Protein AF-0000000072930976 (afdb_homodimer)

Organism: Fusarium oxysporum f. sp. lycopersici (strain 4287 / CBS 123668 / FGSC 9935 / NRRL 34936) (NCBI:txid426428)

Nearest PDB structures (foldseek):
  8qah-assembly2_B  TM=2.593E-01  e=4.784E-01  synthetic construct

pLDDT: mean 82.73, std 20.32, range [23.09, 98.69]

Structure (mmCIF, N/CA/C/O backbone):
data_AF-0000000072930976-model_v1
#
loop_
_entity.id
_entity.type
_entity.pdbx_description
1 polymer 'Transcription factor domain-containing protein'
#
loop_
_atom_site.group_PDB
_atom_site.id
_atom_site.type_symbol
_atom_site.label_atom_id
_atom_site.label_alt_id
_atom_site.label_comp_id
_atom_site.label_asym_id
_atom_site.label_entity_id
_atom_site.label_seq_id
_atom_site.pdbx_PDB_ins_code
_atom_site.Cartn_x
_atom_site.Cartn_y
_atom_site.Cartn_z
_atom_site.occupancy
_atom_site.B_iso_or_equiv
_atom_site.auth_seq_id
_atom_site.auth_comp_id
_atom_site.auth_asym_id
_atom_site.auth_atom_id
_atom_site.pdbx_PDB_model_num
ATOM 1 N N . MET A 1 1 ? 15.578 -13.766 -19.141 1 75.62 1 MET A N 1
ATOM 2 C CA . MET A 1 1 ? 15.984 -14.5 -20.328 1 75.62 1 MET A CA 1
ATOM 3 C C . MET A 1 1 ? 15.453 -13.836 -21.594 1 75.62 1 MET A C 1
ATOM 5 O O . MET A 1 1 ? 16.125 -13.82 -22.625 1 75.62 1 MET A O 1
ATOM 9 N N . SER A 1 2 ? 14.234 -13.203 -21.469 1 72 2 SER A N 1
ATOM 10 C CA . SER A 1 2 ? 13.633 -12.578 -22.641 1 72 2 SER A CA 1
ATOM 11 C C . SER A 1 2 ? 14.469 -11.406 -23.141 1 72 2 SER A C 1
ATOM 13 O O . SER A 1 2 ? 14.359 -11 -24.297 1 72 2 SER A O 1
ATOM 15 N N . GLU A 1 3 ? 15.359 -11.008 -22.266 1 72 3 GLU A N 1
ATOM 16 C CA . GLU A 1 3 ? 16.172 -9.852 -22.625 1 72 3 GLU A CA 1
ATOM 17 C C . GLU A 1 3 ? 17.516 -10.281 -23.203 1 72 3 GLU A C 1
ATOM 19 O O . GLU A 1 3 ? 18.297 -9.453 -23.672 1 72 3 GLU A O 1
ATOM 24 N N . TRP A 1 4 ? 17.75 -11.586 -23.234 1 80 4 TRP A N 1
ATOM 25 C CA . TRP A 1 4 ? 19 -12.078 -23.797 1 80 4 TRP A CA 1
ATOM 26 C C . TRP A 1 4 ? 19.078 -11.805 -25.297 1 80 4 TRP A C 1
ATOM 28 O O . TRP A 1 4 ? 18.078 -11.945 -26.016 1 80 4 TRP A O 1
ATOM 38 N N . PRO A 1 5 ? 20.234 -11.352 -25.734 1 79.25 5 PRO A N 1
ATOM 39 C CA . PRO A 1 5 ? 20.375 -11.016 -27.141 1 79.25 5 PRO A CA 1
ATOM 40 C C . PRO A 1 5 ? 19.906 -12.133 -28.078 1 79.25 5 PRO A C 1
ATOM 42 O O . PRO A 1 5 ? 19.188 -11.867 -29.047 1 79.25 5 PRO A O 1
ATOM 45 N N . VAL A 1 6 ? 20.25 -13.367 -27.828 1 84.25 6 VAL A N 1
ATOM 46 C CA . VAL A 1 6 ? 19.875 -14.492 -28.672 1 84.25 6 VAL A CA 1
ATOM 47 C C . VAL A 1 6 ? 18.359 -14.641 -28.688 1 84.25 6 VAL A C 1
ATOM 49 O O . VAL A 1 6 ? 17.781 -14.969 -29.734 1 84.25 6 VAL A O 1
ATOM 52 N N . VAL A 1 7 ? 17.75 -14.438 -27.641 1 83.12 7 VAL A N 1
ATOM 53 C CA . VAL A 1 7 ? 16.312 -14.578 -27.531 1 83.12 7 VAL A CA 1
ATOM 54 C C . VAL A 1 7 ? 15.617 -13.422 -28.25 1 83.12 7 VAL A C 1
ATOM 56 O O . VAL A 1 7 ? 14.617 -13.617 -28.938 1 83.12 7 VAL A O 1
ATOM 59 N N . ARG A 1 8 ? 16.203 -12.25 -28.078 1 80.75 8 ARG A N 1
ATOM 60 C CA . ARG A 1 8 ? 15.656 -11.086 -28.781 1 80.75 8 ARG A CA 1
ATOM 61 C C . ARG A 1 8 ? 15.766 -11.258 -30.281 1 80.75 8 ARG A C 1
ATOM 63 O O . ARG A 1 8 ? 14.852 -10.875 -31.016 1 80.75 8 ARG A O 1
ATOM 70 N N . GLN A 1 9 ? 16.922 -11.742 -30.656 1 81.56 9 GLN A N 1
ATOM 71 C CA . GLN A 1 9 ? 17.109 -12.008 -32.094 1 81.56 9 GLN A CA 1
ATOM 72 C C . GLN A 1 9 ? 16.109 -13.047 -32.594 1 81.56 9 GLN A C 1
ATOM 74 O O . GLN A 1 9 ? 15.609 -12.93 -33.719 1 81.56 9 GLN A O 1
ATOM 79 N N . MET A 1 10 ? 15.875 -13.984 -31.781 1 83.44 10 MET A N 1
ATOM 80 C CA . MET A 1 10 ? 14.898 -15.008 -32.156 1 83.44 10 MET A CA 1
ATOM 81 C C . MET A 1 10 ? 13.508 -14.398 -32.281 1 83.44 10 MET A C 1
ATOM 83 O O . MET A 1 10 ? 12.781 -14.719 -33.25 1 83.44 10 MET A O 1
ATOM 87 N N . PHE A 1 11 ? 13.156 -13.523 -31.375 1 80.56 11 PHE A N 1
ATOM 88 C CA . PHE A 1 11 ? 11.852 -12.859 -31.422 1 80.56 11 PHE A CA 1
ATOM 89 C C . PHE A 1 11 ? 11.727 -11.984 -32.656 1 80.56 11 PHE A C 1
ATOM 91 O O . PHE A 1 11 ? 10.664 -11.938 -33.281 1 80.56 11 PHE A O 1
ATOM 98 N N . GLU A 1 12 ? 12.789 -11.266 -32.906 1 78.06 12 GLU A N 1
ATOM 99 C CA . GLU A 1 12 ? 12.797 -10.414 -34.094 1 78.06 12 GLU A CA 1
ATOM 100 C C . GLU A 1 12 ? 12.641 -11.234 -35.375 1 78.06 12 GLU A C 1
ATOM 102 O O . GLU A 1 12 ? 11.961 -10.805 -36.312 1 78.06 12 GLU A O 1
ATOM 107 N N . SER A 1 13 ? 13.297 -12.297 -35.406 1 78.44 13 SER A N 1
ATOM 108 C CA . SER A 1 13 ? 13.211 -13.164 -36.562 1 78.44 13 SER A CA 1
ATOM 109 C C . SER A 1 13 ? 11.812 -13.758 -36.719 1 78.44 13 SER A C 1
ATOM 111 O O . SER A 1 13 ? 11.336 -13.977 -37.812 1 78.44 13 SER A O 1
ATOM 113 N N . LEU A 1 14 ? 11.195 -14.008 -35.625 1 75.75 14 LEU A N 1
ATOM 114 C CA . LEU A 1 14 ? 9.844 -14.562 -35.625 1 75.75 14 LEU A CA 1
ATOM 115 C C . LEU A 1 14 ? 8.812 -13.492 -35.969 1 75.75 14 LEU A C 1
ATOM 117 O O . LEU A 1 14 ? 7.793 -13.789 -36.594 1 75.75 14 LEU A O 1
ATOM 121 N N . GLY A 1 15 ? 8.898 -12.164 -35.469 1 61.16 15 GLY A N 1
ATOM 122 C CA . GLY A 1 15 ? 8.008 -11.047 -35.75 1 61.16 15 GLY A CA 1
ATOM 123 C C . GLY A 1 15 ? 8.016 -10.625 -37.188 1 61.16 15 GLY A C 1
ATOM 124 O O . GLY A 1 15 ? 7.023 -10.094 -37.688 1 61.16 15 GLY A O 1
ATOM 125 N N . GLN A 1 16 ? 9.188 -10.484 -38 1 48.31 16 GLN A N 1
ATOM 126 C CA . GLN A 1 16 ? 9.266 -10.148 -39.438 1 48.31 16 GLN A CA 1
ATOM 127 C C . GLN A 1 16 ? 8.477 -11.141 -40.281 1 48.31 16 GLN A C 1
ATOM 129 O O . GLN A 1 16 ? 8.102 -10.836 -41.406 1 48.31 16 GLN A O 1
ATOM 134 N N . LYS A 1 17 ? 8.242 -12.336 -40.125 1 48.75 17 LYS A N 1
ATOM 135 C CA . LYS A 1 17 ? 7.465 -13.219 -40.969 1 48.75 17 LYS A CA 1
ATOM 136 C C . LYS A 1 17 ? 5.977 -12.883 -40.906 1 48.75 17 LYS A C 1
ATOM 138 O O . LYS A 1 17 ? 5.41 -12.367 -41.875 1 48.75 17 LYS A O 1
ATOM 143 N N . ALA A 1 18 ? 4.883 -13.594 -40.531 1 41.66 18 ALA A N 1
ATOM 144 C CA . ALA A 1 18 ? 3.441 -13.516 -40.75 1 41.66 18 ALA A CA 1
ATOM 145 C C . ALA A 1 18 ? 2.846 -12.281 -40.094 1 41.66 18 ALA A C 1
ATOM 147 O O . ALA A 1 18 ? 3.191 -11.953 -38.938 1 41.66 18 ALA A O 1
ATOM 148 N N . PRO A 1 19 ? 2.123 -11.242 -40.969 1 37.88 19 PRO A N 1
ATOM 149 C CA . PRO A 1 19 ? 1.31 -10.109 -40.5 1 37.88 19 PRO A CA 1
ATOM 150 C C . PRO A 1 19 ? 0.397 -10.477 -39.344 1 37.88 19 PRO A C 1
ATOM 152 O O . PRO A 1 19 ? -0.65 -9.852 -39.156 1 37.88 19 PRO A O 1
ATOM 155 N N . SER A 1 20 ? 0.382 -11.594 -38.875 1 33.28 20 SER A N 1
ATOM 156 C CA . SER A 1 20 ? -0.803 -11.898 -38.094 1 33.28 20 SER A CA 1
ATOM 157 C C . SER A 1 20 ? -1.195 -10.711 -37.219 1 33.28 20 SER A C 1
ATOM 159 O O . SER A 1 20 ? -0.372 -9.836 -36.938 1 33.28 20 SER A O 1
ATOM 161 N N . ALA A 1 21 ? -2.502 -10.602 -37.062 1 34.62 21 ALA A N 1
ATOM 162 C CA . ALA A 1 21 ? -3.234 -9.617 -36.281 1 34.62 21 ALA A CA 1
ATOM 163 C C . ALA A 1 21 ? -2.449 -9.227 -35.031 1 34.62 21 ALA A C 1
ATOM 165 O O . ALA A 1 21 ? -2.975 -8.547 -34.156 1 34.62 21 ALA A O 1
ATOM 166 N N . LEU A 1 22 ? -1.602 -10.125 -34.719 1 34.47 22 LEU A N 1
ATOM 167 C CA . LEU A 1 22 ? -0.965 -9.945 -33.406 1 34.47 22 LEU A CA 1
ATOM 168 C C . LEU A 1 22 ? -0.098 -8.695 -33.406 1 34.47 22 LEU A C 1
ATOM 170 O O . LEU A 1 22 ? 0.758 -8.516 -34.281 1 34.47 22 LEU A O 1
ATOM 174 N N . GLY A 1 23 ? -0.544 -7.668 -33.281 1 33.72 23 GLY A N 1
ATOM 175 C CA . GLY A 1 23 ? 0.083 -6.406 -32.938 1 33.72 23 GLY A CA 1
ATOM 176 C C . GLY A 1 23 ? 1.527 -6.559 -32.5 1 33.72 23 GLY A C 1
ATOM 177 O O . GLY A 1 23 ? 2.031 -7.68 -32.375 1 33.72 23 GLY A O 1
ATOM 178 N N . GLU A 1 24 ? 2.354 -5.395 -32.531 1 36.47 24 GLU A N 1
ATOM 179 C CA . GLU A 1 24 ? 3.699 -5.23 -31.984 1 36.47 24 GLU A CA 1
ATOM 180 C C . GLU A 1 24 ? 3.959 -6.211 -30.844 1 36.47 24 GLU A C 1
ATOM 182 O O . GLU A 1 24 ? 3.117 -6.383 -29.969 1 36.47 24 GLU A O 1
ATOM 187 N N . ILE A 1 25 ? 4.457 -7.43 -31.234 1 39.81 25 ILE A N 1
ATOM 188 C CA . ILE A 1 25 ? 4.996 -8.133 -30.078 1 39.81 25 ILE A CA 1
ATOM 189 C C . ILE A 1 25 ? 5.254 -7.145 -28.953 1 39.81 25 ILE A C 1
ATOM 191 O O . ILE A 1 25 ? 6.066 -6.227 -29.094 1 39.81 25 ILE A O 1
ATOM 195 N N . PRO A 1 26 ? 4.176 -6.812 -28.422 1 40 26 PRO A N 1
ATOM 196 C CA . PRO A 1 26 ? 4.457 -5.844 -27.359 1 40 26 PRO A CA 1
ATOM 197 C C . PRO A 1 26 ? 5.82 -6.059 -26.703 1 40 26 PRO A C 1
ATOM 199 O O . PRO A 1 26 ? 6.336 -7.18 -26.703 1 40 26 PRO A O 1
ATOM 202 N N . ALA A 1 27 ? 6.645 -5.051 -26.641 1 39.69 27 ALA A N 1
ATOM 203 C CA . ALA A 1 27 ? 7.898 -4.867 -25.906 1 39.69 27 ALA A CA 1
ATOM 204 C C . ALA A 1 27 ? 8.016 -5.871 -24.766 1 39.69 27 ALA A C 1
ATOM 206 O O . ALA A 1 27 ? 7.02 -6.473 -24.359 1 39.69 27 ALA A O 1
ATOM 207 N N . LEU A 1 28 ? 9.219 -5.984 -24.172 1 43.44 28 LEU A N 1
ATOM 208 C CA . LEU A 1 28 ? 9.789 -6.652 -23.016 1 43.44 28 LEU A CA 1
ATOM 209 C C . LEU A 1 28 ? 8.711 -6.98 -21.984 1 43.44 28 LEU A C 1
ATOM 211 O O . LEU A 1 28 ? 7.777 -6.199 -21.797 1 43.44 28 LEU A O 1
ATOM 215 N N . PRO A 1 29 ? 8.453 -8.422 -21.875 1 46.44 29 PRO A N 1
ATOM 216 C CA . PRO A 1 29 ? 7.602 -8.828 -20.75 1 46.44 29 PRO A CA 1
ATOM 217 C C . PRO A 1 29 ? 7.652 -7.844 -19.594 1 46.44 29 PRO A C 1
ATOM 219 O O . PRO A 1 29 ? 8.273 -8.125 -18.562 1 46.44 29 PRO A O 1
ATOM 222 N N . ARG A 1 30 ? 7.891 -6.605 -19.844 1 52.97 30 ARG A N 1
ATOM 223 C CA . ARG A 1 30 ? 8.023 -5.762 -18.656 1 52.97 30 ARG A CA 1
ATOM 224 C C . ARG A 1 30 ? 6.75 -5.793 -17.812 1 52.97 30 ARG A C 1
ATOM 226 O O . ARG A 1 30 ? 5.676 -5.426 -18.297 1 52.97 30 ARG A O 1
ATOM 233 N N . GLY A 1 31 ? 6.719 -6.652 -16.703 1 63.06 31 GLY A N 1
ATOM 234 C CA . GLY A 1 31 ? 5.828 -6.445 -15.57 1 63.06 31 GLY A CA 1
ATOM 235 C C . GLY A 1 31 ? 4.551 -7.258 -15.664 1 63.06 31 GLY A C 1
ATOM 236 O O . GLY A 1 31 ? 4.453 -8.18 -16.469 1 63.06 31 GLY A O 1
ATOM 237 N N . LEU A 1 32 ? 3.754 -7.258 -14.797 1 77.62 32 LEU A N 1
ATOM 238 C CA . LEU A 1 32 ? 2.453 -7.914 -14.719 1 77.62 32 LEU A CA 1
ATOM 239 C C . LEU A 1 32 ? 1.499 -7.355 -15.766 1 77.62 32 LEU A C 1
ATOM 241 O O . LEU A 1 32 ? 1.536 -6.16 -16.078 1 77.62 32 LEU A O 1
ATOM 245 N N . ARG A 1 33 ? 0.886 -8.211 -16.469 1 79.06 33 ARG A N 1
ATOM 246 C CA . ARG A 1 33 ? -0.062 -7.781 -17.484 1 79.06 33 ARG A CA 1
ATOM 247 C C . ARG A 1 33 ? -1.462 -7.617 -16.906 1 79.06 33 ARG A C 1
ATOM 249 O O . ARG A 1 33 ? -1.882 -8.406 -16.062 1 79.06 33 ARG A O 1
ATOM 256 N N . ALA A 1 34 ? -2.066 -6.531 -17.375 1 79 34 ALA A N 1
ATOM 257 C CA . ALA A 1 34 ? -3.443 -6.301 -16.953 1 79 34 ALA A CA 1
ATOM 258 C C . ALA A 1 34 ? -4.391 -7.328 -17.562 1 79 34 ALA A C 1
ATOM 260 O O . ALA A 1 34 ? -4.18 -7.781 -18.688 1 79 34 ALA A O 1
ATOM 261 N N . SER A 1 35 ? -5.355 -7.605 -16.75 1 80.06 35 SER A N 1
ATOM 262 C CA . SER A 1 35 ? -6.355 -8.555 -17.234 1 80.06 35 SER A CA 1
ATOM 263 C C . SER A 1 35 ? -7.191 -7.953 -18.359 1 80.06 35 SER A C 1
ATOM 265 O O . SER A 1 35 ? -7.57 -6.781 -18.297 1 80.06 35 SER A O 1
ATOM 267 N N . ASN A 1 36 ? -7.352 -8.695 -19.359 1 72.94 36 ASN A N 1
ATOM 268 C CA . ASN A 1 36 ? -8.18 -8.258 -20.484 1 72.94 36 ASN A CA 1
ATOM 269 C C . ASN A 1 36 ? -9.656 -8.195 -20.094 1 72.94 36 ASN A C 1
ATOM 271 O O . ASN A 1 36 ? -10.406 -7.398 -20.656 1 72.94 36 ASN A O 1
ATOM 275 N N . VAL A 1 37 ? -9.961 -9.141 -19.188 1 77.25 37 VAL A N 1
ATOM 276 C CA . VAL A 1 37 ? -11.359 -9.203 -18.766 1 77.25 37 VAL A CA 1
ATOM 277 C C . VAL A 1 37 ? -11.453 -8.891 -17.281 1 77.25 37 VAL A C 1
ATOM 279 O O . VAL A 1 37 ? -10.812 -9.555 -16.453 1 77.25 37 VAL A O 1
ATOM 282 N N . THR A 1 38 ? -12.195 -7.82 -16.969 1 82.5 38 THR A N 1
ATOM 283 C CA . THR A 1 38 ? -12.414 -7.488 -15.57 1 82.5 38 THR A CA 1
ATOM 284 C C . THR A 1 38 ? -13.539 -8.336 -14.984 1 82.5 38 THR A C 1
ATOM 286 O O . THR A 1 38 ? -14.492 -8.68 -15.688 1 82.5 38 THR A O 1
ATOM 289 N N . LEU A 1 39 ? -13.375 -8.734 -13.758 1 90 39 LEU A N 1
ATOM 290 C CA . LEU A 1 39 ? -14.422 -9.508 -13.094 1 90 39 LEU A CA 1
ATOM 291 C C . LEU A 1 39 ? -15.711 -8.711 -12.992 1 90 39 LEU A C 1
ATOM 293 O O . LEU A 1 39 ? -15.695 -7.539 -12.594 1 90 39 LEU A O 1
ATOM 297 N N . PRO A 1 40 ? -16.766 -9.312 -13.383 1 87.81 40 PRO A N 1
ATOM 298 C CA . PRO A 1 40 ? -18.047 -8.625 -13.266 1 87.81 40 PRO A CA 1
ATOM 299 C C . PRO A 1 40 ? -18.375 -8.227 -11.828 1 87.81 40 PRO A C 1
ATOM 301 O O . PRO A 1 40 ? -17.922 -8.891 -10.883 1 87.81 40 PRO A O 1
ATOM 304 N N . SER A 1 41 ? -19.141 -7.164 -11.633 1 82.69 41 SER A N 1
ATOM 305 C CA . SER A 1 41 ? -19.438 -6.633 -10.312 1 82.69 41 SER A CA 1
ATOM 306 C C . SER A 1 41 ? -20.859 -7.004 -9.875 1 82.69 41 SER A C 1
ATOM 308 O O . SER A 1 41 ? -21.297 -6.602 -8.797 1 82.69 41 SER A O 1
ATOM 310 N N . ASP A 1 42 ? -21.562 -7.734 -10.688 1 72.62 42 ASP A N 1
ATOM 311 C CA . ASP A 1 42 ? -22.953 -8.039 -10.367 1 72.62 42 ASP A CA 1
ATOM 312 C C . ASP A 1 42 ? -23.047 -8.969 -9.156 1 72.62 42 ASP A C 1
ATOM 314 O O . ASP A 1 42 ? -22.172 -9.805 -8.945 1 72.62 42 ASP A O 1
ATOM 318 N N . GLY A 1 43 ? -23.812 -8.609 -8.203 1 59.59 43 GLY A N 1
ATOM 319 C CA . GLY A 1 43 ? -23.969 -9.273 -6.918 1 59.59 43 GLY A CA 1
ATOM 320 C C . GLY A 1 43 ? -24.75 -10.562 -7 1 59.59 43 GLY A C 1
ATOM 321 O O . GLY A 1 43 ? -24.891 -11.148 -8.078 1 59.59 43 GLY A O 1
ATOM 322 N N . LEU A 1 44 ? -25.141 -11.227 -5.926 1 47 44 LEU A N 1
ATOM 323 C CA . LEU A 1 44 ? -25.984 -12.414 -5.762 1 47 44 LEU A CA 1
ATOM 324 C C . LEU A 1 44 ? -27.391 -12.172 -6.305 1 47 44 LEU A C 1
ATOM 326 O O . LEU A 1 44 ? -28.031 -11.18 -5.953 1 47 44 LEU A O 1
ATOM 330 N N . GLN A 1 45 ? -27.641 -12.508 -7.664 1 40.34 45 GLN A N 1
ATOM 331 C CA . GLN A 1 45 ? -29.031 -12.398 -8.086 1 40.34 45 GLN A CA 1
ATOM 332 C C . GLN A 1 45 ? -29.969 -13.094 -7.098 1 40.34 45 GLN A C 1
ATOM 334 O O . GLN A 1 45 ? -29.625 -14.141 -6.539 1 40.34 45 GLN A O 1
ATOM 339 N N . PRO A 1 46 ? -31.062 -12.539 -6.766 1 33.97 46 PRO A N 1
ATOM 340 C CA . PRO A 1 46 ? -32.031 -13.359 -6.051 1 33.97 46 PRO A CA 1
ATOM 341 C C . PRO A 1 46 ? -32.469 -14.594 -6.84 1 33.97 46 PRO A C 1
ATOM 343 O O . PRO A 1 46 ? -32.594 -14.539 -8.07 1 33.97 46 PRO A O 1
ATOM 346 N N . VAL A 1 47 ? -32.312 -15.859 -6.621 1 31.92 47 VAL A N 1
ATOM 347 C CA . VAL A 1 47 ? -32.906 -17.078 -7.188 1 31.92 47 VAL A CA 1
ATOM 348 C C . VAL A 1 47 ? -34.344 -16.812 -7.574 1 31.92 47 VAL A C 1
ATOM 350 O O . VAL A 1 47 ? -35.188 -16.578 -6.707 1 31.92 47 VAL A O 1
ATOM 353 N N . GLY A 1 48 ? -34.719 -16.344 -8.602 1 27.86 48 GLY A N 1
ATOM 354 C CA . GLY A 1 48 ? -36.031 -16.719 -9.125 1 27.86 48 GLY A CA 1
ATOM 355 C C . GLY A 1 48 ? -36.125 -18.188 -9.469 1 27.86 48 GLY A C 1
ATOM 356 O O . GLY A 1 48 ? -35.375 -18.688 -10.297 1 27.86 48 GLY A O 1
ATOM 357 N N . ILE A 1 49 ? -36.844 -19.188 -8.773 1 27.75 49 ILE A N 1
ATOM 358 C CA . ILE A 1 49 ? -37.438 -20.5 -9.016 1 27.75 49 ILE A CA 1
ATOM 359 C C . ILE A 1 49 ? -38.156 -20.5 -10.352 1 27.75 49 ILE A C 1
ATOM 361 O O . ILE A 1 49 ? -39.094 -19.703 -10.555 1 27.75 49 ILE A O 1
ATOM 365 N N . PRO A 1 50 ? -37.75 -20.953 -11.477 1 26.77 50 PRO A N 1
ATOM 366 C CA . PRO A 1 50 ? -38.812 -21.656 -12.18 1 26.77 50 PRO A CA 1
ATOM 367 C C . PRO A 1 50 ? -39.562 -22.625 -11.273 1 26.77 50 PRO A C 1
ATOM 369 O O . PRO A 1 50 ? -39.062 -23.047 -10.234 1 26.77 50 PRO A O 1
ATOM 372 N N . SER A 1 51 ? -41 -22.969 -11.32 1 26.69 51 SER A N 1
ATOM 373 C CA . SER A 1 51 ? -41.844 -23.984 -10.688 1 26.69 51 SER A CA 1
ATOM 374 C C . SER A 1 51 ? -41.188 -25.359 -10.75 1 26.69 51 SER A C 1
ATOM 376 O O . SER A 1 51 ? -41.594 -26.297 -10.055 1 26.69 51 SER A O 1
ATOM 378 N N . ASN A 1 52 ? -40.594 -25.891 -11.898 1 24.48 52 ASN A N 1
ATOM 379 C CA . ASN A 1 52 ? -40.469 -27.328 -11.609 1 24.48 52 ASN A CA 1
ATOM 380 C C . ASN A 1 52 ? -39.531 -27.578 -10.422 1 24.48 52 ASN A C 1
ATOM 382 O O . ASN A 1 52 ? -40 -28.047 -9.375 1 24.48 52 ASN A O 1
ATOM 386 N N . SER A 1 53 ? -38.406 -28.531 -10.711 1 23.94 53 SER A N 1
ATOM 387 C CA . SER A 1 53 ? -37.781 -29.328 -9.656 1 23.94 53 SER A CA 1
ATOM 388 C C . SER A 1 53 ? -36.875 -28.469 -8.789 1 23.94 53 SER A C 1
ATOM 390 O O . SER A 1 53 ? -35.75 -28.172 -9.172 1 23.94 53 SER A O 1
ATOM 392 N N . ALA A 1 54 ? -37.219 -27.312 -8.258 1 24.8 54 ALA A N 1
ATOM 393 C CA . ALA A 1 54 ? -36.625 -26.75 -7.043 1 24.8 54 ALA A CA 1
ATOM 394 C C . ALA A 1 54 ? -36.219 -27.844 -6.062 1 24.8 54 ALA A C 1
ATOM 396 O O . ALA A 1 54 ? -37.062 -28.578 -5.543 1 24.8 54 ALA A O 1
ATOM 397 N N . LEU A 1 55 ? -35.094 -28.562 -6.336 1 24.58 55 LEU A N 1
ATOM 398 C CA . LEU A 1 55 ? -34.719 -29.266 -5.109 1 24.58 55 LEU A CA 1
ATOM 399 C C . LEU A 1 55 ? -34.906 -28.359 -3.896 1 24.58 55 LEU A C 1
ATOM 401 O O . LEU A 1 55 ? -34.188 -27.359 -3.744 1 24.58 55 LEU A O 1
ATOM 405 N N . GLN A 1 56 ? -36.094 -28 -3.568 1 26.48 56 GLN A N 1
ATOM 406 C CA . GLN A 1 56 ? -36.781 -27.703 -2.314 1 26.48 56 GLN A CA 1
ATOM 407 C C . GLN A 1 56 ? -36.25 -28.562 -1.177 1 26.48 56 GLN A C 1
ATOM 409 O O . GLN A 1 56 ? -36.719 -29.688 -0.964 1 26.48 56 GLN A O 1
ATOM 414 N N . ILE A 1 57 ? -34.906 -28.875 -1.078 1 25.3 57 ILE A N 1
ATOM 415 C CA . ILE A 1 57 ? -34.969 -29.688 0.133 1 25.3 57 ILE A CA 1
ATOM 416 C C . ILE A 1 57 ? -35.719 -28.906 1.229 1 25.3 57 ILE A C 1
ATOM 418 O O . ILE A 1 57 ? -35.25 -27.828 1.645 1 25.3 57 ILE A O 1
ATOM 422 N N . PRO A 1 58 ? -37 -29.016 1.293 1 26.09 58 PRO A N 1
ATOM 423 C CA . PRO A 1 58 ? -37.812 -28.688 2.447 1 26.09 58 PRO A CA 1
ATOM 424 C C . PRO A 1 58 ? -37.219 -29.125 3.771 1 26.09 58 PRO A C 1
ATOM 426 O O . PRO A 1 58 ? -37.062 -30.328 4.016 1 26.09 58 PRO A O 1
ATOM 429 N N . LEU A 1 59 ? -35.938 -28.641 4.215 1 25.05 59 LEU A N 1
ATOM 430 C CA . LEU A 1 59 ? -35.875 -29.219 5.551 1 25.05 59 LEU A CA 1
ATOM 431 C C . LEU A 1 59 ? -37.156 -28.938 6.328 1 25.05 59 LEU A C 1
ATOM 433 O O . LEU A 1 59 ? -37.531 -27.781 6.52 1 25.05 59 LEU A O 1
ATOM 437 N N . HIS A 1 60 ? -38.156 -29.656 6.094 1 25.92 60 HIS A N 1
ATOM 438 C CA . HIS A 1 60 ? -39.25 -29.938 7.004 1 25.92 60 HIS A CA 1
ATOM 439 C C . HIS A 1 60 ? -38.75 -30.078 8.438 1 25.92 60 HIS A C 1
ATOM 441 O O . HIS A 1 60 ? -38.75 -31.172 8.992 1 25.92 60 HIS A O 1
ATOM 447 N N . LEU A 1 61 ? -37.469 -29.562 8.969 1 24.62 61 LEU A N 1
ATOM 448 C CA . LEU A 1 61 ? -37.688 -29.875 10.375 1 24.62 61 LEU A CA 1
ATOM 449 C C . LEU A 1 61 ? -38.938 -29.234 10.906 1 24.62 61 LEU A C 1
ATOM 451 O O . LEU A 1 61 ? -39.312 -28.125 10.477 1 24.62 61 LEU A O 1
ATOM 455 N N . SER A 1 62 ? -39.906 -29.719 11.281 1 29.08 62 SER A N 1
ATOM 456 C CA . SER A 1 62 ? -41.031 -29.391 12.164 1 29.08 62 SER A CA 1
ATOM 457 C C . SER A 1 62 ? -40.688 -28.219 13.07 1 29.08 62 SER A C 1
ATOM 459 O O . SER A 1 62 ? -41.594 -27.562 13.594 1 29.08 62 SER A O 1
ATOM 461 N N . GLY A 1 63 ? -39.531 -28.172 13.805 1 29.11 63 GLY A N 1
ATOM 462 C CA . GLY A 1 63 ? -39.469 -27.062 14.758 1 29.11 63 GLY A CA 1
ATOM 463 C C . GLY A 1 63 ? -39.125 -25.75 14.102 1 29.11 63 GLY A C 1
ATOM 464 O O . GLY A 1 63 ? -38.656 -25.703 12.961 1 29.11 63 GLY A O 1
ATOM 465 N N . SER A 1 64 ? -39.344 -24.375 14.531 1 29.89 64 SER A N 1
ATOM 466 C CA . SER A 1 64 ? -39.344 -22.984 14.117 1 29.89 64 SER A CA 1
ATOM 467 C C . SER A 1 64 ? -37.969 -22.594 13.539 1 29.89 64 SER A C 1
ATOM 469 O O . SER A 1 64 ? -36.969 -22.531 14.273 1 29.89 64 SER A O 1
ATOM 471 N N . THR A 1 65 ? -37.406 -23.016 12.508 1 33.47 65 THR A N 1
ATOM 472 C CA . THR A 1 65 ? -36.062 -22.734 11.961 1 33.47 65 THR A CA 1
ATOM 473 C C . THR A 1 65 ? -35.906 -21.234 11.719 1 33.47 65 THR A C 1
ATOM 475 O O . THR A 1 65 ? -36.594 -20.656 10.859 1 33.47 65 THR A O 1
ATOM 478 N N . SER A 1 66 ? -35.594 -20.328 12.633 1 31.09 66 SER A N 1
ATOM 479 C CA . SER A 1 66 ? -35.375 -18.891 12.695 1 31.09 66 SER A CA 1
ATOM 480 C C . SER A 1 66 ? -34.438 -18.438 11.578 1 31.09 66 SER A C 1
ATOM 482 O O . SER A 1 66 ? -33.312 -18.938 11.461 1 31.09 66 SER A O 1
ATOM 484 N N . THR A 1 67 ? -34.812 -18.219 10.328 1 36.66 67 THR A N 1
ATOM 485 C CA . THR A 1 67 ? -34.125 -17.406 9.328 1 36.66 67 THR A CA 1
ATOM 486 C C . THR A 1 67 ? -33.25 -16.344 9.984 1 36.66 67 THR A C 1
ATOM 488 O O . THR A 1 67 ? -33.75 -15.531 10.773 1 36.66 67 THR A O 1
ATOM 491 N N . LEU A 1 68 ? -32.094 -16.594 10.383 1 35.84 68 LEU A N 1
ATOM 492 C CA . LEU A 1 68 ? -31.266 -15.5 10.891 1 35.84 68 LEU A CA 1
ATOM 493 C C . LEU A 1 68 ? -31.469 -14.234 10.078 1 35.84 68 LEU A C 1
ATOM 495 O O . LEU A 1 68 ? -31.453 -14.266 8.844 1 35.84 68 LEU A O 1
ATOM 499 N N . ASN A 1 69 ? -32.375 -13.438 10.203 1 35.81 69 ASN A N 1
ATOM 500 C CA . ASN A 1 69 ? -32.656 -12.094 9.719 1 35.81 69 ASN A CA 1
ATOM 501 C C . ASN A 1 69 ? -31.375 -11.336 9.391 1 35.81 69 ASN A C 1
ATOM 503 O O . ASN A 1 69 ? -31.109 -10.281 9.969 1 35.81 69 ASN A O 1
ATOM 507 N N . LEU A 1 70 ? -30.188 -12.016 8.984 1 43.56 70 LEU A N 1
ATOM 508 C CA . LEU A 1 70 ? -28.938 -11.305 8.812 1 43.56 70 LEU A CA 1
ATOM 509 C C . LEU A 1 70 ? -29 -10.391 7.59 1 43.56 70 LEU A C 1
ATOM 511 O O . LEU A 1 70 ? -29.688 -10.695 6.609 1 43.56 70 LEU A O 1
ATOM 515 N N . SER A 1 71 ? -28.781 -9.172 7.617 1 47.78 71 SER A N 1
ATOM 516 C CA . SER A 1 71 ? -28.578 -8.242 6.508 1 47.78 71 SER A CA 1
ATOM 517 C C . SER A 1 71 ? -27.938 -8.945 5.312 1 47.78 71 SER A C 1
ATOM 519 O O . SER A 1 71 ? -27.156 -9.883 5.48 1 47.78 71 SER A O 1
ATOM 521 N N . PRO A 1 72 ? -28.438 -8.75 4.008 1 58.12 72 PRO A N 1
ATOM 522 C CA . PRO A 1 72 ? -27.812 -9.391 2.846 1 58.12 72 PRO A CA 1
ATOM 523 C C . PRO A 1 72 ? -26.281 -9.375 2.918 1 58.12 72 PRO A C 1
ATOM 525 O O . PRO A 1 72 ? -25.703 -8.453 3.5 1 58.12 72 PRO A O 1
ATOM 528 N N . PRO A 1 73 ? -25.719 -10.656 2.574 1 65.38 73 PRO A N 1
ATOM 529 C CA . PRO A 1 73 ? -26.219 -11.789 1.799 1 65.38 73 PRO A CA 1
ATOM 530 C C . PRO A 1 73 ? -26.797 -12.898 2.68 1 65.38 73 PRO A C 1
ATOM 532 O O . PRO A 1 73 ? -26.359 -13.07 3.82 1 65.38 73 PRO A O 1
ATOM 535 N N . SER A 1 74 ? -27.828 -13.414 2.264 1 69.5 74 SER A N 1
ATOM 536 C CA . SER A 1 74 ? -28.438 -14.539 2.963 1 69.5 74 SER A CA 1
ATOM 537 C C . SER A 1 74 ? -27.734 -15.852 2.619 1 69.5 74 SER A C 1
ATOM 539 O O . SER A 1 74 ? -27.828 -16.328 1.487 1 69.5 74 SER A O 1
ATOM 541 N N . VAL A 1 75 ? -26.812 -16.312 3.467 1 78.38 75 VAL A N 1
ATOM 542 C CA . VAL A 1 75 ? -26.141 -17.609 3.334 1 78.38 75 VAL A CA 1
ATOM 543 C C . VAL A 1 75 ? -26.625 -18.547 4.43 1 78.38 75 VAL A C 1
ATOM 545 O O . VAL A 1 75 ? -26.562 -18.219 5.617 1 78.38 75 VAL A O 1
ATOM 548 N N . ASP A 1 76 ? -27.188 -19.688 4.008 1 85.06 76 ASP A N 1
ATOM 549 C CA . ASP A 1 76 ? -27.703 -20.641 4.996 1 85.06 76 ASP A CA 1
ATOM 550 C C . ASP A 1 76 ? -26.562 -21.297 5.766 1 85.06 76 ASP A C 1
ATOM 552 O O . ASP A 1 76 ? -25.422 -21.328 5.293 1 85.06 76 ASP A O 1
ATOM 556 N N . TRP A 1 77 ? -26.891 -21.859 6.91 1 86.56 77 TRP A N 1
ATOM 557 C CA . TRP A 1 77 ? -25.906 -22.406 7.832 1 86.56 77 TRP A CA 1
ATOM 558 C C . TRP A 1 77 ? -25.156 -23.578 7.195 1 86.56 77 TRP A C 1
ATOM 560 O O . TRP A 1 77 ? -23.938 -23.703 7.34 1 86.56 77 TRP A O 1
ATOM 570 N N . GLU A 1 78 ? -25.875 -24.422 6.512 1 89.94 78 GLU A N 1
ATOM 571 C CA . GLU A 1 78 ? -25.266 -25.594 5.879 1 89.94 78 GLU A CA 1
ATOM 572 C C . GLU A 1 78 ? -24.234 -25.172 4.828 1 89.94 78 GLU A C 1
ATOM 574 O O . GLU A 1 78 ? -23.156 -25.766 4.738 1 89.94 78 GLU A O 1
ATOM 579 N N . THR A 1 79 ? -24.656 -24.203 4.098 1 91.56 79 THR A N 1
ATOM 580 C CA . THR A 1 79 ? -23.75 -23.688 3.076 1 91.56 79 THR A CA 1
ATOM 581 C C . THR A 1 79 ? -22.516 -23.047 3.719 1 91.56 79 THR A C 1
ATOM 583 O O . THR A 1 79 ? -21.391 -23.219 3.23 1 91.56 79 THR A O 1
ATOM 586 N N . MET A 1 80 ? -22.688 -22.328 4.816 1 92.94 80 MET A N 1
ATOM 587 C CA . MET A 1 80 ? -21.578 -21.703 5.523 1 92.94 80 MET A CA 1
ATOM 588 C C . MET A 1 80 ? -20.594 -22.766 6.016 1 92.94 80 MET A C 1
ATOM 590 O O . MET A 1 80 ? -19.375 -22.594 5.875 1 92.94 80 MET A O 1
ATOM 594 N N . GLN A 1 81 ? -21.125 -23.812 6.52 1 93.06 81 GLN A N 1
ATOM 595 C CA . GLN A 1 81 ? -20.266 -24.875 7.043 1 93.06 81 GLN A CA 1
ATOM 596 C C . GLN A 1 81 ? -19.531 -25.594 5.914 1 93.06 81 GLN A C 1
ATOM 598 O O . GLN A 1 81 ? -18.344 -25.891 6.027 1 93.06 81 GLN A O 1
ATOM 603 N N . ARG A 1 82 ? -20.281 -25.844 4.871 1 95.56 82 ARG A N 1
ATOM 604 C CA . ARG A 1 82 ? -19.719 -26.547 3.727 1 95.56 82 ARG A CA 1
ATOM 605 C C . ARG A 1 82 ? -18.578 -25.75 3.1 1 95.56 82 ARG A C 1
ATOM 607 O O . ARG A 1 82 ? -17.5 -26.281 2.834 1 95.56 82 ARG A O 1
ATOM 614 N N . LEU A 1 83 ? -18.781 -24.484 2.861 1 96.56 83 LEU A N 1
ATOM 615 C CA . LEU A 1 83 ? -17.797 -23.625 2.221 1 96.56 83 LEU A CA 1
ATOM 616 C C . LEU A 1 83 ? -16.609 -23.375 3.143 1 96.56 83 LEU A C 1
ATOM 618 O O . LEU A 1 83 ? -15.461 -23.344 2.689 1 96.56 83 LEU A O 1
ATOM 622 N N . SER A 1 84 ? -16.891 -23.172 4.453 1 97.12 84 SER A N 1
ATOM 623 C CA . SER A 1 84 ? -15.789 -23.016 5.406 1 97.12 84 SER A CA 1
ATOM 624 C C . SER A 1 84 ? -14.906 -24.25 5.449 1 97.12 84 SER A C 1
ATOM 626 O O . SER A 1 84 ? -13.68 -24.156 5.465 1 97.12 84 SER A O 1
ATOM 628 N N . LYS A 1 85 ? -15.555 -25.375 5.477 1 96.38 85 LYS A N 1
ATOM 629 C CA . LYS A 1 85 ? -14.805 -26.625 5.508 1 96.38 85 LYS A CA 1
ATOM 630 C C . LYS A 1 85 ? -13.953 -26.797 4.25 1 96.38 85 LYS A C 1
ATOM 632 O O . LYS A 1 85 ? -12.781 -27.188 4.332 1 96.38 85 LYS A O 1
ATOM 637 N N . ALA A 1 86 ? -14.547 -26.516 3.121 1 96.81 86 ALA A N 1
ATOM 638 C CA . ALA A 1 86 ? -13.812 -26.625 1.863 1 96.81 86 ALA A CA 1
ATOM 639 C C . ALA A 1 86 ? -12.602 -25.703 1.858 1 96.81 86 ALA A C 1
ATOM 641 O O . ALA A 1 86 ? -11.516 -26.094 1.412 1 96.81 86 ALA A O 1
ATOM 642 N N . TYR A 1 87 ? -12.805 -24.484 2.324 1 98 87 TYR A N 1
ATOM 643 C CA . TYR A 1 87 ? -11.703 -23.516 2.398 1 98 87 TYR A CA 1
ATOM 644 C C . TYR A 1 87 ? -10.57 -24.062 3.266 1 98 87 TYR A C 1
ATOM 646 O O . TYR A 1 87 ? -9.414 -24.047 2.857 1 98 87 TYR A O 1
ATOM 654 N N . PHE A 1 88 ? -10.828 -24.5 4.445 1 97.38 88 PHE A N 1
ATOM 655 C CA . PHE A 1 88 ? -9.812 -24.891 5.41 1 97.38 88 PHE A CA 1
ATOM 656 C C . PHE A 1 88 ? -9.148 -26.203 4.992 1 97.38 88 PHE A C 1
ATOM 658 O O . PHE A 1 88 ? -7.977 -26.438 5.277 1 97.38 88 PHE A O 1
ATOM 665 N N . ASP A 1 89 ? -9.859 -27.047 4.223 1 95.69 89 ASP A N 1
ATOM 666 C CA . ASP A 1 89 ? -9.336 -28.344 3.826 1 95.69 89 ASP A CA 1
ATOM 667 C C . ASP A 1 89 ? -8.406 -28.219 2.619 1 95.69 89 ASP A C 1
ATOM 669 O O . ASP A 1 89 ? -7.613 -29.125 2.346 1 95.69 89 ASP A O 1
ATOM 673 N N . VAL A 1 90 ? -8.531 -27.141 1.931 1 95.56 90 VAL A N 1
ATOM 674 C CA . VAL A 1 90 ? -7.766 -27.078 0.689 1 95.56 90 VAL A CA 1
ATOM 675 C C . VAL A 1 90 ? -6.934 -25.797 0.658 1 95.56 90 VAL A C 1
ATOM 677 O O . VAL A 1 90 ? -5.707 -25.844 0.744 1 95.56 90 VAL A O 1
ATOM 680 N N . ILE A 1 91 ? -7.633 -24.609 0.688 1 97.31 91 ILE A N 1
ATOM 681 C CA . ILE A 1 91 ? -6.957 -23.344 0.486 1 97.31 91 ILE A CA 1
ATOM 682 C C . ILE A 1 91 ? -6.051 -23.047 1.678 1 97.31 91 ILE A C 1
ATOM 684 O O . ILE A 1 91 ? -4.895 -22.656 1.503 1 97.31 91 ILE A O 1
ATOM 688 N N . ASN A 1 92 ? -6.574 -23.188 2.869 1 96.75 92 ASN A N 1
ATOM 689 C CA . ASN A 1 92 ? -5.812 -22.859 4.066 1 96.75 92 ASN A CA 1
ATOM 690 C C . ASN A 1 92 ? -4.641 -23.828 4.266 1 96.75 92 ASN A C 1
ATOM 692 O O . ASN A 1 92 ? -3.672 -23.484 4.949 1 96.75 92 ASN A O 1
ATOM 696 N N . MET A 1 93 ? -4.715 -24.984 3.701 1 93.69 93 MET A N 1
ATOM 697 C CA . MET A 1 93 ? -3.592 -25.922 3.754 1 93.69 93 MET A CA 1
ATOM 698 C C . MET A 1 93 ? -2.443 -25.438 2.875 1 93.69 93 MET A C 1
ATOM 700 O O . MET A 1 93 ? -1.274 -25.594 3.234 1 93.69 93 MET A O 1
ATOM 704 N N . LEU A 1 94 ? -2.834 -24.891 1.8 1 94.75 94 LEU A N 1
ATOM 705 C CA . LEU A 1 94 ? -1.832 -24.344 0.89 1 94.75 94 LEU A CA 1
ATOM 706 C C . LEU A 1 94 ? -1.277 -23.016 1.417 1 94.75 94 LEU A C 1
ATOM 708 O O . LEU A 1 94 ? -0.088 -22.734 1.26 1 94.75 94 LEU A O 1
ATOM 712 N N . HIS A 1 95 ? -2.176 -22.219 1.998 1 96.19 95 HIS A N 1
ATOM 713 C CA . HIS A 1 95 ? -1.87 -20.906 2.561 1 96.19 95 HIS A CA 1
ATOM 714 C C . HIS A 1 95 ? -2.428 -20.766 3.973 1 96.19 95 HIS A C 1
ATOM 716 O O . HIS A 1 95 ? -3.479 -20.156 4.172 1 96.19 95 HIS A O 1
ATOM 722 N N . PRO A 1 96 ? -1.695 -21.234 4.938 1 96.06 96 PRO A N 1
ATOM 723 C CA . PRO A 1 96 ? -2.244 -21.281 6.297 1 96.06 96 PRO A CA 1
ATOM 724 C C . PRO A 1 96 ? -2.264 -19.906 6.965 1 96.06 96 PRO A C 1
ATOM 726 O O . PRO A 1 96 ? -1.62 -19.703 8 1 96.06 96 PRO A O 1
ATOM 729 N N . VAL A 1 97 ? -3.117 -19.062 6.547 1 96.94 97 VAL A N 1
ATOM 730 C CA . VAL A 1 97 ? -3.203 -17.688 7.035 1 96.94 97 VAL A CA 1
ATOM 731 C C . VAL A 1 97 ? -4.238 -17.609 8.156 1 96.94 97 VAL A C 1
ATOM 733 O O . VAL A 1 97 ? -4.191 -16.688 8.984 1 96.94 97 VAL A O 1
ATOM 736 N N . LEU A 1 98 ? -5.219 -18.547 8.18 1 96.94 98 LEU A N 1
ATOM 737 C CA . LEU A 1 98 ? -6.254 -18.562 9.211 1 96.94 98 LEU A CA 1
ATOM 738 C C . LEU A 1 98 ? -6.125 -19.781 10.094 1 96.94 98 LEU A C 1
ATOM 740 O O . LEU A 1 98 ? -5.395 -20.719 9.766 1 96.94 98 LEU A O 1
ATOM 744 N N . ASP A 1 99 ? -6.68 -19.688 11.234 1 95.12 99 ASP A N 1
ATOM 745 C CA . ASP A 1 99 ? -6.844 -20.812 12.148 1 95.12 99 ASP A CA 1
ATOM 746 C C . ASP A 1 99 ? -8.305 -21.234 12.234 1 95.12 99 ASP A C 1
ATOM 748 O O . ASP A 1 99 ? -9.18 -20.422 12.539 1 95.12 99 ASP A O 1
ATOM 752 N N . ARG A 1 100 ? -8.555 -22.516 11.984 1 95 100 ARG A N 1
ATOM 753 C CA . ARG A 1 100 ? -9.914 -23.031 11.891 1 95 100 ARG A CA 1
ATOM 754 C C . ARG A 1 100 ? -10.672 -22.812 13.195 1 95 100 ARG A C 1
ATOM 756 O O . ARG A 1 100 ? -11.828 -22.375 13.188 1 95 100 ARG A O 1
ATOM 763 N N . GLN A 1 101 ? -10.078 -23.109 14.305 1 92.75 101 GLN A N 1
ATOM 764 C CA . GLN A 1 101 ? -10.742 -22.984 15.602 1 92.75 101 GLN A CA 1
ATOM 765 C C . GLN A 1 101 ? -11.07 -21.531 15.898 1 92.75 101 GLN A C 1
ATOM 767 O O . GLN A 1 101 ? -12.188 -21.203 16.312 1 92.75 101 GLN A O 1
ATOM 772 N N . TRP A 1 102 ? -10.078 -20.719 15.734 1 91.69 102 TRP A N 1
ATOM 773 C CA . TRP A 1 102 ? -10.297 -19.297 15.984 1 91.69 102 TRP A CA 1
ATOM 774 C C . TRP A 1 102 ? -11.383 -18.734 15.07 1 91.69 102 TRP A C 1
ATOM 776 O O . TRP A 1 102 ? -12.227 -17.953 15.508 1 91.69 102 TRP A O 1
ATOM 786 N N . PHE A 1 103 ? -11.328 -19.125 13.812 1 95.56 103 PHE A N 1
ATOM 787 C CA . PHE A 1 103 ? -12.312 -18.656 12.836 1 95.56 103 PHE A CA 1
ATOM 788 C C . PHE A 1 103 ? -13.719 -19.062 13.25 1 95.56 103 PHE A C 1
ATOM 790 O O . PHE A 1 103 ? -14.633 -18.234 13.242 1 95.56 103 PHE A O 1
ATOM 797 N N . ASN A 1 104 ? -13.906 -20.281 13.609 1 93.5 104 ASN A N 1
ATOM 798 C CA . ASN A 1 104 ? -15.219 -20.781 13.984 1 93.5 104 ASN A CA 1
ATOM 799 C C . ASN A 1 104 ? -15.727 -20.156 15.273 1 93.5 104 ASN A C 1
ATOM 801 O O . ASN A 1 104 ? -16.891 -19.75 15.367 1 93.5 104 ASN A O 1
ATOM 805 N N . SER A 1 105 ? -14.844 -19.969 16.234 1 91.31 105 SER A N 1
ATOM 806 C CA . SER A 1 105 ? -15.258 -19.547 17.562 1 91.31 105 SER A CA 1
ATOM 807 C C . SER A 1 105 ? -15.414 -18.031 17.641 1 91.31 105 SER A C 1
ATOM 809 O O . SER A 1 105 ? -16.266 -17.531 18.375 1 91.31 105 SER A O 1
ATOM 811 N N . ASN A 1 106 ? -14.617 -17.312 16.844 1 90.44 106 ASN A N 1
ATOM 812 C CA . ASN A 1 106 ? -14.586 -15.867 17.047 1 90.44 106 ASN A CA 1
ATOM 813 C C . ASN A 1 106 ? -15.102 -15.109 15.828 1 90.44 106 ASN A C 1
ATOM 815 O O . ASN A 1 106 ? -15.789 -14.102 15.953 1 90.44 106 ASN A O 1
ATOM 819 N N . VAL A 1 107 ? -14.758 -15.578 14.688 1 92.81 107 VAL A N 1
ATOM 820 C CA . VAL A 1 107 ? -15.078 -14.828 13.477 1 92.81 107 VAL A CA 1
ATOM 821 C C . VAL A 1 107 ? -16.469 -15.227 12.977 1 92.81 107 VAL A C 1
ATOM 823 O O . VAL A 1 107 ? -17.375 -14.391 12.938 1 92.81 107 VAL A O 1
ATOM 826 N N . LEU A 1 108 ? -16.625 -16.5 12.695 1 92.31 108 LEU A N 1
ATOM 827 C CA . LEU A 1 108 ? -17.891 -16.984 12.148 1 92.31 108 LEU A CA 1
ATOM 828 C C . LEU A 1 108 ? -19.016 -16.844 13.172 1 92.31 108 LEU A C 1
ATOM 830 O O . LEU A 1 108 ? -20.141 -16.5 12.812 1 92.31 108 LEU A O 1
ATOM 834 N N . SER A 1 109 ? -18.734 -17.047 14.414 1 90.25 109 SER A N 1
ATOM 835 C CA . SER A 1 109 ? -19.719 -16.906 15.484 1 90.25 109 SER A CA 1
ATOM 836 C C . SER A 1 109 ? -20.234 -15.477 15.578 1 90.25 109 SER A C 1
ATOM 838 O O . SER A 1 109 ? -21.422 -15.25 15.836 1 90.25 109 SER A O 1
ATOM 840 N N . SER A 1 110 ? -19.328 -14.547 15.422 1 89.81 110 SER A N 1
ATOM 841 C CA . SER A 1 110 ? -19.719 -13.141 15.461 1 89.81 110 SER A CA 1
ATOM 842 C C . SER A 1 110 ? -20.688 -12.812 14.336 1 89.81 110 SER A C 1
ATOM 844 O O . SER A 1 110 ? -21.641 -12.055 14.547 1 89.81 110 SER A O 1
ATOM 846 N N . ILE A 1 111 ? -20.516 -13.375 13.195 1 88.62 111 ILE A N 1
ATOM 847 C CA . ILE A 1 111 ? -21.375 -13.133 12.047 1 88.62 111 ILE A CA 1
ATOM 848 C C . ILE A 1 111 ? -22.734 -13.789 12.273 1 88.62 111 ILE A C 1
ATOM 850 O O . ILE A 1 111 ? -23.766 -13.227 11.906 1 88.62 111 ILE A O 1
ATOM 854 N N . ILE A 1 112 ? -22.734 -14.938 12.859 1 86.5 112 ILE A N 1
ATOM 855 C CA . ILE A 1 112 ? -23.969 -15.664 13.133 1 86.5 112 ILE A CA 1
ATOM 856 C C . ILE A 1 112 ? -24.812 -14.891 14.141 1 86.5 112 ILE A C 1
ATOM 858 O O . ILE A 1 112 ? -26.031 -14.812 14.008 1 86.5 112 ILE A O 1
ATOM 862 N N . ASN A 1 113 ? -24.156 -14.25 15.078 1 85.19 113 ASN A N 1
ATOM 863 C CA . ASN A 1 113 ? -24.859 -13.547 16.156 1 85.19 113 ASN A CA 1
ATOM 864 C C . ASN A 1 113 ? -25.266 -12.141 15.719 1 85.19 113 ASN A C 1
ATOM 866 O O . ASN A 1 113 ? -26.328 -11.648 16.125 1 85.19 113 ASN A O 1
ATOM 870 N N . ASN A 1 114 ? -24.391 -11.492 14.906 1 84.06 114 ASN A N 1
ATOM 871 C CA . ASN A 1 114 ? -24.594 -10.07 14.656 1 84.06 114 ASN A CA 1
ATOM 872 C C . ASN A 1 114 ? -24.906 -9.805 13.188 1 84.06 114 ASN A C 1
ATOM 874 O O . ASN A 1 114 ? -25.312 -8.695 12.828 1 84.06 114 ASN A O 1
ATOM 878 N N . GLY A 1 115 ? -24.812 -10.812 12.383 1 84.94 115 GLY A N 1
ATOM 879 C CA . GLY A 1 115 ? -24.984 -10.602 10.953 1 84.94 115 GLY A CA 1
ATOM 880 C C . GLY A 1 115 ? -23.766 -9.992 10.281 1 84.94 115 GLY A C 1
ATOM 881 O O . GLY A 1 115 ? -22.797 -9.641 10.953 1 84.94 115 GLY A O 1
ATOM 882 N N . PHE A 1 116 ? -23.859 -9.875 8.93 1 85.88 116 PHE A N 1
ATOM 883 C CA . PHE A 1 116 ? -22.766 -9.273 8.172 1 85.88 116 PHE A CA 1
ATOM 884 C C . PHE A 1 116 ? -22.797 -7.754 8.312 1 85.88 116 PHE A C 1
ATOM 886 O O . PHE A 1 116 ? -23.797 -7.105 7.992 1 85.88 116 PHE A O 1
ATOM 893 N N . GLN A 1 117 ? -21.844 -7.246 8.891 1 84.81 117 GLN A N 1
ATOM 894 C CA . GLN A 1 117 ? -21.688 -5.805 9.062 1 84.81 117 GLN A CA 1
ATOM 895 C C . GLN A 1 117 ? -20.641 -5.242 8.125 1 84.81 117 GLN A C 1
ATOM 897 O O . GLN A 1 117 ? -20.125 -5.953 7.254 1 84.81 117 GLN A O 1
ATOM 902 N N . GLU A 1 118 ? -20.516 -3.938 8.281 1 81.88 118 GLU A N 1
ATOM 903 C CA . GLU A 1 118 ? -19.453 -3.305 7.504 1 81.88 118 GLU A CA 1
ATOM 904 C C . GLU A 1 118 ? -18.109 -3.451 8.195 1 81.88 118 GLU A C 1
ATOM 906 O O . GLU A 1 118 ? -18.031 -3.516 9.422 1 81.88 118 GLU A O 1
ATOM 911 N N . GLY A 1 119 ? -17.094 -3.836 7.367 1 82.56 119 GLY A N 1
ATOM 912 C CA . GLY A 1 119 ? -15.773 -3.936 7.961 1 82.56 119 GLY A CA 1
ATOM 913 C C . GLY A 1 119 ? -14.992 -5.145 7.48 1 82.56 119 GLY A C 1
ATOM 914 O O . GLY A 1 119 ? -15.438 -5.859 6.582 1 82.56 119 GLY A O 1
ATOM 915 N N . ALA A 1 120 ? -13.922 -5.418 8.188 1 90.62 120 ALA A N 1
ATOM 916 C CA . ALA A 1 120 ? -12.969 -6.426 7.738 1 90.62 120 ALA A CA 1
ATOM 917 C C . ALA A 1 120 ? -13.453 -7.832 8.078 1 90.62 120 ALA A C 1
ATOM 919 O O . ALA A 1 120 ? -13.266 -8.766 7.297 1 90.62 120 ALA A O 1
ATOM 920 N N . LEU A 1 121 ? -14.164 -7.996 9.188 1 92.81 121 LEU A N 1
ATOM 921 C CA . LEU A 1 121 ? -14.578 -9.312 9.664 1 92.81 121 LEU A CA 1
ATOM 922 C C . LEU A 1 121 ? -15.578 -9.953 8.703 1 92.81 121 LEU A C 1
ATOM 924 O O . LEU A 1 121 ? -15.414 -11.117 8.32 1 92.81 121 LEU A O 1
ATOM 928 N N . SER A 1 122 ? -16.578 -9.219 8.344 1 93 122 SER A N 1
ATOM 929 C CA . SER A 1 122 ? -17.578 -9.719 7.414 1 93 122 SER A CA 1
ATOM 930 C C . SER A 1 122 ? -16.969 -10.031 6.051 1 93 122 SER A C 1
ATOM 932 O O . SER A 1 122 ? -17.297 -11.047 5.43 1 93 122 SER A O 1
ATOM 934 N N . SER A 1 123 ? -16.141 -9.094 5.574 1 95.38 123 SER A N 1
ATOM 935 C CA . SER A 1 123 ? -15.461 -9.312 4.297 1 95.38 123 SER A CA 1
ATOM 936 C C . SER A 1 123 ? -14.594 -10.562 4.336 1 95.38 123 SER A C 1
ATOM 938 O O . SER A 1 123 ? -14.539 -11.32 3.361 1 95.38 123 SER A O 1
ATOM 940 N N . LEU A 1 124 ? -13.93 -10.766 5.438 1 97.44 124 LEU A N 1
ATOM 941 C CA . LEU A 1 124 ? -13.07 -11.93 5.613 1 97.44 124 LEU A CA 1
ATOM 942 C C . LEU A 1 124 ? -13.883 -13.219 5.492 1 97.44 124 LEU A C 1
ATOM 944 O O . LEU A 1 124 ? -13.477 -14.156 4.805 1 97.44 124 LEU A O 1
ATOM 948 N N . VAL A 1 125 ? -15.055 -13.266 6.172 1 97 125 VAL A N 1
ATOM 949 C CA . VAL A 1 125 ? -15.898 -14.461 6.145 1 97 125 VAL A CA 1
ATOM 950 C C . VAL A 1 125 ? -16.391 -14.711 4.723 1 97 125 VAL A C 1
ATOM 952 O O . VAL A 1 125 ? -16.391 -15.852 4.254 1 97 125 VAL A O 1
ATOM 955 N N . LEU A 1 126 ? -16.75 -13.695 4.055 1 96.69 126 LEU A N 1
ATOM 956 C CA . LEU A 1 126 ? -17.234 -13.812 2.682 1 96.69 126 LEU A CA 1
ATOM 957 C C . LEU A 1 126 ? -16.125 -14.297 1.758 1 96.69 126 LEU A C 1
ATOM 959 O O . LEU A 1 126 ? -16.375 -15.062 0.825 1 96.69 126 LEU A O 1
ATOM 963 N N . LEU A 1 127 ? -14.922 -13.844 1.984 1 98.12 127 LEU A N 1
ATOM 964 C CA . LEU A 1 127 ? -13.781 -14.281 1.185 1 98.12 127 LEU A CA 1
ATOM 965 C C . LEU A 1 127 ? -13.469 -15.75 1.448 1 98.12 127 LEU A C 1
ATOM 967 O O . LEU A 1 127 ? -13.102 -16.484 0.531 1 98.12 127 LEU A O 1
ATOM 971 N N . VAL A 1 128 ? -13.586 -16.156 2.73 1 98.5 128 VAL A N 1
ATOM 972 C CA . VAL A 1 128 ? -13.422 -17.562 3.062 1 98.5 128 VAL A CA 1
ATOM 973 C C . VAL A 1 128 ? -14.438 -18.406 2.283 1 98.5 128 VAL A C 1
ATOM 975 O O . VAL A 1 128 ? -14.086 -19.438 1.722 1 98.5 128 VAL A O 1
ATOM 978 N N . PHE A 1 129 ? -15.68 -17.906 2.186 1 97.75 129 PHE A N 1
ATOM 979 C CA . PHE A 1 129 ? -16.719 -18.625 1.448 1 97.75 129 PHE A CA 1
ATOM 980 C C . PHE A 1 129 ? -16.422 -18.625 -0.045 1 97.75 129 PHE A C 1
ATOM 982 O O . PHE A 1 129 ? -16.594 -19.641 -0.716 1 97.75 129 PHE A O 1
ATOM 989 N N . ALA A 1 130 ? -15.977 -17.484 -0.572 1 97.75 130 ALA A N 1
ATOM 990 C CA . ALA A 1 130 ? -15.648 -17.406 -1.993 1 97.75 130 ALA A CA 1
ATOM 991 C C . ALA A 1 130 ? -14.547 -18.391 -2.359 1 97.75 130 ALA A C 1
ATOM 993 O O . ALA A 1 130 ? -14.648 -19.109 -3.354 1 97.75 130 ALA A O 1
ATOM 994 N N . LEU A 1 131 ? -13.516 -18.422 -1.566 1 98.5 131 LEU A N 1
ATOM 995 C CA . LEU A 1 131 ? -12.406 -19.344 -1.82 1 98.5 131 LEU A CA 1
ATOM 996 C C . LEU A 1 131 ? -12.812 -20.781 -1.545 1 98.5 131 LEU A C 1
ATOM 998 O O . LEU A 1 131 ? -12.25 -21.719 -2.119 1 98.5 131 LEU A O 1
ATOM 1002 N N . GLY A 1 132 ? -13.789 -20.953 -0.601 1 98.06 132 GLY A N 1
ATOM 1003 C CA . GLY A 1 132 ? -14.367 -22.281 -0.419 1 98.06 132 GLY A CA 1
ATOM 1004 C C . GLY A 1 132 ? -15.016 -22.828 -1.676 1 98.06 132 GLY A C 1
ATOM 1005 O O . GLY A 1 132 ? -14.875 -24.016 -1.991 1 98.06 132 GLY A O 1
ATOM 1006 N N . GLU A 1 133 ? -15.711 -21.984 -2.393 1 96.81 133 GLU A N 1
ATOM 1007 C CA . GLU A 1 133 ? -16.312 -22.391 -3.664 1 96.81 133 GLU A CA 1
ATOM 1008 C C . GLU A 1 133 ? -15.234 -22.766 -4.68 1 96.81 133 GLU A C 1
ATOM 1010 O O . GLU A 1 133 ? -15.438 -23.656 -5.504 1 96.81 133 GLU A O 1
ATOM 1015 N N . VAL A 1 134 ? -14.141 -22.062 -4.656 1 97.06 134 VAL A N 1
ATOM 1016 C CA . VAL A 1 134 ? -13.023 -22.375 -5.539 1 97.06 134 VAL A CA 1
ATOM 1017 C C . VAL A 1 134 ? -12.453 -23.75 -5.184 1 97.06 134 VAL A C 1
ATOM 1019 O O . VAL A 1 134 ? -12.125 -24.547 -6.066 1 97.06 134 VAL A O 1
ATOM 1022 N N . ALA A 1 135 ? -12.336 -24.016 -3.916 1 96.75 135 ALA A N 1
ATOM 1023 C CA . ALA A 1 135 ? -11.797 -25.281 -3.447 1 96.75 135 ALA A CA 1
ATOM 1024 C C . ALA A 1 135 ? -12.68 -26.453 -3.898 1 96.75 135 ALA A C 1
ATOM 1026 O O . ALA A 1 135 ? -12.18 -27.547 -4.172 1 96.75 135 ALA A O 1
ATOM 1027 N N . LEU A 1 136 ? -13.93 -26.234 -4.023 1 94.88 136 LEU A N 1
ATOM 1028 C CA . LEU A 1 136 ? -14.883 -27.281 -4.359 1 94.88 136 LEU A CA 1
ATOM 1029 C C . LEU A 1 136 ? -14.867 -27.562 -5.855 1 94.88 136 LEU A C 1
ATOM 1031 O O . LEU A 1 136 ? -15.469 -28.547 -6.312 1 94.88 136 LEU A O 1
ATOM 1035 N N . THR A 1 137 ? -14.148 -26.797 -6.625 1 91.75 137 THR A N 1
ATOM 1036 C CA . THR A 1 137 ? -14.133 -26.969 -8.07 1 91.75 137 THR A CA 1
ATOM 1037 C C . THR A 1 137 ? -13.422 -28.266 -8.461 1 91.75 137 THR A C 1
ATOM 1039 O O . THR A 1 137 ? -13.539 -28.719 -9.594 1 91.75 137 THR A O 1
ATOM 1042 N N . THR A 1 138 ? -12.648 -28.875 -7.602 1 84.94 138 THR A N 1
ATOM 1043 C CA . THR A 1 138 ? -11.945 -30.109 -7.883 1 84.94 138 THR A CA 1
ATOM 1044 C C . THR A 1 138 ? -12.914 -31.188 -8.375 1 84.94 138 THR A C 1
ATOM 1046 O O . THR A 1 138 ? -12.523 -32.094 -9.102 1 84.94 138 THR A O 1
ATOM 1049 N N . SER A 1 139 ? -14.141 -31.047 -7.984 1 83.5 139 SER A N 1
ATOM 1050 C CA . SER A 1 139 ? -15.141 -32.031 -8.344 1 83.5 139 SER A CA 1
ATOM 1051 C C . SER A 1 139 ? -16.078 -31.516 -9.422 1 83.5 139 SER A C 1
ATOM 1053 O O . SER A 1 139 ? -17.062 -32.188 -9.781 1 83.5 139 SER A O 1
ATOM 1055 N N . GLU A 1 140 ? -15.742 -30.406 -9.961 1 86.81 140 GLU A N 1
ATOM 1056 C CA . GLU A 1 140 ? -16.625 -29.797 -10.945 1 86.81 140 GLU A CA 1
ATOM 1057 C C . GLU A 1 140 ? -16.156 -30.078 -12.367 1 86.81 140 GLU A C 1
ATOM 1059 O O . GLU A 1 140 ? -15.094 -30.672 -12.562 1 86.81 140 GLU A O 1
ATOM 1064 N N . VAL A 1 141 ? -16.938 -29.656 -13.281 1 88.25 141 VAL A N 1
ATOM 1065 C CA . VAL A 1 141 ? -16.672 -29.906 -14.695 1 88.25 141 VAL A CA 1
ATOM 1066 C C . VAL A 1 141 ? -15.695 -28.875 -15.234 1 88.25 141 VAL A C 1
ATOM 1068 O O . VAL A 1 141 ? -15.727 -27.703 -14.82 1 88.25 141 VAL A O 1
ATOM 1071 N N . PRO A 1 142 ? -14.789 -29.344 -16.078 1 92.5 142 PRO A N 1
ATOM 1072 C CA . PRO A 1 142 ? -13.891 -28.391 -16.734 1 92.5 142 PRO A CA 1
ATOM 1073 C C . PRO A 1 142 ? -14.641 -27.344 -17.562 1 92.5 142 PRO A C 1
ATOM 1075 O O . PRO A 1 142 ? -15.727 -27.625 -18.078 1 92.5 142 PRO A O 1
ATOM 1078 N N . ILE A 1 143 ? -14.141 -26.234 -17.719 1 91.25 143 ILE A N 1
ATOM 1079 C CA . ILE A 1 143 ? -14.828 -25.141 -18.391 1 91.25 143 ILE A CA 1
ATOM 1080 C C . ILE A 1 143 ? -14.75 -25.328 -19.906 1 91.25 143 ILE A C 1
ATOM 1082 O O . ILE A 1 143 ? -15.516 -24.734 -20.656 1 91.25 143 ILE A O 1
ATOM 1086 N N . SER A 1 144 ? -13.719 -26.141 -20.359 1 90.88 144 SER A N 1
ATOM 1087 C CA . SER A 1 144 ? -13.531 -26.391 -21.781 1 90.88 144 SER A CA 1
ATOM 1088 C C . SER A 1 144 ? -12.734 -27.672 -22.016 1 90.88 144 SER A C 1
ATOM 1090 O O . SER A 1 144 ? -12.414 -28.391 -21.078 1 90.88 144 SER A O 1
ATOM 1092 N N . ALA A 1 145 ? -12.547 -27.984 -23.297 1 91.25 145 ALA A N 1
ATOM 1093 C CA . ALA A 1 145 ? -11.727 -29.109 -23.703 1 91.25 145 ALA A CA 1
ATOM 1094 C C . ALA A 1 145 ? -10.984 -28.812 -25 1 91.25 145 ALA A C 1
ATOM 1096 O O . ALA A 1 145 ? -11.445 -28.016 -25.812 1 91.25 145 ALA A O 1
ATOM 1097 N N . TYR A 1 146 ? -9.859 -29.297 -25.078 1 89.88 146 TYR A N 1
ATOM 1098 C CA . TYR A 1 146 ? -9.078 -29.234 -26.312 1 89.88 146 TYR A CA 1
ATOM 1099 C C . TYR A 1 146 ? -8.734 -30.625 -26.812 1 89.88 146 TYR A C 1
ATOM 1101 O O . TYR A 1 146 ? -8.055 -31.391 -26.125 1 89.88 146 TYR A O 1
ATOM 1109 N N . LYS A 1 147 ? -9.109 -30.984 -28.016 1 89.25 147 LYS A N 1
ATOM 1110 C CA . LYS A 1 147 ? -8.891 -32.312 -28.609 1 89.25 147 LYS A CA 1
ATOM 1111 C C . LYS A 1 147 ? -9.281 -33.406 -27.625 1 89.25 147 LYS A C 1
ATOM 1113 O O . LYS A 1 147 ? -8.492 -34.312 -27.375 1 89.25 147 LYS A O 1
ATOM 1118 N N . GLN A 1 148 ? -10.375 -33.25 -26.938 1 87.94 148 GLN A N 1
ATOM 1119 C CA . GLN A 1 148 ? -11.023 -34.188 -26.047 1 87.94 148 GLN A CA 1
ATOM 1120 C C . GLN A 1 148 ? -10.359 -34.219 -24.688 1 87.94 148 GLN A C 1
ATOM 1122 O O . GLN A 1 148 ? -10.812 -34.906 -23.766 1 87.94 148 GLN A O 1
ATOM 1127 N N . ARG A 1 149 ? -9.328 -33.5 -24.547 1 90.12 149 ARG A N 1
ATOM 1128 C CA . ARG A 1 149 ? -8.703 -33.406 -23.234 1 90.12 149 ARG A CA 1
ATOM 1129 C C . ARG A 1 149 ? -9.359 -32.312 -22.391 1 90.12 149 ARG A C 1
ATOM 1131 O O . ARG A 1 149 ? -9.398 -31.141 -22.812 1 90.12 149 ARG A O 1
ATOM 1138 N N . PRO A 1 150 ? -9.805 -32.688 -21.312 1 92.62 150 PRO A N 1
ATOM 1139 C CA . PRO A 1 150 ? -10.477 -31.688 -20.484 1 92.62 150 PRO A CA 1
ATOM 1140 C C . PRO A 1 150 ? -9.531 -30.609 -19.969 1 92.62 150 PRO A C 1
ATOM 1142 O O . PRO A 1 150 ? -8.375 -30.891 -19.641 1 92.62 150 PRO A O 1
ATOM 1145 N N . SER A 1 151 ? -10.031 -29.406 -19.891 1 93.75 151 SER A N 1
ATOM 1146 C CA . SER A 1 151 ? -9.281 -28.297 -19.328 1 93.75 151 SER A CA 1
ATOM 1147 C C . SER A 1 151 ? -8.977 -28.531 -17.844 1 93.75 151 SER A C 1
ATOM 1149 O O . SER A 1 151 ? -9.742 -29.203 -17.141 1 93.75 151 SER A O 1
ATOM 1151 N N . GLY A 1 152 ? -7.883 -28.031 -17.375 1 95.12 152 GLY A N 1
ATOM 1152 C CA . GLY A 1 152 ? -7.566 -28.062 -15.953 1 95.12 152 GLY A CA 1
ATOM 1153 C C . GLY A 1 152 ? -8.242 -26.953 -15.172 1 95.12 152 GLY A C 1
ATOM 1154 O O . GLY A 1 152 ? -8.109 -26.875 -13.953 1 95.12 152 GLY A O 1
ATOM 1155 N N . ILE A 1 153 ? -8.898 -26.047 -15.836 1 95.75 153 ILE A N 1
ATOM 1156 C CA . ILE A 1 153 ? -9.68 -24.984 -15.211 1 95.75 153 ILE A CA 1
ATOM 1157 C C . ILE A 1 153 ? -11.117 -25.453 -15.016 1 95.75 153 ILE A C 1
ATOM 1159 O O . ILE A 1 153 ? -11.859 -25.641 -15.992 1 95.75 153 ILE A O 1
ATOM 1163 N N . LYS A 1 154 ? -11.469 -25.625 -13.766 1 94.5 154 LYS A N 1
ATOM 1164 C CA . LYS A 1 154 ? -12.773 -26.203 -13.453 1 94.5 154 LYS A CA 1
ATOM 1165 C C . LYS A 1 154 ? -13.656 -25.203 -12.711 1 94.5 154 LYS A C 1
ATOM 1167 O O . LYS A 1 154 ? -13.148 -24.312 -12.039 1 94.5 154 LYS A O 1
ATOM 1172 N N . GLY A 1 155 ? -14.969 -25.391 -12.883 1 92.56 155 GLY A N 1
ATOM 1173 C CA . GLY A 1 155 ? -15.953 -24.594 -12.156 1 92.56 155 GLY A CA 1
ATOM 1174 C C . GLY A 1 155 ? -16.25 -23.266 -12.812 1 92.56 155 GLY A C 1
ATOM 1175 O O . GLY A 1 155 ? -15.344 -22.578 -13.289 1 92.56 155 GLY A O 1
ATOM 1176 N N . GLY A 1 156 ? -17.516 -22.938 -12.844 1 90.5 156 GLY A N 1
ATOM 1177 C CA . GLY A 1 156 ? -17.938 -21.656 -13.391 1 90.5 156 GLY A CA 1
ATOM 1178 C C . GLY A 1 156 ? -17.688 -21.531 -14.883 1 90.5 156 GLY A C 1
ATOM 1179 O O . GLY A 1 156 ? -17.781 -22.531 -15.609 1 90.5 156 GLY A O 1
ATOM 1180 N N . THR A 1 157 ? -17.609 -20.266 -15.312 1 88.94 157 THR A N 1
ATOM 1181 C CA . THR A 1 157 ? -17.297 -19.938 -16.703 1 88.94 157 THR A CA 1
ATOM 1182 C C . THR A 1 157 ? -16.078 -19.016 -16.781 1 88.94 157 THR A C 1
ATOM 1184 O O . THR A 1 157 ? -15.539 -18.609 -15.758 1 88.94 157 THR A O 1
ATOM 1187 N N . ILE A 1 158 ? -15.664 -18.797 -17.891 1 85.81 158 ILE A N 1
ATOM 1188 C CA . ILE A 1 158 ? -14.508 -17.922 -18.094 1 85.81 158 ILE A CA 1
ATOM 1189 C C . ILE A 1 158 ? -14.797 -16.547 -17.516 1 85.81 158 ILE A C 1
ATOM 1191 O O . ILE A 1 158 ? -13.922 -15.93 -16.906 1 85.81 158 ILE A O 1
ATOM 1195 N N . ASP A 1 159 ? -16 -16.109 -17.688 1 86.06 159 ASP A N 1
ATOM 1196 C CA . ASP A 1 159 ? -16.344 -14.758 -17.281 1 86.06 159 ASP A CA 1
ATOM 1197 C C . ASP A 1 159 ? -16.891 -14.734 -15.859 1 86.06 159 ASP A C 1
ATOM 1199 O O . ASP A 1 159 ? -16.938 -13.672 -15.227 1 86.06 159 ASP A O 1
ATOM 1203 N N . ARG A 1 160 ? -17.281 -15.859 -15.406 1 91.81 160 ARG A N 1
ATOM 1204 C CA . ARG A 1 160 ? -17.844 -15.938 -14.07 1 91.81 160 ARG A CA 1
ATOM 1205 C C . ARG A 1 160 ? -17.219 -17.078 -13.266 1 91.81 160 ARG A C 1
ATOM 1207 O O . ARG A 1 160 ? -17.828 -18.125 -13.086 1 91.81 160 ARG A O 1
ATOM 1214 N N . PRO A 1 161 ? -16.094 -16.797 -12.75 1 93.88 161 PRO A N 1
ATOM 1215 C CA . PRO A 1 161 ? -15.414 -17.828 -11.961 1 93.88 161 PRO A CA 1
ATOM 1216 C C . PRO A 1 161 ? -16.188 -18.188 -10.688 1 93.88 161 PRO A C 1
ATOM 1218 O O . PRO A 1 161 ? -17.062 -17.453 -10.258 1 93.88 161 PRO A O 1
ATOM 1221 N N . PRO A 1 162 ? -15.891 -19.344 -10.148 1 95.69 162 PRO A N 1
ATOM 1222 C CA . PRO A 1 162 ? -16.578 -19.766 -8.93 1 95.69 162 PRO A CA 1
ATOM 1223 C C . PRO A 1 162 ? -16.359 -18.812 -7.758 1 95.69 162 PRO A C 1
ATOM 1225 O O . PRO A 1 162 ? -15.25 -18.297 -7.586 1 95.69 162 PRO A O 1
ATOM 1228 N N . GLY A 1 163 ? -17.391 -18.562 -6.969 1 95.88 163 GLY A N 1
ATOM 1229 C CA . GLY A 1 163 ? -17.312 -17.734 -5.77 1 95.88 163 GLY A CA 1
ATOM 1230 C C . GLY A 1 163 ? -17.438 -16.25 -6.051 1 95.88 163 GLY A C 1
ATOM 1231 O O . GLY A 1 163 ? -17.328 -15.438 -5.137 1 95.88 163 GLY A O 1
ATOM 1232 N N . LEU A 1 164 ? -17.688 -15.836 -7.289 1 95.56 164 LEU A N 1
ATOM 1233 C CA . LEU A 1 164 ? -17.688 -14.438 -7.699 1 95.56 164 LEU A CA 1
ATOM 1234 C C . LEU A 1 164 ? -18.75 -13.648 -6.945 1 95.56 164 LEU A C 1
ATOM 1236 O O . LEU A 1 164 ? -18.516 -12.516 -6.523 1 95.56 164 LEU A O 1
ATOM 1240 N N . ALA A 1 165 ? -19.922 -14.219 -6.781 1 93.25 165 ALA A N 1
ATOM 1241 C CA . ALA A 1 165 ? -21.016 -13.523 -6.098 1 93.25 165 ALA A CA 1
ATOM 1242 C C . ALA A 1 165 ? -20.625 -13.188 -4.656 1 93.25 165 ALA A C 1
ATOM 1244 O O . ALA A 1 165 ? -20.891 -12.086 -4.172 1 93.25 165 ALA A O 1
ATOM 1245 N N . LEU A 1 166 ? -20.047 -14.156 -4.004 1 94.81 166 LEU A N 1
ATOM 1246 C CA . LEU A 1 166 ? -19.609 -13.961 -2.627 1 94.81 166 LEU A CA 1
ATOM 1247 C C . LEU A 1 166 ? -18.453 -12.961 -2.561 1 94.81 166 LEU A C 1
ATOM 1249 O O . LEU A 1 166 ? -18.391 -12.148 -1.635 1 94.81 166 LEU A O 1
ATOM 1253 N N . PHE A 1 167 ? -17.562 -13.039 -3.559 1 96.62 167 PHE A N 1
ATOM 1254 C CA . PHE A 1 167 ? -16.453 -12.094 -3.639 1 96.62 167 PHE A CA 1
ATOM 1255 C C . PHE A 1 167 ? -16.969 -10.672 -3.84 1 96.62 167 PHE A C 1
ATOM 1257 O O . PHE A 1 167 ? -16.438 -9.727 -3.258 1 96.62 167 PHE A O 1
ATOM 1264 N N . ASN A 1 168 ? -17.938 -10.523 -4.676 1 93.69 168 ASN A N 1
ATOM 1265 C CA . ASN A 1 168 ? -18.516 -9.203 -4.902 1 93.69 168 ASN A CA 1
ATOM 1266 C C . ASN A 1 168 ? -19.156 -8.641 -3.633 1 93.69 168 ASN A C 1
ATOM 1268 O O . ASN A 1 168 ? -19.078 -7.441 -3.369 1 93.69 168 ASN A O 1
ATOM 1272 N N . GLU A 1 169 ? -19.828 -9.477 -2.838 1 93.5 169 GLU A N 1
ATOM 1273 C CA . GLU A 1 169 ? -20.375 -9.031 -1.559 1 93.5 169 GLU A CA 1
ATOM 1274 C C . GLU A 1 169 ? -19.266 -8.547 -0.628 1 93.5 169 GLU A C 1
ATOM 1276 O O . GLU A 1 169 ? -19.438 -7.59 0.127 1 93.5 169 GLU A O 1
ATOM 1281 N N . ALA A 1 170 ? -18.156 -9.297 -0.659 1 94.69 170 ALA A N 1
ATOM 1282 C CA . ALA A 1 170 ? -17.016 -8.859 0.131 1 94.69 170 ALA A CA 1
ATOM 1283 C C . ALA A 1 170 ? -16.5 -7.508 -0.35 1 94.69 170 ALA A C 1
ATOM 1285 O O . ALA A 1 170 ? -16.203 -6.625 0.459 1 94.69 170 ALA A O 1
ATOM 1286 N N . ARG A 1 171 ? -16.375 -7.34 -1.688 1 93.5 171 ARG A N 1
ATOM 1287 C CA . ARG A 1 171 ? -15.844 -6.113 -2.266 1 93.5 171 ARG A CA 1
ATOM 1288 C C . ARG A 1 171 ? -16.703 -4.91 -1.894 1 93.5 171 ARG A C 1
ATOM 1290 O O . ARG A 1 171 ? -16.188 -3.803 -1.725 1 93.5 171 ARG A O 1
ATOM 1297 N N . LYS A 1 172 ? -18 -5.121 -1.692 1 89.81 172 LYS A N 1
ATOM 1298 C CA . LYS A 1 172 ? -18.922 -4.055 -1.283 1 89.81 172 LYS A CA 1
ATOM 1299 C C . LYS A 1 172 ? -18.578 -3.543 0.112 1 89.81 172 LYS A C 1
ATOM 1301 O O . LYS A 1 172 ? -18.875 -2.395 0.448 1 89.81 172 LYS A O 1
ATOM 1306 N N . ARG A 1 173 ? -17.969 -4.391 0.844 1 91.56 173 ARG A N 1
ATOM 1307 C CA . ARG A 1 173 ? -17.734 -4.07 2.248 1 91.56 173 ARG A CA 1
ATOM 1308 C C . ARG A 1 173 ? -16.266 -3.723 2.492 1 91.56 173 ARG A C 1
ATOM 1310 O O . ARG A 1 173 ? -15.938 -3.092 3.496 1 91.56 173 ARG A O 1
ATOM 1317 N N . MET A 1 174 ? -15.398 -4.121 1.595 1 92.94 174 MET A N 1
ATOM 1318 C CA . MET A 1 174 ? -13.961 -3.965 1.775 1 92.94 174 MET A CA 1
ATOM 1319 C C . MET A 1 174 ? -13.586 -2.492 1.891 1 92.94 174 MET A C 1
ATOM 1321 O O . MET A 1 174 ? -12.602 -2.148 2.545 1 92.94 174 MET A O 1
ATOM 1325 N N . GLY A 1 175 ? -14.359 -1.589 1.286 1 91.62 175 GLY A N 1
ATOM 1326 C CA . GLY A 1 175 ? -14.07 -0.166 1.358 1 91.62 175 GLY A CA 1
ATOM 1327 C C . GLY A 1 175 ? -14.125 0.384 2.77 1 91.62 175 GLY A C 1
ATOM 1328 O O . GLY A 1 175 ? -13.406 1.33 3.104 1 91.62 175 GLY A O 1
ATOM 1329 N N . PHE A 1 176 ? -14.945 -0.198 3.619 1 91.25 176 PHE A N 1
ATOM 1330 C CA . PHE A 1 176 ? -15.07 0.227 5.008 1 91.25 176 PHE A CA 1
ATOM 1331 C C . PHE A 1 176 ? -13.891 -0.268 5.836 1 91.25 176 PHE A C 1
ATOM 1333 O O . PHE A 1 176 ? -13.602 0.279 6.902 1 91.25 176 PHE A O 1
ATOM 1340 N N . ALA A 1 177 ? -13.227 -1.296 5.266 1 90.94 177 ALA A N 1
ATOM 1341 C CA . ALA A 1 177 ? -12.18 -1.957 6.035 1 90.94 177 ALA A CA 1
ATOM 1342 C C . ALA A 1 177 ? -10.797 -1.477 5.602 1 90.94 177 ALA A C 1
ATOM 1344 O O . ALA A 1 177 ? -9.789 -1.829 6.219 1 90.94 177 ALA A O 1
ATOM 1345 N N . MET A 1 178 ? -10.703 -0.693 4.645 1 90.31 178 MET A N 1
ATOM 1346 C CA . MET A 1 178 ? -9.43 -0.342 4.016 1 90.31 178 MET A CA 1
ATOM 1347 C C . MET A 1 178 ? -8.484 0.294 5.031 1 90.31 178 MET A C 1
ATOM 1349 O O . MET A 1 178 ? -7.281 0.043 5 1 90.31 178 MET A O 1
ATOM 1353 N N . SER A 1 179 ? -9.023 1.089 5.902 1 87.75 179 SER A N 1
ATOM 1354 C CA . SER A 1 179 ? -8.164 1.849 6.805 1 87.75 179 SER A CA 1
ATOM 1355 C C . SER A 1 179 ? -8.016 1.144 8.148 1 87.75 179 SER A C 1
ATOM 1357 O O . SER A 1 179 ? -7.297 1.62 9.031 1 87.75 179 SER A O 1
ATOM 1359 N N . GLU A 1 180 ? -8.664 -0.003 8.344 1 88.94 180 GLU A N 1
ATOM 1360 C CA . GLU A 1 180 ? -8.609 -0.721 9.609 1 88.94 180 GLU A CA 1
ATOM 1361 C C . GLU A 1 180 ? -7.223 -1.325 9.844 1 88.94 180 GLU A C 1
ATOM 1363 O O . GLU A 1 180 ? -6.594 -1.824 8.906 1 88.94 180 GLU A O 1
ATOM 1368 N N . VAL A 1 181 ? -6.777 -1.218 11.07 1 90.31 181 VAL A N 1
ATOM 1369 C CA . VAL A 1 181 ? -5.527 -1.859 11.453 1 90.31 181 VAL A CA 1
ATOM 1370 C C . VAL A 1 181 ? -5.816 -3.066 12.344 1 90.31 181 VAL A C 1
ATOM 1372 O O . VAL A 1 181 ? -5.902 -2.939 13.57 1 90.31 181 VAL A O 1
ATOM 1375 N N . SER A 1 182 ? -5.934 -4.168 11.766 1 92.75 182 SER A N 1
ATOM 1376 C CA . SER A 1 182 ? -6.25 -5.402 12.469 1 92.75 182 SER A CA 1
ATOM 1377 C C . SER A 1 182 ? -5.73 -6.621 11.711 1 92.75 182 SER A C 1
ATOM 1379 O O . SER A 1 182 ? -5.426 -6.531 10.516 1 92.75 182 SER A O 1
ATOM 1381 N N . LEU A 1 183 ? -5.621 -7.691 12.406 1 96 183 LEU A N 1
ATOM 1382 C CA . LEU A 1 183 ? -5.215 -8.945 11.781 1 96 183 LEU A CA 1
ATOM 1383 C C . LEU A 1 183 ? -6.207 -9.367 10.703 1 96 183 LEU A C 1
ATOM 1385 O O . LEU A 1 183 ? -5.809 -9.828 9.633 1 96 183 LEU A O 1
ATOM 1389 N N . GLU A 1 184 ? -7.504 -9.156 10.977 1 96.38 184 GLU A N 1
ATOM 1390 C CA . GLU A 1 184 ? -8.555 -9.523 10.031 1 96.38 184 GLU A CA 1
ATOM 1391 C C . GLU A 1 184 ? -8.438 -8.727 8.734 1 96.38 184 GLU A C 1
ATOM 1393 O O . GLU A 1 184 ? -8.742 -9.242 7.656 1 96.38 184 GLU A O 1
ATOM 1398 N N . ASN A 1 185 ? -8.016 -7.52 8.898 1 96.19 185 ASN A N 1
ATOM 1399 C CA . ASN A 1 185 ? -7.816 -6.699 7.711 1 96.19 185 ASN A CA 1
ATOM 1400 C C . ASN A 1 185 ? -6.711 -7.266 6.82 1 96.19 185 ASN A C 1
ATOM 1402 O O . ASN A 1 185 ? -6.863 -7.324 5.598 1 96.19 185 ASN A O 1
ATOM 1406 N N . VAL A 1 186 ? -5.57 -7.656 7.395 1 97.62 186 VAL A N 1
ATOM 1407 C CA . VAL A 1 186 ? -4.461 -8.234 6.645 1 97.62 186 VAL A CA 1
ATOM 1408 C C . VAL A 1 186 ? -4.91 -9.531 5.973 1 97.62 186 VAL A C 1
ATOM 1410 O O . VAL A 1 186 ? -4.629 -9.758 4.793 1 97.62 186 VAL A O 1
ATOM 1413 N N . GLN A 1 187 ? -5.574 -10.32 6.766 1 98.38 187 GLN A N 1
ATOM 1414 C CA . GLN A 1 187 ? -6.059 -11.602 6.258 1 98.38 187 GLN A CA 1
ATOM 1415 C C . GLN A 1 187 ? -7.043 -11.398 5.109 1 98.38 187 GLN A C 1
ATOM 1417 O O . GLN A 1 187 ? -7.023 -12.141 4.125 1 98.38 187 GLN A O 1
ATOM 1422 N N . MET A 1 188 ? -7.926 -10.445 5.273 1 97.88 188 MET A N 1
ATOM 1423 C CA . MET A 1 188 ? -8.891 -10.109 4.23 1 97.88 188 MET A CA 1
ATOM 1424 C C . MET A 1 188 ? -8.188 -9.789 2.918 1 97.88 188 MET A C 1
ATOM 1426 O O . MET A 1 188 ? -8.547 -10.32 1.867 1 97.88 188 MET A O 1
ATOM 1430 N N . LEU A 1 189 ? -7.18 -8.953 2.953 1 97.88 189 LEU A N 1
ATOM 1431 C CA . LEU A 1 189 ? -6.445 -8.539 1.762 1 97.88 189 LEU A CA 1
ATOM 1432 C C . LEU A 1 189 ? -5.676 -9.703 1.16 1 97.88 189 LEU A C 1
ATOM 1434 O O . LEU A 1 189 ? -5.621 -9.859 -0.063 1 97.88 189 LEU A O 1
ATOM 1438 N N . ALA A 1 190 ? -5.098 -10.547 1.998 1 98.44 190 ALA A N 1
ATOM 1439 C CA . ALA A 1 190 ? -4.375 -11.727 1.53 1 98.44 190 ALA A CA 1
ATOM 1440 C C . ALA A 1 190 ? -5.312 -12.688 0.799 1 98.44 190 ALA A C 1
ATOM 1442 O O . ALA A 1 190 ? -4.961 -13.219 -0.256 1 98.44 190 ALA A O 1
ATOM 1443 N N . LEU A 1 191 ? -6.473 -12.906 1.416 1 98.69 191 LEU A N 1
ATOM 1444 C CA . LEU A 1 191 ? -7.426 -13.828 0.799 1 98.69 191 LEU A CA 1
ATOM 1445 C C . LEU A 1 191 ? -7.977 -13.242 -0.498 1 98.69 191 LEU A C 1
ATOM 1447 O O . LEU A 1 191 ? -8.25 -13.984 -1.448 1 98.69 191 LEU A O 1
ATOM 1451 N N . ALA A 1 192 ? -8.188 -11.93 -0.521 1 98.12 192 ALA A N 1
ATOM 1452 C CA . ALA A 1 192 ? -8.609 -11.297 -1.77 1 98.12 192 ALA A CA 1
ATOM 1453 C C . ALA A 1 192 ? -7.566 -11.508 -2.865 1 98.12 192 ALA A C 1
ATOM 1455 O O . ALA A 1 192 ? -7.914 -11.742 -4.027 1 98.12 192 ALA A O 1
ATOM 1456 N N . SER A 1 193 ? -6.328 -11.398 -2.523 1 97.69 193 SER A N 1
ATOM 1457 C CA . SER A 1 193 ? -5.242 -11.656 -3.465 1 97.69 193 SER A CA 1
ATOM 1458 C C . SER A 1 193 ? -5.32 -13.078 -4.016 1 97.69 193 SER A C 1
ATOM 1460 O O . SER A 1 193 ? -5.172 -13.297 -5.219 1 97.69 193 SER A O 1
ATOM 1462 N N . LEU A 1 194 ? -5.543 -13.992 -3.1 1 98.25 194 LEU A N 1
ATOM 1463 C CA . LEU A 1 194 ? -5.629 -15.391 -3.5 1 98.25 194 LEU A CA 1
ATOM 1464 C C . LEU A 1 194 ? -6.812 -15.625 -4.434 1 98.25 194 LEU A C 1
ATOM 1466 O O . LEU A 1 194 ? -6.727 -16.422 -5.367 1 98.25 194 LEU A O 1
ATOM 1470 N N . TYR A 1 195 ? -7.906 -14.977 -4.156 1 98.12 195 TYR A N 1
ATOM 1471 C CA . TYR A 1 195 ? -9.055 -15.125 -5.039 1 98.12 195 TYR A CA 1
ATOM 1472 C C . TYR A 1 195 ? -8.75 -14.602 -6.434 1 98.12 195 TYR A C 1
ATOM 1474 O O . TYR A 1 195 ? -9.07 -15.25 -7.434 1 98.12 195 TYR A O 1
ATOM 1482 N N . TYR A 1 196 ? -8.156 -13.445 -6.527 1 96.31 196 TYR A N 1
ATOM 1483 C CA . TYR A 1 196 ? -7.762 -12.898 -7.824 1 96.31 196 TYR A CA 1
ATOM 1484 C C . TYR A 1 196 ? -6.812 -13.852 -8.547 1 96.31 196 TYR A C 1
ATOM 1486 O O . TYR A 1 196 ? -6.891 -14.008 -9.766 1 96.31 196 TYR A O 1
ATOM 1494 N N . SER A 1 197 ? -5.926 -14.438 -7.77 1 96.31 197 SER A N 1
ATOM 1495 C CA . SER A 1 197 ? -5 -15.406 -8.352 1 96.31 197 SER A CA 1
ATOM 1496 C C . SER A 1 197 ? -5.746 -16.578 -8.984 1 96.31 197 SER A C 1
ATOM 1498 O O . SER A 1 197 ? -5.398 -17.016 -10.078 1 96.31 197 SER A O 1
ATOM 1500 N N . SER A 1 198 ? -6.75 -17.062 -8.281 1 96.69 198 SER A N 1
ATOM 1501 C CA . SER A 1 198 ? -7.512 -18.219 -8.758 1 96.69 198 SER A CA 1
ATOM 1502 C C . SER A 1 198 ? -8.289 -17.875 -10.023 1 96.69 198 SER A C 1
ATOM 1504 O O . SER A 1 198 ? -8.664 -18.766 -10.789 1 96.69 198 SER A O 1
ATOM 1506 N N . CYS A 1 199 ? -8.531 -16.578 -10.305 1 95.19 199 CYS A N 1
ATOM 1507 C CA . CYS A 1 199 ? -9.273 -16.125 -11.469 1 95.19 199 CYS A CA 1
ATOM 1508 C C . CYS A 1 199 ? -8.32 -15.727 -12.594 1 95.19 199 CYS A C 1
ATOM 1510 O O . CYS A 1 199 ? -8.766 -15.281 -13.656 1 95.19 199 CYS A O 1
ATOM 1512 N N . GLY A 1 200 ? -7.094 -15.859 -12.414 1 93.31 200 GLY A N 1
ATOM 1513 C CA . GLY A 1 200 ? -6.121 -15.508 -13.438 1 93.31 200 GLY A CA 1
ATOM 1514 C C . GLY A 1 200 ? -5.918 -14.016 -13.578 1 93.31 200 GLY A C 1
ATOM 1515 O O . GLY A 1 200 ? -5.52 -13.531 -14.641 1 93.31 200 GLY A O 1
ATOM 1516 N N . GLN A 1 201 ? -6.273 -13.266 -12.547 1 93.5 201 GLN A N 1
ATOM 1517 C CA . GLN A 1 201 ? -6.07 -11.82 -12.547 1 93.5 201 GLN A CA 1
ATOM 1518 C C . GLN A 1 201 ? -4.746 -11.445 -11.891 1 93.5 201 GLN A C 1
ATOM 1520 O O . GLN A 1 201 ? -4.695 -11.18 -10.688 1 93.5 201 GLN A O 1
ATOM 1525 N N . ALA A 1 202 ? -3.76 -11.305 -12.672 1 92.31 202 ALA A N 1
ATOM 1526 C CA . ALA A 1 202 ? -2.395 -11.203 -12.164 1 92.31 202 ALA A CA 1
ATOM 1527 C C . ALA A 1 202 ? -2.15 -9.836 -11.523 1 92.31 202 ALA A C 1
ATOM 1529 O O . ALA A 1 202 ? -1.64 -9.758 -10.406 1 92.31 202 ALA A O 1
ATOM 1530 N N . LEU A 1 203 ? -2.518 -8.781 -12.219 1 90.44 203 LEU A N 1
ATOM 1531 C CA . LEU A 1 203 ? -2.262 -7.434 -11.719 1 90.44 203 LEU A CA 1
ATOM 1532 C C . LEU A 1 203 ? -3.031 -7.18 -10.43 1 90.44 203 LEU A C 1
ATOM 1534 O O . LEU A 1 203 ? -2.486 -6.617 -9.477 1 90.44 203 LEU A O 1
ATOM 1538 N N . GLU A 1 204 ? -4.297 -7.547 -10.406 1 92.44 204 GLU A N 1
ATOM 1539 C CA . GLU A 1 204 ? -5.133 -7.379 -9.219 1 92.44 204 GLU A CA 1
ATOM 1540 C C . GLU A 1 204 ? -4.586 -8.18 -8.039 1 92.44 204 GLU A C 1
ATOM 1542 O O . GLU A 1 204 ? -4.602 -7.711 -6.902 1 92.44 204 GLU A O 1
ATOM 1547 N N . CYS A 1 205 ? -4.172 -9.375 -8.367 1 94.44 205 CYS A N 1
ATOM 1548 C CA . CYS A 1 205 ? -3.574 -10.219 -7.332 1 94.44 205 CYS A CA 1
ATOM 1549 C C . CYS A 1 205 ? -2.365 -9.531 -6.707 1 94.44 205 CYS A C 1
ATOM 1551 O O . CYS A 1 205 ? -2.242 -9.484 -5.48 1 94.44 205 CYS A O 1
ATOM 1553 N N . TRP A 1 206 ? -1.508 -9.023 -7.492 1 93.12 206 TRP A N 1
ATOM 1554 C CA . TRP A 1 206 ? -0.31 -8.336 -7.012 1 93.12 206 TRP A CA 1
ATOM 1555 C C . TRP A 1 206 ? -0.677 -7.133 -6.148 1 93.12 206 TRP A C 1
ATOM 1557 O O . TRP A 1 206 ? -0.11 -6.941 -5.074 1 93.12 206 TRP A O 1
ATOM 1567 N N . ARG A 1 207 ? -1.565 -6.312 -6.625 1 91.88 207 ARG A N 1
ATOM 1568 C CA . ARG A 1 207 ? -1.962 -5.113 -5.895 1 91.88 207 ARG A CA 1
ATOM 1569 C C . ARG A 1 207 ? -2.496 -5.465 -4.512 1 91.88 207 ARG A C 1
ATOM 1571 O O . ARG A 1 207 ? -2.146 -4.82 -3.521 1 91.88 207 ARG A O 1
ATOM 1578 N N . MET A 1 208 ? -3.363 -6.445 -4.469 1 95.12 208 MET A N 1
ATOM 1579 C CA . MET A 1 208 ? -3.932 -6.855 -3.186 1 95.12 208 MET A CA 1
ATOM 1580 C C . MET A 1 208 ? -2.848 -7.391 -2.256 1 95.12 208 MET A C 1
ATOM 1582 O O . MET A 1 208 ? -2.92 -7.203 -1.04 1 95.12 208 MET A O 1
ATOM 1586 N N . ASN A 1 209 ? -1.915 -8.086 -2.857 1 95.25 209 ASN A N 1
ATOM 1587 C CA . ASN A 1 209 ? -0.815 -8.586 -2.037 1 95.25 209 ASN A CA 1
ATOM 1588 C C . ASN A 1 209 ? 0.008 -7.441 -1.451 1 95.25 209 ASN A C 1
ATOM 1590 O O . ASN A 1 209 ? 0.467 -7.523 -0.311 1 95.25 209 ASN A O 1
ATOM 1594 N N . VAL A 1 210 ? 0.268 -6.43 -2.238 1 93.38 210 VAL A N 1
ATOM 1595 C CA . VAL A 1 210 ? 0.996 -5.254 -1.766 1 93.38 210 VAL A CA 1
ATOM 1596 C C . VAL A 1 210 ? 0.244 -4.613 -0.602 1 93.38 210 VAL A C 1
ATOM 1598 O O . VAL A 1 210 ? 0.844 -4.266 0.418 1 93.38 210 VAL A O 1
ATOM 1601 N N . TYR A 1 211 ? -1.063 -4.5 -0.761 1 94.44 211 TYR A N 1
ATOM 1602 C CA . TYR A 1 211 ? -1.875 -3.938 0.312 1 94.44 211 TYR A CA 1
ATOM 1603 C C . TYR A 1 211 ? -1.809 -4.809 1.562 1 94.44 211 TYR A C 1
ATOM 1605 O O . TYR A 1 211 ? -1.765 -4.293 2.682 1 94.44 211 TYR A O 1
ATOM 1613 N N . ALA A 1 212 ? -1.859 -6.094 1.373 1 96.69 212 ALA A N 1
ATOM 1614 C CA . ALA A 1 212 ? -1.757 -7 2.512 1 96.69 212 ALA A CA 1
ATOM 1615 C C . ALA A 1 212 ? -0.426 -6.824 3.238 1 96.69 212 ALA A C 1
ATOM 1617 O O . ALA A 1 212 ? -0.385 -6.777 4.469 1 96.69 212 ALA A O 1
ATOM 1618 N N . SER A 1 213 ? 0.654 -6.762 2.479 1 95.69 213 SER A N 1
ATOM 1619 C CA . SER A 1 213 ? 1.982 -6.578 3.055 1 95.69 213 SER A CA 1
ATOM 1620 C C . SER A 1 213 ? 2.068 -5.27 3.838 1 95.69 213 SER A C 1
ATOM 1622 O O . SER A 1 213 ? 2.621 -5.234 4.938 1 95.69 213 SER A O 1
ATOM 1624 N N . LEU A 1 214 ? 1.516 -4.219 3.279 1 92.62 214 LEU A N 1
ATOM 1625 C CA . LEU A 1 214 ? 1.54 -2.918 3.941 1 92.62 214 LEU A CA 1
ATOM 1626 C C . LEU A 1 214 ? 0.667 -2.93 5.191 1 92.62 214 LEU A C 1
ATOM 1628 O O . LEU A 1 214 ? 1.027 -2.336 6.211 1 92.62 214 LEU A O 1
ATOM 1632 N N . ALA A 1 215 ? -0.479 -3.529 5.02 1 94.12 215 ALA A N 1
ATOM 1633 C CA . ALA A 1 215 ? -1.353 -3.656 6.184 1 94.12 215 ALA A CA 1
ATOM 1634 C C . ALA A 1 215 ? -0.671 -4.445 7.297 1 94.12 215 ALA A C 1
ATOM 1636 O O . ALA A 1 215 ? -0.848 -4.141 8.477 1 94.12 215 ALA A O 1
ATOM 1637 N N . CYS A 1 216 ? 0.051 -5.461 6.918 1 95.19 216 CYS A N 1
ATOM 1638 C CA . CYS A 1 216 ? 0.788 -6.254 7.895 1 95.19 216 CYS A CA 1
ATOM 1639 C C . CYS A 1 216 ? 1.837 -5.406 8.609 1 95.19 216 CYS A C 1
ATOM 1641 O O . CYS A 1 216 ? 1.979 -5.484 9.828 1 95.19 216 CYS A O 1
ATOM 1643 N N . GLN A 1 217 ? 2.553 -4.605 7.898 1 90.94 217 GLN A N 1
ATOM 1644 C CA . GLN A 1 217 ? 3.521 -3.684 8.484 1 90.94 217 GLN A CA 1
ATOM 1645 C C . GLN A 1 217 ? 2.846 -2.717 9.453 1 90.94 217 GLN A C 1
ATOM 1647 O O . GLN A 1 217 ? 3.359 -2.461 10.547 1 90.94 217 GLN A O 1
ATOM 1652 N N . GLY A 1 218 ? 1.707 -2.191 8.922 1 87.12 218 GLY A N 1
ATOM 1653 C CA . GLY A 1 218 ? 0.954 -1.283 9.773 1 87.12 218 GLY A CA 1
ATOM 1654 C C . GLY A 1 218 ? 0.511 -1.917 11.078 1 87.12 218 GLY A C 1
ATOM 1655 O O . GLY A 1 218 ? 0.558 -1.279 12.133 1 87.12 218 GLY A O 1
ATOM 1656 N N . LEU A 1 219 ? 0.113 -3.137 11.008 1 91 219 LEU A N 1
ATOM 1657 C CA . LEU A 1 219 ? -0.329 -3.861 12.195 1 91 219 LEU A CA 1
ATOM 1658 C C . LEU A 1 219 ? 0.819 -4.035 13.188 1 91 219 LEU A C 1
ATOM 1660 O O . LEU A 1 219 ? 0.658 -3.781 14.383 1 91 219 LEU A O 1
ATOM 1664 N N . ILE A 1 220 ? 1.94 -4.402 12.719 1 89.12 220 ILE A N 1
ATOM 1665 C CA . ILE A 1 220 ? 3.096 -4.707 13.555 1 89.12 220 ILE A CA 1
ATOM 1666 C C . ILE A 1 220 ? 3.635 -3.422 14.18 1 89.12 220 ILE A C 1
ATOM 1668 O O . ILE A 1 220 ? 4.043 -3.414 15.344 1 89.12 220 ILE A O 1
ATOM 1672 N N . THR A 1 221 ? 3.568 -2.35 13.438 1 80.19 221 THR A N 1
ATOM 1673 C CA . THR A 1 221 ? 4.133 -1.088 13.906 1 80.19 221 THR A CA 1
ATOM 1674 C C . THR A 1 221 ? 3.16 -0.373 14.844 1 80.19 221 THR A C 1
ATOM 1676 O O . THR A 1 221 ? 3.57 0.211 15.844 1 80.19 221 THR A O 1
ATOM 1679 N N . SER A 1 222 ? 1.879 -0.415 14.477 1 80.12 222 SER A N 1
ATOM 1680 C CA . SER A 1 222 ? 0.892 0.356 15.227 1 80.12 222 SER A CA 1
ATOM 1681 C C . SER A 1 222 ? 0.389 -0.419 16.438 1 80.12 222 SER A C 1
ATOM 1683 O O . SER A 1 222 ? -0.045 0.177 17.422 1 80.12 222 SER A O 1
ATOM 1685 N N . LYS A 1 223 ? 0.381 -1.754 16.344 1 84.75 223 LYS A N 1
ATOM 1686 C CA . LYS A 1 223 ? -0.085 -2.592 17.453 1 84.75 223 LYS A CA 1
ATOM 1687 C C . LYS A 1 223 ? 0.933 -3.68 17.781 1 84.75 223 LYS A C 1
ATOM 1689 O O . LYS A 1 223 ? 0.653 -4.871 17.625 1 84.75 223 LYS A O 1
ATOM 1694 N N . PRO A 1 224 ? 2.01 -3.316 18.375 1 81.44 224 PRO A N 1
ATOM 1695 C CA . PRO A 1 224 ? 3.068 -4.289 18.656 1 81.44 224 PRO A CA 1
ATOM 1696 C C . PRO A 1 224 ? 2.633 -5.367 19.641 1 81.44 224 PRO A C 1
ATOM 1698 O O . PRO A 1 224 ? 3.186 -6.469 19.656 1 81.44 224 PRO A O 1
ATOM 1701 N N . ASP A 1 225 ? 1.604 -5.098 20.391 1 85.44 225 ASP A N 1
ATOM 1702 C CA . ASP A 1 225 ? 1.117 -6.055 21.391 1 85.44 225 ASP A CA 1
ATOM 1703 C C . ASP A 1 225 ? 0.559 -7.309 20.719 1 85.44 225 ASP A C 1
ATOM 1705 O O . ASP A 1 225 ? 0.478 -8.367 21.328 1 85.44 225 ASP A O 1
ATOM 1709 N N . GLU A 1 226 ? 0.204 -7.168 19.5 1 87.62 226 GLU A N 1
ATOM 1710 C CA . GLU A 1 226 ? -0.313 -8.305 18.75 1 87.62 226 GLU A CA 1
ATOM 1711 C C . GLU A 1 226 ? 0.753 -9.383 18.578 1 87.62 226 GLU A C 1
ATOM 1713 O O . GLU A 1 226 ? 0.432 -10.547 18.328 1 87.62 226 GLU A O 1
ATOM 1718 N N . LEU A 1 227 ? 2.025 -9.062 18.734 1 87.19 227 LEU A N 1
ATOM 1719 C CA . LEU A 1 227 ? 3.123 -10.008 18.562 1 87.19 227 LEU A CA 1
ATOM 1720 C C . LEU A 1 227 ? 3.4 -10.75 19.875 1 87.19 227 LEU A C 1
ATOM 1722 O O . LEU A 1 227 ? 4.234 -11.656 19.906 1 87.19 227 LEU A O 1
ATOM 1726 N N . HIS A 1 228 ? 2.68 -10.422 20.891 1 85.81 228 HIS A N 1
ATOM 1727 C CA . HIS A 1 228 ? 2.881 -11.078 22.188 1 85.81 228 HIS A CA 1
ATOM 1728 C C . HIS A 1 228 ? 1.579 -11.672 22.703 1 85.81 228 HIS A C 1
ATOM 1730 O O . HIS A 1 228 ? 1.524 -12.156 23.844 1 85.81 228 HIS A O 1
ATOM 1736 N N . GLY A 1 229 ? 0.631 -11.742 21.953 1 83.06 229 GLY A N 1
ATOM 1737 C CA . GLY A 1 229 ? -0.667 -12.227 22.406 1 83.06 229 GLY A CA 1
ATOM 1738 C C . GLY A 1 229 ? -1.025 -13.578 21.812 1 83.06 229 GLY A C 1
ATOM 1739 O O . GLY A 1 229 ? -0.181 -14.25 21.219 1 83.06 229 GLY A O 1
ATOM 1740 N N . PRO A 1 230 ? -2.232 -14.047 22.125 1 83.75 230 PRO A N 1
ATOM 1741 C CA . PRO A 1 230 ? -2.697 -15.359 21.656 1 83.75 230 PRO A CA 1
ATOM 1742 C C . PRO A 1 230 ? -2.76 -15.461 20.141 1 83.75 230 PRO A C 1
ATOM 1744 O O . PRO A 1 230 ? -2.756 -16.562 19.578 1 83.75 230 PRO A O 1
ATOM 1747 N N . ARG A 1 231 ? -2.77 -14.391 19.5 1 91.69 231 ARG A N 1
ATOM 1748 C CA . ARG A 1 231 ? -2.916 -14.391 18.047 1 91.69 231 ARG A CA 1
ATOM 1749 C C . ARG A 1 231 ? -1.57 -14.18 17.359 1 91.69 231 ARG A C 1
ATOM 1751 O O . ARG A 1 231 ? -1.512 -13.977 16.156 1 91.69 231 ARG A O 1
ATOM 1758 N N . THR A 1 232 ? -0.533 -14.211 18.109 1 93.75 232 THR A N 1
ATOM 1759 C CA . THR A 1 232 ? 0.811 -13.969 17.594 1 93.75 232 THR A CA 1
ATOM 1760 C C . THR A 1 232 ? 1.132 -14.914 16.438 1 93.75 232 THR A C 1
ATOM 1762 O O . THR A 1 232 ? 1.705 -14.5 15.438 1 93.75 232 THR A O 1
ATOM 1765 N N . ASP A 1 233 ? 0.784 -16.156 16.609 1 95.19 233 ASP A N 1
ATOM 1766 C CA . ASP A 1 233 ? 1.075 -17.141 15.578 1 95.19 233 ASP A CA 1
ATOM 1767 C C . ASP A 1 233 ? 0.39 -16.781 14.266 1 95.19 233 ASP A C 1
ATOM 1769 O O . ASP A 1 233 ? 0.958 -16.984 13.188 1 95.19 233 ASP A O 1
ATOM 1773 N N . LEU A 1 234 ? -0.831 -16.312 14.375 1 95.5 234 LEU A N 1
ATOM 1774 C CA . LEU A 1 234 ? -1.574 -15.938 13.18 1 95.5 234 LEU A CA 1
ATOM 1775 C C . LEU A 1 234 ? -0.919 -14.75 12.484 1 95.5 234 LEU A C 1
ATOM 1777 O O . LEU A 1 234 ? -0.905 -14.68 11.25 1 95.5 234 LEU A O 1
ATOM 1781 N N . VAL A 1 235 ? -0.393 -13.812 13.281 1 96.5 235 VAL A N 1
ATOM 1782 C CA . VAL A 1 235 ? 0.312 -12.664 12.719 1 96.5 235 VAL A CA 1
ATOM 1783 C C . VAL A 1 235 ? 1.563 -13.141 11.984 1 96.5 235 VAL A C 1
ATOM 1785 O O . VAL A 1 235 ? 1.86 -12.664 10.883 1 96.5 235 VAL A O 1
ATOM 1788 N N . LYS A 1 236 ? 2.256 -14.109 12.586 1 96.56 236 LYS A N 1
ATOM 1789 C CA . LYS A 1 236 ? 3.449 -14.656 11.953 1 96.56 236 LYS A CA 1
ATOM 1790 C C . LYS A 1 236 ? 3.1 -15.367 10.648 1 96.56 236 LYS A C 1
ATOM 1792 O O . LYS A 1 236 ? 3.812 -15.234 9.648 1 96.56 236 LYS A O 1
ATOM 1797 N N . ARG A 1 237 ? 2.031 -16.125 10.625 1 97 237 ARG A N 1
ATOM 1798 C CA . ARG A 1 237 ? 1.604 -16.875 9.445 1 97 237 ARG A CA 1
ATOM 1799 C C . ARG A 1 237 ? 1.313 -15.945 8.281 1 97 237 ARG A C 1
ATOM 1801 O O . ARG A 1 237 ? 1.8 -16.156 7.168 1 97 237 ARG A O 1
ATOM 1808 N N . VAL A 1 238 ? 0.533 -14.922 8.609 1 97.69 238 VAL A N 1
ATOM 1809 C CA . VAL A 1 238 ? 0.15 -14.016 7.527 1 97.69 238 VAL A CA 1
ATOM 1810 C C . VAL A 1 238 ? 1.365 -13.211 7.074 1 97.69 238 VAL A C 1
ATOM 1812 O O . VAL A 1 238 ? 1.505 -12.898 5.887 1 97.69 238 VAL A O 1
ATOM 1815 N N . PHE A 1 239 ? 2.275 -12.844 7.988 1 97.5 239 PHE A N 1
ATOM 1816 C CA . PHE A 1 239 ? 3.508 -12.148 7.637 1 97.5 239 PHE A CA 1
ATOM 1817 C C . PHE A 1 239 ? 4.312 -12.953 6.621 1 97.5 239 PHE A C 1
ATOM 1819 O O . PHE A 1 239 ? 4.723 -12.422 5.586 1 97.5 239 PHE A O 1
ATOM 1826 N N . TRP A 1 240 ? 4.512 -14.172 6.922 1 97.75 240 TRP A N 1
ATOM 1827 C CA . TRP A 1 240 ? 5.355 -15.008 6.066 1 97.75 240 TRP A CA 1
ATOM 1828 C C . TRP A 1 240 ? 4.648 -15.328 4.754 1 97.75 240 TRP A C 1
ATOM 1830 O O . TRP A 1 240 ? 5.293 -15.445 3.709 1 97.75 240 TRP A O 1
ATOM 1840 N N . HIS A 1 241 ? 3.316 -15.531 4.801 1 97.94 241 HIS A N 1
ATOM 1841 C CA . HIS A 1 241 ? 2.58 -15.672 3.549 1 97.94 241 HIS A CA 1
ATOM 1842 C C . HIS A 1 241 ? 2.814 -14.477 2.629 1 97.94 241 HIS A C 1
ATOM 1844 O O . HIS A 1 241 ? 3.121 -14.656 1.446 1 97.94 241 HIS A O 1
ATOM 1850 N N . CYS A 1 242 ? 2.623 -13.266 3.164 1 97.69 242 CYS A N 1
ATOM 1851 C CA . CYS A 1 242 ? 2.844 -12.055 2.383 1 97.69 242 CYS A CA 1
ATOM 1852 C C . CYS A 1 242 ? 4.277 -11.984 1.874 1 97.69 242 CYS A C 1
ATOM 1854 O O . CYS A 1 242 ? 4.52 -11.602 0.727 1 97.69 242 CYS A O 1
ATOM 1856 N N . SER A 1 243 ? 5.215 -12.375 2.729 1 96.69 243 SER A N 1
ATOM 1857 C CA . SER A 1 243 ? 6.629 -12.344 2.365 1 96.69 243 SER A CA 1
ATOM 1858 C C . SER A 1 243 ? 6.918 -13.281 1.197 1 96.69 243 SER A C 1
ATOM 1860 O O . SER A 1 243 ? 7.656 -12.93 0.276 1 96.69 243 SER A O 1
ATOM 1862 N N . ILE A 1 244 ? 6.375 -14.461 1.249 1 96.56 244 ILE A N 1
ATOM 1863 C CA . ILE A 1 244 ? 6.582 -15.445 0.196 1 96.56 244 ILE A CA 1
ATOM 1864 C C . ILE A 1 244 ? 6.008 -14.93 -1.12 1 96.56 244 ILE A C 1
ATOM 1866 O O . ILE A 1 244 ? 6.676 -14.961 -2.154 1 96.56 244 ILE A O 1
ATOM 1870 N N . MET A 1 245 ? 4.785 -14.43 -1.068 1 96 245 MET A N 1
ATOM 1871 C CA . MET A 1 245 ? 4.133 -13.922 -2.273 1 96 245 MET A CA 1
ATOM 1872 C C . MET A 1 245 ? 4.91 -12.75 -2.861 1 96 245 MET A C 1
ATOM 1874 O O . MET A 1 245 ? 5.141 -12.695 -4.07 1 96 245 MET A O 1
ATOM 1878 N N . GLU A 1 246 ? 5.273 -11.859 -2.01 1 93.5 246 GLU A N 1
ATOM 1879 C CA . GLU A 1 246 ? 5.996 -10.664 -2.445 1 93.5 246 GLU A CA 1
ATOM 1880 C C . GLU A 1 246 ? 7.328 -11.031 -3.094 1 93.5 246 GLU A C 1
ATOM 1882 O O . GLU A 1 246 ? 7.727 -10.43 -4.09 1 93.5 246 GLU A O 1
ATOM 1887 N N . THR A 1 247 ? 8.016 -11.945 -2.547 1 93 247 THR A N 1
ATOM 1888 C CA . THR A 1 247 ? 9.289 -12.383 -3.094 1 93 247 THR A CA 1
ATOM 1889 C C . THR A 1 247 ? 9.102 -12.977 -4.488 1 93 247 THR A C 1
ATOM 1891 O O . THR A 1 247 ? 9.914 -12.727 -5.387 1 93 247 THR A O 1
ATOM 1894 N N . CYS A 1 248 ? 8.062 -13.727 -4.637 1 91.81 248 CYS A N 1
ATOM 1895 C CA . CYS A 1 248 ? 7.77 -14.305 -5.941 1 91.81 248 CYS A CA 1
ATOM 1896 C C . CYS A 1 248 ? 7.531 -13.219 -6.984 1 91.81 248 CYS A C 1
ATOM 1898 O O . CYS A 1 248 ? 8.094 -13.273 -8.078 1 91.81 248 CYS A O 1
ATOM 1900 N N . PHE A 1 249 ? 6.801 -12.211 -6.648 1 90.5 249 PHE A N 1
ATOM 1901 C CA . PHE A 1 249 ? 6.504 -11.125 -7.578 1 90.5 249 PHE A CA 1
ATOM 1902 C C . PHE A 1 249 ? 7.758 -10.312 -7.879 1 90.5 249 PHE A C 1
ATOM 1904 O O . PHE A 1 249 ? 7.953 -9.867 -9.016 1 90.5 249 PHE A O 1
ATOM 1911 N N . HIS A 1 250 ? 8.562 -10.148 -6.91 1 88.81 250 HIS A N 1
ATOM 1912 C CA . HIS A 1 250 ? 9.789 -9.375 -7.07 1 88.81 250 HIS A CA 1
ATOM 1913 C C . HIS A 1 250 ? 10.781 -10.094 -7.969 1 88.81 250 HIS A C 1
ATOM 1915 O O . HIS A 1 250 ? 11.344 -9.5 -8.891 1 88.81 250 HIS A O 1
ATOM 1921 N N . MET A 1 251 ? 11 -11.344 -7.766 1 85.69 251 MET A N 1
ATOM 1922 C CA . MET A 1 251 ? 12.039 -12.102 -8.461 1 85.69 251 MET A CA 1
ATOM 1923 C C . MET A 1 251 ? 11.641 -12.359 -9.914 1 85.69 251 MET A C 1
ATOM 1925 O O . MET A 1 251 ? 12.484 -12.328 -10.812 1 85.69 251 MET A O 1
ATOM 1929 N N . GLU A 1 252 ? 10.375 -12.539 -10.141 1 80.06 252 GLU A N 1
ATOM 1930 C CA . GLU A 1 252 ? 9.961 -12.93 -11.477 1 80.06 252 GLU A CA 1
ATOM 1931 C C . GLU A 1 252 ? 9.562 -11.719 -12.312 1 80.06 252 GLU A C 1
ATOM 1933 O O . GLU A 1 252 ? 9.797 -11.68 -13.523 1 80.06 252 GLU A O 1
ATOM 1938 N N . PHE A 1 253 ? 8.945 -10.773 -11.648 1 80.5 253 PHE A N 1
ATOM 1939 C CA . PHE A 1 253 ? 8.367 -9.688 -12.43 1 80.5 253 PHE A CA 1
ATOM 1940 C C . PHE A 1 253 ? 9.086 -8.375 -12.141 1 80.5 253 PHE A C 1
ATOM 1942 O O . PHE A 1 253 ? 8.758 -7.34 -12.727 1 80.5 253 PHE A O 1
ATOM 1949 N N . GLY A 1 254 ? 10.047 -8.422 -11.258 1 79.25 254 GLY A N 1
ATOM 1950 C CA . GLY A 1 254 ? 10.828 -7.227 -10.953 1 79.25 254 GLY A CA 1
ATOM 1951 C C . GLY A 1 254 ? 10.023 -6.16 -10.234 1 79.25 254 GLY A C 1
ATOM 1952 O O . GLY A 1 254 ? 10.336 -4.969 -10.328 1 79.25 254 GLY A O 1
ATOM 1953 N N . LEU A 1 255 ? 9.016 -6.57 -9.609 1 84 255 LEU A N 1
ATOM 1954 C CA . LEU A 1 255 ? 8.172 -5.613 -8.906 1 84 255 LEU A CA 1
ATOM 1955 C C . LEU A 1 255 ? 8.812 -5.191 -7.586 1 84 255 LEU A C 1
ATOM 1957 O O . LEU A 1 255 ? 9.508 -5.984 -6.949 1 84 255 LEU A O 1
ATOM 1961 N N . PRO A 1 256 ? 8.586 -3.977 -7.176 1 82.75 256 PRO A N 1
ATOM 1962 C CA . PRO A 1 256 ? 9.25 -3.465 -5.977 1 82.75 256 PRO A CA 1
ATOM 1963 C C . PRO A 1 256 ? 8.766 -4.145 -4.699 1 82.75 256 PRO A C 1
ATOM 1965 O O . PRO A 1 256 ? 7.594 -4.535 -4.605 1 82.75 256 PRO A O 1
ATOM 1968 N N . LEU A 1 257 ? 9.68 -4.215 -3.748 1 87.75 257 LEU A N 1
ATOM 1969 C CA . LEU A 1 257 ? 9.352 -4.723 -2.42 1 87.75 257 LEU A CA 1
ATOM 1970 C C . LEU A 1 257 ? 8.727 -3.631 -1.558 1 87.75 257 LEU A C 1
ATOM 1972 O O . LEU A 1 257 ? 9.039 -2.449 -1.724 1 87.75 257 LEU A O 1
ATOM 1976 N N . THR A 1 258 ? 7.883 -3.926 -0.647 1 87.94 258 THR A N 1
ATOM 1977 C CA . THR A 1 258 ? 7.195 -2.963 0.206 1 87.94 258 THR A CA 1
ATOM 1978 C C . THR A 1 258 ? 8.039 -2.627 1.433 1 87.94 258 THR A C 1
ATOM 1980 O O . THR A 1 258 ? 7.766 -1.646 2.129 1 87.94 258 THR A O 1
ATOM 1983 N N . GLY A 1 259 ? 9.07 -3.355 1.771 1 86.62 259 GLY A N 1
ATOM 1984 C CA . GLY A 1 259 ? 9.859 -3.182 2.98 1 86.62 259 GLY A CA 1
ATOM 1985 C C . GLY A 1 259 ? 9.523 -4.188 4.062 1 86.62 259 GLY A C 1
ATOM 1986 O O . GLY A 1 259 ? 10.141 -4.191 5.129 1 86.62 259 GLY A O 1
ATOM 1987 N N . LEU A 1 260 ? 8.586 -5.062 3.787 1 90.81 260 LEU A N 1
ATOM 1988 C CA . LEU A 1 260 ? 8.195 -6.102 4.734 1 90.81 260 LEU A CA 1
ATOM 1989 C C . LEU A 1 260 ? 9.398 -6.945 5.141 1 90.81 260 LEU A C 1
ATOM 1991 O O . LEU A 1 260 ? 9.469 -7.426 6.273 1 90.81 260 LEU A O 1
ATOM 1995 N N . GLU A 1 261 ? 10.359 -7.129 4.219 1 89.69 261 GLU A N 1
ATOM 1996 C CA . GLU A 1 261 ? 11.523 -7.98 4.43 1 89.69 261 GLU A CA 1
ATOM 1997 C C . GLU A 1 261 ? 12.391 -7.453 5.566 1 89.69 261 GLU A C 1
ATOM 1999 O O . GLU A 1 261 ? 13.141 -8.211 6.188 1 89.69 261 GLU A O 1
ATOM 2004 N N . LYS A 1 262 ? 12.273 -6.188 5.883 1 87.62 262 LYS A N 1
ATOM 2005 C CA . LYS A 1 262 ? 13.07 -5.578 6.945 1 87.62 262 LYS A CA 1
ATOM 2006 C C . LYS A 1 262 ? 12.625 -6.074 8.32 1 87.62 262 LYS A C 1
ATOM 2008 O O . LYS A 1 262 ? 13.375 -5.973 9.289 1 87.62 262 LYS A O 1
ATOM 2013 N N . LEU A 1 263 ? 11.43 -6.613 8.422 1 90.56 263 LEU A N 1
ATOM 2014 C CA . LEU A 1 263 ? 10.875 -7.047 9.703 1 90.56 263 LEU A CA 1
ATOM 2015 C C . LEU A 1 263 ? 11.125 -8.539 9.922 1 90.56 263 LEU A C 1
ATOM 2017 O O . LEU A 1 263 ? 10.805 -9.07 10.992 1 90.56 263 LEU A O 1
ATOM 2021 N N . GLU A 1 264 ? 11.734 -9.258 9.008 1 90.81 264 GLU A N 1
ATOM 2022 C CA . GLU A 1 264 ? 11.875 -10.711 9.039 1 90.81 264 GLU A CA 1
ATOM 2023 C C . GLU A 1 264 ? 12.609 -11.172 10.289 1 90.81 264 GLU A C 1
ATOM 2025 O O . GLU A 1 264 ? 12.25 -12.18 10.891 1 90.81 264 GLU A O 1
ATOM 2030 N N . GLU A 1 265 ? 13.578 -10.461 10.664 1 87.12 265 GLU A N 1
ATOM 2031 C CA . GLU A 1 265 ? 14.414 -10.875 11.789 1 87.12 265 GLU A CA 1
ATOM 2032 C C . GLU A 1 265 ? 13.656 -10.734 13.109 1 87.12 265 GLU A C 1
ATOM 2034 O O . GLU A 1 265 ? 13.922 -11.477 14.055 1 87.12 265 GLU A O 1
ATOM 2039 N N . THR A 1 266 ? 12.688 -9.875 13.148 1 87.5 266 THR A N 1
ATOM 2040 C CA . THR A 1 266 ? 11.977 -9.586 14.391 1 87.5 266 THR A CA 1
ATOM 2041 C C . THR A 1 266 ? 10.766 -10.5 14.547 1 87.5 266 THR A C 1
ATOM 2043 O O . THR A 1 266 ? 10.336 -10.781 15.664 1 87.5 266 THR A O 1
ATOM 2046 N N . ILE A 1 267 ? 10.125 -11.008 13.578 1 90.56 267 ILE A N 1
ATOM 2047 C CA . ILE A 1 267 ? 8.844 -11.695 13.625 1 90.56 267 ILE A CA 1
ATOM 2048 C C . ILE A 1 267 ? 9.055 -13.164 13.969 1 90.56 267 ILE A C 1
ATOM 2050 O O . ILE A 1 267 ? 8.281 -13.75 14.742 1 90.56 267 ILE A O 1
ATOM 2054 N N . GLY A 1 268 ? 10.078 -13.828 13.617 1 88.62 268 GLY A N 1
ATOM 2055 C CA . GLY A 1 268 ? 10.305 -15.242 13.852 1 88.62 268 GLY A CA 1
ATOM 2056 C C . GLY A 1 268 ? 9.406 -16.141 13.023 1 88.62 268 GLY A C 1
ATOM 2057 O O . GLY A 1 268 ? 8.562 -15.656 12.273 1 88.62 268 GLY A O 1
ATOM 2058 N N . LEU A 1 269 ? 9.383 -17.5 13.203 1 91.81 269 LEU A N 1
ATOM 2059 C CA . LEU A 1 269 ? 8.633 -18.469 12.422 1 91.81 269 LEU A CA 1
ATOM 2060 C C . LEU A 1 269 ? 7.336 -18.859 13.133 1 91.81 269 LEU A C 1
ATOM 2062 O O . LEU A 1 269 ? 7.266 -18.828 14.367 1 91.81 269 LEU A O 1
ATOM 2066 N N . PRO A 1 270 ? 6.312 -19.078 12.305 1 93.44 270 PRO A N 1
ATOM 2067 C CA . PRO A 1 270 ? 5.094 -19.594 12.93 1 93.44 270 PRO A CA 1
ATOM 2068 C C . PRO A 1 270 ? 5.309 -20.953 13.594 1 93.44 270 PRO A C 1
ATOM 2070 O O . PRO A 1 270 ? 6.051 -21.797 13.062 1 93.44 270 PRO A O 1
ATOM 2073 N N . ASP A 1 271 ? 4.723 -21.203 14.758 1 88.5 271 ASP A N 1
ATOM 2074 C CA . ASP A 1 271 ? 4.918 -22.453 15.484 1 88.5 271 ASP A CA 1
ATOM 2075 C C . ASP A 1 271 ? 3.633 -23.281 15.516 1 88.5 271 ASP A C 1
ATOM 2077 O O . ASP A 1 271 ? 3.637 -24.438 15.961 1 88.5 271 ASP A O 1
ATOM 2081 N N . PHE A 1 272 ? 2.584 -22.766 15.047 1 89.56 272 PHE A N 1
ATOM 2082 C CA . PHE A 1 272 ? 1.305 -23.469 15.023 1 89.56 272 PHE A CA 1
ATOM 2083 C C . PHE A 1 272 ? 0.994 -24.078 16.375 1 89.56 272 PHE A C 1
ATOM 2085 O O . PHE A 1 272 ? 0.516 -25.219 16.453 1 89.56 272 PHE A O 1
ATOM 2092 N N . SER A 1 273 ? 1.374 -23.375 17.453 1 79.81 273 SER A N 1
ATOM 2093 C CA . SER A 1 273 ? 1.27 -23.891 18.812 1 79.81 273 SER A CA 1
ATOM 2094 C C . SER A 1 273 ? -0.163 -23.797 19.328 1 79.81 273 SER A C 1
ATOM 2096 O O . SER A 1 273 ? -0.492 -24.375 20.359 1 79.81 273 SER A O 1
ATOM 2098 N N . GLY A 1 274 ? -1.025 -23.25 18.625 1 77.19 274 GLY A N 1
ATOM 2099 C CA . GLY A 1 274 ? -2.391 -23.125 19.109 1 77.19 274 GLY A CA 1
ATOM 2100 C C . GLY A 1 274 ? -3.174 -24.422 19.062 1 77.19 274 GLY A C 1
ATOM 2101 O O . GLY A 1 274 ? -2.682 -25.422 18.547 1 77.19 274 GLY A O 1
ATOM 2102 N N . PRO A 1 275 ? -4.328 -24.422 19.703 1 82.69 275 PRO A N 1
ATOM 2103 C CA . PRO A 1 275 ? -5.168 -25.625 19.672 1 82.69 275 PRO A CA 1
ATOM 2104 C C . PRO A 1 275 ? -5.586 -26.016 18.25 1 82.69 275 PRO A C 1
ATOM 2106 O O . PRO A 1 275 ? -5.898 -25.141 17.438 1 82.69 275 PRO A O 1
ATOM 2109 N N . MET A 1 276 ? -5.449 -27.281 18 1 85.75 276 MET A N 1
ATOM 2110 C CA . MET A 1 276 ? -5.82 -27.812 16.688 1 85.75 276 MET A CA 1
ATOM 2111 C C . MET A 1 276 ? -7.145 -28.562 16.75 1 85.75 276 MET A C 1
ATOM 2113 O O . MET A 1 276 ? -7.375 -29.344 17.672 1 85.75 276 MET A O 1
ATOM 2117 N N . THR A 1 277 ? -7.977 -28.297 15.859 1 90.5 277 THR A N 1
ATOM 2118 C CA . THR A 1 277 ? -9.227 -29.031 15.758 1 90.5 277 THR A CA 1
ATOM 2119 C C . THR A 1 277 ? -8.969 -30.469 15.281 1 90.5 277 THR A C 1
ATOM 2121 O O . THR A 1 277 ? -7.91 -30.75 14.719 1 90.5 277 THR A O 1
ATOM 2124 N N . ASP A 1 278 ? -9.906 -31.281 15.492 1 91.19 278 ASP A N 1
ATOM 2125 C CA . ASP A 1 278 ? -9.805 -32.656 15.016 1 91.19 278 ASP A CA 1
ATOM 2126 C C . ASP A 1 278 ? -9.664 -32.688 13.5 1 91.19 278 ASP A C 1
ATOM 2128 O O . ASP A 1 278 ? -8.883 -33.5 12.969 1 91.19 278 ASP A O 1
ATOM 2132 N N . GLU A 1 279 ? -10.383 -31.906 12.891 1 91.81 279 GLU A N 1
ATOM 2133 C CA . GLU A 1 279 ? -10.328 -31.859 11.43 1 91.81 279 GLU A CA 1
ATOM 2134 C C . GLU A 1 279 ? -8.93 -31.469 10.945 1 91.81 279 GLU A C 1
ATOM 2136 O O . GLU A 1 279 ? -8.391 -32.094 10.031 1 91.81 279 GLU A O 1
ATOM 2141 N N . ASP A 1 280 ? -8.359 -30.5 11.547 1 90.81 280 ASP A N 1
ATOM 2142 C CA . ASP A 1 280 ? -7.035 -30.031 11.148 1 90.81 280 ASP A CA 1
ATOM 2143 C C . ASP A 1 280 ? -5.965 -31.062 11.477 1 90.81 280 ASP A C 1
ATOM 2145 O O . ASP A 1 280 ? -4.961 -31.172 10.766 1 90.81 280 ASP A O 1
ATOM 2149 N N . TYR A 1 281 ? -6.242 -31.734 12.57 1 90.81 281 TYR A N 1
ATOM 2150 C CA . TYR A 1 281 ? -5.312 -32.812 12.914 1 90.81 281 TYR A CA 1
ATOM 2151 C C . TYR A 1 281 ? -5.277 -33.844 11.82 1 90.81 281 TYR A C 1
ATOM 2153 O O . TYR A 1 281 ? -4.203 -34.281 11.391 1 90.81 281 TYR A O 1
ATOM 2161 N N . ILE A 1 282 ? -6.395 -34.281 11.359 1 90.88 282 ILE A N 1
ATOM 2162 C CA . ILE A 1 282 ? -6.508 -35.281 10.305 1 90.88 282 ILE A CA 1
ATOM 2163 C C . ILE A 1 282 ? -5.852 -34.781 9.031 1 90.88 282 ILE A C 1
ATOM 2165 O O . ILE A 1 282 ? -5.094 -35.5 8.367 1 90.88 282 ILE A O 1
ATOM 2169 N N . VAL A 1 283 ? -6.125 -33.562 8.688 1 90.06 283 VAL A N 1
ATOM 2170 C CA . VAL A 1 283 ? -5.586 -32.938 7.48 1 90.06 283 VAL A CA 1
ATOM 2171 C C . VAL A 1 283 ? -4.062 -32.875 7.57 1 90.06 283 VAL A C 1
ATOM 2173 O O . VAL A 1 283 ? -3.363 -33.188 6.609 1 90.06 283 VAL A O 1
ATOM 2176 N N . ASN A 1 284 ? -3.557 -32.469 8.75 1 90.44 284 ASN A N 1
ATOM 2177 C CA . ASN A 1 284 ? -2.117 -32.281 8.906 1 90.44 284 ASN A CA 1
ATOM 2178 C C . ASN A 1 284 ? -1.396 -33.625 8.891 1 90.44 284 ASN A C 1
ATOM 2180 O O . ASN A 1 284 ? -0.231 -33.719 8.492 1 90.44 284 ASN A O 1
ATOM 2184 N N . GLN A 1 285 ? -2.047 -34.688 9.281 1 86.81 285 GLN A N 1
ATOM 2185 C CA . GLN A 1 285 ? -1.454 -36.031 9.219 1 86.81 285 GLN A CA 1
ATOM 2186 C C . GLN A 1 285 ? -1.303 -36.5 7.773 1 86.81 285 GLN A C 1
ATOM 2188 O O . GLN A 1 285 ? -0.352 -37.219 7.441 1 86.81 285 GLN A O 1
ATOM 2193 N N . GLN A 1 286 ? -2.168 -36 7 1 85.88 286 GLN A N 1
ATOM 2194 C CA . GLN A 1 286 ? -2.168 -36.438 5.609 1 85.88 286 GLN A CA 1
ATOM 2195 C C . GLN A 1 286 ? -1.3 -35.531 4.738 1 85.88 286 GLN A C 1
ATOM 2197 O O . GLN A 1 286 ? -0.635 -36 3.814 1 85.88 286 GLN A O 1
ATOM 2202 N N . THR A 1 287 ? -1.296 -34.312 5.016 1 89.44 287 THR A N 1
ATOM 2203 C CA . THR A 1 287 ? -0.654 -33.375 4.105 1 89.44 287 THR A CA 1
ATOM 2204 C C . THR A 1 287 ? 0.621 -32.812 4.723 1 89.44 287 THR A C 1
ATOM 2206 O O . THR A 1 287 ? 1.505 -32.344 4.004 1 89.44 287 THR A O 1
ATOM 2209 N N . HIS A 1 288 ? 0.737 -32.75 6.062 1 91.19 288 HIS A N 1
ATOM 2210 C CA . HIS A 1 288 ? 1.847 -32.125 6.777 1 91.19 288 HIS A CA 1
ATOM 2211 C C . HIS A 1 288 ? 2.021 -30.672 6.359 1 91.19 288 HIS A C 1
ATOM 2213 O O . HIS A 1 288 ? 3.131 -30.25 6.035 1 91.19 288 HIS A O 1
ATOM 2219 N N . PHE A 1 289 ? 0.911 -29.984 6.352 1 92.31 289 PHE A N 1
ATOM 2220 C CA . PHE A 1 289 ? 0.928 -28.641 5.785 1 92.31 289 PHE A CA 1
ATOM 2221 C C . PHE A 1 289 ? 1.695 -27.688 6.691 1 92.31 289 PHE A C 1
ATOM 2223 O O . PHE A 1 289 ? 2.234 -26.688 6.223 1 92.31 289 PHE A O 1
ATOM 2230 N N . HIS A 1 290 ? 1.896 -27.938 8.008 1 92.94 290 HIS A N 1
ATOM 2231 C CA . HIS A 1 290 ? 2.74 -27.125 8.867 1 92.94 290 HIS A CA 1
ATOM 2232 C C . HIS A 1 290 ? 4.191 -27.156 8.406 1 92.94 290 HIS A C 1
ATOM 2234 O O . HIS A 1 290 ? 4.824 -26.094 8.266 1 92.94 290 HIS A O 1
ATOM 2240 N N . GLU A 1 291 ? 4.621 -28.391 8.188 1 93.06 291 GLU A N 1
ATOM 2241 C CA . GLU A 1 291 ? 6.008 -28.562 7.773 1 93.06 291 GLU A CA 1
ATOM 2242 C C . GLU A 1 291 ? 6.234 -28.047 6.359 1 93.06 291 GLU A C 1
ATOM 2244 O O . GLU A 1 291 ? 7.305 -27.516 6.051 1 93.06 291 GLU A O 1
ATOM 2249 N N . HIS A 1 292 ? 5.207 -28.266 5.562 1 94.38 292 HIS A N 1
ATOM 2250 C CA . HIS A 1 292 ? 5.289 -27.703 4.219 1 94.38 292 HIS A CA 1
ATOM 2251 C C . HIS A 1 292 ? 5.477 -26.188 4.27 1 94.38 292 HIS A C 1
ATOM 2253 O O . HIS A 1 292 ? 6.312 -25.641 3.547 1 94.38 292 HIS A O 1
ATOM 2259 N N . PHE A 1 293 ? 4.672 -25.516 5.129 1 95.69 293 PHE A N 1
ATOM 2260 C CA . PHE A 1 293 ? 4.738 -24.062 5.223 1 95.69 293 PHE A CA 1
ATOM 2261 C C . PHE A 1 293 ? 6.094 -23.609 5.754 1 95.69 293 PHE A C 1
ATOM 2263 O O . PHE A 1 293 ? 6.688 -22.656 5.234 1 95.69 293 PHE A O 1
ATOM 2270 N N . ALA A 1 294 ? 6.559 -24.266 6.723 1 95 294 ALA A N 1
ATOM 2271 C CA . ALA A 1 294 ? 7.871 -23.953 7.277 1 95 294 ALA A CA 1
ATOM 2272 C C . ALA A 1 294 ? 8.969 -24.125 6.23 1 95 294 ALA A C 1
ATOM 2274 O O . ALA A 1 294 ? 9.883 -23.312 6.137 1 95 294 ALA A O 1
ATOM 2275 N N . SER A 1 295 ? 8.891 -25.203 5.48 1 95.44 295 SER A N 1
ATOM 2276 C CA . SER A 1 295 ? 9.875 -25.469 4.445 1 95.44 295 SER A CA 1
ATOM 2277 C C . SER A 1 295 ? 9.844 -24.406 3.357 1 95.44 295 SER A C 1
ATOM 2279 O O . SER A 1 295 ? 10.883 -24.031 2.82 1 95.44 295 SER A O 1
ATOM 2281 N N . GLN A 1 296 ? 8.656 -23.969 3.098 1 95.44 296 GLN A N 1
ATOM 2282 C CA . GLN A 1 296 ? 8.516 -22.922 2.086 1 95.44 296 GLN A CA 1
ATOM 2283 C C . GLN A 1 296 ? 9.141 -21.609 2.557 1 95.44 296 GLN A C 1
ATOM 2285 O O . GLN A 1 296 ? 9.695 -20.859 1.753 1 95.44 296 GLN A O 1
ATOM 2290 N N . ILE A 1 297 ? 9.008 -21.266 3.816 1 95.88 297 ILE A N 1
ATOM 2291 C CA . ILE A 1 297 ? 9.586 -20.047 4.375 1 95.88 297 ILE A CA 1
ATOM 2292 C C . ILE A 1 297 ? 11.102 -20.094 4.23 1 95.88 297 ILE A C 1
ATOM 2294 O O . ILE A 1 297 ? 11.711 -19.109 3.781 1 95.88 297 ILE A O 1
ATOM 2298 N N . VAL A 1 298 ? 11.695 -21.234 4.539 1 95.88 298 VAL A N 1
ATOM 2299 C CA . VAL A 1 298 ? 13.141 -21.359 4.457 1 95.88 298 VAL A CA 1
ATOM 2300 C C . VAL A 1 298 ? 13.586 -21.312 2.998 1 95.88 298 VAL A C 1
ATOM 2302 O O . VAL A 1 298 ? 14.578 -20.656 2.67 1 95.88 298 VAL A O 1
ATOM 2305 N N . LEU A 1 299 ? 12.844 -22.031 2.195 1 96.56 299 LEU A N 1
ATOM 2306 C CA . LEU A 1 299 ? 13.18 -22.016 0.774 1 96.56 299 LEU A CA 1
ATOM 2307 C C . LEU A 1 299 ? 13.094 -20.594 0.208 1 96.56 299 LEU A C 1
ATOM 2309 O O . LEU A 1 299 ? 13.914 -20.219 -0.634 1 96.56 299 LEU A O 1
ATOM 2313 N N . ARG A 1 300 ? 12.102 -19.859 0.596 1 95.25 300 ARG A N 1
ATOM 2314 C CA . ARG A 1 300 ? 11.961 -18.469 0.16 1 95.25 300 ARG A CA 1
ATOM 2315 C C . ARG A 1 300 ? 13.18 -17.656 0.554 1 95.25 300 ARG A C 1
ATOM 2317 O O . ARG A 1 300 ? 13.664 -16.828 -0.231 1 95.25 300 ARG A O 1
ATOM 2324 N N . ARG A 1 301 ? 13.641 -17.766 1.723 1 94.44 301 ARG A N 1
ATOM 2325 C CA . ARG A 1 301 ? 14.828 -17.047 2.182 1 94.44 301 ARG A CA 1
ATOM 2326 C C . ARG A 1 301 ? 16.031 -17.391 1.321 1 94.44 301 ARG A C 1
ATOM 2328 O O . ARG A 1 301 ? 16.812 -16.516 0.948 1 94.44 301 ARG A O 1
ATOM 2335 N N . LEU A 1 302 ? 16.156 -18.688 1.026 1 95.75 302 LEU A N 1
ATOM 2336 C CA . LEU A 1 302 ? 17.25 -19.141 0.163 1 95.75 302 LEU A CA 1
ATOM 2337 C C . LEU A 1 302 ? 17.109 -18.531 -1.233 1 95.75 302 LEU A C 1
ATOM 2339 O O . LEU A 1 302 ? 18.094 -18.062 -1.806 1 95.75 302 LEU A O 1
ATOM 2343 N N . SER A 1 303 ? 15.93 -18.625 -1.716 1 95.31 303 SER A N 1
ATOM 2344 C CA . SER A 1 303 ? 15.672 -18.094 -3.051 1 95.31 303 SER A CA 1
ATOM 2345 C C . SER A 1 303 ? 16.031 -16.609 -3.133 1 95.31 303 SER A C 1
ATOM 2347 O O . SER A 1 303 ? 16.609 -16.156 -4.121 1 95.31 303 SER A O 1
ATOM 2349 N N . ALA A 1 304 ? 15.594 -15.844 -2.168 1 92.81 304 ALA A N 1
ATOM 2350 C CA . ALA A 1 304 ? 15.914 -14.422 -2.117 1 92.81 304 ALA A CA 1
ATOM 2351 C C . ALA A 1 304 ? 17.422 -14.203 -2.082 1 92.81 304 ALA A C 1
ATOM 2353 O O . ALA A 1 304 ? 17.938 -13.289 -2.738 1 92.81 304 ALA A O 1
ATOM 2354 N N . ASN A 1 305 ? 18.078 -14.977 -1.322 1 93.31 305 ASN A N 1
ATOM 2355 C CA . ASN A 1 305 ? 19.531 -14.898 -1.244 1 93.31 305 ASN A CA 1
ATOM 2356 C C . ASN A 1 305 ? 20.188 -15.234 -2.58 1 93.31 305 ASN A C 1
ATOM 2358 O O . ASN A 1 305 ? 21.141 -14.57 -3.002 1 93.31 305 ASN A O 1
ATOM 2362 N N . PHE A 1 306 ? 19.766 -16.359 -3.215 1 94.12 306 PHE A N 1
ATOM 2363 C CA . PHE A 1 306 ? 20.297 -16.75 -4.52 1 94.12 306 PHE A CA 1
ATOM 2364 C C . PHE A 1 306 ? 20.156 -15.602 -5.516 1 94.12 306 PHE A C 1
ATOM 2366 O O . PHE A 1 306 ? 21.109 -15.289 -6.23 1 94.12 306 PHE A O 1
ATOM 2373 N N . HIS A 1 307 ? 19 -15.016 -5.52 1 90.69 307 HIS A N 1
ATOM 2374 C CA . HIS A 1 307 ? 18.734 -13.914 -6.441 1 90.69 307 HIS A CA 1
ATOM 2375 C C . HIS A 1 307 ? 19.672 -12.742 -6.188 1 90.69 307 HIS A C 1
ATOM 2377 O O . HIS A 1 307 ? 20.188 -12.133 -7.129 1 90.69 307 HIS A O 1
ATOM 2383 N N . SER A 1 308 ? 19.828 -12.391 -4.941 1 88.88 308 SER A N 1
ATOM 2384 C CA . SER A 1 308 ? 20.703 -11.289 -4.574 1 88.88 308 SER A CA 1
ATOM 2385 C C . SER A 1 308 ? 22.141 -11.57 -4.98 1 88.88 308 SER A C 1
ATOM 2387 O O . SER A 1 308 ? 22.812 -10.711 -5.562 1 88.88 308 SER A O 1
ATOM 2389 N N . VAL A 1 309 ? 22.641 -12.781 -4.73 1 90.69 309 VAL A N 1
ATOM 2390 C CA . VAL A 1 309 ? 24.016 -13.172 -5.023 1 90.69 309 VAL A CA 1
ATOM 2391 C C . VAL A 1 309 ? 24.234 -13.211 -6.531 1 90.69 309 VAL A C 1
ATOM 2393 O O . VAL A 1 309 ? 25.25 -12.734 -7.035 1 90.69 309 VAL A O 1
ATOM 2396 N N . LEU A 1 310 ? 23.328 -13.773 -7.246 1 89.5 310 LEU A N 1
ATOM 2397 C CA . LEU A 1 310 ? 23.453 -13.883 -8.695 1 89.5 310 LEU A CA 1
ATOM 2398 C C . LEU A 1 310 ? 23.422 -12.508 -9.352 1 89.5 310 LEU A C 1
ATOM 2400 O O . LEU A 1 310 ? 24.172 -12.242 -10.297 1 89.5 310 LEU A O 1
ATOM 2404 N N . ASN A 1 311 ? 22.594 -11.609 -8.867 1 84.62 311 ASN A N 1
ATOM 2405 C CA . ASN A 1 311 ? 22.531 -10.25 -9.398 1 84.62 311 ASN A CA 1
ATOM 2406 C C . ASN A 1 311 ? 23.812 -9.484 -9.117 1 84.62 311 ASN A C 1
ATOM 2408 O O . ASN A 1 311 ? 24.25 -8.68 -9.938 1 84.62 311 ASN A O 1
ATOM 2412 N N . LYS A 1 312 ? 24.328 -9.602 -7.934 1 83.94 312 LYS A N 1
ATOM 2413 C CA . LYS A 1 312 ? 25.578 -8.938 -7.574 1 83.94 312 LYS A CA 1
ATOM 2414 C C . LYS A 1 312 ? 26.75 -9.469 -8.398 1 83.94 312 LYS A C 1
ATOM 2416 O O . LYS A 1 312 ? 27.641 -8.711 -8.789 1 83.94 312 LYS A O 1
ATOM 2421 N N . THR A 1 313 ? 26.703 -10.789 -8.625 1 82.38 313 THR A N 1
ATOM 2422 C CA . THR A 1 313 ? 27.812 -11.461 -9.289 1 82.38 313 THR A CA 1
ATOM 2423 C C . THR A 1 313 ? 27.75 -11.258 -10.805 1 82.38 313 THR A C 1
ATOM 2425 O O . THR A 1 313 ? 28.766 -11.07 -11.461 1 82.38 313 THR A O 1
ATOM 2428 N N . PHE A 1 314 ? 26.578 -11.406 -11.312 1 74.88 314 PHE A N 1
ATOM 2429 C CA . PHE A 1 314 ? 26.438 -11.43 -12.766 1 74.88 314 PHE A CA 1
ATOM 2430 C C . PHE A 1 314 ? 25.75 -10.164 -13.258 1 74.88 314 PHE A C 1
ATOM 2432 O O . PHE A 1 314 ? 25.703 -9.906 -14.461 1 74.88 314 PHE A O 1
ATOM 2439 N N . GLY A 1 315 ? 25.047 -9.32 -12.312 1 61.91 315 GLY A N 1
ATOM 2440 C CA . GLY A 1 315 ? 24.281 -8.141 -12.695 1 61.91 315 GLY A CA 1
ATOM 2441 C C . GLY A 1 315 ? 25.141 -6.926 -12.961 1 61.91 315 GLY A C 1
ATOM 2442 O O . GLY A 1 315 ? 26.219 -6.789 -12.383 1 61.91 315 GLY A O 1
ATOM 2443 N N . THR A 1 316 ? 25.359 -6.27 -14.086 1 49.19 316 THR A N 1
ATOM 2444 C CA . THR A 1 316 ? 26.047 -5.008 -14.336 1 49.19 316 THR A CA 1
ATOM 2445 C C . THR A 1 316 ? 25.641 -3.957 -13.305 1 49.19 316 THR A C 1
ATOM 2447 O O . THR A 1 316 ? 24.562 -4.035 -12.719 1 49.19 316 THR A O 1
ATOM 2450 N N . ASP A 1 317 ? 26.609 -2.744 -13.078 1 40.53 317 ASP A N 1
ATOM 2451 C CA . ASP A 1 317 ? 26.391 -1.506 -12.344 1 40.53 317 ASP A CA 1
ATOM 2452 C C . ASP A 1 317 ? 24.922 -1.094 -12.414 1 40.53 317 ASP A C 1
ATOM 2454 O O . ASP A 1 317 ? 24.328 -1.039 -13.492 1 40.53 317 ASP A O 1
ATOM 2458 N N . ALA A 1 318 ? 24.328 -1.227 -11.367 1 36.69 318 ALA A N 1
ATOM 2459 C CA . ALA A 1 318 ? 22.984 -0.751 -11.047 1 36.69 318 ALA A CA 1
ATOM 2460 C C . ALA A 1 318 ? 22.625 0.475 -11.883 1 36.69 318 ALA A C 1
ATOM 2462 O O . ALA A 1 318 ? 21.594 1.118 -11.648 1 36.69 318 ALA A O 1
ATOM 2463 N N . SER A 1 319 ? 23.406 1.377 -12.469 1 31.66 319 SER A N 1
ATOM 2464 C CA . SER A 1 319 ? 22.922 2.672 -12.938 1 31.66 319 SER A CA 1
ATOM 2465 C C . SER A 1 319 ? 21.672 2.516 -13.805 1 31.66 319 SER A C 1
ATOM 2467 O O . SER A 1 319 ? 21.031 3.506 -14.164 1 31.66 319 SER A O 1
ATOM 2469 N N . LEU A 1 320 ? 21.547 1.87 -14.977 1 31.66 320 LEU A N 1
ATOM 2470 C CA . LEU A 1 320 ? 20.344 2.055 -15.766 1 31.66 320 LEU A CA 1
ATOM 2471 C C . LEU A 1 320 ? 19.156 1.326 -15.133 1 31.66 320 LEU A C 1
ATOM 2473 O O . LEU A 1 320 ? 19.234 0.127 -14.852 1 31.66 320 LEU A O 1
ATOM 2477 N N . PRO A 1 321 ? 18.266 2.041 -14.438 1 32.25 321 PRO A N 1
ATOM 2478 C CA . PRO A 1 321 ? 17.031 1.574 -13.812 1 32.25 321 PRO A CA 1
ATOM 2479 C C . PRO A 1 321 ? 16.328 0.488 -14.625 1 32.25 321 PRO A C 1
ATOM 2481 O O . PRO A 1 321 ? 15.211 0.084 -14.289 1 32.25 321 PRO A O 1
ATOM 2484 N N . VAL A 1 322 ? 16.297 0.599 -15.953 1 30.72 322 VAL A N 1
ATOM 2485 C CA . VAL A 1 322 ? 15.438 -0.361 -16.625 1 30.72 322 VAL A CA 1
ATOM 2486 C C . VAL A 1 322 ? 15.906 -1.782 -16.328 1 30.72 322 VAL A C 1
ATOM 2488 O O . VAL A 1 322 ? 17.094 -2.096 -16.5 1 30.72 322 VAL A O 1
ATOM 2491 N N . ALA A 1 323 ? 15.25 -2.508 -15.594 1 32.84 323 ALA A N 1
ATOM 2492 C CA . ALA A 1 323 ? 15.453 -3.943 -15.414 1 32.84 323 ALA A CA 1
ATOM 2493 C C . ALA A 1 323 ? 16.172 -4.551 -16.609 1 32.84 323 ALA A C 1
ATOM 2495 O O . ALA A 1 323 ? 16.297 -5.773 -16.703 1 32.84 323 ALA A O 1
ATOM 2496 N N . GLY A 1 324 ? 16.25 -3.973 -17.797 1 28.86 324 GLY A N 1
ATOM 2497 C CA . GLY A 1 324 ? 16.906 -4.793 -18.797 1 28.86 324 GLY A CA 1
ATOM 2498 C C . GLY A 1 324 ? 18.375 -5.043 -18.5 1 28.86 324 GLY A C 1
ATOM 2499 O O . GLY A 1 324 ? 18.953 -4.406 -17.609 1 28.86 324 GLY A O 1
ATOM 2500 N N . PHE A 1 325 ? 19.047 -6.031 -19.562 1 30.11 325 PHE A N 1
ATOM 2501 C CA . PHE A 1 325 ? 20.25 -6.844 -19.672 1 30.11 325 PHE A CA 1
ATOM 2502 C C . PHE A 1 325 ? 21.5 -5.973 -19.594 1 30.11 325 PHE A C 1
ATOM 2504 O O . PHE A 1 325 ? 21.781 -5.195 -20.516 1 30.11 325 PHE A O 1
ATOM 2511 N N . ALA A 1 326 ? 21.828 -5.469 -18.609 1 34.62 326 ALA A N 1
ATOM 2512 C CA . ALA A 1 326 ? 23.25 -5.156 -18.609 1 34.62 326 ALA A CA 1
ATOM 2513 C C . ALA A 1 326 ? 24.062 -6.309 -19.172 1 34.62 326 ALA A C 1
ATOM 2515 O O . ALA A 1 326 ? 23.672 -7.473 -19.062 1 34.62 326 ALA A O 1
ATOM 2516 N N . PRO A 1 327 ? 24.953 -5.98 -20.172 1 36.47 327 PRO A N 1
ATOM 2517 C CA . PRO A 1 327 ? 25.781 -7.098 -20.625 1 36.47 327 PRO A CA 1
ATOM 2518 C C . PRO A 1 327 ? 26.25 -7.984 -19.469 1 36.47 327 PRO A C 1
ATOM 2520 O O . PRO A 1 327 ? 26.734 -7.48 -18.453 1 36.47 327 PRO A O 1
ATOM 2523 N N . PHE A 1 328 ? 25.484 -9.039 -19.234 1 41.03 328 PHE A N 1
ATOM 2524 C CA . PHE A 1 328 ? 26.109 -10.078 -18.422 1 41.03 328 PHE A CA 1
ATOM 2525 C C . PHE A 1 328 ? 27.625 -10.062 -18.578 1 41.03 328 PHE A C 1
ATOM 2527 O O . PHE A 1 328 ? 28.141 -10.312 -19.672 1 41.03 328 PHE A O 1
ATOM 2534 N N . ASN A 1 329 ? 28.219 -9.016 -18.188 1 43.06 329 ASN A N 1
ATOM 2535 C CA . ASN A 1 329 ? 29.672 -9.125 -18.203 1 43.06 329 ASN A CA 1
ATOM 2536 C C . ASN A 1 329 ? 30.156 -10.352 -17.438 1 43.06 329 ASN A C 1
ATOM 2538 O O . ASN A 1 329 ? 30.281 -10.328 -16.219 1 43.06 329 ASN A O 1
ATOM 2542 N N . ILE A 1 330 ? 29.828 -11.508 -17.922 1 48.75 330 ILE A N 1
ATOM 2543 C CA . ILE A 1 330 ? 30.375 -12.742 -17.344 1 48.75 330 ILE A CA 1
ATOM 2544 C C . ILE A 1 330 ? 31.891 -12.695 -17.375 1 48.75 330 ILE A C 1
ATOM 2546 O O . ILE A 1 330 ? 32.5 -12.828 -18.438 1 48.75 330 ILE A O 1
ATOM 2550 N N . SER A 1 331 ? 32.469 -11.727 -16.75 1 44.94 331 SER A N 1
ATOM 2551 C CA . SER A 1 331 ? 33.906 -12.016 -16.609 1 44.94 331 SER A CA 1
ATOM 2552 C C . SER A 1 331 ? 34.125 -13.438 -16.109 1 44.94 331 SER A C 1
ATOM 2554 O O . SER A 1 331 ? 33.469 -13.883 -15.164 1 44.94 331 SER A O 1
ATOM 2556 N N . SER A 1 332 ? 34.438 -14.344 -16.953 1 47.06 332 SER A N 1
ATOM 2557 C CA . SER A 1 332 ? 34.906 -15.703 -16.672 1 47.06 332 SER A CA 1
ATOM 2558 C C . SER A 1 332 ? 35.75 -15.758 -15.414 1 47.06 332 SER A C 1
ATOM 2560 O O . SER A 1 332 ? 36.969 -16.031 -15.484 1 47.06 332 SER A O 1
ATOM 2562 N N . SER A 1 333 ? 35.625 -14.938 -14.539 1 51.5 333 SER A N 1
ATOM 2563 C CA . SER A 1 333 ? 36.531 -15.188 -13.422 1 51.5 333 SER A CA 1
ATOM 2564 C C . SER A 1 333 ? 36.219 -16.5 -12.727 1 51.5 333 SER A C 1
ATOM 2566 O O . SER A 1 333 ? 35.031 -16.891 -12.625 1 51.5 333 SER A O 1
ATOM 2568 N N . PRO A 1 334 ? 37.219 -17.562 -12.68 1 54.56 334 PRO A N 1
ATOM 2569 C CA . PRO A 1 334 ? 37.094 -18.812 -11.938 1 54.56 334 PRO A CA 1
ATOM 2570 C C . PRO A 1 334 ? 36.188 -18.703 -10.711 1 54.56 334 PRO A C 1
ATOM 2572 O O . PRO A 1 334 ? 35.594 -19.703 -10.289 1 54.56 334 PRO A O 1
ATOM 2575 N N . GLY A 1 335 ? 35.812 -17.531 -10.375 1 65 335 GLY A N 1
ATOM 2576 C CA . GLY A 1 335 ? 35.062 -17.266 -9.164 1 65 335 GLY A CA 1
ATOM 2577 C C . GLY A 1 335 ? 33.562 -17.359 -9.367 1 65 335 GLY A C 1
ATOM 2578 O O . GLY A 1 335 ? 32.812 -17.672 -8.438 1 65 335 GLY A O 1
ATOM 2579 N N . THR A 1 336 ? 33.094 -17.453 -10.602 1 77.81 336 THR A N 1
ATOM 2580 C CA . THR A 1 336 ? 31.672 -17.453 -10.844 1 77.81 336 THR A CA 1
ATOM 2581 C C . THR A 1 336 ? 31.094 -18.859 -10.727 1 77.81 336 THR A C 1
ATOM 2583 O O . THR A 1 336 ? 30.031 -19.062 -10.141 1 77.81 336 THR A O 1
ATOM 2586 N N . ALA A 1 337 ? 31.859 -19.875 -11.219 1 80.62 337 ALA A N 1
ATOM 2587 C CA . ALA A 1 337 ? 31.438 -21.266 -11.117 1 80.62 337 ALA A CA 1
ATOM 2588 C C . ALA A 1 337 ? 31.406 -21.719 -9.664 1 80.62 337 ALA A C 1
ATOM 2590 O O . ALA A 1 337 ? 30.547 -22.516 -9.273 1 80.62 337 ALA A O 1
ATOM 2591 N N . ALA A 1 338 ? 32.281 -21.203 -8.945 1 84.81 338 ALA A N 1
ATOM 2592 C CA . ALA A 1 338 ? 32.344 -21.562 -7.527 1 84.81 338 ALA A CA 1
ATOM 2593 C C . ALA A 1 338 ? 31.125 -21.031 -6.777 1 84.81 338 ALA A C 1
ATOM 2595 O O . ALA A 1 338 ? 30.609 -21.703 -5.875 1 84.81 338 ALA A O 1
ATOM 2596 N N . VAL A 1 339 ? 30.703 -19.891 -7.207 1 89.56 339 VAL A N 1
ATOM 2597 C CA . VAL A 1 339 ? 29.531 -19.281 -6.57 1 89.56 339 VAL A CA 1
ATOM 2598 C C . VAL A 1 339 ? 28.297 -20.109 -6.867 1 89.56 339 VAL A C 1
ATOM 2600 O O . VAL A 1 339 ? 27.5 -20.391 -5.965 1 89.56 339 VAL A O 1
ATOM 2603 N N . MET A 1 340 ? 28.094 -20.547 -8.062 1 92.56 340 MET A N 1
ATOM 2604 C CA . MET A 1 340 ? 26.922 -21.344 -8.445 1 92.56 340 MET A CA 1
ATOM 2605 C C . MET A 1 340 ? 26.922 -22.688 -7.746 1 92.56 340 MET A C 1
ATOM 2607 O O . MET A 1 340 ? 25.891 -23.172 -7.301 1 92.56 340 MET A O 1
ATOM 2611 N N . LYS A 1 341 ? 28.078 -23.266 -7.633 1 91.94 341 LYS A N 1
ATOM 2612 C CA . LYS A 1 341 ? 28.203 -24.562 -6.953 1 91.94 341 LYS A CA 1
ATOM 2613 C C . LYS A 1 341 ? 27.859 -24.438 -5.477 1 91.94 341 LYS A C 1
ATOM 2615 O O . LYS A 1 341 ? 27.266 -25.344 -4.898 1 91.94 341 LYS A O 1
ATOM 2620 N N . GLN A 1 342 ? 28.266 -23.344 -4.961 1 94.19 342 GLN A N 1
ATOM 2621 C CA . GLN A 1 342 ? 27.953 -23.109 -3.555 1 94.19 342 GLN A CA 1
ATOM 2622 C C . GLN A 1 342 ? 26.453 -22.938 -3.344 1 94.19 342 GLN A C 1
ATOM 2624 O O . GLN A 1 342 ? 25.891 -23.484 -2.391 1 94.19 342 GLN A O 1
ATOM 2629 N N . LEU A 1 343 ? 25.828 -22.156 -4.199 1 96.44 343 LEU A N 1
ATOM 2630 C CA . LEU A 1 343 ? 24.391 -21.953 -4.102 1 96.44 343 LEU A CA 1
ATOM 2631 C C . LEU A 1 343 ? 23.641 -23.266 -4.301 1 96.44 343 LEU A C 1
ATOM 2633 O O . LEU A 1 343 ? 22.688 -23.547 -3.582 1 96.44 343 LEU A O 1
ATOM 2637 N N . ASP A 1 344 ? 24.125 -24.047 -5.242 1 96.06 344 ASP A N 1
ATOM 2638 C CA . ASP A 1 344 ? 23.516 -25.344 -5.516 1 96.06 344 ASP A CA 1
ATOM 2639 C C . ASP A 1 344 ? 23.656 -26.281 -4.312 1 96.06 344 ASP A C 1
ATOM 2641 O O . ASP A 1 344 ? 22.719 -27.016 -3.988 1 96.06 344 ASP A O 1
ATOM 2645 N N . ALA A 1 345 ? 24.781 -26.234 -3.686 1 96.06 345 ALA A N 1
ATOM 2646 C CA . ALA A 1 345 ? 25 -27.047 -2.506 1 96.06 345 ALA A CA 1
ATOM 2647 C C . ALA A 1 345 ? 24.062 -26.672 -1.37 1 96.06 345 ALA A C 1
ATOM 2649 O O . ALA A 1 345 ? 23.594 -27.531 -0.629 1 96.06 345 ALA A O 1
ATOM 2650 N N . GLN A 1 346 ? 23.859 -25.391 -1.228 1 96.75 346 GLN A N 1
ATOM 2651 C CA . GLN A 1 346 ? 22.922 -24.906 -0.203 1 96.75 346 GLN A CA 1
ATOM 2652 C C . GLN A 1 346 ? 21.516 -25.406 -0.472 1 96.75 346 GLN A C 1
ATOM 2654 O O . GLN A 1 346 ? 20.797 -25.781 0.458 1 96.75 346 GLN A O 1
ATOM 2659 N N . LEU A 1 347 ? 21.078 -25.344 -1.696 1 96.88 347 LEU A N 1
ATOM 2660 C CA . LEU A 1 347 ? 19.75 -25.812 -2.078 1 96.88 347 LEU A CA 1
ATOM 2661 C C . LEU A 1 347 ? 19.609 -27.312 -1.809 1 96.88 347 LEU A C 1
ATOM 2663 O O . LEU A 1 347 ? 18.578 -27.75 -1.289 1 96.88 347 LEU A O 1
ATOM 2667 N N . ASP A 1 348 ? 20.641 -28.047 -2.123 1 94.81 348 ASP A N 1
ATOM 2668 C CA . ASP A 1 348 ? 20.609 -29.5 -1.894 1 94.81 348 ASP A CA 1
ATOM 2669 C C . ASP A 1 348 ? 20.609 -29.812 -0.401 1 94.81 348 ASP A C 1
ATOM 2671 O O . ASP A 1 348 ? 20 -30.797 0.026 1 94.81 348 ASP A O 1
ATOM 2675 N N . GLN A 1 349 ? 21.328 -29 0.286 1 95 349 GLN A N 1
ATOM 2676 C CA . GLN A 1 349 ? 21.328 -29.172 1.735 1 95 349 GLN A CA 1
ATOM 2677 C C . GLN A 1 349 ? 19.922 -28.953 2.301 1 95 349 GLN A C 1
ATOM 2679 O O . GLN A 1 349 ? 19.484 -29.688 3.189 1 95 349 GLN A O 1
ATOM 2684 N N . TRP A 1 350 ? 19.266 -27.953 1.833 1 96 350 TRP A N 1
ATOM 2685 C CA . TRP A 1 350 ? 17.891 -27.703 2.246 1 96 350 TRP A CA 1
ATOM 2686 C C . TRP A 1 350 ? 17 -28.906 1.938 1 96 350 TRP A C 1
ATOM 2688 O O . TRP A 1 350 ? 16.203 -29.312 2.777 1 96 350 TRP A O 1
ATOM 2698 N N . ARG A 1 351 ? 17.094 -29.469 0.748 1 94.5 351 ARG A N 1
ATOM 2699 C CA . ARG A 1 351 ? 16.281 -30.625 0.359 1 94.5 351 ARG A CA 1
ATOM 2700 C C . ARG A 1 351 ? 16.562 -31.812 1.267 1 94.5 351 ARG A C 1
ATOM 2702 O O . ARG A 1 351 ? 15.641 -32.531 1.649 1 94.5 351 ARG A O 1
ATOM 2709 N N . SER A 1 352 ? 17.812 -31.953 1.65 1 91.25 352 SER A N 1
ATOM 2710 C CA . SER A 1 352 ? 18.219 -33.094 2.484 1 91.25 352 SER A CA 1
ATOM 2711 C C . SER A 1 352 ? 17.719 -32.906 3.916 1 91.25 352 SER A C 1
ATOM 2713 O O . SER A 1 352 ? 17.578 -33.906 4.648 1 91.25 352 SER A O 1
ATOM 2715 N N . MET A 1 353 ? 17.469 -31.703 4.277 1 91.94 353 MET A N 1
ATOM 2716 C CA . MET A 1 353 ? 17.047 -31.422 5.648 1 91.94 353 MET A CA 1
ATOM 2717 C C . MET A 1 353 ? 15.531 -31.469 5.777 1 91.94 353 MET A C 1
ATOM 2719 O O . MET A 1 353 ? 14.992 -31.312 6.879 1 91.94 353 MET A O 1
ATOM 2723 N N . LEU A 1 354 ? 14.875 -31.719 4.664 1 92.81 354 LEU A N 1
ATOM 2724 C CA . LEU A 1 354 ? 13.414 -31.797 4.715 1 92.81 354 LEU A CA 1
ATOM 2725 C C . LEU A 1 354 ? 12.977 -33 5.539 1 92.81 354 LEU A C 1
ATOM 2727 O O . LEU A 1 354 ? 13.656 -34.031 5.566 1 92.81 354 LEU A O 1
ATOM 2731 N N . PRO A 1 355 ? 11.883 -32.844 6.262 1 89.62 355 PRO A N 1
ATOM 2732 C CA . PRO A 1 355 ? 11.344 -34.031 6.953 1 89.62 355 PRO A CA 1
ATOM 2733 C C . PRO A 1 355 ? 11.086 -35.219 6.008 1 89.62 355 PRO A C 1
ATOM 2735 O O . PRO A 1 355 ? 10.828 -35 4.82 1 89.62 355 PRO A O 1
ATOM 2738 N N . SER A 1 356 ? 11.031 -36.375 6.477 1 86 356 SER A N 1
ATOM 2739 C CA . SER A 1 356 ? 11 -37.625 5.695 1 86 356 SER A CA 1
ATOM 2740 C C . SER A 1 356 ? 9.766 -37.656 4.805 1 86 356 SER A C 1
ATOM 2742 O O . SER A 1 356 ? 9.836 -38.125 3.664 1 86 356 SER A O 1
ATOM 2744 N N . HIS A 1 357 ? 8.688 -37.094 5.297 1 84.25 357 HIS A N 1
ATOM 2745 C CA . HIS A 1 357 ? 7.434 -37.188 4.559 1 84.25 357 HIS A CA 1
ATOM 2746 C C . HIS A 1 357 ? 7.434 -36.25 3.363 1 84.25 357 HIS A C 1
ATOM 2748 O O . HIS A 1 357 ? 6.633 -36.406 2.439 1 84.25 357 HIS A O 1
ATOM 2754 N N . LEU A 1 358 ? 8.336 -35.281 3.35 1 88.81 358 LEU A N 1
ATOM 2755 C CA . LEU A 1 358 ? 8.391 -34.281 2.271 1 88.81 358 LEU A CA 1
ATOM 2756 C C . LEU A 1 358 ? 9.562 -34.562 1.338 1 88.81 358 LEU A C 1
ATOM 2758 O O . LEU A 1 358 ? 9.664 -33.969 0.265 1 88.81 358 LEU A O 1
ATOM 2762 N N . ARG A 1 359 ? 10.406 -35.5 1.669 1 85.81 359 ARG A N 1
ATOM 2763 C CA . ARG A 1 359 ? 11.648 -35.719 0.936 1 85.81 359 ARG A CA 1
ATOM 2764 C C . ARG A 1 359 ? 11.406 -36.562 -0.314 1 85.81 359 ARG A C 1
ATOM 2766 O O . ARG A 1 359 ? 10.492 -37.375 -0.344 1 85.81 359 ARG A O 1
ATOM 2773 N N . TRP A 1 360 ? 12.133 -36.25 -1.339 1 81.81 360 TRP A N 1
ATOM 2774 C CA . TRP A 1 360 ? 12.148 -37.062 -2.562 1 81.81 360 TRP A CA 1
ATOM 2775 C C . TRP A 1 360 ? 13.578 -37.281 -3.045 1 81.81 360 TRP A C 1
ATOM 2777 O O . TRP A 1 360 ? 14.5 -36.594 -2.605 1 81.81 360 TRP A O 1
ATOM 2787 N N . GLN A 1 361 ? 13.703 -38.344 -3.75 1 73.19 361 GLN A N 1
ATOM 2788 C CA . GLN A 1 361 ? 15.047 -38.688 -4.211 1 73.19 361 GLN A CA 1
ATOM 2789 C C . GLN A 1 361 ? 15.43 -37.844 -5.434 1 73.19 361 GLN A C 1
ATOM 2791 O O . GLN A 1 361 ? 14.562 -37.375 -6.172 1 73.19 361 GLN A O 1
ATOM 2796 N N . ASP A 1 362 ? 16.656 -37.844 -5.586 1 65 362 ASP A N 1
ATOM 2797 C CA . ASP A 1 362 ? 17.25 -37.094 -6.699 1 65 362 ASP A CA 1
ATOM 2798 C C . ASP A 1 362 ? 16.75 -37.656 -8.039 1 65 362 ASP A C 1
ATOM 2800 O O . ASP A 1 362 ? 16.672 -38.844 -8.234 1 65 362 ASP A O 1
ATOM 2804 N N . ASN A 1 363 ? 16.359 -36.938 -8.891 1 59.66 363 ASN A N 1
ATOM 2805 C CA . ASN A 1 363 ? 15.906 -37.25 -10.234 1 59.66 363 ASN A CA 1
ATOM 2806 C C . ASN A 1 363 ? 14.555 -37.969 -10.211 1 59.66 363 ASN A C 1
ATOM 2808 O O . ASN A 1 363 ? 14.164 -38.594 -11.195 1 59.66 363 ASN A O 1
ATOM 2812 N N . GLN A 1 364 ? 14.016 -37.906 -8.977 1 64.38 364 GLN A N 1
ATOM 2813 C CA . GLN A 1 364 ? 12.703 -38.531 -8.875 1 64.38 364 GLN A CA 1
ATOM 2814 C C . GLN A 1 364 ? 11.664 -37.531 -8.359 1 64.38 364 GLN A C 1
ATOM 2816 O O . GLN A 1 364 ? 10.914 -37.844 -7.43 1 64.38 364 GLN A O 1
ATOM 2821 N N . ASP A 1 365 ? 11.664 -36.469 -8.945 1 71.69 365 ASP A N 1
ATOM 2822 C CA . ASP A 1 365 ? 10.773 -35.375 -8.562 1 71.69 365 ASP A CA 1
ATOM 2823 C C . ASP A 1 365 ? 9.312 -35.812 -8.719 1 71.69 365 ASP A C 1
ATOM 2825 O O . ASP A 1 365 ? 8.422 -35.188 -8.109 1 71.69 365 ASP A O 1
ATOM 2829 N N . VAL A 1 366 ? 9.086 -36.844 -9.398 1 73.75 366 VAL A N 1
ATOM 2830 C CA . VAL A 1 366 ? 7.711 -37.25 -9.711 1 73.75 366 VAL A CA 1
ATOM 2831 C C . VAL A 1 366 ? 7.297 -38.438 -8.852 1 73.75 366 VAL A C 1
ATOM 2833 O O . VAL A 1 366 ? 6.125 -38.812 -8.836 1 73.75 366 VAL A O 1
ATOM 2836 N N . ALA A 1 367 ? 8.266 -38.875 -8.047 1 65.94 367 ALA A N 1
ATOM 2837 C CA . ALA A 1 367 ? 8.031 -40.094 -7.27 1 65.94 367 ALA A CA 1
ATOM 2838 C C . ALA A 1 367 ? 7.375 -39.75 -5.93 1 65.94 367 ALA A C 1
ATOM 2840 O O . ALA A 1 367 ? 7.348 -38.594 -5.516 1 65.94 367 ALA A O 1
ATOM 2841 N N . PHE A 1 368 ? 6.711 -40.75 -5.387 1 68.94 368 PHE A N 1
ATOM 2842 C CA . PHE A 1 368 ? 6.168 -40.594 -4.039 1 68.94 368 PHE A CA 1
ATOM 2843 C C . PHE A 1 368 ? 7.281 -40.344 -3.035 1 68.94 368 PHE A C 1
ATOM 2845 O O . PHE A 1 368 ? 8.43 -40.719 -3.252 1 68.94 368 PHE A O 1
ATOM 2852 N N . ALA A 1 369 ? 7.023 -39.562 -2.064 1 59.97 369 ALA A N 1
ATOM 2853 C CA . ALA A 1 369 ? 8.008 -39.406 -0.994 1 59.97 369 ALA A CA 1
ATOM 2854 C C . ALA A 1 369 ? 8.359 -40.75 -0.369 1 59.97 369 ALA A C 1
ATOM 2856 O O . ALA A 1 369 ? 7.621 -41.75 -0.516 1 59.97 369 ALA A O 1
ATOM 2857 N N . ASP A 1 370 ? 9.555 -41.094 0.133 1 56.38 370 ASP A N 1
ATOM 2858 C CA . ASP A 1 370 ? 10.125 -42.312 0.684 1 56.38 370 ASP A CA 1
ATOM 2859 C C . ASP A 1 370 ? 9.078 -43.094 1.479 1 56.38 370 ASP A C 1
ATOM 2861 O O . ASP A 1 370 ? 8.422 -42.531 2.361 1 56.38 370 ASP A O 1
ATOM 2865 N N . PRO A 1 371 ? 8.562 -44.25 0.893 1 50.44 371 PRO A N 1
ATOM 2866 C CA . PRO A 1 371 ? 7.551 -45.188 1.391 1 50.44 371 PRO A CA 1
ATOM 2867 C C . PRO A 1 371 ? 7.668 -45.438 2.891 1 50.44 371 PRO A C 1
ATOM 2869 O O . PRO A 1 371 ? 6.781 -46.062 3.488 1 50.44 371 PRO A O 1
ATOM 2872 N N . SER A 1 372 ? 8.781 -45.5 3.537 1 44.72 372 SER A N 1
ATOM 2873 C CA . SER A 1 372 ? 8.695 -46 4.906 1 44.72 372 SER A CA 1
ATOM 2874 C C . SER A 1 372 ? 7.621 -45.281 5.699 1 44.72 372 SER A C 1
ATOM 2876 O O . SER A 1 372 ? 7.07 -45.812 6.66 1 44.72 372 SER A O 1
ATOM 2878 N N . HIS A 1 373 ? 7.48 -43.969 5.617 1 43.56 373 HIS A N 1
ATOM 2879 C CA . HIS A 1 373 ? 6.445 -43.25 6.355 1 43.56 373 HIS A CA 1
ATOM 2880 C C . HIS A 1 373 ? 5.262 -42.906 5.453 1 43.56 373 HIS A C 1
ATOM 2882 O O . HIS A 1 373 ? 5.141 -41.781 4.969 1 43.56 373 HIS A O 1
ATOM 2888 N N . ASN A 1 374 ? 4.855 -43.719 4.691 1 37.78 374 ASN A N 1
ATOM 2889 C CA . ASN A 1 374 ? 3.717 -43.5 3.805 1 37.78 374 ASN A CA 1
ATOM 2890 C C . ASN A 1 374 ? 2.537 -42.875 4.543 1 37.78 374 ASN A C 1
ATOM 2892 O O . ASN A 1 374 ? 1.77 -43.594 5.203 1 37.78 374 ASN A O 1
ATOM 2896 N N . ALA A 1 375 ? 2.652 -41.719 4.883 1 45.06 375 ALA A N 1
ATOM 2897 C CA . ALA A 1 375 ? 1.527 -41 5.484 1 45.06 375 ALA A CA 1
ATOM 2898 C C . ALA A 1 375 ? 0.233 -41.281 4.727 1 45.06 375 ALA A C 1
ATOM 2900 O O . ALA A 1 375 ? -0.861 -41.094 5.262 1 45.06 375 ALA A O 1
ATOM 2901 N N . PHE A 1 376 ? 0.353 -41.531 3.467 1 43.12 376 PHE A N 1
ATOM 2902 C CA . PHE A 1 376 ? -0.847 -41.719 2.664 1 43.12 376 PHE A CA 1
ATOM 2903 C C . PHE A 1 376 ? -1.131 -43.219 2.48 1 43.12 376 PHE A C 1
ATOM 2905 O O . PHE A 1 376 ? -2.086 -43.594 1.798 1 43.12 376 PHE A O 1
ATOM 2912 N N . GLY A 1 377 ? -0.302 -44.062 2.816 1 37.56 377 GLY A N 1
ATOM 2913 C CA . GLY A 1 377 ? -0.457 -45.5 2.611 1 37.56 377 GLY A CA 1
ATOM 2914 C C . GLY A 1 377 ? -1.756 -46.062 3.174 1 37.56 377 GLY A C 1
ATOM 2915 O O . GLY A 1 377 ? -2.404 -46.906 2.545 1 37.56 377 GLY A O 1
ATOM 2916 N N . ASP A 1 378 ? -1.871 -45.875 4.465 1 41.16 378 ASP A N 1
ATOM 2917 C CA . ASP A 1 378 ? -2.998 -46.594 5.051 1 41.16 378 ASP A CA 1
ATOM 2918 C C . ASP A 1 378 ? -4.328 -46.031 4.562 1 41.16 378 ASP A C 1
ATOM 2920 O O . ASP A 1 378 ? -5.387 -46.594 4.832 1 41.16 378 ASP A O 1
ATOM 2924 N N . VAL A 1 379 ? -4.418 -44.781 4.438 1 40.34 379 VAL A N 1
ATOM 2925 C CA . VAL A 1 379 ? -5.73 -44.219 4.094 1 40.34 379 VAL A CA 1
ATOM 2926 C C . VAL A 1 379 ? -6.039 -44.531 2.625 1 40.34 379 VAL A C 1
ATOM 2928 O O . VAL A 1 379 ? -7.191 -44.438 2.201 1 40.34 379 VAL A O 1
ATOM 2931 N N . TYR A 1 380 ? -5.066 -44.375 1.76 1 39.41 380 TYR A N 1
ATOM 2932 C CA . TYR A 1 380 ? -5.344 -44.719 0.369 1 39.41 380 TYR A CA 1
ATOM 2933 C C . TYR A 1 380 ? -5.355 -46.219 0.169 1 39.41 380 TYR A C 1
ATOM 2935 O O . TYR A 1 380 ? -4.492 -46.938 0.688 1 39.41 380 TYR A O 1
ATOM 2943 N N . THR A 1 381 ? -6.535 -46.906 0.074 1 35.88 381 THR A N 1
ATOM 2944 C CA . THR A 1 381 ? -6.766 -48.281 -0.333 1 35.88 381 THR A CA 1
ATOM 2945 C C . THR A 1 381 ? -5.648 -48.75 -1.254 1 35.88 381 THR A C 1
ATOM 2947 O O . THR A 1 381 ? -5.074 -47.969 -2.008 1 35.88 381 THR A O 1
ATOM 2950 N N . GLU A 1 382 ? -4.949 -49.938 -0.984 1 36.09 382 GLU A N 1
ATOM 2951 C CA . GLU A 1 382 ? -4.074 -50.875 -1.706 1 36.09 382 GLU A CA 1
ATOM 2952 C C . GLU A 1 382 ? -4.324 -50.812 -3.209 1 36.09 382 GLU A C 1
ATOM 2954 O O . GLU A 1 382 ? -3.725 -51.562 -3.979 1 36.09 382 GLU A O 1
ATOM 2959 N N . GLU A 1 383 ? -5.566 -50.469 -3.633 1 36.03 383 GLU A N 1
ATOM 2960 C CA . GLU A 1 383 ? -5.672 -50.812 -5.051 1 36.03 383 GLU A CA 1
ATOM 2961 C C . GLU A 1 383 ? -4.43 -50.375 -5.816 1 36.03 383 GLU A C 1
ATOM 2963 O O . GLU A 1 383 ? -3.555 -49.688 -5.254 1 36.03 383 GLU A O 1
ATOM 2968 N N . SER A 1 384 ? -4.621 -49.781 -7.168 1 35.91 384 SER A N 1
ATOM 2969 C CA . SER A 1 384 ? -3.736 -49.625 -8.32 1 35.91 384 SER A CA 1
ATOM 2970 C C . SER A 1 384 ? -2.645 -48.594 -8.062 1 35.91 384 SER A C 1
ATOM 2972 O O . SER A 1 384 ? -2.826 -47.406 -8.336 1 35.91 384 SER A O 1
ATOM 2974 N N . LEU A 1 385 ? -2.199 -48.281 -7.027 1 42.44 385 LEU A N 1
ATOM 2975 C CA . LEU A 1 385 ? -1.008 -47.469 -7.199 1 42.44 385 LEU A CA 1
ATOM 2976 C C . LEU A 1 385 ? -0.002 -48.156 -8.117 1 42.44 385 LEU A C 1
ATOM 2978 O O . LEU A 1 385 ? 0.872 -48.875 -7.656 1 42.44 385 LEU A O 1
ATOM 2982 N N . GLN A 1 386 ? -0.397 -48.781 -9.102 1 41.09 386 GLN A N 1
ATOM 2983 C CA . GLN A 1 386 ? 0.506 -49.375 -10.078 1 41.09 386 GLN A CA 1
ATOM 2984 C C . GLN A 1 386 ? 1.761 -48.531 -10.258 1 41.09 386 GLN A C 1
ATOM 2986 O O . GLN A 1 386 ? 2.826 -49.062 -10.594 1 41.09 386 GLN A O 1
ATOM 2991 N N . SER A 1 387 ? 1.668 -47.094 -10.492 1 51.75 387 SER A N 1
ATOM 2992 C CA . SER A 1 387 ? 2.861 -46.375 -10.914 1 51.75 387 SER A CA 1
ATOM 2993 C C . SER A 1 387 ? 3.537 -45.688 -9.727 1 51.75 387 SER A C 1
ATOM 2995 O O . SER A 1 387 ? 2.867 -45.25 -8.789 1 51.75 387 SER A O 1
ATOM 2997 N N . ASN A 1 388 ? 4.762 -46.031 -9.281 1 62.97 388 ASN A N 1
ATOM 2998 C CA . ASN A 1 388 ? 5.711 -45.531 -8.305 1 62.97 388 ASN A CA 1
ATOM 2999 C C . ASN A 1 388 ? 5.828 -44 -8.391 1 62.97 388 ASN A C 1
ATOM 3001 O O . ASN A 1 388 ? 6.652 -43.406 -7.703 1 62.97 388 ASN A O 1
ATOM 3005 N N . TYR A 1 389 ? 4.922 -43.375 -9.281 1 80.94 389 TYR A N 1
ATOM 3006 C CA . TYR A 1 389 ? 5.117 -41.938 -9.477 1 80.94 389 TYR A CA 1
ATOM 3007 C C . TYR A 1 389 ? 3.877 -41.156 -9.062 1 80.94 389 TYR A C 1
ATOM 3009 O O . TYR A 1 389 ? 2.752 -41.562 -9.367 1 80.94 389 TYR A O 1
ATOM 3017 N N . MET A 1 390 ? 4.004 -40.219 -8.289 1 86.81 390 MET A N 1
ATOM 3018 C CA . MET A 1 390 ? 2.926 -39.344 -7.855 1 86.81 390 MET A CA 1
ATOM 3019 C C . MET A 1 390 ? 2.432 -38.469 -9.016 1 86.81 390 MET A C 1
ATOM 3021 O O . MET A 1 390 ? 1.255 -38.125 -9.062 1 86.81 390 MET A O 1
ATOM 3025 N N . PHE A 1 391 ? 3.322 -38.188 -9.945 1 92.56 391 PHE A N 1
ATOM 3026 C CA . PHE A 1 391 ? 3.025 -37.312 -11.062 1 92.56 391 PHE A CA 1
ATOM 3027 C C . PHE A 1 391 ? 3.377 -37.969 -12.383 1 92.56 391 PHE A C 1
ATOM 3029 O O . PHE A 1 391 ? 4.316 -38.75 -12.461 1 92.56 391 PHE A O 1
ATOM 3036 N N . THR A 1 392 ? 2.646 -37.625 -13.414 1 92.44 392 THR A N 1
ATOM 3037 C CA . THR A 1 392 ? 2.908 -38.219 -14.719 1 92.44 392 THR A CA 1
ATOM 3038 C C . THR A 1 392 ? 2.748 -37.188 -15.828 1 92.44 392 THR A C 1
ATOM 3040 O O . THR A 1 392 ? 1.861 -36.344 -15.766 1 92.44 392 THR A O 1
ATOM 3043 N N . PRO A 1 393 ? 3.643 -37.188 -16.781 1 93.31 393 PRO A N 1
ATOM 3044 C CA . PRO A 1 393 ? 3.508 -36.312 -17.938 1 93.31 393 PRO A CA 1
ATOM 3045 C C . PRO A 1 393 ? 2.428 -36.75 -18.906 1 93.31 393 PRO A C 1
ATOM 3047 O O . PRO A 1 393 ? 2.08 -36.031 -19.844 1 93.31 393 PRO A O 1
ATOM 3050 N N . ASP A 1 394 ? 1.913 -37.938 -18.656 1 92.19 394 ASP A N 1
ATOM 3051 C CA . ASP A 1 394 ? 0.818 -38.438 -19.5 1 92.19 394 ASP A CA 1
ATOM 3052 C C . ASP A 1 394 ? -0.513 -37.812 -19.062 1 92.19 394 ASP A C 1
ATOM 3054 O O . ASP A 1 394 ? -1.201 -38.375 -18.203 1 92.19 394 ASP A O 1
ATOM 3058 N N . LEU A 1 395 ? -0.923 -36.844 -19.75 1 92.44 395 LEU A N 1
ATOM 3059 C CA . LEU A 1 395 ? -2.084 -36.062 -19.359 1 92.44 395 LEU A CA 1
ATOM 3060 C C . LEU A 1 395 ? -3.379 -36.75 -19.766 1 92.44 395 LEU A C 1
ATOM 3062 O O . LEU A 1 395 ? -4.461 -36.375 -19.312 1 92.44 395 LEU A O 1
ATOM 3066 N N . ASP A 1 396 ? -3.299 -37.75 -20.562 1 89.12 396 ASP A N 1
ATOM 3067 C CA . ASP A 1 396 ? -4.496 -38.406 -21.078 1 89.12 396 ASP A CA 1
ATOM 3068 C C . ASP A 1 396 ? -4.941 -39.562 -20.156 1 89.12 396 ASP A C 1
ATOM 3070 O O . ASP A 1 396 ? -6.027 -40.094 -20.328 1 89.12 396 ASP A O 1
ATOM 3074 N N . THR A 1 397 ? -4.133 -39.844 -19.188 1 86.88 397 THR A N 1
ATOM 3075 C CA . THR A 1 397 ? -4.512 -40.844 -18.188 1 86.88 397 THR A CA 1
ATOM 3076 C C . THR A 1 397 ? -5.371 -40.219 -17.094 1 86.88 397 THR A C 1
ATOM 3078 O O . THR A 1 397 ? -5.145 -39.062 -16.703 1 86.88 397 THR A O 1
ATOM 3081 N N . PRO A 1 398 ? -6.371 -40.969 -16.641 1 85.25 398 PRO A N 1
ATOM 3082 C CA . PRO A 1 398 ? -7.191 -40.438 -15.547 1 85.25 398 PRO A CA 1
ATOM 3083 C C . PRO A 1 398 ? -6.363 -40 -14.344 1 85.25 398 PRO A C 1
ATOM 3085 O O . PRO A 1 398 ? -5.543 -40.781 -13.844 1 85.25 398 PRO A O 1
ATOM 3088 N N . PRO A 1 399 ? -6.566 -38.844 -13.984 1 87.06 399 PRO A N 1
ATOM 3089 C CA . PRO A 1 399 ? -5.75 -38.344 -12.883 1 87.06 399 PRO A CA 1
ATOM 3090 C C . PRO A 1 399 ? -6.039 -39.031 -11.562 1 87.06 399 PRO A C 1
ATOM 3092 O O . PRO A 1 399 ? -7.191 -39.375 -11.266 1 87.06 399 PRO A O 1
ATOM 3095 N N . ALA A 1 400 ? -4.984 -39.25 -10.797 1 84.75 400 ALA A N 1
ATOM 3096 C CA . ALA A 1 400 ? -5.148 -39.781 -9.438 1 84.75 400 ALA A CA 1
ATOM 3097 C C . ALA A 1 400 ? -5.785 -38.719 -8.531 1 84.75 400 ALA A C 1
ATOM 3099 O O . ALA A 1 400 ? -5.645 -37.531 -8.758 1 84.75 400 ALA A O 1
ATOM 3100 N N . THR A 1 401 ? -6.535 -39.219 -7.562 1 83.56 401 THR A N 1
ATOM 3101 C CA . THR A 1 401 ? -7.172 -38.312 -6.617 1 83.56 401 THR A CA 1
ATOM 3102 C C . THR A 1 401 ? -6.477 -38.344 -5.258 1 83.56 401 THR A C 1
ATOM 3104 O O . THR A 1 401 ? -6.238 -39.438 -4.727 1 83.56 401 THR A O 1
ATOM 3107 N N . TYR A 1 402 ? -6.09 -37.25 -4.777 1 86.38 402 TYR A N 1
ATOM 3108 C CA . TYR A 1 402 ? -5.488 -37.125 -3.453 1 86.38 402 TYR A CA 1
ATOM 3109 C C . TYR A 1 402 ? -6.359 -36.281 -2.537 1 86.38 402 TYR A C 1
ATOM 3111 O O . TYR A 1 402 ? -6.941 -35.281 -2.973 1 86.38 402 TYR A O 1
ATOM 3119 N N . PRO A 1 403 ? -6.383 -36.719 -1.343 1 87.5 403 PRO A N 1
ATOM 3120 C CA . PRO A 1 403 ? -7.176 -35.906 -0.415 1 87.5 403 PRO A CA 1
ATOM 3121 C C . PRO A 1 403 ? -6.57 -34.531 -0.164 1 87.5 403 PRO A C 1
ATOM 3123 O O . PRO A 1 403 ? -5.344 -34.375 -0.126 1 87.5 403 PRO A O 1
ATOM 3126 N N . PHE A 1 404 ? -7.387 -33.562 0.038 1 90.81 404 PHE A N 1
ATOM 3127 C CA . PHE A 1 404 ? -7.043 -32.219 0.494 1 90.81 404 PHE A CA 1
ATOM 3128 C C . PHE A 1 404 ? -6.043 -31.562 -0.454 1 90.81 404 PHE A C 1
ATOM 3130 O O . PHE A 1 404 ? -5.184 -30.781 -0.022 1 90.81 404 PHE A O 1
ATOM 3137 N N . ALA A 1 405 ? -6.059 -31.953 -1.697 1 88.12 405 ALA A N 1
ATOM 3138 C CA . ALA A 1 405 ? -5.172 -31.375 -2.709 1 88.12 405 ALA A CA 1
ATOM 3139 C C . ALA A 1 405 ? -3.709 -31.531 -2.307 1 88.12 405 ALA A C 1
ATOM 3141 O O . ALA A 1 405 ? -2.896 -30.641 -2.549 1 88.12 405 ALA A O 1
ATOM 3142 N N . ALA A 1 406 ? -3.344 -32.625 -1.757 1 90.5 406 ALA A N 1
ATOM 3143 C CA . ALA A 1 406 ? -1.986 -32.875 -1.296 1 90.5 406 ALA A CA 1
ATOM 3144 C C . ALA A 1 406 ? -1.007 -32.938 -2.465 1 90.5 406 ALA A C 1
ATOM 3146 O O . ALA A 1 406 ? 0.165 -32.594 -2.316 1 90.5 406 ALA A O 1
ATOM 3147 N N . ASP A 1 407 ? -1.537 -33.344 -3.582 1 92.38 407 ASP A N 1
ATOM 3148 C CA . ASP A 1 407 ? -0.694 -33.406 -4.77 1 92.38 407 ASP A CA 1
ATOM 3149 C C . ASP A 1 407 ? -0.19 -32.031 -5.164 1 92.38 407 ASP A C 1
ATOM 3151 O O . ASP A 1 407 ? 0.976 -31.859 -5.531 1 92.38 407 ASP A O 1
ATOM 3155 N N . ILE A 1 408 ? -1.059 -31.031 -5.055 1 94.31 408 ILE A N 1
ATOM 3156 C CA . ILE A 1 408 ? -0.69 -29.672 -5.449 1 94.31 408 ILE A CA 1
ATOM 3157 C C . ILE A 1 408 ? 0.363 -29.125 -4.492 1 94.31 408 ILE A C 1
ATOM 3159 O O . ILE A 1 408 ? 1.33 -28.5 -4.918 1 94.31 408 ILE A O 1
ATOM 3163 N N . GLN A 1 409 ? 0.169 -29.344 -3.232 1 93.69 409 GLN A N 1
ATOM 3164 C CA . GLN A 1 409 ? 1.12 -28.875 -2.232 1 93.69 409 GLN A CA 1
ATOM 3165 C C . GLN A 1 409 ? 2.506 -29.469 -2.463 1 93.69 409 GLN A C 1
ATOM 3167 O O . GLN A 1 409 ? 3.51 -28.75 -2.42 1 93.69 409 GLN A O 1
ATOM 3172 N N . THR A 1 410 ? 2.547 -30.75 -2.734 1 93.56 410 THR A N 1
ATOM 3173 C CA . THR A 1 410 ? 3.807 -31.438 -3 1 93.56 410 THR A CA 1
ATOM 3174 C C . THR A 1 410 ? 4.422 -30.953 -4.312 1 93.56 410 THR A C 1
ATOM 3176 O O . THR A 1 410 ? 5.629 -30.734 -4.391 1 93.56 410 THR A O 1
ATOM 3179 N N . ALA A 1 411 ? 3.559 -30.828 -5.281 1 95.5 411 ALA A N 1
ATOM 3180 C CA . ALA A 1 411 ? 4.027 -30.375 -6.586 1 95.5 411 ALA A CA 1
ATOM 3181 C C . ALA A 1 411 ? 4.645 -28.969 -6.488 1 95.5 411 ALA A C 1
ATOM 3183 O O . ALA A 1 411 ? 5.648 -28.688 -7.145 1 95.5 411 ALA A O 1
ATOM 3184 N N . LEU A 1 412 ? 4.039 -28.141 -5.695 1 95.12 412 LEU A N 1
ATOM 3185 C CA . LEU A 1 412 ? 4.527 -26.781 -5.543 1 95.12 412 LEU A CA 1
ATOM 3186 C C . LEU A 1 412 ? 5.918 -26.766 -4.914 1 95.12 412 LEU A C 1
ATOM 3188 O O . LEU A 1 412 ? 6.809 -26.062 -5.387 1 95.12 412 LEU A O 1
ATOM 3192 N N . LEU A 1 413 ? 6.113 -27.469 -3.867 1 94.62 413 LEU A N 1
ATOM 3193 C CA . LEU A 1 413 ? 7.395 -27.516 -3.174 1 94.62 413 LEU A CA 1
ATOM 3194 C C . LEU A 1 413 ? 8.492 -28.047 -4.098 1 94.62 413 LEU A C 1
ATOM 3196 O O . LEU A 1 413 ? 9.578 -27.453 -4.172 1 94.62 413 LEU A O 1
ATOM 3200 N N . ARG A 1 414 ? 8.227 -29.094 -4.824 1 94.94 414 ARG A N 1
ATOM 3201 C CA . ARG A 1 414 ? 9.219 -29.719 -5.691 1 94.94 414 ARG A CA 1
ATOM 3202 C C . ARG A 1 414 ? 9.508 -28.844 -6.906 1 94.94 414 ARG A C 1
ATOM 3204 O O . ARG A 1 414 ? 10.648 -28.781 -7.375 1 94.94 414 ARG A O 1
ATOM 3211 N N . THR A 1 415 ? 8.469 -28.266 -7.402 1 96.25 415 THR A N 1
ATOM 3212 C CA . THR A 1 415 ? 8.664 -27.359 -8.539 1 96.25 415 THR A CA 1
ATOM 3213 C C . THR A 1 415 ? 9.508 -26.156 -8.133 1 96.25 415 THR A C 1
ATOM 3215 O O . THR A 1 415 ? 10.367 -25.719 -8.898 1 96.25 415 THR A O 1
ATOM 3218 N N . ARG A 1 416 ? 9.25 -25.609 -6.957 1 95.44 416 ARG A N 1
ATOM 3219 C CA . ARG A 1 416 ? 10.031 -24.484 -6.484 1 95.44 416 ARG A CA 1
ATOM 3220 C C . ARG A 1 416 ? 11.508 -24.859 -6.34 1 95.44 416 ARG A C 1
ATOM 3222 O O . ARG A 1 416 ? 12.391 -24.031 -6.598 1 95.44 416 ARG A O 1
ATOM 3229 N N . TYR A 1 417 ? 11.773 -26.047 -5.898 1 95.88 417 TYR A N 1
ATOM 3230 C CA . TYR A 1 417 ? 13.141 -26.531 -5.836 1 95.88 417 TYR A CA 1
ATOM 3231 C C . TYR A 1 417 ? 13.781 -26.547 -7.219 1 95.88 417 TYR A C 1
ATOM 3233 O O . TYR A 1 417 ? 14.883 -26.031 -7.41 1 95.88 417 TYR A O 1
ATOM 3241 N N . SER A 1 418 ? 13.086 -27.172 -8.156 1 95.88 418 SER A N 1
ATOM 3242 C CA . SER A 1 418 ? 13.602 -27.266 -9.516 1 95.88 418 SER A CA 1
ATOM 3243 C C . SER A 1 418 ? 13.789 -25.891 -10.133 1 95.88 418 SER A C 1
ATOM 3245 O O . SER A 1 418 ? 14.75 -25.656 -10.875 1 95.88 418 SER A O 1
ATOM 3247 N N . TYR A 1 419 ? 12.859 -25.047 -9.852 1 95.88 419 TYR A N 1
ATOM 3248 C CA . TYR A 1 419 ? 12.945 -23.672 -10.336 1 95.88 419 TYR A CA 1
ATOM 3249 C C . TYR A 1 419 ? 14.211 -23 -9.828 1 95.88 419 TYR A C 1
ATOM 3251 O O . TYR A 1 419 ? 14.906 -22.328 -10.594 1 95.88 419 TYR A O 1
ATOM 3259 N N . ASN A 1 420 ? 14.469 -23.094 -8.539 1 96.19 420 ASN A N 1
ATOM 3260 C CA . ASN A 1 420 ? 15.664 -22.469 -7.98 1 96.19 420 ASN A CA 1
ATOM 3261 C C . ASN A 1 420 ? 16.938 -23.047 -8.602 1 96.19 420 ASN A C 1
ATOM 3263 O O . ASN A 1 420 ? 17.891 -22.312 -8.875 1 96.19 420 ASN A O 1
ATOM 3267 N N . LYS A 1 421 ? 16.953 -24.359 -8.828 1 95.81 421 LYS A N 1
ATOM 3268 C CA . LYS A 1 421 ? 18.094 -24.984 -9.484 1 95.81 421 LYS A CA 1
ATOM 3269 C C . LYS A 1 421 ? 18.281 -24.469 -10.906 1 95.81 421 LYS A C 1
ATOM 3271 O O . LYS A 1 421 ? 19.406 -24.203 -11.336 1 95.81 421 LYS A O 1
ATOM 3276 N N . TYR A 1 422 ? 17.188 -24.344 -11.539 1 95.88 422 TYR A N 1
ATOM 3277 C CA . TYR A 1 422 ? 17.156 -23.781 -12.883 1 95.88 422 TYR A CA 1
ATOM 3278 C C . TYR A 1 422 ? 17.719 -22.359 -12.891 1 95.88 422 TYR A C 1
ATOM 3280 O O . TYR A 1 422 ? 18.547 -22.031 -13.742 1 95.88 422 TYR A O 1
ATOM 3288 N N . VAL A 1 423 ? 17.359 -21.531 -11.945 1 93.88 423 VAL A N 1
ATOM 3289 C CA . VAL A 1 423 ? 17.766 -20.125 -11.875 1 93.88 423 VAL A CA 1
ATOM 3290 C C . VAL A 1 423 ? 19.234 -20.031 -11.5 1 93.88 423 VAL A C 1
ATOM 3292 O O . VAL A 1 423 ? 19.969 -19.203 -12.039 1 93.88 423 VAL A O 1
ATOM 3295 N N . ILE A 1 424 ? 19.688 -20.875 -10.594 1 95.31 424 ILE A N 1
ATOM 3296 C CA . ILE A 1 424 ? 21.062 -20.859 -10.102 1 95.31 424 ILE A CA 1
ATOM 3297 C C . ILE A 1 424 ? 22.031 -21.094 -11.258 1 95.31 424 ILE A C 1
ATOM 3299 O O . ILE A 1 424 ? 23.078 -20.453 -11.336 1 95.31 424 ILE A O 1
ATOM 3303 N N . HIS A 1 425 ? 21.656 -21.938 -12.242 1 94.88 425 HIS A N 1
ATOM 3304 C CA . HIS A 1 425 ? 22.594 -22.359 -13.273 1 94.88 425 HIS A CA 1
ATOM 3305 C C . HIS A 1 425 ? 22.312 -21.656 -14.602 1 94.88 425 HIS A C 1
ATOM 3307 O O . HIS A 1 425 ? 22.969 -21.922 -15.602 1 94.88 425 HIS A O 1
ATOM 3313 N N . ARG A 1 426 ? 21.438 -20.75 -14.602 1 92.88 426 ARG A N 1
ATOM 3314 C CA . ARG A 1 426 ? 21.047 -20.016 -15.797 1 92.88 426 ARG A CA 1
ATOM 3315 C C . ARG A 1 426 ? 22.234 -19.281 -16.406 1 92.88 426 ARG A C 1
ATOM 3317 O O . ARG A 1 426 ? 22.344 -19.172 -17.625 1 92.88 426 ARG A O 1
ATOM 3324 N N . PRO A 1 427 ? 23.094 -18.703 -15.578 1 91.06 427 PRO A N 1
ATOM 3325 C CA . PRO A 1 427 ? 24.234 -18 -16.141 1 91.06 427 PRO A CA 1
ATOM 3326 C C . PRO A 1 427 ? 25.109 -18.891 -17.031 1 91.06 427 PRO A C 1
ATOM 3328 O O . PRO A 1 427 ? 25.734 -18.422 -17.984 1 91.06 427 PRO A O 1
ATOM 3331 N N . CYS A 1 428 ? 25.188 -20.219 -16.766 1 92.81 428 CYS A N 1
ATOM 3332 C CA . CYS A 1 428 ? 25.953 -21.156 -17.594 1 92.81 428 CYS A CA 1
ATOM 3333 C C . CYS A 1 428 ? 25.328 -21.297 -18.984 1 92.81 428 CYS A C 1
ATOM 3335 O O . CYS A 1 428 ? 26.031 -21.453 -19.969 1 92.81 428 CYS A O 1
ATOM 3337 N N . ILE A 1 429 ? 24.016 -21.219 -19 1 93.88 429 ILE A N 1
ATOM 3338 C CA . ILE A 1 429 ? 23.297 -21.266 -20.281 1 93.88 429 ILE A CA 1
ATOM 3339 C C . ILE A 1 429 ? 23.609 -20 -21.078 1 93.88 429 ILE A C 1
ATOM 3341 O O . ILE A 1 429 ? 23.812 -20.078 -22.297 1 93.88 429 ILE A O 1
ATOM 3345 N N . PHE A 1 430 ? 23.609 -18.906 -20.422 1 91.38 430 PHE A N 1
ATOM 3346 C CA . PHE A 1 430 ? 23.922 -17.641 -21.078 1 91.38 430 PHE A CA 1
ATOM 3347 C C . PHE A 1 430 ? 25.312 -17.703 -21.703 1 91.38 430 PHE A C 1
ATOM 3349 O O . PHE A 1 430 ? 25.5 -17.266 -22.844 1 91.38 430 PHE A O 1
ATOM 3356 N N . LYS A 1 431 ? 26.266 -18.172 -20.891 1 89.94 431 LYS A N 1
ATOM 3357 C CA . LYS A 1 431 ? 27.641 -18.281 -21.391 1 89.94 431 LYS A CA 1
ATOM 3358 C C . LYS A 1 431 ? 27.719 -19.203 -22.609 1 89.94 431 LYS A C 1
ATOM 3360 O O . LYS A 1 431 ? 28.422 -18.922 -23.578 1 89.94 431 LYS A O 1
ATOM 3365 N N . ALA A 1 432 ? 27.016 -20.297 -22.578 1 93.19 432 ALA A N 1
ATOM 3366 C CA . ALA A 1 432 ? 27.016 -21.25 -23.688 1 93.19 432 ALA A CA 1
ATOM 3367 C C . ALA A 1 432 ? 26.438 -20.641 -24.953 1 9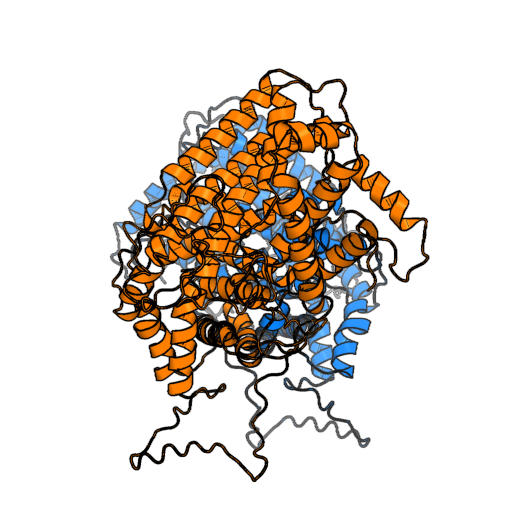3.19 432 ALA A C 1
ATOM 3369 O O . ALA A 1 432 ? 26.906 -20.906 -26.047 1 93.19 432 ALA A O 1
ATOM 3370 N N . LEU A 1 433 ? 25.453 -19.766 -24.844 1 92.25 433 LEU A N 1
ATOM 3371 C CA . LEU A 1 433 ? 24.75 -19.203 -25.984 1 92.25 433 LEU A CA 1
ATOM 3372 C C . LEU A 1 433 ? 25.516 -18.016 -26.562 1 92.25 433 LEU A C 1
ATOM 3374 O O . LEU A 1 433 ? 25.484 -17.781 -27.781 1 92.25 433 LEU A O 1
ATOM 3378 N N . HIS A 1 434 ? 26.172 -17.297 -25.734 1 89.75 434 HIS A N 1
ATOM 3379 C CA . HIS A 1 434 ? 26.734 -16.031 -26.188 1 89.75 434 HIS A CA 1
ATOM 3380 C C . HIS A 1 434 ? 28.25 -16.078 -26.25 1 89.75 434 HIS A C 1
ATOM 3382 O O . HIS A 1 434 ? 28.875 -15.32 -27 1 89.75 434 HIS A O 1
ATOM 3388 N N . HIS A 1 435 ? 28.844 -16.984 -25.375 1 89.38 435 HIS A N 1
ATOM 3389 C CA . HIS A 1 435 ? 30.297 -17.109 -25.359 1 89.38 435 HIS A CA 1
ATOM 3390 C C . HIS A 1 435 ? 30.734 -18.562 -25.359 1 89.38 435 HIS A C 1
ATOM 3392 O O . HIS A 1 435 ? 31.484 -19 -24.469 1 89.38 435 HIS A O 1
ATOM 3398 N N . PRO A 1 436 ? 30.391 -19.312 -26.344 1 91.31 436 PRO A N 1
ATOM 3399 C CA . PRO A 1 436 ? 30.703 -20.734 -26.375 1 91.31 436 PRO A CA 1
ATOM 3400 C C . PRO A 1 436 ? 32.188 -21.016 -26.359 1 91.31 436 PRO A C 1
ATOM 3402 O O . PRO A 1 436 ? 32.625 -22.047 -25.859 1 91.31 436 PRO A O 1
ATOM 3405 N N . GLU A 1 437 ? 32.969 -20.109 -26.812 1 90.62 437 GLU A N 1
ATOM 3406 C CA . GLU A 1 437 ? 34.406 -20.281 -26.875 1 90.62 437 GLU A CA 1
ATOM 3407 C C . GLU A 1 437 ? 35.031 -20.219 -25.5 1 90.62 437 GLU A C 1
ATOM 3409 O O . GLU A 1 437 ? 36.125 -20.766 -25.281 1 90.62 437 GLU A O 1
ATOM 3414 N N . SER A 1 438 ? 34.375 -19.609 -24.594 1 88.25 438 SER A N 1
ATOM 3415 C CA . SER A 1 438 ? 34.938 -19.422 -23.266 1 88.25 438 SER A CA 1
ATOM 3416 C C . SER A 1 438 ? 34.375 -20.453 -22.281 1 88.25 438 SER A C 1
ATOM 3418 O O . SER A 1 438 ? 34.594 -20.344 -21.078 1 88.25 438 SER A O 1
ATOM 3420 N N . MET A 1 439 ? 33.75 -21.453 -22.844 1 90.06 439 MET A N 1
ATOM 3421 C CA . MET A 1 439 ? 33.094 -22.438 -21.984 1 90.06 439 MET A CA 1
ATOM 3422 C C . MET A 1 439 ? 34.125 -23.375 -21.344 1 90.06 439 MET A C 1
ATOM 3424 O O . MET A 1 439 ? 35 -23.922 -22.047 1 90.06 439 MET A O 1
ATOM 3428 N N . THR A 1 440 ? 34.125 -23.453 -20.062 1 90.62 440 THR A N 1
ATOM 3429 C CA . THR A 1 440 ? 34.906 -24.453 -19.359 1 90.62 440 THR A CA 1
ATOM 3430 C C . THR A 1 440 ? 34.062 -25.719 -19.094 1 90.62 440 THR A C 1
ATOM 3432 O O . THR A 1 440 ? 32.875 -25.734 -19.344 1 90.62 440 THR A O 1
ATOM 3435 N N . ARG A 1 441 ? 34.719 -26.766 -18.594 1 91.06 441 ARG A N 1
ATOM 3436 C CA . ARG A 1 441 ? 34.031 -28 -18.25 1 91.06 441 ARG A CA 1
ATOM 3437 C C . ARG A 1 441 ? 33 -27.766 -17.141 1 91.06 441 ARG A C 1
ATOM 3439 O O . ARG A 1 441 ? 31.906 -28.328 -17.172 1 91.06 441 ARG A O 1
ATOM 3446 N N . GLU A 1 442 ? 33.406 -26.953 -16.234 1 91.12 442 GLU A N 1
ATOM 3447 C CA . GLU A 1 442 ? 32.5 -26.641 -15.125 1 91.12 442 GLU A CA 1
ATOM 3448 C C . GLU A 1 442 ? 31.266 -25.891 -15.609 1 91.12 442 GLU A C 1
ATOM 3450 O O . GLU A 1 442 ? 30.156 -26.109 -15.125 1 91.12 442 GLU A O 1
ATOM 3455 N N . ASP A 1 443 ? 31.5 -25.031 -16.562 1 92.06 443 ASP A N 1
ATOM 3456 C CA . ASP A 1 443 ? 30.375 -24.312 -17.156 1 92.06 443 ASP A CA 1
ATOM 3457 C C . ASP A 1 443 ? 29.422 -25.266 -17.859 1 92.06 443 ASP A C 1
ATOM 3459 O O . ASP A 1 443 ? 28.203 -25.109 -17.75 1 92.06 443 ASP A O 1
ATOM 3463 N N . ALA A 1 444 ? 30 -26.172 -18.562 1 94.81 444 ALA A N 1
ATOM 3464 C CA . ALA A 1 444 ? 29.188 -27.125 -19.297 1 94.81 444 ALA A CA 1
ATOM 3465 C C . ALA A 1 444 ? 28.359 -28 -18.359 1 94.81 444 ALA A C 1
ATOM 3467 O O . ALA A 1 444 ? 27.203 -28.312 -18.656 1 94.81 444 ALA A O 1
ATOM 3468 N N . GLU A 1 445 ? 28.984 -28.391 -17.312 1 94.94 445 GLU A N 1
ATOM 3469 C CA . GLU A 1 445 ? 28.266 -29.172 -16.312 1 94.94 445 GLU A CA 1
ATOM 3470 C C . GLU A 1 445 ? 27.125 -28.359 -15.695 1 94.94 445 GLU A C 1
ATOM 3472 O O . GLU A 1 445 ? 26.062 -28.906 -15.422 1 94.94 445 GLU A O 1
ATOM 3477 N N . GLY A 1 446 ? 27.391 -27.125 -15.414 1 94.75 446 GLY A N 1
ATOM 3478 C CA . GLY A 1 446 ? 26.344 -26.25 -14.914 1 94.75 446 GLY A CA 1
ATOM 3479 C C . GLY A 1 446 ? 25.188 -26.078 -15.883 1 94.75 446 GLY A C 1
ATOM 3480 O O . GLY A 1 446 ? 24.031 -26.047 -15.477 1 94.75 446 GLY A O 1
ATOM 3481 N N . ALA A 1 447 ? 25.516 -25.891 -17.109 1 95.88 447 ALA A N 1
ATOM 3482 C CA . ALA A 1 447 ? 24.484 -25.766 -18.141 1 95.88 447 ALA A CA 1
ATOM 3483 C C . ALA A 1 447 ? 23.641 -27.031 -18.219 1 95.88 447 ALA A C 1
ATOM 3485 O O . ALA A 1 447 ? 22.422 -26.969 -18.406 1 95.88 447 ALA A O 1
ATOM 3486 N N . ALA A 1 448 ? 24.312 -28.172 -18.109 1 96.69 448 ALA A N 1
ATOM 3487 C CA . ALA A 1 448 ? 23.594 -29.453 -18.109 1 96.69 448 ALA A CA 1
ATOM 3488 C C . ALA A 1 448 ? 22.641 -29.547 -16.922 1 96.69 448 ALA A C 1
ATOM 3490 O O . ALA A 1 448 ? 21.531 -30.047 -17.047 1 96.69 448 ALA A O 1
ATOM 3491 N N . GLU A 1 449 ? 23.141 -29.094 -15.758 1 95.56 449 GLU A N 1
ATOM 3492 C CA . GLU A 1 449 ? 22.281 -29.094 -14.57 1 95.56 449 GLU A CA 1
ATOM 3493 C C . GLU A 1 449 ? 21.062 -28.203 -14.766 1 95.56 449 GLU A C 1
ATOM 3495 O O . GLU A 1 449 ? 19.969 -28.531 -14.297 1 95.56 449 GLU A O 1
ATOM 3500 N N . CYS A 1 450 ? 21.234 -27.094 -15.391 1 96.38 450 CYS A N 1
ATOM 3501 C CA . CYS A 1 450 ? 20.125 -26.203 -15.688 1 96.38 450 CYS A CA 1
ATOM 3502 C C . CYS A 1 450 ? 19.094 -26.875 -16.578 1 96.38 450 CYS A C 1
ATOM 3504 O O . CYS A 1 450 ? 17.891 -26.781 -16.328 1 96.38 450 CYS A O 1
ATOM 3506 N N . LEU A 1 451 ? 19.562 -27.516 -17.609 1 97.31 451 LEU A N 1
ATOM 3507 C CA . LEU A 1 451 ? 18.672 -28.234 -18.531 1 97.31 451 LEU A CA 1
ATOM 3508 C C . LEU A 1 451 ? 17.922 -29.344 -17.828 1 97.31 451 LEU A C 1
ATOM 3510 O O . LEU A 1 451 ? 16.703 -29.484 -18 1 97.31 451 LEU A O 1
ATOM 3514 N N . LYS A 1 452 ? 18.625 -30.078 -17.031 1 96 452 LYS A N 1
ATOM 3515 C CA . LYS A 1 452 ? 17.984 -31.156 -16.297 1 96 452 LYS A CA 1
ATOM 3516 C C . LYS A 1 452 ? 16.938 -30.625 -15.32 1 96 452 LYS A C 1
ATOM 3518 O O . LYS A 1 452 ? 15.891 -31.25 -15.133 1 96 452 LYS A O 1
ATOM 3523 N N . ALA A 1 453 ? 17.219 -29.5 -14.703 1 95.94 453 ALA A N 1
ATOM 3524 C CA . ALA A 1 453 ? 16.328 -28.906 -13.719 1 95.94 453 ALA A CA 1
ATOM 3525 C C . ALA A 1 453 ? 15.086 -28.328 -14.391 1 95.94 453 ALA A C 1
ATOM 3527 O O . ALA A 1 453 ? 14.078 -28.078 -13.727 1 95.94 453 ALA A O 1
ATOM 3528 N N . SER A 1 454 ? 15.086 -28.094 -15.664 1 96.56 454 SER A N 1
ATOM 3529 C CA . SER A 1 454 ? 14.016 -27.391 -16.359 1 96.56 454 SER A CA 1
ATOM 3530 C C . SER A 1 454 ? 12.914 -28.359 -16.797 1 96.56 454 SER A C 1
ATOM 3532 O O . SER A 1 454 ? 11.812 -27.938 -17.156 1 96.56 454 SER A O 1
ATOM 3534 N N . VAL A 1 455 ? 13.133 -29.641 -16.688 1 95.69 455 VAL A N 1
ATOM 3535 C CA . VAL A 1 455 ? 12.203 -30.594 -17.281 1 95.69 455 VAL A CA 1
ATOM 3536 C C . VAL A 1 455 ? 11.273 -31.156 -16.219 1 95.69 455 VAL A C 1
ATOM 3538 O O . VAL A 1 455 ? 11.664 -31.297 -15.055 1 95.69 455 VAL A O 1
ATOM 3541 N N . LYS A 1 456 ? 10.031 -31.375 -16.547 1 93.94 456 LYS A N 1
ATOM 3542 C CA . LYS A 1 456 ? 9.016 -32.125 -15.812 1 93.94 456 LYS A CA 1
ATOM 3543 C C . LYS A 1 456 ? 8.734 -31.484 -14.453 1 93.94 456 LYS A C 1
ATOM 3545 O O . LYS A 1 456 ? 8.758 -32.188 -13.43 1 93.94 456 LYS A O 1
ATOM 3550 N N . TRP A 1 457 ? 8.477 -30.25 -14.453 1 96.62 457 TRP A N 1
ATOM 3551 C CA . TRP A 1 457 ? 8.008 -29.609 -13.227 1 96.62 457 TRP A CA 1
ATOM 3552 C C . TRP A 1 457 ? 6.656 -30.172 -12.805 1 96.62 457 TRP A C 1
ATOM 3554 O 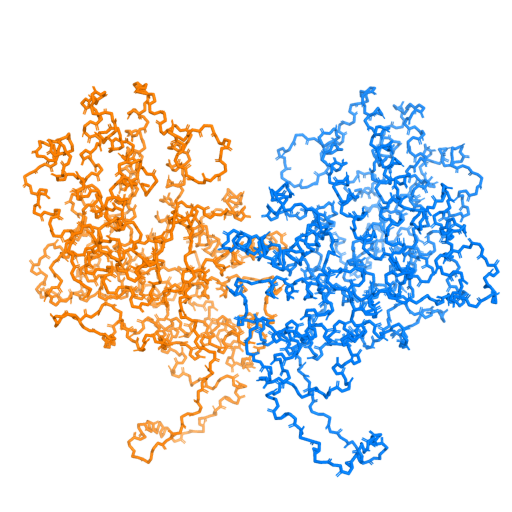O . TRP A 1 457 ? 5.688 -30.109 -13.57 1 96.62 457 TRP A O 1
ATOM 3564 N N . PRO A 1 458 ? 6.551 -30.641 -11.602 1 95.94 458 PRO A N 1
ATOM 3565 C CA . PRO A 1 458 ? 5.359 -31.375 -11.156 1 95.94 458 PRO A CA 1
ATOM 3566 C C . PRO A 1 458 ? 4.082 -30.547 -11.266 1 95.94 458 PRO A C 1
ATOM 3568 O O . PRO A 1 458 ? 3.002 -31.094 -11.492 1 95.94 458 PRO A O 1
ATOM 3571 N N . ILE A 1 459 ? 4.098 -29.297 -11.188 1 95.94 459 ILE A N 1
ATOM 3572 C CA . ILE A 1 459 ? 2.906 -28.453 -11.195 1 95.94 459 ILE A CA 1
ATOM 3573 C C . ILE A 1 459 ? 2.207 -28.562 -12.547 1 95.94 459 ILE A C 1
ATOM 3575 O O . ILE A 1 459 ? 0.988 -28.391 -12.641 1 95.94 459 ILE A O 1
ATOM 3579 N N . ALA A 1 460 ? 2.959 -28.844 -13.609 1 97.12 460 ALA A N 1
ATOM 3580 C CA . ALA A 1 460 ? 2.41 -28.906 -14.961 1 97.12 460 ALA A CA 1
ATOM 3581 C C . ALA A 1 460 ? 2.041 -30.344 -15.336 1 97.12 460 ALA A C 1
ATOM 3583 O O . ALA A 1 460 ? 1.52 -30.594 -16.422 1 97.12 460 ALA A O 1
ATOM 3584 N N . LEU A 1 461 ? 2.289 -31.281 -14.43 1 96.62 461 LEU A N 1
ATOM 3585 C CA . LEU A 1 461 ? 1.993 -32.688 -14.672 1 96.62 461 LEU A CA 1
ATOM 3586 C C . LEU A 1 461 ? 0.655 -33.062 -14.047 1 96.62 461 LEU A C 1
ATOM 3588 O O . LEU A 1 461 ? 0.047 -32.281 -13.328 1 96.62 461 LEU A O 1
ATOM 3592 N N . SER A 1 462 ? 0.142 -34.156 -14.445 1 94.31 462 SER A N 1
ATOM 3593 C CA . SER A 1 462 ? -1.069 -34.719 -13.844 1 94.31 462 SER A CA 1
ATOM 3594 C C . SER A 1 462 ? -0.776 -35.344 -12.484 1 94.31 462 SER A C 1
ATOM 3596 O O . SER A 1 462 ? 0.184 -36.125 -12.344 1 94.31 462 SER A O 1
ATOM 3598 N N . PRO A 1 463 ? -1.395 -35.062 -11.43 1 94.31 463 PRO A N 1
ATOM 3599 C CA . PRO A 1 463 ? -2.762 -34.531 -11.422 1 94.31 463 PRO A CA 1
ATOM 3600 C C . PRO A 1 463 ? -2.816 -33.031 -11.188 1 94.31 463 PRO A C 1
ATOM 3602 O O . PRO A 1 463 ? -3.854 -32.375 -11.414 1 94.31 463 PRO A O 1
ATOM 3605 N N . PRO A 1 464 ? -1.822 -32.312 -10.711 1 94.69 464 PRO A N 1
ATOM 3606 C CA . PRO A 1 464 ? -1.938 -30.906 -10.367 1 94.69 464 PRO A CA 1
ATOM 3607 C C . PRO A 1 464 ? -2.438 -30.062 -11.539 1 94.69 464 PRO A C 1
ATOM 3609 O O . PRO A 1 464 ? -3.207 -29.109 -11.336 1 94.69 464 PRO A O 1
ATOM 3612 N N . CYS A 1 465 ? -2.158 -30.375 -12.75 1 95.56 465 CYS A N 1
ATOM 3613 C CA . CYS A 1 465 ? -2.518 -29.578 -13.914 1 95.56 465 CYS A CA 1
ATOM 3614 C C . CYS A 1 465 ? -4.012 -29.688 -14.203 1 95.56 465 CYS A C 1
ATOM 3616 O O . CYS A 1 465 ? -4.539 -28.938 -15.023 1 95.56 465 CYS A O 1
ATOM 3618 N N . THR A 1 466 ? -4.707 -30.609 -13.516 1 94.5 466 THR A N 1
ATOM 3619 C CA . THR A 1 466 ? -6.145 -30.75 -13.711 1 94.5 466 THR A CA 1
ATOM 3620 C C . THR A 1 466 ? -6.914 -29.797 -12.805 1 94.5 466 THR A C 1
ATOM 3622 O O . THR A 1 466 ? -8.125 -29.641 -12.945 1 94.5 466 THR A O 1
ATOM 3625 N N . ASN A 1 467 ? -6.277 -29.141 -11.867 1 95.19 467 ASN A N 1
ATOM 3626 C CA . ASN A 1 467 ? -6.875 -28.172 -10.953 1 95.19 467 ASN A CA 1
ATOM 3627 C C . ASN A 1 467 ? -6.074 -26.875 -10.914 1 95.19 467 ASN A C 1
ATOM 3629 O O . ASN A 1 467 ? -5.617 -26.453 -9.852 1 95.19 467 ASN A O 1
ATOM 3633 N N . LYS A 1 468 ? -6.062 -26.234 -12 1 96.12 468 LYS A N 1
ATOM 3634 C CA . LYS A 1 468 ? -5.145 -25.109 -12.188 1 96.12 468 LYS A CA 1
ATOM 3635 C C . LYS A 1 468 ? -5.602 -23.891 -11.383 1 96.12 468 LYS A C 1
ATOM 3637 O O . LYS A 1 468 ? -4.793 -23.016 -11.062 1 96.12 468 LYS A O 1
ATOM 3642 N N . ARG A 1 469 ? -6.91 -23.75 -11.016 1 95.12 469 ARG A N 1
ATOM 3643 C CA . ARG A 1 469 ? -7.391 -22.641 -10.195 1 95.12 469 ARG A CA 1
ATOM 3644 C C . ARG A 1 469 ? -6.793 -22.703 -8.797 1 95.12 469 ARG A C 1
ATOM 3646 O O . ARG A 1 469 ? -6.715 -21.688 -8.102 1 95.12 469 ARG A O 1
ATOM 3653 N N . LEU A 1 470 ? -6.387 -23.891 -8.414 1 95.75 470 LEU A N 1
ATOM 3654 C CA . LEU A 1 470 ? -5.887 -24.078 -7.055 1 95.75 470 LEU A CA 1
ATOM 3655 C C . LEU A 1 470 ? -4.375 -23.875 -6.996 1 95.75 470 LEU A C 1
ATOM 3657 O O . LEU A 1 470 ? -3.803 -23.75 -5.91 1 95.75 470 LEU A O 1
ATOM 3661 N N . VAL A 1 471 ? -3.719 -23.812 -8.148 1 95.44 471 VAL A N 1
ATOM 3662 C CA . VAL A 1 471 ? -2.285 -23.547 -8.188 1 95.44 471 VAL A CA 1
ATOM 3663 C C . VAL A 1 471 ? -2.029 -22.062 -7.941 1 95.44 471 VAL A C 1
ATOM 3665 O O . VAL A 1 471 ? -2.451 -21.219 -8.727 1 95.44 471 VAL A O 1
ATOM 3668 N N . PRO A 1 472 ? -1.387 -21.75 -6.879 1 92.62 472 PRO A N 1
ATOM 3669 C CA . PRO A 1 472 ? -1.169 -20.328 -6.57 1 92.62 472 PRO A CA 1
ATOM 3670 C C . PRO A 1 472 ? -0.309 -19.625 -7.617 1 92.62 472 PRO A C 1
ATOM 3672 O O . PRO A 1 472 ? 0.653 -20.203 -8.125 1 92.62 472 PRO A O 1
ATOM 3675 N N . ILE A 1 473 ? -0.637 -18.375 -7.969 1 93.56 473 ILE A N 1
ATOM 3676 C CA . ILE A 1 473 ? 0.113 -17.484 -8.852 1 93.56 473 ILE A CA 1
ATOM 3677 C C . ILE A 1 473 ? 0.476 -18.234 -10.141 1 93.56 473 ILE A C 1
ATOM 3679 O O . ILE A 1 473 ? 1.637 -18.234 -10.555 1 93.56 473 ILE A O 1
ATOM 3683 N N . ALA A 1 474 ? -0.5 -18.812 -10.719 1 94.94 474 ALA A N 1
ATOM 3684 C CA . ALA A 1 474 ? -0.31 -19.594 -11.938 1 94.94 474 ALA A CA 1
ATOM 3685 C C . ALA A 1 474 ? 0.379 -18.766 -13.016 1 94.94 474 ALA A C 1
ATOM 3687 O O . ALA A 1 474 ? 1.112 -19.312 -13.852 1 94.94 474 ALA A O 1
ATOM 3688 N N . PHE A 1 475 ? 0.189 -17.469 -13.07 1 93.06 475 PHE A N 1
ATOM 3689 C CA . PHE A 1 475 ? 0.814 -16.609 -14.07 1 93.06 475 PHE A CA 1
ATOM 3690 C C . PHE A 1 475 ? 2.328 -16.594 -13.898 1 93.06 475 PHE A C 1
ATOM 3692 O O . PHE A 1 475 ? 3.068 -16.406 -14.867 1 93.06 475 PHE A O 1
ATOM 3699 N N . PHE A 1 476 ? 2.777 -16.734 -12.641 1 92.56 476 PHE A N 1
ATOM 3700 C CA . PHE A 1 476 ? 4.203 -16.891 -12.383 1 92.56 476 PHE A CA 1
ATOM 3701 C C . PHE A 1 476 ? 4.754 -18.109 -13.086 1 92.56 476 PHE A C 1
ATOM 3703 O O . PHE A 1 476 ? 5.785 -18.047 -13.766 1 92.56 476 PHE A O 1
ATOM 3710 N N . TRP A 1 477 ? 4.105 -19.172 -12.977 1 95.44 477 TRP A N 1
ATOM 3711 C CA . TRP A 1 477 ? 4.551 -20.422 -13.57 1 95.44 477 TRP A CA 1
ATOM 3712 C C . TRP A 1 477 ? 4.43 -20.391 -15.094 1 95.44 477 TRP A C 1
ATOM 3714 O O . TRP A 1 477 ? 5.293 -20.906 -15.805 1 95.44 477 TRP A O 1
ATOM 3724 N N . SER A 1 478 ? 3.359 -19.797 -15.586 1 95.06 478 SER A N 1
ATOM 3725 C CA . SER A 1 478 ? 3.203 -19.688 -17.031 1 95.06 478 SER A CA 1
ATOM 3726 C C . SER A 1 478 ? 4.398 -18.984 -17.672 1 95.06 478 SER A C 1
ATOM 3728 O O . SER A 1 478 ? 4.895 -19.422 -18.703 1 95.06 478 SER A O 1
ATOM 3730 N N . GLN A 1 479 ? 4.84 -17.984 -17.062 1 92.25 479 GLN A N 1
ATOM 3731 C CA . GLN A 1 479 ? 5.977 -17.234 -17.594 1 92.25 479 GLN A CA 1
ATOM 3732 C C . GLN A 1 479 ? 7.254 -18.078 -17.547 1 92.25 479 GLN A C 1
ATOM 3734 O O . GLN A 1 479 ? 8.062 -18.047 -18.469 1 92.25 479 GLN A O 1
ATOM 3739 N N . ASN A 1 480 ? 7.43 -18.75 -16.453 1 94.12 480 ASN A N 1
ATOM 3740 C CA . ASN A 1 480 ? 8.633 -19.562 -16.312 1 94.12 480 ASN A CA 1
ATOM 3741 C C . ASN A 1 480 ? 8.594 -20.781 -17.234 1 94.12 480 ASN A C 1
ATOM 3743 O O . ASN A 1 480 ? 9.633 -21.219 -17.734 1 94.12 480 ASN A O 1
ATOM 3747 N N . LEU A 1 481 ? 7.426 -21.328 -17.453 1 97.12 481 LEU A N 1
ATOM 3748 C CA . LEU A 1 481 ? 7.293 -22.422 -18.406 1 97.12 481 LEU A CA 1
ATOM 3749 C C . LEU A 1 481 ? 7.66 -21.984 -19.812 1 97.12 481 LEU A C 1
ATOM 3751 O O . LEU A 1 481 ? 8.281 -22.734 -20.562 1 97.12 481 LEU A O 1
ATOM 3755 N N . LEU A 1 482 ? 7.238 -20.781 -20.141 1 94.94 482 LEU A N 1
ATOM 3756 C CA . LEU A 1 482 ? 7.652 -20.234 -21.422 1 94.94 482 LEU A CA 1
ATOM 3757 C C . LEU A 1 482 ? 9.172 -20.125 -21.516 1 94.94 482 LEU A C 1
ATOM 3759 O O . LEU A 1 482 ? 9.766 -20.469 -22.547 1 94.94 482 LEU A O 1
ATOM 3763 N N . GLY A 1 483 ? 9.766 -19.625 -20.406 1 94.12 483 GLY A N 1
ATOM 3764 C CA . GLY A 1 483 ? 11.219 -19.547 -20.375 1 94.12 483 GLY A CA 1
ATOM 3765 C C . GLY A 1 483 ? 11.891 -20.891 -20.641 1 94.12 483 GLY A C 1
ATOM 3766 O O . GLY A 1 483 ? 12.875 -20.953 -21.375 1 94.12 483 GLY A O 1
ATOM 3767 N N . VAL A 1 484 ? 11.367 -21.938 -20.094 1 97.12 484 VAL A N 1
ATOM 3768 C CA . VAL A 1 484 ? 11.906 -23.266 -20.281 1 97.12 484 VAL A CA 1
ATOM 3769 C C . VAL A 1 484 ? 11.688 -23.719 -21.719 1 97.12 484 VAL A C 1
ATOM 3771 O O . VAL A 1 484 ? 12.555 -24.359 -22.328 1 97.12 484 VAL A O 1
ATOM 3774 N N . LEU A 1 485 ? 10.508 -23.438 -22.266 1 97.19 485 LEU A N 1
ATOM 3775 C CA . LEU A 1 485 ? 10.211 -23.797 -23.641 1 97.19 485 LEU A CA 1
ATOM 3776 C C . LEU A 1 485 ? 11.211 -23.172 -24.609 1 97.19 485 LEU A C 1
ATOM 3778 O O . LEU A 1 485 ? 11.688 -23.812 -25.531 1 97.19 485 LEU A O 1
ATOM 3782 N N . ILE A 1 486 ? 11.5 -21.922 -24.359 1 94.75 486 ILE A N 1
ATOM 3783 C CA . ILE A 1 486 ? 12.469 -21.219 -25.203 1 94.75 486 ILE A CA 1
ATOM 3784 C C . ILE A 1 486 ? 13.852 -21.859 -25.047 1 94.75 486 ILE A C 1
ATOM 3786 O O . ILE A 1 486 ? 14.555 -22.078 -26.031 1 94.75 486 ILE A O 1
ATOM 3790 N N . LEU A 1 487 ? 14.195 -22.156 -23.828 1 96.12 487 LEU A N 1
ATOM 3791 C CA . LEU A 1 487 ? 15.484 -22.781 -23.547 1 96.12 487 LEU A CA 1
ATOM 3792 C C . LEU A 1 487 ? 15.602 -24.125 -24.25 1 96.12 487 LEU A C 1
ATOM 3794 O O . LEU A 1 487 ? 16.641 -24.422 -24.859 1 96.12 487 LEU A O 1
ATOM 3798 N N . LEU A 1 488 ? 14.586 -24.969 -24.141 1 97 488 LEU A N 1
ATOM 3799 C CA . LEU A 1 488 ? 14.609 -26.281 -24.766 1 97 488 LEU A CA 1
ATOM 3800 C C . LEU A 1 488 ? 14.672 -26.188 -26.281 1 97 488 LEU A C 1
ATOM 3802 O O . LEU A 1 488 ? 15.312 -27 -26.938 1 97 488 LEU A O 1
ATOM 3806 N N . HIS A 1 489 ? 14.008 -25.156 -26.812 1 95.12 489 HIS A N 1
ATOM 3807 C CA . HIS A 1 489 ? 14.078 -24.922 -28.25 1 95.12 489 HIS A CA 1
ATOM 3808 C C . HIS A 1 489 ? 15.492 -24.531 -28.672 1 95.12 489 HIS A C 1
ATOM 3810 O O . HIS A 1 489 ? 16.016 -25.062 -29.641 1 95.12 489 HIS A O 1
ATOM 3816 N N . LEU A 1 490 ? 16.094 -23.641 -27.922 1 94 490 LEU A N 1
ATOM 3817 C CA . LEU A 1 490 ? 17.438 -23.172 -28.219 1 94 490 LEU A CA 1
ATOM 3818 C C . LEU A 1 490 ? 18.453 -24.297 -28.047 1 94 490 LEU A C 1
ATOM 3820 O O . LEU A 1 490 ? 19.469 -24.344 -28.75 1 94 490 LEU A O 1
ATOM 3824 N N . SER A 1 491 ? 18.219 -25.172 -27.062 1 95.31 491 SER A N 1
ATOM 3825 C CA . SER A 1 491 ? 19.141 -26.266 -26.797 1 95.31 491 SER A CA 1
ATOM 3826 C C . SER A 1 491 ? 19.203 -27.234 -27.969 1 95.31 491 SER A C 1
ATOM 3828 O O . SER A 1 491 ? 20.188 -27.969 -28.125 1 95.31 491 SER A O 1
ATOM 3830 N N . GLN A 1 492 ? 18.188 -27.234 -28.781 1 93 492 GLN A N 1
ATOM 3831 C CA . GLN A 1 492 ? 18.172 -28.078 -29.969 1 93 492 GLN A CA 1
ATOM 3832 C C . GLN A 1 492 ? 18.828 -27.375 -31.156 1 93 492 GLN A C 1
ATOM 3834 O O . GLN A 1 492 ? 19.391 -28.031 -32.031 1 93 492 GLN A O 1
ATOM 3839 N N . GLN A 1 493 ? 18.781 -26.078 -31.188 1 90.75 493 GLN A N 1
ATOM 3840 C CA . GLN A 1 493 ? 19.219 -25.312 -32.344 1 90.75 493 GLN A CA 1
ATOM 3841 C C . GLN A 1 493 ? 20.672 -24.875 -32.219 1 90.75 493 GLN A C 1
ATOM 3843 O O . GLN A 1 493 ? 21.422 -24.844 -33.188 1 90.75 493 GLN A O 1
ATOM 3848 N N . HIS A 1 494 ? 21.078 -24.594 -31.094 1 92.75 494 HIS A N 1
ATOM 3849 C CA . HIS A 1 494 ? 22.422 -24.047 -30.875 1 92.75 494 HIS A CA 1
ATOM 3850 C C . HIS A 1 494 ? 23.453 -25.172 -30.734 1 92.75 494 HIS A C 1
ATOM 3852 O O . HIS A 1 494 ? 23.266 -26.094 -29.953 1 92.75 494 HIS A O 1
ATOM 3858 N N . PRO A 1 495 ? 24.516 -25.078 -31.375 1 94.25 495 PRO A N 1
ATOM 3859 C CA . PRO A 1 495 ? 25.484 -26.172 -31.422 1 94.25 495 PRO A CA 1
ATOM 3860 C C . PRO A 1 495 ? 26.094 -26.484 -30.062 1 94.25 495 PRO A C 1
ATOM 3862 O O . PRO A 1 495 ? 26.203 -27.656 -29.672 1 94.25 495 PRO A O 1
ATOM 3865 N N . MET A 1 496 ? 26.516 -25.5 -29.328 1 94.5 496 MET A N 1
ATOM 3866 C CA . MET A 1 496 ? 27.141 -25.734 -28.031 1 94.5 496 MET A CA 1
ATOM 3867 C C . MET A 1 496 ? 26.156 -26.375 -27.062 1 94.5 496 MET A C 1
ATOM 3869 O O . MET A 1 496 ? 26.5 -27.344 -26.375 1 94.5 496 MET A O 1
ATOM 3873 N N . LEU A 1 497 ? 24.984 -25.875 -26.938 1 95.12 497 LEU A N 1
ATOM 3874 C CA . LEU A 1 497 ? 23.969 -26.453 -26.047 1 95.12 497 LEU A CA 1
ATOM 3875 C C . LEU A 1 497 ? 23.547 -27.828 -26.516 1 95.12 497 LEU A C 1
ATOM 3877 O O . LEU A 1 497 ? 23.234 -28.703 -25.703 1 95.12 497 LEU A O 1
ATOM 3881 N N . GLY A 1 498 ? 23.5 -27.984 -27.797 1 94.75 498 GLY A N 1
ATOM 3882 C CA . GLY A 1 498 ? 23.203 -29.297 -28.344 1 94.75 498 GLY A CA 1
ATOM 3883 C C . GLY A 1 498 ? 24.203 -30.359 -27.922 1 94.75 498 GLY A C 1
ATOM 3884 O O . GLY A 1 498 ? 23.828 -31.484 -27.625 1 94.75 498 GLY A O 1
ATOM 3885 N N . ARG A 1 499 ? 25.406 -29.953 -27.969 1 95.19 499 ARG A N 1
ATOM 3886 C CA . ARG A 1 499 ? 26.453 -30.875 -27.547 1 95.19 499 ARG A CA 1
ATOM 3887 C C . ARG A 1 499 ? 26.344 -31.188 -26.062 1 95.19 499 ARG A C 1
ATOM 3889 O O . ARG A 1 499 ? 26.562 -32.344 -25.641 1 95.19 499 ARG A O 1
ATOM 3896 N N . ILE A 1 500 ? 26.078 -30.203 -25.312 1 96.31 500 ILE A N 1
ATOM 3897 C CA . ILE A 1 500 ? 25.938 -30.391 -23.875 1 96.31 500 ILE A CA 1
ATOM 3898 C C . ILE A 1 500 ? 24.734 -31.297 -23.594 1 96.31 500 ILE A C 1
ATOM 3900 O O . ILE A 1 500 ? 24.812 -32.188 -22.75 1 96.31 500 ILE A O 1
ATOM 3904 N N . ARG A 1 501 ? 23.688 -31.031 -24.266 1 95.31 501 ARG A N 1
ATOM 3905 C CA . ARG A 1 501 ? 22.453 -31.812 -24.141 1 95.31 501 ARG A CA 1
ATOM 3906 C C . ARG A 1 501 ? 22.703 -33.281 -24.438 1 95.31 501 ARG A C 1
ATOM 3908 O O . ARG A 1 501 ? 22.234 -34.156 -23.703 1 95.31 501 ARG A O 1
ATOM 3915 N N . SER A 1 502 ? 23.484 -33.625 -25.438 1 93.19 502 SER A N 1
ATOM 3916 C CA . SER A 1 502 ? 23.719 -34.969 -25.875 1 93.19 502 SER A CA 1
ATOM 3917 C C . SER A 1 502 ? 24.781 -35.656 -25.016 1 93.19 502 SER A C 1
ATOM 3919 O O . SER A 1 502 ? 24.719 -36.875 -24.797 1 93.19 502 SER A O 1
ATOM 3921 N N . SER A 1 503 ? 25.641 -34.906 -24.453 1 94.31 503 SER A N 1
ATOM 3922 C CA . SER A 1 503 ? 26.781 -35.531 -23.797 1 94.31 503 SER A CA 1
ATOM 3923 C C . SER A 1 503 ? 26.609 -35.562 -22.281 1 94.31 503 SER A C 1
ATOM 3925 O O . SER A 1 503 ? 27.094 -36.469 -21.609 1 94.31 503 SER A O 1
ATOM 3927 N N . LEU A 1 504 ? 25.969 -34.562 -21.781 1 95.19 504 LEU A N 1
ATOM 3928 C CA . LEU A 1 504 ? 26.062 -34.406 -20.328 1 95.19 504 LEU A CA 1
ATOM 3929 C C . LEU A 1 504 ? 24.688 -34.562 -19.672 1 95.19 504 LEU A C 1
ATOM 3931 O O . LEU A 1 504 ? 24.609 -34.719 -18.453 1 95.19 504 LEU A O 1
ATOM 3935 N N . CYS A 1 505 ? 23.578 -34.625 -20.344 1 94.38 505 CYS A N 1
ATOM 3936 C CA . CYS A 1 505 ? 22.25 -34.625 -19.734 1 94.38 505 CYS A CA 1
ATOM 3937 C C . CYS A 1 505 ? 21.734 -36.062 -19.578 1 94.38 505 CYS A C 1
ATOM 3939 O O . CYS A 1 505 ? 20.75 -36.281 -18.875 1 94.38 505 CYS A O 1
ATOM 3941 N N . GLY A 1 506 ? 22.359 -37.031 -20.172 1 90.69 506 GLY A N 1
ATOM 3942 C CA . GLY A 1 506 ? 21.953 -38.406 -20.031 1 90.69 506 GLY A CA 1
ATOM 3943 C C . GLY A 1 506 ? 21.125 -38.906 -21.203 1 90.69 506 GLY A C 1
ATOM 3944 O O . GLY A 1 506 ? 20.625 -38.094 -22 1 90.69 506 GLY A O 1
ATOM 3945 N N . GLN A 1 507 ? 20.766 -40.188 -21.25 1 89.12 507 GLN A N 1
ATOM 3946 C CA . GLN A 1 507 ? 20.141 -40.812 -22.391 1 89.12 507 GLN A CA 1
ATOM 3947 C C . GLN A 1 507 ? 18.641 -40.562 -22.422 1 89.12 507 GLN A C 1
ATOM 3949 O O . GLN A 1 507 ? 18.016 -40.531 -23.484 1 89.12 507 GLN A O 1
ATOM 3954 N N . ARG A 1 508 ? 18.109 -40.312 -21.328 1 91.19 508 ARG A N 1
ATOM 3955 C CA . ARG A 1 508 ? 16.656 -40.188 -21.266 1 91.19 508 ARG A CA 1
ATOM 3956 C C . ARG A 1 508 ? 16.234 -38.719 -21.406 1 91.19 508 ARG A C 1
ATOM 3958 O O . ARG A 1 508 ? 15.039 -38.438 -21.469 1 91.19 508 ARG A O 1
ATOM 3965 N N . PHE A 1 509 ? 17.156 -37.844 -21.516 1 94.81 509 PHE A N 1
ATOM 3966 C CA . PHE A 1 509 ? 16.859 -36.438 -21.453 1 94.81 509 PHE A CA 1
ATOM 3967 C C . PHE A 1 509 ? 15.992 -36 -22.641 1 94.81 509 PHE A C 1
ATOM 3969 O O . PHE A 1 509 ? 15.07 -35.219 -22.484 1 94.81 509 PHE A O 1
ATOM 3976 N N . ASP A 1 510 ? 16.25 -36.562 -23.781 1 94.5 510 ASP A N 1
ATOM 3977 C CA . ASP A 1 510 ? 15.531 -36.125 -24.984 1 94.5 510 ASP A CA 1
ATOM 3978 C C . ASP A 1 510 ? 14.047 -36.5 -24.891 1 94.5 510 ASP A C 1
ATOM 3980 O O . ASP A 1 510 ? 13.188 -35.719 -25.312 1 94.5 510 ASP A O 1
ATOM 3984 N N . VAL A 1 511 ? 13.805 -37.656 -24.375 1 94.19 511 VAL A N 1
ATOM 3985 C CA . VAL A 1 511 ? 12.422 -38.094 -24.203 1 94.19 511 VAL A CA 1
ATOM 3986 C C . VAL A 1 511 ? 11.727 -37.188 -23.172 1 94.19 511 VAL A C 1
ATOM 3988 O O . VAL A 1 511 ? 10.609 -36.75 -23.391 1 94.19 511 VAL A O 1
ATOM 3991 N N . GLU A 1 512 ? 12.406 -36.969 -22.125 1 94.62 512 GLU A N 1
ATOM 3992 C CA . GLU A 1 512 ? 11.852 -36.125 -21.062 1 94.62 512 GLU A CA 1
ATOM 3993 C C . GLU A 1 512 ? 11.617 -34.719 -21.547 1 94.62 512 GLU A C 1
ATOM 3995 O O . GLU A 1 512 ? 10.625 -34.062 -21.188 1 94.62 512 GLU A O 1
ATOM 4000 N N . ALA A 1 513 ? 12.555 -34.188 -22.297 1 96.69 513 ALA A N 1
ATOM 4001 C CA . ALA A 1 513 ? 12.43 -32.844 -22.844 1 96.69 513 ALA A CA 1
ATOM 4002 C C . ALA A 1 513 ? 11.227 -32.75 -23.766 1 96.69 513 ALA A C 1
ATOM 4004 O O . ALA A 1 513 ? 10.5 -31.75 -23.75 1 96.69 513 ALA A O 1
ATOM 4005 N N . SER A 1 514 ? 11 -33.781 -24.578 1 96.5 514 SER A N 1
ATOM 4006 C CA . SER A 1 514 ? 9.859 -33.781 -25.5 1 96.5 514 SER A CA 1
ATOM 4007 C C . SER A 1 514 ? 8.539 -33.812 -24.734 1 96.5 514 SER A C 1
ATOM 4009 O O . SER A 1 514 ? 7.586 -33.125 -25.094 1 96.5 514 SER A O 1
ATOM 4011 N N . GLN A 1 515 ? 8.508 -34.688 -23.75 1 96.19 515 GLN A N 1
ATOM 4012 C CA . GLN A 1 515 ? 7.328 -34.75 -22.891 1 96.19 515 GLN A CA 1
ATOM 4013 C C . GLN A 1 515 ? 7.066 -33.406 -22.219 1 96.19 515 GLN A C 1
ATOM 4015 O O . GLN A 1 515 ? 5.914 -32.969 -22.109 1 96.19 515 GLN A O 1
ATOM 4020 N N . THR A 1 516 ? 8.141 -32.781 -21.781 1 97.38 516 THR A N 1
ATOM 4021 C CA . THR A 1 516 ? 8.055 -31.5 -21.109 1 97.38 516 THR A CA 1
ATOM 4022 C C . THR A 1 516 ? 7.469 -30.438 -22.047 1 97.38 516 THR A C 1
ATOM 4024 O O . THR A 1 516 ? 6.602 -29.672 -21.641 1 97.38 516 THR A O 1
ATOM 4027 N N . VAL A 1 517 ? 7.934 -30.391 -23.25 1 97.75 517 VAL A N 1
ATOM 4028 C CA . VAL A 1 517 ? 7.441 -29.422 -24.219 1 97.75 517 VAL A CA 1
ATOM 4029 C C . VAL A 1 517 ? 5.938 -29.609 -24.406 1 97.75 517 VAL A C 1
ATOM 4031 O O . VAL A 1 517 ? 5.188 -28.625 -24.438 1 97.75 517 VAL A O 1
ATOM 4034 N N . THR A 1 518 ? 5.496 -30.844 -24.484 1 96.19 518 THR A N 1
ATOM 4035 C CA . THR A 1 518 ? 4.082 -31.125 -24.703 1 96.19 518 THR A CA 1
ATOM 4036 C C . THR A 1 518 ? 3.242 -30.641 -23.516 1 96.19 518 THR A C 1
ATOM 4038 O O . THR A 1 5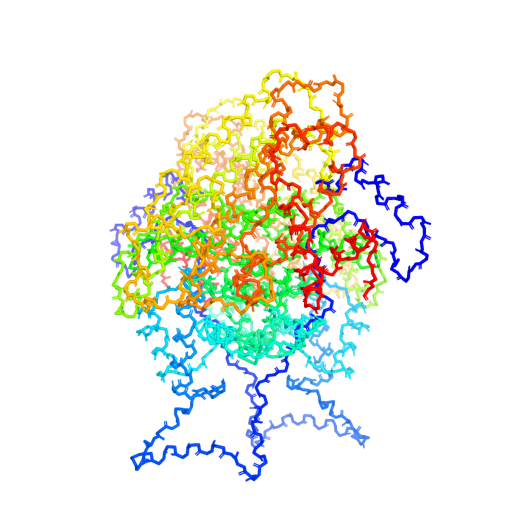18 ? 2.207 -30 -23.719 1 96.19 518 THR A O 1
ATOM 4041 N N . VAL A 1 519 ? 3.701 -30.922 -22.359 1 97.25 519 VAL A N 1
ATOM 4042 C CA . VAL A 1 519 ? 2.934 -30.609 -21.156 1 97.25 519 VAL A CA 1
ATOM 4043 C C . VAL A 1 519 ? 2.928 -29.109 -20.922 1 97.25 519 VAL A C 1
ATOM 4045 O O . VAL A 1 519 ? 1.908 -28.531 -20.531 1 97.25 519 VAL A O 1
ATOM 4048 N N . TYR A 1 520 ? 4.086 -28.453 -21.125 1 98.25 520 TYR A N 1
ATOM 4049 C CA . TYR A 1 520 ? 4.18 -27.016 -20.906 1 98.25 520 TYR A CA 1
ATOM 4050 C C . TYR A 1 520 ? 3.348 -26.25 -21.938 1 98.25 520 TYR A C 1
ATOM 4052 O O . TYR A 1 520 ? 2.717 -25.25 -21.594 1 98.25 520 TYR A O 1
ATOM 4060 N N . LEU A 1 521 ? 3.297 -26.703 -23.156 1 97.25 521 LEU A N 1
ATOM 4061 C CA . LEU A 1 521 ? 2.451 -26.094 -24.188 1 97.25 521 LEU A CA 1
ATOM 4062 C C . LEU A 1 521 ? 0.975 -26.281 -23.844 1 97.25 521 LEU A C 1
ATOM 4064 O O . LEU A 1 521 ? 0.174 -25.359 -24.031 1 97.25 521 LEU A O 1
ATOM 4068 N N . ASP A 1 522 ? 0.657 -27.453 -23.375 1 96.75 522 ASP A N 1
ATOM 4069 C CA . ASP A 1 522 ? -0.724 -27.703 -22.969 1 96.75 522 ASP A CA 1
ATOM 4070 C C . ASP A 1 522 ? -1.146 -26.766 -21.844 1 96.75 522 ASP A C 1
ATOM 4072 O O . ASP A 1 522 ? -2.277 -26.281 -21.828 1 96.75 522 ASP A O 1
ATOM 4076 N N . TRP A 1 523 ? -0.257 -26.531 -20.875 1 97.69 523 TRP A N 1
ATOM 4077 C CA . TRP A 1 523 ? -0.516 -25.625 -19.766 1 97.69 523 TRP A CA 1
ATOM 4078 C C . TRP A 1 523 ? -0.821 -24.219 -20.281 1 97.69 523 TRP A C 1
ATOM 4080 O O . TRP A 1 523 ? -1.815 -23.609 -19.891 1 97.69 523 TRP A O 1
ATOM 4090 N N . LEU A 1 524 ? 0.013 -23.719 -21.156 1 97.06 524 LEU A N 1
ATOM 4091 C CA . LEU A 1 524 ? -0.135 -22.375 -21.672 1 97.06 524 LEU A CA 1
ATOM 4092 C C . LEU A 1 524 ? -1.402 -22.234 -22.516 1 97.06 524 LEU A C 1
ATOM 4094 O O . LEU A 1 524 ? -2.127 -21.25 -22.406 1 97.06 524 LEU A O 1
ATOM 4098 N N . ARG A 1 525 ? -1.681 -23.219 -23.344 1 95.75 525 ARG A N 1
ATOM 4099 C CA . ARG A 1 525 ? -2.875 -23.219 -24.188 1 95.75 525 ARG A CA 1
ATOM 4100 C C . ARG A 1 525 ? -4.141 -23.172 -23.328 1 95.75 525 ARG A C 1
ATOM 4102 O O . ARG A 1 525 ? -5.109 -22.5 -23.688 1 95.75 525 ARG A O 1
ATOM 4109 N N . ASP A 1 526 ? -4.062 -23.891 -22.297 1 95.62 526 ASP A N 1
ATOM 4110 C CA . ASP A 1 526 ? -5.223 -23.953 -21.422 1 95.62 526 ASP A CA 1
ATOM 4111 C C . ASP A 1 526 ? -5.398 -22.656 -20.641 1 95.62 526 ASP A C 1
ATOM 4113 O O . ASP A 1 526 ? -6.496 -22.109 -20.578 1 95.62 526 ASP A O 1
ATOM 4117 N N . MET A 1 527 ? -4.336 -22.141 -20.078 1 95.56 527 MET A N 1
ATOM 4118 C CA . MET A 1 527 ? -4.371 -21 -19.156 1 95.56 527 MET A CA 1
ATOM 4119 C C . MET A 1 527 ? -4.629 -19.703 -19.922 1 95.56 527 MET A C 1
ATOM 4121 O O . MET A 1 527 ? -5.086 -18.719 -19.344 1 95.56 527 MET A O 1
ATOM 4125 N N . LYS A 1 528 ? -4.367 -19.625 -21.203 1 93.56 528 LYS A N 1
ATOM 4126 C CA . LYS A 1 528 ? -4.527 -18.391 -21.984 1 93.56 528 LYS A CA 1
ATOM 4127 C C . LYS A 1 528 ? -5.973 -17.922 -21.953 1 93.56 528 LYS A C 1
ATOM 4129 O O . LYS A 1 528 ? -6.242 -16.734 -22.203 1 93.56 528 LYS A O 1
ATOM 4134 N N . LYS A 1 529 ? -6.875 -18.781 -21.641 1 91.75 529 LYS A N 1
ATOM 4135 C CA . LYS A 1 529 ? -8.305 -18.469 -21.641 1 91.75 529 LYS A CA 1
ATOM 4136 C C . LYS A 1 529 ? -8.664 -17.5 -20.516 1 91.75 529 LYS A C 1
ATOM 4138 O O . LYS A 1 529 ? -9.602 -16.719 -20.641 1 91.75 529 LYS A O 1
ATOM 4143 N N . ILE A 1 530 ? -7.922 -17.562 -19.406 1 91.94 530 ILE A N 1
ATOM 4144 C CA . ILE A 1 530 ? -8.359 -16.781 -18.25 1 91.94 530 ILE A CA 1
ATOM 4145 C C . ILE A 1 530 ? -7.238 -15.836 -17.812 1 91.94 530 ILE A C 1
ATOM 4147 O O . ILE A 1 530 ? -7.465 -14.914 -17.031 1 91.94 530 ILE A O 1
ATOM 4151 N N . ASP A 1 531 ? -6.051 -16.047 -18.25 1 92.88 531 ASP A N 1
ATOM 4152 C CA . ASP A 1 531 ? -4.867 -15.328 -17.797 1 92.88 531 ASP A CA 1
ATOM 4153 C C . ASP A 1 531 ? -4.176 -14.609 -18.953 1 92.88 531 ASP A C 1
ATOM 4155 O O . ASP A 1 531 ? -3.652 -15.258 -19.859 1 92.88 531 ASP A O 1
ATOM 4159 N N . SER A 1 532 ? -4.055 -13.297 -18.859 1 90.12 532 SER A N 1
ATOM 4160 C CA . SER A 1 532 ? -3.463 -12.5 -19.922 1 90.12 532 SER A CA 1
ATOM 4161 C C . SER A 1 532 ? -1.972 -12.789 -20.062 1 90.12 532 SER A C 1
ATOM 4163 O O . SER A 1 532 ? -1.423 -12.711 -21.172 1 90.12 532 SER A O 1
ATOM 4165 N N . THR A 1 533 ? -1.298 -13.062 -19.016 1 89.81 533 THR A N 1
ATOM 4166 C CA . THR A 1 533 ? 0.115 -13.422 -19.078 1 89.81 533 THR A CA 1
ATOM 4167 C C . THR A 1 533 ? 0.31 -14.727 -19.844 1 89.81 533 THR A C 1
ATOM 4169 O O . THR A 1 533 ? 1.207 -14.828 -20.688 1 89.81 533 THR A O 1
ATOM 4172 N N . ALA A 1 534 ? -0.532 -15.703 -19.516 1 93.5 534 ALA A N 1
ATOM 4173 C CA . ALA A 1 534 ? -0.46 -16.969 -20.234 1 93.5 534 ALA A CA 1
ATOM 4174 C C . ALA A 1 534 ? -0.789 -16.797 -21.703 1 93.5 534 ALA A C 1
ATOM 4176 O O . ALA A 1 534 ? -0.228 -17.484 -22.562 1 93.5 534 ALA A O 1
ATOM 4177 N N . ASN A 1 535 ? -1.729 -15.891 -21.969 1 92.38 535 ASN A N 1
ATOM 4178 C CA . ASN A 1 535 ? -2.059 -15.602 -23.359 1 92.38 535 ASN A CA 1
ATOM 4179 C C . ASN A 1 535 ? -0.864 -15.016 -24.109 1 92.38 535 ASN A C 1
ATOM 4181 O O . ASN A 1 535 ? -0.602 -15.383 -25.25 1 92.38 535 ASN A O 1
ATOM 4185 N N . TRP A 1 536 ? -0.217 -14.117 -23.5 1 88.75 536 TRP A N 1
ATOM 4186 C CA . TRP A 1 536 ? 1.004 -13.555 -24.062 1 88.75 536 TRP A CA 1
ATOM 4187 C C . TRP A 1 536 ? 2.053 -14.641 -24.281 1 88.75 536 TRP A C 1
ATOM 4189 O O . TRP A 1 536 ? 2.691 -14.695 -25.328 1 88.75 536 TRP A O 1
ATOM 4199 N N . CYS A 1 537 ? 2.262 -15.5 -23.312 1 92.19 537 CYS A N 1
ATOM 4200 C CA . CYS A 1 537 ? 3.213 -16.609 -23.391 1 92.19 537 CYS A CA 1
ATOM 4201 C C . CYS A 1 537 ? 2.857 -17.547 -24.531 1 92.19 537 CYS A C 1
ATOM 4203 O O . CYS A 1 537 ? 3.736 -18 -25.266 1 92.19 537 CYS A O 1
ATOM 4205 N N . TRP A 1 538 ? 1.591 -17.812 -24.656 1 93.94 538 TRP A N 1
ATOM 4206 C CA . TRP A 1 538 ? 1.129 -18.719 -25.688 1 93.94 538 TRP A CA 1
ATOM 4207 C C . TRP A 1 538 ? 1.429 -18.156 -27.078 1 93.94 538 TRP A C 1
ATOM 4209 O O . TRP A 1 538 ? 1.848 -18.891 -27.984 1 93.94 538 TRP A O 1
ATOM 4219 N N . ASN A 1 539 ? 1.247 -16.891 -27.219 1 89.62 539 ASN A N 1
ATOM 4220 C CA . ASN A 1 539 ? 1.491 -16.25 -28.516 1 89.62 539 ASN A CA 1
ATOM 4221 C C . ASN A 1 539 ? 2.961 -16.344 -28.922 1 89.62 539 ASN A C 1
ATOM 4223 O O . ASN A 1 539 ? 3.277 -16.453 -30.094 1 89.62 539 ASN A O 1
ATOM 4227 N N . ILE A 1 540 ? 3.799 -16.328 -27.984 1 88.81 540 ILE A N 1
ATOM 4228 C CA . ILE A 1 540 ? 5.223 -16.469 -28.266 1 88.81 540 ILE A CA 1
ATOM 4229 C C . ILE A 1 540 ? 5.555 -17.938 -28.516 1 88.81 540 ILE A C 1
ATOM 4231 O O . ILE A 1 540 ? 6.254 -18.266 -29.484 1 88.81 540 ILE A O 1
ATOM 4235 N N . ALA A 1 541 ? 5.035 -18.828 -27.656 1 93.5 541 ALA A N 1
ATOM 4236 C CA . ALA A 1 541 ? 5.332 -20.266 -27.734 1 93.5 541 ALA A CA 1
ATOM 4237 C C . ALA A 1 541 ? 4.84 -20.828 -29.062 1 93.5 541 ALA A C 1
ATOM 4239 O O . ALA A 1 541 ? 5.492 -21.703 -29.656 1 93.5 541 ALA A O 1
ATOM 4240 N N . ARG A 1 542 ? 3.736 -20.344 -29.484 1 92.06 542 ARG A N 1
ATOM 4241 C CA . ARG A 1 542 ? 3.168 -20.844 -30.734 1 92.06 542 ARG A CA 1
ATOM 4242 C C . ARG A 1 542 ? 4.062 -20.484 -31.922 1 92.06 542 ARG A C 1
ATOM 4244 O O . ARG A 1 542 ? 4.176 -21.266 -32.875 1 92.06 542 ARG A O 1
ATOM 4251 N N . LEU A 1 543 ? 4.66 -19.344 -31.859 1 88.06 543 LEU A N 1
ATOM 4252 C CA . LEU A 1 543 ? 5.57 -18.922 -32.906 1 88.06 543 LEU A CA 1
ATOM 4253 C C . LEU A 1 543 ? 6.863 -19.734 -32.875 1 88.06 543 LEU A C 1
ATOM 4255 O O . LEU A 1 543 ? 7.395 -20.125 -33.906 1 88.06 543 LEU A O 1
ATOM 4259 N N . VAL A 1 544 ? 7.34 -19.969 -31.703 1 90.44 544 VAL A N 1
ATOM 4260 C CA . VAL A 1 544 ? 8.602 -20.688 -31.531 1 90.44 544 VAL A CA 1
ATOM 4261 C C . VAL A 1 544 ? 8.445 -22.125 -31.984 1 90.44 544 VAL A C 1
ATOM 4263 O O . VAL A 1 544 ? 9.328 -22.672 -32.656 1 90.44 544 VAL A O 1
ATOM 4266 N N . TYR A 1 545 ? 7.383 -22.781 -31.703 1 93.31 545 TYR A N 1
ATOM 4267 C CA . TYR A 1 545 ? 7.184 -24.203 -31.969 1 93.31 545 TYR A CA 1
ATOM 4268 C C . TYR A 1 545 ? 6.293 -24.391 -33.188 1 93.31 545 TYR A C 1
ATOM 4270 O O . TYR A 1 545 ? 5.887 -25.516 -33.5 1 93.31 545 TYR A O 1
ATOM 4278 N N . GLN A 1 546 ? 5.93 -23.328 -33.844 1 88.25 546 GLN A N 1
ATOM 4279 C CA . GLN A 1 546 ? 5.18 -23.328 -35.094 1 88.25 546 GLN A CA 1
ATOM 4280 C C . GLN A 1 546 ? 3.859 -24.078 -34.969 1 88.25 546 GLN A C 1
ATOM 4282 O O . GLN A 1 546 ? 3.572 -25 -35.719 1 88.25 546 GLN A O 1
ATOM 4287 N N . LEU A 1 547 ? 3.145 -23.609 -34.031 1 87.62 547 LEU A N 1
ATOM 4288 C CA . LEU A 1 547 ? 1.854 -24.219 -33.75 1 87.62 547 LEU A CA 1
ATOM 4289 C C . LEU A 1 547 ? 0.71 -23.359 -34.25 1 87.62 547 LEU A C 1
ATOM 4291 O O . LEU A 1 547 ? 0.869 -22.141 -34.406 1 87.62 547 LEU A O 1
ATOM 4295 N N . ASP A 1 548 ? -0.43 -23.984 -34.594 1 76.25 548 ASP A N 1
ATOM 4296 C CA . ASP A 1 548 ? -1.649 -23.266 -34.969 1 76.25 548 ASP A CA 1
ATOM 4297 C C . ASP A 1 548 ? -2.371 -22.75 -33.719 1 76.25 548 ASP A C 1
ATOM 4299 O O . ASP A 1 548 ? -2.145 -23.25 -32.594 1 76.25 548 ASP A O 1
ATOM 4303 N N . ASP A 1 549 ? -3.152 -21.641 -33.906 1 68 549 ASP A N 1
ATOM 4304 C CA . ASP A 1 549 ? -3.875 -21.109 -32.781 1 68 549 ASP A CA 1
ATOM 4305 C C . ASP A 1 549 ? -4.953 -22.078 -32.312 1 68 549 ASP A C 1
ATOM 4307 O O . ASP A 1 549 ? -5.594 -22.75 -33.094 1 68 549 ASP A O 1
ATOM 4311 N N . MET B 1 1 ? 11.555 15.641 20.375 1 75.25 1 MET B N 1
ATOM 4312 C CA . MET B 1 1 ? 11.734 16.438 21.594 1 75.25 1 MET B CA 1
ATOM 4313 C C . MET B 1 1 ? 11.195 15.695 22.812 1 75.25 1 MET B C 1
ATOM 4315 O O . MET B 1 1 ? 11.773 15.781 23.891 1 75.25 1 MET B O 1
ATOM 4319 N N . SER B 1 2 ? 10.109 14.883 22.578 1 71.81 2 SER B N 1
ATOM 4320 C CA . SER B 1 2 ? 9.5 14.172 23.703 1 71.81 2 SER B CA 1
ATOM 4321 C C . SER B 1 2 ? 10.469 13.141 24.297 1 71.81 2 SER B C 1
ATOM 4323 O O . SER B 1 2 ? 10.312 12.727 25.438 1 71.81 2 SER B O 1
ATOM 4325 N N . GLU B 1 3 ? 11.477 12.883 23.5 1 71.94 3 GLU B N 1
ATOM 4326 C CA . GLU B 1 3 ? 12.43 11.867 23.953 1 71.94 3 GLU B CA 1
ATOM 4327 C C . GLU B 1 3 ? 13.633 12.508 24.625 1 71.94 3 GLU B C 1
ATOM 4329 O O . GLU B 1 3 ? 14.484 11.805 25.188 1 71.94 3 GLU B O 1
ATOM 4334 N N . TRP B 1 4 ? 13.656 13.836 24.672 1 80 4 TRP B N 1
ATOM 4335 C CA . TRP B 1 4 ? 14.766 14.516 25.344 1 80 4 TRP B CA 1
ATOM 4336 C C . TRP B 1 4 ? 14.75 14.25 26.844 1 80 4 TRP B C 1
ATOM 4338 O O . TRP B 1 4 ? 13.68 14.242 27.469 1 80 4 TRP B O 1
ATOM 4348 N N . PRO B 1 5 ? 15.898 13.969 27.391 1 79.38 5 PRO B N 1
ATOM 4349 C CA . PRO B 1 5 ? 15.977 13.656 28.812 1 79.38 5 PRO B CA 1
ATOM 4350 C C . PRO B 1 5 ? 15.25 14.688 29.688 1 79.38 5 PRO B C 1
ATOM 4352 O O . PRO B 1 5 ? 14.508 14.32 30.594 1 79.38 5 PRO B O 1
ATOM 4355 N N . VAL B 1 6 ? 15.438 15.977 29.453 1 84.5 6 VAL B N 1
ATOM 4356 C CA . VAL B 1 6 ? 14.82 17.031 30.25 1 84.5 6 VAL B CA 1
ATOM 4357 C C . VAL B 1 6 ? 13.305 16.938 30.141 1 84.5 6 VAL B C 1
ATOM 4359 O O . VAL B 1 6 ? 12.586 17.172 31.109 1 84.5 6 VAL B O 1
ATOM 4362 N N . VAL B 1 7 ? 12.828 16.656 29.031 1 83.12 7 VAL B N 1
ATOM 4363 C CA . VAL B 1 7 ? 11.391 16.578 28.797 1 83.12 7 VAL B CA 1
ATOM 4364 C C . VAL B 1 7 ? 10.828 15.32 29.469 1 83.12 7 VAL B C 1
ATOM 4366 O O . VAL B 1 7 ? 9.75 15.359 30.062 1 83.12 7 VAL B O 1
ATOM 4369 N N . ARG B 1 8 ? 11.594 14.258 29.359 1 80.69 8 ARG B N 1
ATOM 4370 C CA . ARG B 1 8 ? 11.18 13.023 30.016 1 80.69 8 ARG B CA 1
ATOM 4371 C C . ARG B 1 8 ? 11.117 13.211 31.531 1 80.69 8 ARG B C 1
ATOM 4373 O O . ARG B 1 8 ? 10.219 12.688 32.188 1 80.69 8 ARG B O 1
ATOM 4380 N N . GLN B 1 9 ? 12.148 13.859 32 1 81.62 9 GLN B N 1
ATOM 4381 C CA . GLN B 1 9 ? 12.18 14.148 33.438 1 81.62 9 GLN B CA 1
ATOM 4382 C C . GLN B 1 9 ? 10.992 15.016 33.844 1 81.62 9 GLN B C 1
ATOM 4384 O O . GLN B 1 9 ? 10.414 14.828 34.906 1 81.62 9 GLN B O 1
ATOM 4389 N N . MET B 1 10 ? 10.688 15.922 33 1 83.5 10 MET B N 1
ATOM 4390 C CA . MET B 1 10 ? 9.539 16.781 33.281 1 83.5 10 MET B CA 1
ATOM 4391 C C . MET B 1 10 ? 8.25 15.977 33.312 1 83.5 10 MET B C 1
ATOM 4393 O O . MET B 1 10 ? 7.402 16.188 34.188 1 83.5 10 MET B O 1
ATOM 4397 N N . PHE B 1 11 ? 8.117 15.055 32.375 1 80.56 11 PHE B N 1
ATOM 4398 C CA . PHE B 1 11 ? 6.934 14.211 32.312 1 80.56 11 PHE B CA 1
ATOM 4399 C C . PHE B 1 11 ? 6.832 13.32 33.531 1 80.56 11 PHE B C 1
ATOM 4401 O O . PHE B 1 11 ? 5.738 13.109 34.062 1 80.56 11 PHE B O 1
ATOM 4408 N N . GLU B 1 12 ? 7.953 12.766 33.875 1 77.81 12 GLU B N 1
ATOM 4409 C CA . GLU B 1 12 ? 7.984 11.914 35.062 1 77.81 12 GLU B CA 1
ATOM 4410 C C . GLU B 1 12 ? 7.59 12.695 36.312 1 77.81 12 GLU B C 1
ATOM 4412 O O . GLU B 1 12 ? 6.906 12.172 37.219 1 77.81 12 GLU B O 1
ATOM 4417 N N . SER B 1 13 ? 8.086 13.844 36.406 1 78.19 13 SER B N 1
ATOM 4418 C CA . SER B 1 13 ? 7.762 14.68 37.562 1 78.19 13 SER B CA 1
ATOM 4419 C C . SER B 1 13 ? 6.285 15.062 37.562 1 78.19 13 SER B C 1
ATOM 4421 O O . SER B 1 13 ? 5.684 15.211 38.656 1 78.19 13 SER B O 1
ATOM 4423 N N . LEU B 1 14 ? 5.723 15.219 36.438 1 75.5 14 LEU B N 1
ATOM 4424 C CA . LEU B 1 14 ? 4.312 15.57 36.312 1 75.5 14 LEU B CA 1
ATOM 4425 C C . LEU B 1 14 ? 3.426 14.352 36.594 1 75.5 14 LEU B C 1
ATOM 4427 O O . LEU B 1 14 ? 2.324 14.492 37.125 1 75.5 14 LEU B O 1
ATOM 4431 N N . GLY B 1 15 ? 3.742 13.031 36.094 1 60.72 15 GLY B N 1
ATOM 4432 C CA . GLY B 1 15 ? 3.008 11.797 36.281 1 60.72 15 GLY B CA 1
ATOM 4433 C C . GLY B 1 15 ? 2.947 11.367 37.719 1 60.72 15 GLY B C 1
ATOM 4434 O O . GLY B 1 15 ? 2 10.695 38.156 1 60.72 15 GLY B O 1
ATOM 4435 N N . GLN B 1 16 ? 4.035 11.367 38.656 1 47.84 16 GLN B N 1
ATOM 4436 C CA . GLN B 1 16 ? 4.031 11.031 40.094 1 47.84 16 GLN B CA 1
ATOM 4437 C C . GLN B 1 16 ? 3.014 11.883 40.844 1 47.84 16 GLN B C 1
ATOM 4439 O O . GLN B 1 16 ? 2.598 11.516 41.938 1 47.84 16 GLN B O 1
ATOM 4444 N N . LYS B 1 17 ? 2.6 13.023 40.656 1 48.72 17 LYS B N 1
ATOM 4445 C CA . LYS B 1 17 ? 1.61 13.75 41.438 1 48.72 17 LYS B CA 1
ATOM 4446 C C . LYS B 1 17 ? 0.212 13.18 41.219 1 48.72 17 LYS B C 1
ATOM 4448 O O . LYS B 1 17 ? -0.369 12.602 42.156 1 48.72 17 LYS B O 1
ATOM 4453 N N . ALA B 1 18 ? -0.944 13.695 40.75 1 40.91 18 ALA B N 1
ATOM 4454 C CA . ALA B 1 18 ? -2.357 13.328 40.812 1 40.91 18 ALA B CA 1
ATOM 4455 C C . ALA B 1 18 ? -2.619 12.023 40.062 1 40.91 18 ALA B C 1
ATOM 4457 O O . ALA B 1 18 ? -2.072 11.789 39 1 40.91 18 ALA B O 1
ATOM 4458 N N . PRO B 1 19 ? -3.227 10.859 40.844 1 37.47 19 PRO B N 1
ATOM 4459 C CA . PRO B 1 19 ? -3.732 9.602 40.312 1 37.47 19 PRO B CA 1
ATOM 4460 C C . PRO B 1 19 ? -4.516 9.789 39 1 37.47 19 PRO B C 1
ATOM 4462 O O . PRO B 1 19 ? -5.371 8.969 38.688 1 37.47 19 PRO B O 1
ATOM 4465 N N . SER B 1 20 ? -4.629 10.875 38.5 1 33.19 20 SER B N 1
ATOM 4466 C CA . SER B 1 20 ? -5.711 10.992 37.531 1 33.19 20 SER B CA 1
ATOM 4467 C C . SER B 1 20 ? -5.773 9.766 36.625 1 33.19 20 SER B C 1
ATOM 4469 O O . SER B 1 20 ? -4.793 9.031 36.5 1 33.19 20 SER B O 1
ATOM 4471 N N . ALA B 1 21 ? -6.992 9.453 36.281 1 34.72 21 ALA B N 1
ATOM 4472 C CA . ALA B 1 21 ? -7.48 8.414 35.375 1 34.72 21 ALA B CA 1
ATOM 4473 C C . ALA B 1 21 ? -6.508 8.188 34.219 1 34.72 21 ALA B C 1
ATOM 4475 O O . ALA B 1 21 ? -6.844 7.527 33.219 1 34.72 21 ALA B O 1
ATOM 4476 N N . LEU B 1 22 ? -5.711 9.164 34.094 1 34.31 22 LEU B N 1
ATOM 4477 C CA . LEU B 1 22 ? -4.859 9.094 32.906 1 34.31 22 LEU B CA 1
ATOM 4478 C C . LEU B 1 22 ? -3.941 7.879 32.969 1 34.31 22 LEU B C 1
ATOM 4480 O O . LEU B 1 22 ? -3.176 7.723 33.938 1 34.31 22 LEU B O 1
ATOM 4484 N N . GLY B 1 23 ? -4.34 6.844 32.969 1 33.62 23 GLY B N 1
ATOM 4485 C CA . GLY B 1 23 ? -3.574 5.641 32.688 1 33.62 23 GLY B CA 1
ATOM 4486 C C . GLY B 1 23 ? -2.143 5.926 32.281 1 33.62 23 GLY B C 1
ATOM 4487 O O . GLY B 1 23 ? -1.745 7.086 32.156 1 33.62 23 GLY B O 1
ATOM 4488 N N . GLU B 1 24 ? -1.207 4.852 32.344 1 35.81 24 GLU B N 1
ATOM 4489 C CA . GLU B 1 24 ? 0.161 4.867 31.828 1 35.81 24 GLU B CA 1
ATOM 4490 C C . GLU B 1 24 ? 0.312 5.863 30.688 1 35.81 24 GLU B C 1
ATOM 4492 O O . GLU B 1 24 ? -0.475 5.844 29.734 1 35.81 24 GLU B O 1
ATOM 4497 N N . ILE B 1 25 ? 0.515 7.16 31.078 1 38.47 25 ILE B N 1
ATOM 4498 C CA . ILE B 1 25 ? 0.976 7.957 29.953 1 38.47 25 ILE B CA 1
ATOM 4499 C C . ILE B 1 25 ? 1.531 7.039 28.859 1 38.47 25 ILE B C 1
ATOM 4501 O O . ILE B 1 25 ? 2.502 6.312 29.094 1 38.47 25 ILE B O 1
ATOM 4505 N N . PRO B 1 26 ? 0.625 6.492 28.281 1 39.09 26 PRO B N 1
ATOM 4506 C CA . PRO B 1 26 ? 1.234 5.625 27.266 1 39.09 26 PRO B CA 1
ATOM 4507 C C . PRO B 1 26 ? 2.564 6.168 26.75 1 39.09 26 PRO B C 1
ATOM 4509 O O . PRO B 1 26 ? 2.744 7.387 26.656 1 39.09 26 PRO B O 1
ATOM 4512 N N . ALA B 1 27 ? 3.715 5.57 27.125 1 39.12 27 ALA B N 1
ATOM 4513 C CA . ALA B 1 27 ? 5.074 5.844 26.656 1 39.12 27 ALA B CA 1
ATOM 4514 C C . ALA B 1 27 ? 5.066 6.75 25.438 1 39.12 27 ALA B C 1
ATOM 4516 O O . ALA B 1 27 ? 4.008 7.055 24.891 1 39.12 27 ALA B O 1
ATOM 4517 N N . LEU B 1 28 ? 6.188 6.668 24.672 1 40.41 28 LEU B N 1
ATOM 4518 C CA . LEU B 1 28 ? 6.746 7.395 23.531 1 40.41 28 LEU B CA 1
ATOM 4519 C C . LEU B 1 28 ? 5.668 7.703 22.5 1 40.41 28 LEU B C 1
ATOM 4521 O O . LEU B 1 28 ? 4.82 6.855 22.203 1 40.41 28 LEU B O 1
ATOM 4525 N N . PRO B 1 29 ? 5.219 9.109 22.484 1 45.72 29 PRO B N 1
ATOM 4526 C CA . PRO B 1 29 ? 4.426 9.547 21.328 1 45.72 29 PRO B CA 1
ATOM 4527 C C . PRO B 1 29 ? 4.641 8.672 20.109 1 45.72 29 PRO B C 1
ATOM 4529 O O . PRO B 1 29 ? 4.641 9.18 18.984 1 45.72 29 PRO B O 1
ATOM 4532 N N . ARG B 1 30 ? 5.234 7.531 20.219 1 52.78 30 ARG B N 1
ATOM 4533 C CA . ARG B 1 30 ? 5.633 6.879 18.984 1 52.78 30 ARG B CA 1
ATOM 4534 C C . ARG B 1 30 ? 4.414 6.531 18.125 1 52.78 30 ARG B C 1
ATOM 4536 O O . ARG B 1 30 ? 3.506 5.84 18.594 1 52.78 30 ARG B O 1
ATOM 4543 N N . GLY B 1 31 ? 4.098 7.398 17.094 1 63 31 GLY B N 1
ATOM 4544 C CA . GLY B 1 31 ? 3.32 7 15.93 1 63 31 GLY B CA 1
ATOM 4545 C C . GLY B 1 31 ? 1.93 7.605 15.906 1 63 31 GLY B C 1
ATOM 4546 O O . GLY B 1 31 ? 1.629 8.516 16.688 1 63 31 GLY B O 1
ATOM 4547 N N . LEU B 1 32 ? 1.245 7.496 15.016 1 77.44 32 LEU B N 1
ATOM 4548 C CA . LEU B 1 32 ? -0.133 7.93 14.82 1 77.44 32 LEU B CA 1
ATOM 4549 C C . LEU B 1 32 ? -1.071 7.215 15.789 1 77.44 32 LEU B C 1
ATOM 4551 O O . LEU B 1 32 ? -0.869 6.043 16.109 1 77.44 32 LEU B O 1
ATOM 4555 N N . ARG B 1 33 ? -1.867 7.957 16.438 1 78.62 33 ARG B N 1
ATOM 4556 C CA . ARG B 1 33 ? -2.822 7.375 17.375 1 78.62 33 ARG B CA 1
ATOM 4557 C C . ARG B 1 33 ? -4.121 7 16.672 1 78.62 33 ARG B C 1
ATOM 4559 O O . ARG B 1 33 ? -4.582 7.723 15.781 1 78.62 33 ARG B O 1
ATOM 4566 N N . ALA B 1 34 ? -4.594 5.824 17.094 1 78.69 34 ALA B N 1
ATOM 4567 C CA . ALA B 1 34 ? -5.875 5.387 16.547 1 78.69 34 ALA B CA 1
ATOM 4568 C C . ALA B 1 34 ? -7.02 6.258 17.062 1 78.69 34 ALA B C 1
ATOM 4570 O O . ALA B 1 34 ? -6.977 6.734 18.203 1 78.69 34 ALA B O 1
ATOM 4571 N N . SER B 1 35 ? -7.938 6.383 16.156 1 79.69 35 SER B N 1
ATOM 4572 C CA . SER B 1 35 ? -9.102 7.168 16.547 1 79.69 35 SER B CA 1
ATOM 4573 C C . SER B 1 35 ? -9.938 6.445 17.594 1 79.69 35 SER B C 1
ATOM 4575 O O . SER B 1 35 ? -10.133 5.23 17.516 1 79.69 35 SER B O 1
ATOM 4577 N N . ASN B 1 36 ? -10.289 7.152 18.562 1 72.25 36 ASN B N 1
ATOM 4578 C CA . ASN B 1 36 ? -11.141 6.594 19.625 1 72.25 36 ASN B CA 1
ATOM 4579 C C . ASN B 1 36 ? -12.547 6.301 19.109 1 72.25 36 ASN B C 1
ATOM 4581 O O . ASN B 1 36 ? -13.219 5.395 19.609 1 72.25 36 ASN B O 1
ATOM 4585 N N . VAL B 1 37 ? -12.906 7.18 18.172 1 76.38 37 VAL B N 1
ATOM 4586 C CA . VAL B 1 37 ? -14.25 7.027 17.609 1 76.38 37 VAL B CA 1
ATOM 4587 C C . VAL B 1 37 ? -14.164 6.719 16.125 1 76.38 37 VAL B C 1
ATOM 4589 O O . VAL B 1 37 ? -13.547 7.469 15.359 1 76.38 37 VAL B O 1
ATOM 4592 N N . THR B 1 38 ? -14.695 5.551 15.766 1 81.94 38 THR B N 1
ATOM 4593 C CA . THR B 1 38 ? -14.742 5.199 14.344 1 81.94 38 THR B CA 1
ATOM 4594 C C . THR B 1 38 ? -15.93 5.867 13.664 1 81.94 38 THR B C 1
ATOM 4596 O O . THR B 1 38 ? -16.984 6.055 14.273 1 81.94 38 THR B O 1
ATOM 4599 N N . LEU B 1 39 ? -15.703 6.289 12.445 1 89.56 39 LEU B N 1
ATOM 4600 C CA . LEU B 1 39 ? -16.797 6.906 11.695 1 89.56 39 LEU B CA 1
ATOM 4601 C C . LEU B 1 39 ? -17.938 5.918 11.477 1 89.56 39 LEU B C 1
ATOM 4603 O O . LEU B 1 39 ? -17.703 4.766 11.102 1 89.56 39 LEU B O 1
ATOM 4607 N N . PRO B 1 40 ? -19.094 6.352 11.781 1 87.25 40 PRO B N 1
ATOM 4608 C CA . PRO B 1 40 ? -20.234 5.477 11.547 1 87.25 40 PRO B CA 1
ATOM 4609 C C . PRO B 1 40 ? -20.359 5.043 10.086 1 87.25 40 PRO B C 1
ATOM 4611 O O . PRO B 1 40 ? -19.922 5.766 9.188 1 87.25 40 PRO B O 1
ATOM 4614 N N . SER B 1 41 ? -20.938 3.869 9.844 1 81.75 41 SER B N 1
ATOM 4615 C CA . SER B 1 41 ? -21.031 3.307 8.5 1 81.75 41 SER B CA 1
ATOM 4616 C C . SER B 1 41 ? -22.438 3.447 7.941 1 81.75 41 SER B C 1
ATOM 4618 O O . SER B 1 41 ? -22.734 2.979 6.836 1 81.75 41 SER B O 1
ATOM 4620 N N . ASP B 1 42 ? -23.344 4.043 8.695 1 71.19 42 ASP B N 1
ATOM 4621 C CA . ASP B 1 42 ? -24.734 4.121 8.258 1 71.19 42 ASP B CA 1
ATOM 4622 C C . ASP B 1 42 ? -24.859 5.027 7.039 1 71.19 42 ASP B C 1
ATOM 4624 O O . ASP B 1 42 ? -24.109 5.988 6.883 1 71.19 42 ASP B O 1
ATOM 4628 N N . GLY B 1 43 ? -25.484 4.547 6.023 1 58.16 43 GLY B N 1
ATOM 4629 C CA . GLY B 1 43 ? -25.656 5.203 4.734 1 58.16 43 GLY B CA 1
ATOM 4630 C C . GLY B 1 43 ? -26.625 6.375 4.781 1 58.16 43 GLY B C 1
ATOM 4631 O O . GLY B 1 43 ? -26.922 6.898 5.855 1 58.16 43 GLY B O 1
ATOM 4632 N N . LEU B 1 44 ? -27.031 6.996 3.684 1 45.47 44 LEU B N 1
ATOM 4633 C CA . LEU B 1 44 ? -28.016 8.055 3.48 1 45.47 44 LEU B CA 1
ATOM 4634 C C . LEU B 1 44 ? -29.391 7.602 3.939 1 45.47 44 LEU B C 1
ATOM 4636 O O . LEU B 1 44 ? -29.859 6.535 3.543 1 45.47 44 LEU B O 1
ATOM 4640 N N . GLN B 1 45 ? -29.766 7.867 5.285 1 39.19 45 GLN B N 1
ATOM 4641 C CA . GLN B 1 45 ? -31.141 7.547 5.637 1 39.19 45 GLN B CA 1
ATOM 4642 C C . GLN B 1 45 ? -32.125 8.117 4.613 1 39.19 45 GLN B C 1
ATOM 4644 O O . GLN B 1 45 ? -31.906 9.211 4.078 1 39.19 45 GLN B O 1
ATOM 4649 N N . PRO B 1 46 ? -33.094 7.422 4.199 1 33.06 46 PRO B N 1
ATOM 4650 C CA . PRO B 1 46 ? -34.156 8.094 3.449 1 33.06 46 PRO B CA 1
ATOM 4651 C C . PRO B 1 46 ? -34.781 9.227 4.238 1 33.06 46 PRO B C 1
ATOM 4653 O O . PRO B 1 46 ? -34.969 9.117 5.457 1 33.06 46 PRO B O 1
ATOM 4656 N N . VAL B 1 47 ? -34.812 10.523 4.066 1 31.66 47 VAL B N 1
ATOM 4657 C CA . VAL B 1 47 ? -35.625 11.609 4.609 1 31.66 47 VAL B CA 1
ATOM 4658 C C . VAL B 1 47 ? -37.031 11.102 4.906 1 31.66 47 VAL B C 1
ATOM 4660 O O . VAL B 1 47 ? -37.781 10.75 3.99 1 31.66 47 VAL B O 1
ATOM 4663 N N . GLY B 1 48 ? -37.344 10.594 5.902 1 27 48 GLY B N 1
ATOM 4664 C CA . GLY B 1 48 ? -38.75 10.75 6.324 1 27 48 GLY B CA 1
ATOM 4665 C C . GLY B 1 48 ? -39.125 12.203 6.531 1 27 48 GLY B C 1
ATOM 4666 O O . GLY B 1 48 ? -38.469 12.938 7.266 1 27 48 GLY B O 1
ATOM 4667 N N . ILE B 1 49 ? -40.062 12.906 5.793 1 27.09 49 ILE B N 1
ATOM 4668 C CA . ILE B 1 49 ? -40.906 14.086 5.902 1 27.09 49 ILE B CA 1
ATOM 4669 C C . ILE B 1 49 ? -41.594 14.102 7.262 1 27.09 49 ILE B C 1
ATOM 4671 O O . ILE B 1 49 ? -42.344 13.188 7.582 1 27.09 49 ILE B O 1
ATOM 4675 N N . PRO B 1 50 ? -41.219 14.641 8.367 1 25.97 50 PRO B N 1
ATOM 4676 C CA . PRO B 1 50 ? -42.406 15.227 9.016 1 25.97 50 PRO B CA 1
ATOM 4677 C C . PRO B 1 50 ? -43.281 16 8.047 1 25.97 50 PRO B C 1
ATOM 4679 O O . PRO B 1 50 ? -42.812 16.406 6.98 1 25.97 50 PRO B O 1
ATOM 4682 N N . SER B 1 51 ? -44.75 16.078 8.094 1 25.5 51 SER B N 1
ATOM 4683 C CA . SER B 1 51 ? -45.688 16.969 7.418 1 25.5 51 SER B CA 1
ATOM 4684 C C . SER B 1 51 ? -45.156 18.406 7.418 1 25.5 51 SER B C 1
ATOM 4686 O O . SER B 1 51 ? -45.562 19.219 6.59 1 25.5 51 SER B O 1
ATOM 4688 N N . ASN B 1 52 ? -44.781 19.062 8.586 1 23.77 52 ASN B N 1
ATOM 4689 C CA . ASN B 1 52 ? -44.812 20.469 8.195 1 23.77 52 ASN B CA 1
ATOM 4690 C C . ASN B 1 52 ? -43.812 20.766 7.086 1 23.77 52 ASN B C 1
ATOM 4692 O O . ASN B 1 52 ? -44.188 21.234 6.008 1 23.77 52 ASN B O 1
ATOM 4696 N N . SER B 1 53 ? -42.781 21.75 7.508 1 23.56 53 SER B N 1
ATOM 4697 C CA . SER B 1 53 ? -42.156 22.609 6.508 1 23.56 53 SER B CA 1
ATOM 4698 C C . SER B 1 53 ? -41.156 21.828 5.656 1 23.56 53 SER B C 1
ATOM 4700 O O . SER B 1 53 ? -40.062 21.516 6.113 1 23.56 53 SER B O 1
ATOM 4702 N N . ALA B 1 54 ? -41.5 20.75 4.883 1 23.09 54 ALA B N 1
ATOM 4703 C CA . ALA B 1 54 ? -41.031 20.359 3.549 1 23.09 54 ALA B CA 1
ATOM 4704 C C . ALA B 1 54 ? -40.469 21.562 2.789 1 23.09 54 ALA B C 1
ATOM 4706 O O . ALA B 1 54 ? -41.219 22.438 2.359 1 23.09 54 ALA B O 1
ATOM 4707 N N . LEU B 1 55 ? -39.375 22.172 3.383 1 23.88 55 LEU B N 1
ATOM 4708 C CA . LEU B 1 55 ? -38.781 22.922 2.271 1 23.88 55 LEU B CA 1
ATOM 4709 C C . LEU B 1 55 ? -38.688 22.047 1.021 1 23.88 55 LEU B C 1
ATOM 4711 O O . LEU B 1 55 ? -37.875 21.125 0.959 1 23.88 55 LEU B O 1
ATOM 4715 N N . GLN B 1 56 ? -39.75 21.578 0.523 1 26.02 56 GLN B N 1
ATOM 4716 C CA . GLN B 1 56 ? -40.281 21.328 -0.815 1 26.02 56 GLN B CA 1
ATOM 4717 C C . GLN B 1 56 ? -39.719 22.312 -1.825 1 26.02 56 GLN B C 1
ATOM 4719 O O . GLN B 1 56 ? -40.25 23.406 -1.998 1 26.02 56 GLN B O 1
ATOM 4724 N N . ILE B 1 57 ? -38.438 22.75 -1.795 1 25.27 57 ILE B N 1
ATOM 4725 C CA . ILE B 1 57 ? -38.5 23.594 -2.986 1 25.27 57 ILE B CA 1
ATOM 4726 C C . ILE B 1 57 ? -39.062 22.766 -4.152 1 25.27 57 ILE B C 1
ATOM 4728 O O . ILE B 1 57 ? -38.438 21.781 -4.574 1 25.27 57 ILE B O 1
ATOM 4732 N N . PRO B 1 58 ? -40.344 22.719 -4.289 1 26.14 58 PRO B N 1
ATOM 4733 C CA . PRO B 1 58 ? -41.062 22.375 -5.516 1 26.14 58 PRO B CA 1
ATOM 4734 C C . PRO B 1 58 ? -40.438 22.969 -6.766 1 26.14 58 PRO B C 1
ATOM 4736 O O . 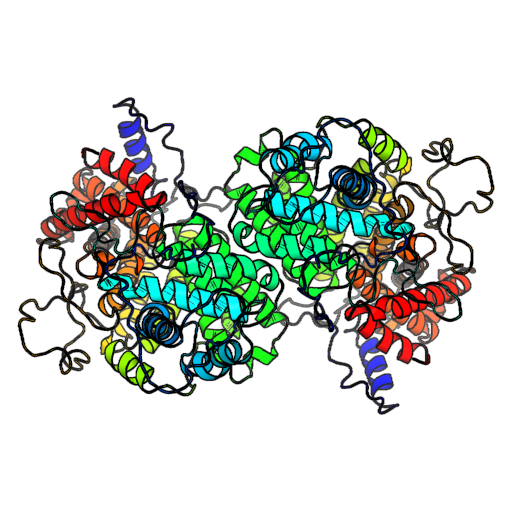PRO B 1 58 ? -40.438 24.188 -6.934 1 26.14 58 PRO B O 1
ATOM 4739 N N . LEU B 1 59 ? -39.062 22.766 -7.133 1 25.05 59 LEU B N 1
ATOM 4740 C CA . LEU B 1 59 ? -39.062 23.438 -8.43 1 25.05 59 LEU B CA 1
ATOM 4741 C C . LEU B 1 59 ? -40.219 22.938 -9.305 1 25.05 59 LEU B C 1
ATOM 4743 O O . LEU B 1 59 ? -40.312 21.75 -9.586 1 25.05 59 LEU B O 1
ATOM 4747 N N . HIS B 1 60 ? -41.344 23.438 -9.109 1 25.75 60 HIS B N 1
ATOM 4748 C CA . HIS B 1 60 ? -42.438 23.547 -10.07 1 25.75 60 HIS B CA 1
ATOM 4749 C C . HIS B 1 60 ? -41.906 23.812 -11.477 1 25.75 60 HIS B C 1
ATOM 4751 O O . HIS B 1 60 ? -42.062 24.906 -12.016 1 25.75 60 HIS B O 1
ATOM 4757 N N . LEU B 1 61 ? -40.531 23.609 -11.922 1 24.73 61 LEU B N 1
ATOM 4758 C CA . LEU B 1 61 ? -40.719 23.984 -13.32 1 24.73 61 LEU B CA 1
ATOM 4759 C C . LEU B 1 61 ? -41.781 23.109 -13.969 1 24.73 61 LEU B C 1
ATOM 4761 O O . LEU B 1 61 ? -41.938 21.938 -13.602 1 24.73 61 LEU B O 1
ATOM 4765 N N . SER B 1 62 ? -42.781 23.391 -14.422 1 28.89 62 SER B N 1
ATOM 4766 C CA . SER B 1 62 ? -43.781 22.906 -15.375 1 28.89 62 SER B CA 1
ATOM 4767 C C . SER B 1 62 ? -43.188 21.797 -16.25 1 28.89 62 SER B C 1
ATOM 4769 O O . SER B 1 62 ? -43.938 21.016 -16.844 1 28.89 62 SER B O 1
ATOM 4771 N N . GLY B 1 63 ? -41.969 21.953 -16.875 1 29.06 63 GLY B N 1
ATOM 4772 C CA . GLY B 1 63 ? -41.656 20.938 -17.859 1 29.06 63 GLY B CA 1
ATOM 4773 C C . GLY B 1 63 ? -41.156 19.641 -17.234 1 29.06 63 GLY B C 1
ATOM 4774 O O . GLY B 1 63 ? -40.781 19.625 -16.047 1 29.06 63 GLY B O 1
ATOM 4775 N N . SER B 1 64 ? -41.125 18.281 -17.734 1 30.05 64 SER B N 1
ATOM 4776 C CA . SER B 1 64 ? -40.906 16.891 -17.391 1 30.05 64 SER B CA 1
ATOM 4777 C C . SER B 1 64 ? -39.562 16.688 -16.719 1 30.05 64 SER B C 1
ATOM 4779 O O . SER B 1 64 ? -38.5 16.812 -17.359 1 30.05 64 SER B O 1
ATOM 4781 N N . THR B 1 65 ? -39.156 17.156 -15.617 1 33.88 65 THR B N 1
ATOM 4782 C CA . THR B 1 65 ? -37.812 17.047 -15 1 33.88 65 THR B CA 1
ATOM 4783 C C . THR B 1 65 ? -37.469 15.578 -14.766 1 33.88 65 THR B C 1
ATOM 4785 O O . THR B 1 65 ? -38.125 14.883 -13.984 1 33.88 65 THR B O 1
ATOM 4788 N N . SER B 1 66 ? -36.969 14.727 -15.656 1 31.55 66 SER B N 1
ATOM 4789 C CA . SER B 1 66 ? -36.5 13.344 -15.719 1 31.55 66 SER B CA 1
ATOM 4790 C C . SER B 1 66 ? -35.594 13.008 -14.547 1 31.55 66 SER B C 1
ATOM 4792 O O . SER B 1 66 ? -34.562 13.648 -14.352 1 31.55 66 SER B O 1
ATOM 4794 N N . THR B 1 67 ? -36.031 12.719 -13.312 1 37.22 67 THR B N 1
ATOM 4795 C CA . THR B 1 67 ? -35.312 12 -12.266 1 37.22 67 THR B CA 1
ATOM 4796 C C . THR B 1 67 ? -34.25 11.07 -12.859 1 37.22 67 THR B C 1
ATOM 4798 O O . THR B 1 67 ? -34.594 10.195 -13.664 1 37.22 67 THR B O 1
ATOM 4801 N N . LEU B 1 68 ? -33.125 11.461 -13.172 1 36.25 68 LEU B N 1
ATOM 4802 C CA . LEU B 1 68 ? -32.125 10.508 -13.633 1 36.25 68 LEU B CA 1
ATOM 4803 C C . LEU B 1 68 ? -32.188 9.211 -12.828 1 36.25 68 LEU B C 1
ATOM 4805 O O . LEU B 1 68 ? -32.25 9.242 -11.602 1 36.25 68 LEU B O 1
ATOM 4809 N N . ASN B 1 69 ? -32.969 8.289 -13.016 1 36.62 69 ASN B N 1
ATOM 4810 C CA . ASN B 1 69 ? -33.094 6.914 -12.539 1 36.62 69 ASN B CA 1
ATOM 4811 C C . ASN B 1 69 ? -31.734 6.355 -12.125 1 36.62 69 ASN B C 1
ATOM 4813 O O . ASN B 1 69 ? -31.266 5.371 -12.695 1 36.62 69 ASN B O 1
ATOM 4817 N N . LEU B 1 70 ? -30.703 7.203 -11.641 1 44.12 70 LEU B N 1
ATOM 4818 C CA . LEU B 1 70 ? -29.375 6.668 -11.367 1 44.12 70 LEU B CA 1
ATOM 4819 C C . LEU B 1 70 ? -29.406 5.754 -10.148 1 44.12 70 LEU B C 1
ATOM 4821 O O . LEU B 1 70 ? -30.188 5.961 -9.227 1 44.12 70 LEU B O 1
ATOM 4825 N N . SER B 1 71 ? -29.016 4.562 -10.156 1 48.12 71 SER B N 1
ATOM 4826 C CA . SER B 1 71 ? -28.781 3.664 -9.031 1 48.12 71 SER B CA 1
ATOM 4827 C C . SER B 1 71 ? -28.359 4.438 -7.785 1 48.12 71 SER B C 1
ATOM 4829 O O . SER B 1 71 ? -27.719 5.488 -7.887 1 48.12 71 SER B O 1
ATOM 4831 N N . PRO B 1 72 ? -28.938 4.141 -6.547 1 58.75 72 PRO B N 1
ATOM 4832 C CA . PRO B 1 72 ? -28.5 4.848 -5.34 1 58.75 72 PRO B CA 1
ATOM 4833 C C . PRO B 1 72 ? -26.984 5.062 -5.289 1 58.75 72 PRO B C 1
ATOM 4835 O O . PRO B 1 72 ? -26.234 4.246 -5.82 1 58.75 72 PRO B O 1
ATOM 4838 N N . PRO B 1 73 ? -26.688 6.402 -4.941 1 65.5 73 PRO B N 1
ATOM 4839 C CA . PRO B 1 73 ? -27.422 7.449 -4.227 1 65.5 73 PRO B CA 1
ATOM 4840 C C . PRO B 1 73 ? -28.094 8.453 -5.164 1 65.5 73 PRO B C 1
ATOM 4842 O O . PRO B 1 73 ? -27.594 8.688 -6.273 1 65.5 73 PRO B O 1
ATOM 4845 N N . SER B 1 74 ? -29.203 8.805 -4.824 1 70.06 74 SER B N 1
ATOM 4846 C CA . SER B 1 74 ? -29.922 9.82 -5.586 1 70.06 74 SER B CA 1
ATOM 4847 C C . SER B 1 74 ? -29.469 11.227 -5.195 1 70.06 74 SER B C 1
ATOM 4849 O O . SER B 1 74 ? -29.734 11.68 -4.082 1 70.06 74 SER B O 1
ATOM 4851 N N . VAL B 1 75 ? -28.547 11.828 -5.969 1 78.75 75 VAL B N 1
ATOM 4852 C CA . VAL B 1 75 ? -28.109 13.203 -5.789 1 78.75 75 VAL B CA 1
ATOM 4853 C C . VAL B 1 75 ? -28.625 14.07 -6.934 1 78.75 75 VAL B C 1
ATOM 4855 O O . VAL B 1 75 ? -28.422 13.758 -8.102 1 78.75 75 VAL B O 1
ATOM 4858 N N . ASP B 1 76 ? -29.391 15.117 -6.578 1 85.19 76 ASP B N 1
ATOM 4859 C CA . ASP B 1 76 ? -29.953 15.977 -7.613 1 85.19 76 ASP B CA 1
ATOM 4860 C C . ASP B 1 76 ? -28.859 16.812 -8.281 1 85.19 76 ASP B C 1
ATOM 4862 O O . ASP B 1 76 ? -27.797 17.016 -7.707 1 85.19 76 ASP B O 1
ATOM 4866 N N . TRP B 1 77 ? -29.172 17.328 -9.453 1 86.62 77 TRP B N 1
ATOM 4867 C CA . TRP B 1 77 ? -28.203 18.031 -10.281 1 86.62 77 TRP B CA 1
ATOM 4868 C C . TRP B 1 77 ? -27.703 19.297 -9.594 1 86.62 77 TRP B C 1
ATOM 4870 O O . TRP B 1 77 ? -26.516 19.609 -9.625 1 86.62 77 TRP B O 1
ATOM 4880 N N . GLU B 1 78 ? -28.594 20.016 -8.984 1 90 78 GLU B N 1
ATOM 4881 C CA . GLU B 1 78 ? -28.234 21.266 -8.305 1 90 78 GLU B CA 1
ATOM 4882 C C . GLU B 1 78 ? -27.25 21 -7.16 1 90 78 GLU B C 1
ATOM 4884 O O . GLU B 1 78 ? -26.281 21.75 -6.977 1 90 78 GLU B O 1
ATOM 4889 N N . THR B 1 79 ? -27.562 19.953 -6.465 1 91.69 79 THR B N 1
ATOM 4890 C CA . THR B 1 79 ? -26.688 19.578 -5.363 1 91.69 79 THR B CA 1
ATOM 4891 C C . THR B 1 79 ? -25.312 19.141 -5.891 1 91.69 79 THR B C 1
ATOM 4893 O O . THR B 1 79 ? -24.281 19.469 -5.305 1 91.69 79 THR B O 1
ATOM 4896 N N . MET B 1 80 ? -25.281 18.422 -6.996 1 93 80 MET B N 1
ATOM 4897 C CA . MET B 1 80 ? -24.031 17.969 -7.598 1 93 80 MET B CA 1
ATOM 4898 C C . MET B 1 80 ? -23.172 19.172 -8 1 93 80 MET B C 1
ATOM 4900 O O . MET B 1 80 ? -21.969 19.188 -7.754 1 93 80 MET B O 1
ATOM 4904 N N . GLN B 1 81 ? -23.828 20.141 -8.57 1 93.12 81 GLN B N 1
ATOM 4905 C CA . GLN B 1 81 ? -23.094 21.312 -9.016 1 93.12 81 GLN B CA 1
ATOM 4906 C C . GLN B 1 81 ? -22.594 22.141 -7.832 1 93.12 81 GLN B C 1
ATOM 4908 O O . GLN B 1 81 ? -21.453 22.609 -7.84 1 93.12 81 GLN B O 1
ATOM 4913 N N . ARG B 1 82 ? -23.453 22.266 -6.859 1 95.69 82 ARG B N 1
ATOM 4914 C CA . ARG B 1 82 ? -23.094 23.031 -5.672 1 95.69 82 ARG B CA 1
ATOM 4915 C C . ARG B 1 82 ? -21.922 22.406 -4.941 1 95.69 82 ARG B C 1
ATOM 4917 O O . ARG B 1 82 ? -20.953 23.094 -4.582 1 95.69 82 ARG B O 1
ATOM 4924 N N . LEU B 1 83 ? -21.953 21.125 -4.719 1 96.62 83 LEU B N 1
ATOM 4925 C CA . LEU B 1 83 ? -20.906 20.422 -3.986 1 96.62 83 LEU B CA 1
ATOM 4926 C C . LEU B 1 83 ? -19.609 20.359 -4.797 1 96.62 83 LEU B C 1
ATOM 4928 O O . LEU B 1 83 ? -18.516 20.5 -4.242 1 96.62 83 LEU B O 1
ATOM 4932 N N . SER B 1 84 ? -19.734 20.125 -6.129 1 97.12 84 SER B N 1
ATOM 4933 C CA . SER B 1 84 ? -18.547 20.141 -6.98 1 97.12 84 SER B CA 1
ATOM 4934 C C . SER B 1 84 ? -17.859 21.5 -6.957 1 97.12 84 SER B C 1
ATOM 4936 O O . SER B 1 84 ? -16.641 21.594 -6.867 1 97.12 84 SER B O 1
ATOM 4938 N N . LYS B 1 85 ? -18.688 22.516 -7.039 1 96.38 85 LYS B N 1
ATOM 4939 C CA . LYS B 1 85 ? -18.125 23.875 -7.012 1 96.38 85 LYS B CA 1
ATOM 4940 C C . LYS B 1 85 ? -17.422 24.156 -5.688 1 96.38 85 LYS B C 1
ATOM 4942 O O . LYS B 1 85 ? -16.328 24.719 -5.664 1 96.38 85 LYS B O 1
ATOM 4947 N N . ALA B 1 86 ? -18.062 23.797 -4.609 1 96.81 86 ALA B N 1
ATOM 4948 C CA . ALA B 1 86 ? -17.469 24 -3.293 1 96.81 86 ALA B CA 1
ATOM 4949 C C . ALA B 1 86 ? -16.125 23.266 -3.174 1 96.81 86 ALA B C 1
ATOM 4951 O O . ALA B 1 86 ? -15.164 23.812 -2.635 1 96.81 86 ALA B O 1
ATOM 4952 N N . TYR B 1 87 ? -16.109 22.031 -3.648 1 98 87 TYR B N 1
ATOM 4953 C CA . TYR B 1 87 ? -14.875 21.25 -3.617 1 98 87 TYR B CA 1
ATOM 4954 C C . TYR B 1 87 ? -13.766 21.969 -4.387 1 98 87 TYR B C 1
ATOM 4956 O O . TYR B 1 87 ? -12.656 22.125 -3.875 1 98 87 TYR B O 1
ATOM 4964 N N . PHE B 1 88 ? -13.984 22.359 -5.59 1 97.38 88 PHE B N 1
ATOM 4965 C CA . PHE B 1 88 ? -12.953 22.906 -6.461 1 97.38 88 PHE B CA 1
ATOM 4966 C C . PHE B 1 88 ? -12.539 24.297 -6 1 97.38 88 PHE B C 1
ATOM 4968 O O . PHE B 1 88 ? -11.391 24.703 -6.18 1 97.38 88 PHE B O 1
ATOM 4975 N N . ASP B 1 89 ? -13.43 25.016 -5.305 1 95.62 89 ASP B N 1
ATOM 4976 C CA . ASP B 1 89 ? -13.148 26.375 -4.875 1 95.62 89 ASP B CA 1
ATOM 4977 C C . ASP B 1 89 ? -12.328 26.391 -3.59 1 95.62 89 ASP B C 1
ATOM 4979 O O . ASP B 1 89 ? -11.695 27.406 -3.258 1 95.62 89 ASP B O 1
ATOM 4983 N N . VAL B 1 90 ? -12.344 25.312 -2.9 1 95.56 90 VAL B N 1
ATOM 4984 C CA . VAL B 1 90 ? -11.695 25.359 -1.596 1 95.56 90 VAL B CA 1
ATOM 4985 C C . VAL B 1 90 ? -10.688 24.219 -1.478 1 95.56 90 VAL B C 1
ATOM 4987 O O . VAL B 1 90 ? -9.477 24.453 -1.458 1 95.56 90 VAL B O 1
ATOM 4990 N N . ILE B 1 91 ? -11.188 22.953 -1.56 1 97.31 91 ILE B N 1
ATOM 4991 C CA . ILE B 1 91 ? -10.352 21.781 -1.286 1 97.31 91 ILE B CA 1
ATOM 4992 C C . ILE B 1 91 ? -9.305 21.625 -2.389 1 97.31 91 ILE B C 1
ATOM 4994 O O . ILE B 1 91 ? -8.125 21.422 -2.107 1 97.31 91 ILE B O 1
ATOM 4998 N N . ASN B 1 92 ? -9.742 21.703 -3.623 1 96.69 92 ASN B N 1
ATOM 4999 C CA . ASN B 1 92 ? -8.828 21.5 -4.742 1 96.69 92 ASN B CA 1
ATOM 5000 C C . ASN B 1 92 ? -7.801 22.625 -4.844 1 96.69 92 ASN B C 1
ATOM 5002 O O . ASN B 1 92 ? -6.73 22.438 -5.43 1 96.69 92 ASN B O 1
ATOM 5006 N N . MET B 1 93 ? -8.109 23.766 -4.305 1 93.62 93 MET B N 1
ATOM 5007 C CA . MET B 1 93 ? -7.145 24.844 -4.27 1 93.62 93 MET B CA 1
ATOM 5008 C C . MET B 1 93 ? -6.02 24.547 -3.283 1 93.62 93 MET B C 1
ATOM 5010 O O . MET B 1 93 ? -4.859 24.875 -3.537 1 93.62 93 MET B O 1
ATOM 5014 N N . LEU B 1 94 ? -6.406 23.938 -2.238 1 94.69 94 LEU B N 1
ATOM 5015 C CA . LEU B 1 94 ? -5.418 23.562 -1.238 1 94.69 94 LEU B CA 1
ATOM 5016 C C . LEU B 1 94 ? -4.621 22.344 -1.702 1 94.69 94 LEU B C 1
ATOM 5018 O O . LEU B 1 94 ? -3.42 22.25 -1.438 1 94.69 94 LEU B O 1
ATOM 5022 N N . HIS B 1 95 ? -5.332 21.406 -2.354 1 96.12 95 HIS B N 1
ATOM 5023 C CA . HIS B 1 95 ? -4.777 20.172 -2.873 1 96.12 95 HIS B CA 1
ATOM 5024 C C . HIS B 1 95 ? -5.184 19.953 -4.328 1 96.12 95 HIS B C 1
ATOM 5026 O O . HIS B 1 95 ? -6.109 19.188 -4.609 1 96.12 95 HIS B O 1
ATOM 5032 N N . PRO B 1 96 ? -4.438 20.516 -5.238 1 96.06 96 PRO B N 1
ATOM 5033 C CA . PRO B 1 96 ? -4.863 20.484 -6.641 1 96.06 96 PRO B CA 1
ATOM 5034 C C . PRO B 1 96 ? -4.613 19.125 -7.293 1 96.06 96 PRO B C 1
ATOM 5036 O O . PRO B 1 96 ? -3.854 19.031 -8.258 1 96.06 96 PRO B O 1
ATOM 5039 N N . VAL B 1 97 ? -5.375 18.156 -6.941 1 96.94 97 VAL B N 1
ATOM 5040 C CA . VAL B 1 97 ? -5.207 16.797 -7.426 1 96.94 97 VAL B CA 1
ATOM 5041 C C . VAL B 1 97 ? -6.117 16.562 -8.633 1 96.94 97 VAL B C 1
ATOM 5043 O O . VAL B 1 97 ? -5.855 15.672 -9.445 1 96.94 97 VAL B O 1
ATOM 5046 N N . LEU B 1 98 ? -7.219 17.344 -8.758 1 96.94 98 LEU B N 1
ATOM 5047 C CA . LEU B 1 98 ? -8.148 17.203 -9.875 1 96.94 98 LEU B CA 1
ATOM 5048 C C . LEU B 1 98 ? -8.125 18.453 -10.758 1 96.94 98 LEU B C 1
ATOM 5050 O O . LEU B 1 98 ? -7.57 19.484 -10.375 1 96.94 98 LEU B O 1
ATOM 5054 N N . ASP B 1 99 ? -8.555 18.266 -11.938 1 95.12 99 ASP B N 1
ATOM 5055 C CA . ASP B 1 99 ? -8.812 19.359 -12.883 1 95.12 99 ASP B CA 1
ATOM 5056 C C . ASP B 1 99 ? -10.305 19.547 -13.094 1 95.12 99 ASP B C 1
ATOM 5058 O O . ASP B 1 99 ? -11.016 18.625 -13.477 1 95.12 99 ASP B O 1
ATOM 5062 N N . ARG B 1 100 ? -10.758 20.781 -12.875 1 94.94 100 ARG B N 1
ATOM 5063 C CA . ARG B 1 100 ? -12.188 21.078 -12.906 1 94.94 100 ARG B CA 1
ATOM 5064 C C . ARG B 1 100 ? -12.781 20.75 -14.273 1 94.94 100 ARG B C 1
ATOM 5066 O O . ARG B 1 100 ? -13.859 20.156 -14.359 1 94.94 100 ARG B O 1
ATOM 5073 N N . GLN B 1 101 ? -12.148 21.156 -15.32 1 92.81 101 GLN B N 1
ATOM 5074 C CA . GLN B 1 101 ? -12.664 20.922 -16.672 1 92.81 101 GLN B CA 1
ATOM 5075 C C . GLN B 1 101 ? -12.742 19.438 -16.984 1 92.81 101 GLN B C 1
ATOM 5077 O O . GLN B 1 101 ? -13.758 18.969 -17.5 1 92.81 101 GLN B O 1
ATOM 5082 N N . TRP B 1 102 ? -11.656 18.781 -16.734 1 91.69 102 TRP B N 1
ATOM 5083 C CA . TRP B 1 102 ? -11.641 17.344 -16.984 1 91.69 102 TRP B CA 1
ATOM 5084 C C . TRP B 1 102 ? -12.703 16.641 -16.172 1 91.69 102 TRP B C 1
ATOM 5086 O O . TRP B 1 102 ? -13.375 15.727 -16.672 1 91.69 102 TRP B O 1
ATOM 5096 N N . PHE B 1 103 ? -12.828 17.016 -14.898 1 95.5 103 PHE B N 1
ATOM 5097 C CA . PHE B 1 103 ? -13.805 16.406 -14.016 1 95.5 103 PHE B CA 1
ATOM 5098 C C . PHE B 1 103 ? -15.219 16.594 -14.555 1 95.5 103 PHE B C 1
ATOM 5100 O O . PHE B 1 103 ? -15.992 15.633 -14.625 1 95.5 103 PHE B O 1
ATOM 5107 N N . ASN B 1 104 ? -15.555 17.766 -14.953 1 93.56 104 ASN B N 1
ATOM 5108 C CA . ASN B 1 104 ? -16.891 18.062 -15.445 1 93.56 104 ASN B CA 1
ATOM 5109 C C . ASN B 1 104 ? -17.172 17.375 -16.781 1 93.56 104 ASN B C 1
ATOM 5111 O O . ASN B 1 104 ? -18.25 16.812 -16.969 1 93.56 104 ASN B O 1
ATOM 5115 N N . SER B 1 105 ? -16.203 17.344 -17.641 1 91.44 105 SER B N 1
ATOM 5116 C CA . SER B 1 105 ? -16.422 16.875 -19.016 1 91.44 105 SER B CA 1
ATOM 5117 C C . SER B 1 105 ? -16.344 15.352 -19.094 1 91.44 105 SER B C 1
ATOM 5119 O O . SER B 1 105 ? -17.047 14.727 -19.891 1 91.44 105 SER B O 1
ATOM 5121 N N . ASN B 1 106 ? -15.516 14.742 -18.219 1 90.62 106 ASN B N 1
ATOM 5122 C CA . ASN B 1 106 ? -15.25 13.32 -18.422 1 90.62 106 ASN B CA 1
ATOM 5123 C C . ASN B 1 106 ? -15.742 12.5 -17.234 1 90.62 106 ASN B C 1
ATOM 5125 O O . ASN B 1 106 ? -16.266 11.398 -17.422 1 90.62 106 ASN B O 1
ATOM 5129 N N . VAL B 1 107 ? -15.578 13 -16.062 1 92.88 107 VAL B N 1
ATOM 5130 C CA . VAL B 1 107 ? -15.883 12.203 -14.891 1 92.88 107 VAL B CA 1
ATOM 5131 C C . VAL B 1 107 ? -17.359 12.383 -14.523 1 92.88 107 VAL B C 1
ATOM 5133 O O . VAL B 1 107 ? -18.125 11.422 -14.555 1 92.88 107 VAL B O 1
ATOM 5136 N N . LEU B 1 108 ? -17.75 13.617 -14.266 1 92.38 108 LEU B N 1
ATOM 5137 C CA . LEU B 1 108 ? -19.109 13.891 -13.836 1 92.38 108 LEU B CA 1
ATOM 5138 C C . LEU B 1 108 ? -20.109 13.578 -14.953 1 92.38 108 LEU B C 1
ATOM 5140 O O . LEU B 1 108 ? -21.203 13.07 -14.695 1 92.38 108 LEU B O 1
ATOM 5144 N N . SER B 1 109 ? -19.75 13.844 -16.188 1 90.31 109 SER B N 1
ATOM 5145 C CA . SER B 1 109 ? -20.609 13.562 -17.328 1 90.31 109 SER B CA 1
ATOM 5146 C C . SER B 1 109 ? -20.891 12.07 -17.453 1 90.31 109 SER B C 1
ATOM 5148 O O . SER B 1 109 ? -22 11.664 -17.812 1 90.31 109 SER B O 1
ATOM 5150 N N . SER B 1 110 ? -19.859 11.281 -17.203 1 89.81 110 SER B N 1
ATOM 5151 C CA . SER B 1 110 ? -20.031 9.828 -17.266 1 89.81 110 SER B CA 1
ATOM 5152 C C . SER B 1 110 ? -21.047 9.352 -16.219 1 89.81 110 SER B C 1
ATOM 5154 O O . SER B 1 110 ? -21.859 8.461 -16.5 1 89.81 110 SER B O 1
ATOM 5156 N N . ILE B 1 111 ? -21.047 9.938 -15.078 1 88.81 111 ILE B N 1
ATOM 5157 C CA . ILE B 1 111 ? -21.969 9.57 -14 1 88.81 111 ILE B CA 1
ATOM 5158 C C . ILE B 1 111 ? -23.391 10.008 -14.352 1 88.81 111 ILE B C 1
ATOM 5160 O O . ILE B 1 111 ? -24.359 9.297 -14.07 1 88.81 111 ILE B O 1
ATOM 5164 N N . ILE B 1 112 ? -23.5 11.141 -14.969 1 86.75 112 ILE B N 1
ATOM 5165 C CA . ILE B 1 112 ? -24.812 11.672 -15.344 1 86.75 112 ILE B CA 1
ATOM 5166 C C . ILE B 1 112 ? -25.438 10.789 -16.422 1 86.75 112 ILE B C 1
ATOM 5168 O O . ILE B 1 112 ? -26.641 10.523 -16.391 1 86.75 112 ILE B O 1
ATOM 5172 N N . ASN B 1 113 ? -24.609 10.242 -17.281 1 85.31 113 ASN B N 1
ATOM 5173 C CA . ASN B 1 113 ? -25.094 9.445 -18.406 1 85.31 113 ASN B CA 1
ATOM 5174 C C . ASN B 1 113 ? -25.328 7.996 -18 1 85.31 113 ASN B C 1
ATOM 5176 O O . ASN B 1 113 ? -26.266 7.352 -18.484 1 85.31 113 ASN B O 1
ATOM 5180 N N . ASN B 1 114 ? -24.422 7.496 -17.109 1 84.38 114 ASN B N 1
ATOM 5181 C CA . ASN B 1 114 ? -24.438 6.059 -16.859 1 84.38 114 ASN B CA 1
ATOM 5182 C C . ASN B 1 114 ? -24.844 5.738 -15.422 1 84.38 114 ASN B C 1
ATOM 5184 O O . ASN B 1 114 ? -25.094 4.582 -15.086 1 84.38 114 ASN B O 1
ATOM 5188 N N . GLY B 1 115 ? -24.969 6.746 -14.609 1 85.25 115 GLY B N 1
ATOM 5189 C CA . GLY B 1 115 ? -25.234 6.504 -13.203 1 85.25 115 GLY B CA 1
ATOM 5190 C C . GLY B 1 115 ? -24 6.09 -12.422 1 85.25 115 GLY B C 1
ATOM 5191 O O . GLY B 1 115 ? -22.922 5.898 -13 1 85.25 115 GLY B O 1
ATOM 5192 N N . PHE B 1 116 ? -24.188 5.945 -11.086 1 86.38 116 PHE B N 1
ATOM 5193 C CA . PHE B 1 116 ? -23.094 5.512 -10.234 1 86.38 116 PHE B CA 1
ATOM 5194 C C . PHE B 1 116 ? -22.859 4.012 -10.359 1 86.38 116 PHE B C 1
ATOM 5196 O O . PHE B 1 116 ? -23.766 3.217 -10.102 1 86.38 116 PHE B O 1
ATOM 5203 N N . GLN B 1 117 ? -21.797 3.662 -10.859 1 85.06 117 GLN B N 1
ATOM 5204 C CA . GLN B 1 117 ? -21.422 2.262 -11 1 85.06 117 GLN B CA 1
ATOM 5205 C C . GLN B 1 117 ? -20.375 1.867 -9.953 1 85.06 117 GLN B C 1
ATOM 5207 O O . GLN B 1 117 ? -20.078 2.65 -9.055 1 85.06 117 GLN B O 1
ATOM 5212 N N . GLU B 1 118 ? -20.047 0.598 -10.078 1 82.25 118 GLU B N 1
ATOM 5213 C CA . GLU B 1 118 ? -18.984 0.139 -9.195 1 82.25 118 GLU B CA 1
ATOM 5214 C C . GLU B 1 118 ? -17.609 0.493 -9.758 1 82.25 118 GLU B C 1
ATOM 5216 O O . GLU B 1 118 ? -17.438 0.583 -10.969 1 82.25 118 GLU B O 1
ATOM 5221 N N . GLY B 1 119 ? -16.75 1.008 -8.836 1 83.12 119 GLY B N 1
ATOM 5222 C CA . GLY B 1 119 ? -15.406 1.301 -9.305 1 83.12 119 GLY B CA 1
ATOM 5223 C C . GLY B 1 119 ? -14.867 2.617 -8.781 1 83.12 119 GLY B C 1
ATOM 5224 O O . GLY B 1 119 ? -15.492 3.258 -7.93 1 83.12 119 GLY B O 1
ATOM 5225 N N . ALA B 1 120 ? -13.781 3.051 -9.398 1 90.94 120 ALA B N 1
ATOM 5226 C CA . ALA B 1 120 ? -13.039 4.195 -8.883 1 90.94 120 ALA B CA 1
ATOM 5227 C C . ALA B 1 120 ? -13.695 5.508 -9.289 1 90.94 120 ALA B C 1
ATOM 5229 O O . ALA B 1 120 ? -13.711 6.465 -8.508 1 90.94 120 ALA B O 1
ATOM 5230 N N . LEU B 1 121 ? -14.328 5.562 -10.461 1 93.06 121 LEU B N 1
ATOM 5231 C CA . LEU B 1 121 ? -14.883 6.801 -10.992 1 93.06 121 LEU B CA 1
ATOM 5232 C C . LEU B 1 121 ? -16.047 7.281 -10.133 1 93.06 121 LEU B C 1
ATOM 5234 O O . LEU B 1 121 ? -16.109 8.453 -9.75 1 93.06 121 LEU B O 1
ATOM 5238 N N . SER B 1 122 ? -16.969 6.402 -9.852 1 93.12 122 SER B N 1
ATOM 5239 C CA . SER B 1 122 ? -18.109 6.746 -9.023 1 93.12 122 SER B CA 1
ATOM 5240 C C . SER B 1 122 ? -17.672 7.133 -7.613 1 93.12 122 SER B C 1
ATOM 5242 O O . SER B 1 122 ? -18.203 8.086 -7.035 1 93.12 122 SER B O 1
ATOM 5244 N N . SER B 1 123 ? -16.766 6.332 -7.059 1 95.38 123 SER B N 1
ATOM 5245 C CA . SER B 1 123 ? -16.25 6.645 -5.73 1 95.38 123 SER B CA 1
ATOM 5246 C C . SER B 1 123 ? -15.586 8.016 -5.703 1 95.38 123 SER B C 1
ATOM 5248 O O . SER B 1 123 ? -15.727 8.766 -4.734 1 95.38 123 SER B O 1
ATOM 5250 N N . LEU B 1 124 ? -14.844 8.32 -6.738 1 97.5 124 LEU B N 1
ATOM 5251 C CA . LEU B 1 124 ? -14.164 9.609 -6.848 1 97.5 124 LEU B CA 1
ATOM 5252 C C . LEU B 1 124 ? -15.172 10.758 -6.816 1 97.5 124 LEU B C 1
ATOM 5254 O O . LEU B 1 124 ? -14.969 11.742 -6.102 1 97.5 124 LEU B O 1
ATOM 5258 N N . VAL B 1 125 ? -16.266 10.633 -7.586 1 97.06 125 VAL B N 1
ATOM 5259 C CA . VAL B 1 125 ? -17.281 11.68 -7.648 1 97.06 125 VAL B CA 1
ATOM 5260 C C . VAL B 1 125 ? -17.938 11.852 -6.281 1 97.06 125 VAL B C 1
ATOM 5262 O O . VAL B 1 125 ? -18.156 12.977 -5.824 1 97.06 125 VAL B O 1
ATOM 5265 N N . LEU B 1 126 ? -18.203 10.781 -5.637 1 96.75 126 LEU B N 1
ATOM 5266 C CA . LEU B 1 126 ? -18.812 10.82 -4.312 1 96.75 126 LEU B CA 1
ATOM 5267 C C . LEU B 1 126 ? -17.875 11.461 -3.299 1 96.75 126 LEU B C 1
ATOM 5269 O O . LEU B 1 126 ? -18.328 12.18 -2.396 1 96.75 126 LEU B O 1
ATOM 5273 N N . LEU B 1 127 ? -16.609 11.195 -3.42 1 98.12 127 LEU B N 1
ATOM 5274 C CA . LEU B 1 127 ? -15.625 11.797 -2.525 1 98.12 127 LEU B CA 1
ATOM 5275 C C . LEU B 1 127 ? -15.516 13.297 -2.771 1 98.12 127 LEU B C 1
ATOM 5277 O O . LEU B 1 127 ? -15.344 14.078 -1.831 1 98.12 127 LEU B O 1
ATOM 5281 N N . VAL B 1 128 ? -15.57 13.688 -4.059 1 98.5 128 VAL B N 1
ATOM 5282 C CA . VAL B 1 128 ? -15.594 15.109 -4.391 1 98.5 128 VAL B CA 1
ATOM 5283 C C . VAL B 1 128 ? -16.797 15.781 -3.711 1 98.5 128 VAL B C 1
ATOM 5285 O O . VAL B 1 128 ? -16.656 16.859 -3.133 1 98.5 128 VAL B O 1
ATOM 5288 N N . PHE B 1 129 ? -17.953 15.102 -3.713 1 97.75 129 PHE B N 1
ATOM 5289 C CA . PHE B 1 129 ? -19.156 15.641 -3.076 1 97.75 129 PHE B CA 1
ATOM 5290 C C . PHE B 1 129 ? -18.984 15.688 -1.562 1 97.75 129 PHE B C 1
ATOM 5292 O O . PHE B 1 129 ? -19.375 16.672 -0.92 1 97.75 129 PHE B O 1
ATOM 5299 N N . ALA B 1 130 ? -18.438 14.625 -0.994 1 97.81 130 ALA B N 1
ATOM 5300 C CA . ALA B 1 130 ? -18.234 14.578 0.451 1 97.81 130 ALA B CA 1
ATOM 5301 C C . ALA B 1 130 ? -17.312 15.719 0.907 1 97.81 130 ALA B C 1
ATOM 5303 O O . ALA B 1 130 ? -17.625 16.406 1.882 1 97.81 130 ALA B O 1
ATOM 5304 N N . LEU B 1 131 ? -16.234 15.922 0.207 1 98.5 131 LEU B N 1
ATOM 5305 C CA . LEU B 1 131 ? -15.305 16.984 0.55 1 98.5 131 LEU B CA 1
ATOM 5306 C C . LEU B 1 131 ? -15.898 18.359 0.226 1 98.5 131 LEU B C 1
ATOM 5308 O O . LEU B 1 131 ? -15.539 19.359 0.844 1 98.5 131 LEU B O 1
ATOM 5312 N N . GLY B 1 132 ? -16.812 18.391 -0.798 1 98.12 132 GLY B N 1
ATOM 5313 C CA . GLY B 1 132 ? -17.562 19.609 -1.043 1 98.12 132 GLY B CA 1
ATOM 5314 C C . GLY B 1 132 ? -18.391 20.047 0.145 1 98.12 132 GLY B C 1
ATOM 5315 O O . GLY B 1 132 ? -18.469 21.234 0.458 1 98.12 132 GLY B O 1
ATOM 5316 N N . GLU B 1 133 ? -19 19.109 0.801 1 96.88 133 GLU B N 1
ATOM 5317 C CA . GLU B 1 133 ? -19.766 19.406 2.01 1 96.88 133 GLU B CA 1
ATOM 5318 C C . GLU B 1 133 ? -18.859 19.938 3.115 1 96.88 133 GLU B C 1
ATOM 5320 O O . GLU B 1 133 ? -19.281 20.797 3.912 1 96.88 133 GLU B O 1
ATOM 5325 N N . VAL B 1 134 ? -17.688 19.406 3.195 1 97.12 134 VAL B N 1
ATOM 5326 C CA . VAL B 1 134 ? -16.719 19.891 4.172 1 97.12 134 VAL B CA 1
ATOM 5327 C C . VAL B 1 134 ? -16.328 21.328 3.854 1 97.12 134 VAL B C 1
ATOM 5329 O O . VAL B 1 134 ? -16.203 22.172 4.754 1 97.12 134 VAL B O 1
ATOM 5332 N N . ALA B 1 135 ? -16.141 21.609 2.605 1 96.75 135 ALA B N 1
ATOM 5333 C CA . ALA B 1 135 ? -15.758 22.953 2.172 1 96.75 135 ALA B CA 1
ATOM 5334 C C . ALA B 1 135 ? -16.828 23.969 2.529 1 96.75 135 ALA B C 1
ATOM 5336 O O . ALA B 1 135 ? -16.531 25.125 2.834 1 96.75 135 ALA B O 1
ATOM 5337 N N . LEU B 1 136 ? -18.047 23.562 2.555 1 94.94 136 LEU B N 1
ATOM 5338 C CA . LEU B 1 136 ? -19.172 24.453 2.797 1 94.94 136 LEU B CA 1
ATOM 5339 C C . LEU B 1 136 ? -19.328 24.734 4.289 1 94.94 136 LEU B C 1
ATOM 5341 O O . LEU B 1 136 ? -20.109 25.609 4.68 1 94.94 136 LEU B O 1
ATOM 5345 N N . THR B 1 137 ? -18.562 24.078 5.117 1 91.88 137 THR B N 1
ATOM 5346 C CA . THR B 1 137 ? -18.703 24.25 6.559 1 91.88 137 THR B CA 1
ATOM 5347 C C . THR B 1 137 ? -18.234 25.625 6.996 1 91.88 137 THR B C 1
ATOM 5349 O O . THR B 1 137 ? -18.531 26.062 8.109 1 91.88 137 THR B O 1
ATOM 5352 N N . THR B 1 138 ? -17.5 26.359 6.203 1 85.06 138 THR B N 1
ATOM 5353 C CA . THR B 1 138 ? -17.031 27.703 6.527 1 85.06 138 THR B CA 1
ATOM 5354 C C . THR B 1 138 ? -18.188 28.609 6.918 1 85.06 138 THR B C 1
ATOM 5356 O O . THR B 1 138 ? -18.016 29.562 7.672 1 85.06 138 THR B O 1
ATOM 5359 N N . SER B 1 139 ? -19.344 28.266 6.434 1 83.81 139 SER B N 1
ATOM 5360 C CA . SER B 1 139 ? -20.516 29.094 6.691 1 83.81 139 SER B CA 1
ATOM 5361 C C . SER B 1 139 ? -21.453 28.422 7.688 1 83.81 139 SER B C 1
ATOM 5363 O O . SER B 1 139 ? -22.547 28.922 7.941 1 83.81 139 SER B O 1
ATOM 5365 N N . GLU B 1 140 ? -20.984 27.391 8.266 1 87.31 140 GLU B N 1
ATOM 5366 C CA . GLU B 1 140 ? -21.859 26.641 9.172 1 87.31 140 GLU B CA 1
ATOM 5367 C C . GLU B 1 140 ? -21.562 26.984 10.625 1 87.31 140 GLU B C 1
ATOM 5369 O O . GLU B 1 140 ? -20.609 27.703 10.922 1 87.31 140 GLU B O 1
ATOM 5374 N N . VAL B 1 141 ? -22.344 26.453 11.477 1 88.5 141 VAL B N 1
ATOM 5375 C CA . VAL B 1 141 ? -22.25 26.734 12.906 1 88.5 141 VAL B CA 1
ATOM 5376 C C . VAL B 1 141 ? -21.188 25.859 13.539 1 88.5 141 VAL B C 1
ATOM 5378 O O . VAL B 1 141 ? -21 24.703 13.133 1 88.5 141 VAL B O 1
ATOM 5381 N N . PRO B 1 142 ? -20.438 26.453 14.453 1 92.62 142 PRO B N 1
ATOM 5382 C CA . PRO B 1 142 ? -19.469 25.641 15.195 1 92.62 142 PRO B CA 1
ATOM 5383 C C . PRO B 1 142 ? -20.125 24.5 15.969 1 92.62 142 PRO B C 1
ATOM 5385 O O . PRO B 1 142 ? -21.281 24.609 16.375 1 92.62 142 PRO B O 1
ATOM 5388 N N . ILE B 1 143 ? -19.484 23.469 16.188 1 91.38 143 ILE B N 1
ATOM 5389 C CA . ILE B 1 143 ? -20.062 22.281 16.812 1 91.38 143 ILE B CA 1
ATOM 5390 C C . ILE B 1 143 ? -20.156 22.484 18.328 1 91.38 143 ILE B C 1
ATOM 5392 O O . ILE B 1 143 ? -20.891 21.766 19 1 91.38 143 ILE B O 1
ATOM 5396 N N . SER B 1 144 ? -19.297 23.438 18.859 1 90.94 144 SER B N 1
ATOM 5397 C CA . SER B 1 144 ? -19.266 23.703 20.281 1 90.94 144 SER B CA 1
ATOM 5398 C C . SER B 1 144 ? -18.703 25.094 20.578 1 90.94 144 SER B C 1
ATOM 5400 O O . SER B 1 144 ? -18.406 25.844 19.656 1 90.94 144 SER B O 1
ATOM 5402 N N . ALA B 1 145 ? -18.688 25.422 21.859 1 91.38 145 ALA B N 1
ATOM 5403 C CA . ALA B 1 145 ? -18.094 26.656 22.328 1 91.38 145 ALA B CA 1
ATOM 5404 C C . ALA B 1 145 ? -17.422 26.469 23.703 1 91.38 145 ALA B C 1
ATOM 5406 O O . ALA B 1 145 ? -17.844 25.609 24.469 1 91.38 145 ALA B O 1
ATOM 5407 N N . TYR B 1 146 ? -16.391 27.109 23.875 1 89.88 146 TYR B N 1
ATOM 5408 C CA . TYR B 1 146 ? -15.727 27.156 25.156 1 89.88 146 TYR B CA 1
ATOM 5409 C C . TYR B 1 146 ? -15.656 28.594 25.688 1 89.88 146 TYR B C 1
ATOM 5411 O O . TYR B 1 146 ? -15.047 29.453 25.047 1 89.88 146 TYR B O 1
ATOM 5419 N N . LYS B 1 147 ? -16.188 28.875 26.844 1 89.12 147 LYS B N 1
ATOM 5420 C CA . LYS B 1 147 ? -16.234 30.203 27.422 1 89.12 147 LYS B CA 1
ATOM 5421 C C . LYS B 1 147 ? -16.688 31.25 26.406 1 89.12 147 LYS B C 1
ATOM 5423 O O . LYS B 1 147 ? -16.031 32.281 26.219 1 89.12 147 LYS B O 1
ATOM 5428 N N . GLN B 1 148 ? -17.656 30.922 25.625 1 87.81 148 GLN B N 1
ATOM 5429 C CA . GLN B 1 148 ? -18.375 31.781 24.672 1 87.81 148 GLN B CA 1
ATOM 5430 C C . GLN B 1 148 ? -17.594 31.906 23.375 1 87.81 148 GLN B C 1
ATOM 5432 O O . GLN B 1 148 ? -18.062 32.531 22.422 1 87.81 148 GLN B O 1
ATOM 5437 N N . ARG B 1 149 ? -16.469 31.359 23.328 1 90.12 149 ARG B N 1
ATOM 5438 C CA . ARG B 1 149 ? -15.711 31.344 22.078 1 90.12 149 ARG B CA 1
ATOM 5439 C C . ARG B 1 149 ? -16.125 30.172 21.203 1 90.12 149 ARG B C 1
ATOM 5441 O O . ARG B 1 149 ? -16.016 29.016 21.625 1 90.12 149 ARG B O 1
ATOM 5448 N N . PRO B 1 150 ? -16.516 30.484 20.078 1 92.62 150 PRO B N 1
ATOM 5449 C CA . PRO B 1 150 ? -16.953 29.406 19.203 1 92.62 150 PRO B CA 1
ATOM 5450 C C . PRO B 1 150 ? -15.805 28.469 18.797 1 92.62 150 PRO B C 1
ATOM 5452 O O . PRO B 1 150 ? -14.688 28.938 18.562 1 92.62 150 PRO B O 1
ATOM 5455 N N . SER B 1 151 ? -16.109 27.219 18.672 1 93.69 151 SER B N 1
ATOM 5456 C CA . SER B 1 151 ? -15.156 26.234 18.188 1 93.69 151 SER B CA 1
ATOM 5457 C C . SER B 1 151 ? -14.766 26.516 16.75 1 93.69 151 SER B C 1
ATOM 5459 O O . SER B 1 151 ? -15.562 27.062 15.977 1 93.69 151 SER B O 1
ATOM 5461 N N . GLY B 1 152 ? -13.57 26.203 16.375 1 95.12 152 GLY B N 1
ATOM 5462 C CA . GLY B 1 152 ? -13.133 26.281 14.992 1 95.12 152 GLY B CA 1
ATOM 5463 C C . GLY B 1 152 ? -13.555 25.094 14.164 1 95.12 152 GLY B C 1
ATOM 5464 O O . GLY B 1 152 ? -13.297 25.031 12.961 1 95.12 152 GLY B O 1
ATOM 5465 N N . ILE B 1 153 ? -14.125 24.094 14.773 1 95.81 153 ILE B N 1
ATOM 5466 C CA . ILE B 1 153 ? -14.68 22.922 14.086 1 95.81 153 ILE B CA 1
ATOM 5467 C C . ILE B 1 153 ? -16.156 23.172 13.758 1 95.81 153 ILE B C 1
ATOM 5469 O O . ILE B 1 153 ? -16.984 23.234 14.656 1 95.81 153 ILE B O 1
ATOM 5473 N N . LYS B 1 154 ? -16.406 23.297 12.484 1 94.56 154 LYS B N 1
ATOM 5474 C CA . LYS B 1 154 ? -17.734 23.672 12.055 1 94.56 154 LYS B CA 1
ATOM 5475 C C . LYS B 1 154 ? -18.391 22.547 11.25 1 94.56 154 LYS B C 1
ATOM 5477 O O . LYS B 1 154 ? -17.703 21.734 10.633 1 94.56 154 LYS B O 1
ATOM 5482 N N . GLY B 1 155 ? -19.734 22.531 11.297 1 92.69 155 GLY B N 1
ATOM 5483 C CA . GLY B 1 155 ? -20.516 21.609 10.492 1 92.69 155 GLY B CA 1
ATOM 5484 C C . GLY B 1 155 ? -20.672 20.234 11.133 1 92.69 155 GLY B C 1
ATOM 5485 O O . GLY B 1 155 ? -19.719 19.703 11.703 1 92.69 155 GLY B O 1
ATOM 5486 N N . GLY B 1 156 ? -21.859 19.719 11.055 1 90.69 156 GLY B N 1
ATOM 5487 C CA . GLY B 1 156 ? -22.125 18.391 11.57 1 90.69 156 GLY B CA 1
ATOM 5488 C C . GLY B 1 156 ? -22 18.297 13.086 1 90.69 156 GLY B C 1
ATOM 5489 O O . GLY B 1 156 ? -22.281 19.266 13.789 1 90.69 156 GLY B O 1
ATOM 5490 N N . THR B 1 157 ? -21.766 17.047 13.531 1 89 157 THR B N 1
ATOM 5491 C CA . THR B 1 157 ? -21.531 16.766 14.945 1 89 157 THR B CA 1
ATOM 5492 C C . THR B 1 157 ? -20.203 16.031 15.141 1 89 157 THR B C 1
ATOM 5494 O O . THR B 1 157 ? -19.516 15.727 14.172 1 89 157 THR B O 1
ATOM 5497 N N . ILE B 1 158 ? -19.875 15.867 16.281 1 85.69 158 ILE B N 1
ATOM 5498 C CA . ILE B 1 158 ? -18.625 15.188 16.594 1 85.69 158 ILE B CA 1
ATOM 5499 C C . ILE B 1 158 ? -18.641 13.773 16.016 1 85.69 158 ILE B C 1
ATOM 5501 O O . ILE B 1 158 ? -17.625 13.305 15.484 1 85.69 158 ILE B O 1
ATOM 5505 N N . ASP B 1 159 ? -19.766 13.18 16.062 1 85.88 159 ASP B N 1
ATOM 5506 C CA . ASP B 1 159 ? -19.875 11.789 15.641 1 85.88 159 ASP B CA 1
ATOM 5507 C C . ASP B 1 159 ? -20.281 11.688 14.172 1 85.88 159 ASP B C 1
ATOM 5509 O O . ASP B 1 159 ? -20.125 10.633 13.547 1 85.88 159 ASP B O 1
ATOM 5513 N N . ARG B 1 160 ? -20.797 12.75 13.68 1 91.75 160 ARG B N 1
ATOM 5514 C CA . ARG B 1 160 ? -21.25 12.75 12.289 1 91.75 160 ARG B CA 1
ATOM 5515 C C . ARG B 1 160 ? -20.719 13.969 11.539 1 91.75 160 ARG B C 1
ATOM 5517 O O . ARG B 1 160 ? -21.469 14.922 11.297 1 91.75 160 ARG B O 1
ATOM 5524 N N . PRO B 1 161 ? -19.531 13.875 11.133 1 93.88 161 PRO B N 1
ATOM 5525 C CA . PRO B 1 161 ? -18.953 14.992 10.398 1 93.88 161 PRO B CA 1
ATOM 5526 C C . PRO B 1 161 ? -19.641 15.25 9.055 1 93.88 161 PRO B C 1
ATOM 5528 O O . PRO B 1 161 ? -20.375 14.383 8.562 1 93.88 161 PRO B O 1
ATOM 5531 N N . PRO B 1 162 ? -19.484 16.422 8.539 1 95.75 162 PRO B N 1
ATOM 5532 C CA . PRO B 1 162 ? -20.125 16.75 7.258 1 95.75 162 PRO B CA 1
ATOM 5533 C C . PRO B 1 162 ? -19.656 15.852 6.121 1 95.75 162 PRO B C 1
ATOM 5535 O O . PRO B 1 162 ? -18.469 15.5 6.055 1 95.75 162 PRO B O 1
ATOM 5538 N N . GLY B 1 163 ? -20.562 15.43 5.242 1 95.94 163 GLY B N 1
ATOM 5539 C CA . GLY B 1 163 ? -20.25 14.641 4.062 1 95.94 163 GLY B CA 1
ATOM 5540 C C . GLY B 1 163 ? -20.172 13.156 4.344 1 95.94 163 GLY B C 1
ATOM 5541 O O . GLY B 1 163 ? -19.875 12.359 3.447 1 95.94 163 GLY B O 1
ATOM 5542 N N . LEU B 1 164 ? -20.469 12.703 5.547 1 95.5 164 LEU B N 1
ATOM 5543 C CA . LEU B 1 164 ? -20.281 11.32 5.969 1 95.5 164 LEU B CA 1
ATOM 5544 C C . LEU B 1 164 ? -21.141 10.375 5.133 1 95.5 164 LEU B C 1
ATOM 5546 O O . LEU B 1 164 ? -20.703 9.297 4.746 1 95.5 164 LEU B O 1
ATOM 5550 N N . ALA B 1 165 ? -22.375 10.773 4.863 1 93.12 165 ALA B N 1
ATOM 5551 C CA . ALA B 1 165 ? -23.266 9.922 4.094 1 93.12 165 ALA B CA 1
ATOM 5552 C C . ALA B 1 165 ? -22.703 9.656 2.693 1 93.12 165 ALA B C 1
ATOM 5554 O O . ALA B 1 165 ? -22.766 8.531 2.197 1 93.12 165 ALA B O 1
ATOM 5555 N N . LEU B 1 166 ? -22.219 10.711 2.092 1 94.75 166 LEU B N 1
ATOM 5556 C CA . LEU B 1 166 ? -21.641 10.586 0.761 1 94.75 166 LEU B CA 1
ATOM 5557 C C . LEU B 1 166 ? -20.344 9.773 0.806 1 94.75 166 LEU B C 1
ATOM 5559 O O . LEU B 1 166 ? -20.062 8.992 -0.104 1 94.75 166 LEU B O 1
ATOM 5563 N N . PHE B 1 167 ? -19.578 9.969 1.88 1 96.56 167 PHE B N 1
ATOM 5564 C CA . PHE B 1 167 ? -18.359 9.211 2.068 1 96.56 167 PHE B CA 1
ATOM 5565 C C . PHE B 1 167 ? -18.656 7.723 2.232 1 96.56 167 PHE B C 1
ATOM 5567 O O . PHE B 1 167 ? -17.938 6.875 1.71 1 96.56 167 PHE B O 1
ATOM 5574 N N . ASN B 1 168 ? -19.672 7.426 2.975 1 93.62 168 ASN B N 1
ATOM 5575 C CA . ASN B 1 168 ? -20.062 6.031 3.162 1 93.62 168 ASN B CA 1
ATOM 5576 C C . ASN B 1 168 ? -20.484 5.387 1.849 1 93.62 168 ASN B C 1
ATOM 5578 O O . ASN B 1 168 ? -20.203 4.215 1.605 1 93.62 168 ASN B O 1
ATOM 5582 N N . GLU B 1 169 ? -21.203 6.113 0.992 1 93.5 169 GLU B N 1
ATOM 5583 C CA . GLU B 1 169 ? -21.547 5.594 -0.328 1 93.5 169 GLU B CA 1
ATOM 5584 C C . GLU B 1 169 ? -20.312 5.293 -1.15 1 93.5 169 GLU B C 1
ATOM 5586 O O . GLU B 1 169 ? -20.281 4.324 -1.914 1 93.5 169 GLU B O 1
ATOM 5591 N N . ALA B 1 170 ? -19.344 6.191 -1.029 1 94.69 170 ALA B N 1
ATOM 5592 C CA . ALA B 1 170 ? -18.078 5.941 -1.711 1 94.69 170 ALA B CA 1
ATOM 5593 C C . ALA B 1 170 ? -17.406 4.68 -1.173 1 94.69 170 ALA B C 1
ATOM 5595 O O . ALA B 1 170 ? -16.906 3.855 -1.944 1 94.69 170 ALA B O 1
ATOM 5596 N N . ARG B 1 171 ? -17.375 4.531 0.167 1 93.44 171 ARG B N 1
ATOM 5597 C CA . ARG B 1 171 ? -16.719 3.395 0.801 1 93.44 171 ARG B CA 1
ATOM 5598 C C . ARG B 1 171 ? -17.344 2.078 0.364 1 93.44 171 ARG B C 1
ATOM 5600 O O . ARG B 1 171 ? -16.656 1.062 0.245 1 93.44 171 ARG B O 1
ATOM 5607 N N . LYS B 1 172 ? -18.641 2.094 0.049 1 89.75 172 LYS B N 1
ATOM 5608 C CA . LYS B 1 172 ? -19.328 0.903 -0.428 1 89.75 172 LYS B CA 1
ATOM 5609 C C . LYS B 1 172 ? -18.797 0.456 -1.784 1 89.75 172 LYS B C 1
ATOM 5611 O O . LYS B 1 172 ? -18.891 -0.723 -2.135 1 89.75 172 LYS B O 1
ATOM 5616 N N . ARG B 1 173 ? -18.281 1.385 -2.469 1 91.69 173 ARG B N 1
ATOM 5617 C CA . ARG B 1 173 ? -17.875 1.108 -3.842 1 91.69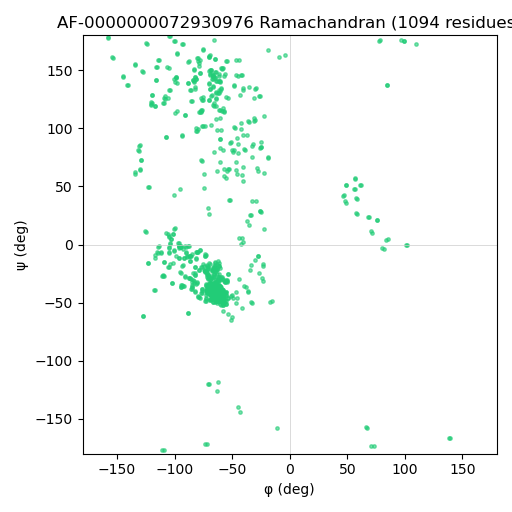 173 ARG B CA 1
ATOM 5618 C C . ARG B 1 173 ? -16.359 0.987 -3.953 1 91.69 173 ARG B C 1
ATOM 5620 O O . ARG B 1 173 ? -15.844 0.42 -4.918 1 91.69 173 ARG B O 1
ATOM 5627 N N . MET B 1 174 ? -15.633 1.506 -2.984 1 93.06 174 MET B N 1
ATOM 5628 C CA . MET B 1 174 ? -14.18 1.572 -3.037 1 93.06 174 MET B CA 1
ATOM 5629 C C . MET B 1 174 ? -13.57 0.174 -3.104 1 93.06 174 MET B C 1
ATOM 5631 O O . MET B 1 174 ? -12.492 -0.012 -3.66 1 93.06 174 MET B O 1
ATOM 5635 N N . GLY B 1 175 ? -14.25 -0.833 -2.566 1 91.75 175 GLY B N 1
ATOM 5636 C CA . GLY B 1 175 ? -13.742 -2.193 -2.602 1 91.75 175 GLY B CA 1
ATOM 5637 C C . GLY B 1 175 ? -13.586 -2.736 -4.008 1 91.75 175 GLY B C 1
ATOM 5638 O O . GLY B 1 175 ? -12.703 -3.559 -4.266 1 91.75 175 GLY B O 1
ATOM 5639 N N . PHE B 1 176 ? -14.406 -2.285 -4.926 1 91.56 176 PHE B N 1
ATOM 5640 C CA . PHE B 1 176 ? -14.336 -2.715 -6.32 1 91.56 176 PHE B CA 1
ATOM 5641 C C . PHE B 1 176 ? -13.172 -2.037 -7.039 1 91.56 176 PHE B C 1
ATOM 5643 O O . PHE B 1 176 ? -12.703 -2.523 -8.07 1 91.56 176 PHE B O 1
ATOM 5650 N N . ALA B 1 177 ? -12.734 -0.927 -6.422 1 91.06 177 ALA B N 1
ATOM 5651 C CA . ALA B 1 177 ? -11.734 -0.108 -7.098 1 91.06 177 ALA B CA 1
ATOM 5652 C C . ALA B 1 177 ? -10.336 -0.379 -6.543 1 91.06 177 ALA B C 1
ATOM 5654 O O . ALA B 1 177 ? -9.344 0.12 -7.074 1 91.06 177 ALA B O 1
ATOM 5655 N N . MET B 1 178 ? -10.219 -1.144 -5.566 1 90.56 178 MET B N 1
ATOM 5656 C CA . MET B 1 178 ? -8.969 -1.305 -4.828 1 90.56 178 MET B CA 1
ATOM 5657 C C . MET B 1 178 ? -7.855 -1.793 -5.75 1 90.56 178 MET B C 1
ATOM 5659 O O . MET B 1 178 ? -6.707 -1.366 -5.621 1 90.56 178 MET B O 1
ATOM 5663 N N . SER B 1 179 ? -8.188 -2.652 -6.648 1 88.06 179 SER B N 1
ATOM 5664 C CA . SER B 1 179 ? -7.152 -3.277 -7.469 1 88.06 179 SER B CA 1
ATOM 5665 C C . SER B 1 179 ? -6.984 -2.551 -8.797 1 88.06 179 SER B C 1
ATOM 5667 O O . SER B 1 179 ? -6.125 -2.91 -9.602 1 88.06 179 SER B O 1
ATOM 5669 N N . GLU B 1 180 ? -7.766 -1.502 -9.062 1 89.38 180 GLU B N 1
ATOM 5670 C CA . GLU B 1 180 ? -7.703 -0.773 -10.32 1 89.38 180 GLU B CA 1
ATOM 5671 C C . GLU B 1 180 ? -6.41 0.029 -10.438 1 89.38 180 GLU B C 1
ATOM 5673 O O . GLU B 1 180 ? -5.945 0.608 -9.445 1 89.38 180 GLU B O 1
ATOM 5678 N N . VAL B 1 181 ? -5.848 -0.005 -11.609 1 90.56 181 VAL B N 1
ATOM 5679 C CA . VAL B 1 181 ? -4.676 0.821 -11.883 1 90.56 181 VAL B CA 1
ATOM 5680 C C . VAL B 1 181 ? -5.066 1.974 -12.805 1 90.56 181 VAL B C 1
ATOM 5682 O O . VAL B 1 181 ? -5.023 1.838 -14.031 1 90.56 181 VAL B O 1
ATOM 5685 N N . SER B 1 182 ? -5.406 3.039 -12.25 1 92.88 182 SER B N 1
ATOM 5686 C CA . SER B 1 182 ? -5.844 4.219 -12.992 1 92.88 182 SER B CA 1
ATOM 5687 C C . SER B 1 182 ? -5.586 5.496 -12.203 1 92.88 182 SER B C 1
ATOM 5689 O O . SER B 1 182 ? -5.375 5.449 -10.992 1 92.88 182 SER B O 1
ATOM 5691 N N . LEU B 1 183 ? -5.566 6.578 -12.898 1 96.12 183 LEU B N 1
ATOM 5692 C CA . LEU B 1 183 ? -5.414 7.879 -12.258 1 96.12 183 LEU B CA 1
ATOM 5693 C C . LEU B 1 183 ? -6.555 8.133 -11.273 1 96.12 183 LEU B C 1
ATOM 5695 O O . LEU B 1 183 ? -6.328 8.648 -10.172 1 96.12 183 LEU B O 1
ATOM 5699 N N . GLU B 1 184 ? -7.781 7.73 -11.656 1 96.44 184 GLU B N 1
ATOM 5700 C CA . GLU B 1 184 ? -8.953 7.93 -10.82 1 96.44 184 GLU B CA 1
ATOM 5701 C C . GLU B 1 184 ? -8.836 7.152 -9.508 1 96.44 184 GLU B C 1
ATOM 5703 O O . GLU B 1 184 ? -9.312 7.609 -8.469 1 96.44 184 GLU B O 1
ATOM 5708 N N . ASN B 1 185 ? -8.219 6.027 -9.625 1 96.31 185 ASN B N 1
ATOM 5709 C CA . ASN B 1 185 ? -8.008 5.242 -8.414 1 96.31 185 ASN B CA 1
ATOM 5710 C C . ASN B 1 185 ? -7.086 5.969 -7.434 1 96.31 185 ASN B C 1
ATOM 5712 O O . ASN B 1 185 ? -7.355 6 -6.23 1 96.31 185 ASN B O 1
ATOM 5716 N N . VAL B 1 186 ? -5.98 6.523 -7.902 1 97.69 186 VAL B N 1
ATOM 5717 C CA . VAL B 1 186 ? -5.039 7.258 -7.062 1 97.69 186 VAL B CA 1
ATOM 5718 C C . VAL B 1 186 ? -5.734 8.469 -6.449 1 97.69 186 VAL B C 1
ATOM 5720 O O . VAL B 1 186 ? -5.594 8.734 -5.254 1 97.69 186 VAL B O 1
ATOM 5723 N N . GLN B 1 187 ? -6.438 9.156 -7.309 1 98.38 187 GLN B N 1
ATOM 5724 C CA . GLN B 1 187 ? -7.152 10.344 -6.855 1 98.38 187 GLN B CA 1
ATOM 5725 C C . GLN B 1 187 ? -8.195 9.992 -5.801 1 98.38 187 GLN B C 1
ATOM 5727 O O . GLN B 1 187 ? -8.375 10.727 -4.828 1 98.38 187 GLN B O 1
ATOM 5732 N N . MET B 1 188 ? -8.898 8.914 -6.031 1 97.88 188 MET B N 1
ATOM 5733 C CA . MET B 1 188 ? -9.898 8.438 -5.078 1 97.88 188 MET B CA 1
ATOM 5734 C C . MET B 1 188 ? -9.273 8.219 -3.703 1 97.88 188 MET B C 1
ATOM 5736 O O . MET B 1 188 ? -9.805 8.68 -2.693 1 97.88 188 MET B O 1
ATOM 5740 N N . LEU B 1 189 ? -8.148 7.543 -3.641 1 97.88 189 LEU B N 1
ATOM 5741 C CA . LEU B 1 189 ? -7.473 7.238 -2.385 1 97.88 189 LEU B CA 1
ATOM 5742 C C . LEU B 1 189 ? -6.949 8.508 -1.727 1 97.88 189 LEU B C 1
ATOM 5744 O O . LEU B 1 189 ? -7.027 8.664 -0.505 1 97.88 189 LEU B O 1
ATOM 5748 N N . ALA B 1 190 ? -6.426 9.438 -2.512 1 98.44 190 ALA B N 1
ATOM 5749 C CA . ALA B 1 190 ? -5.938 10.719 -1.991 1 98.44 190 ALA B CA 1
ATOM 5750 C C . ALA B 1 190 ? -7.066 11.516 -1.354 1 98.44 190 ALA B C 1
ATOM 5752 O O . ALA B 1 190 ? -6.898 12.094 -0.277 1 98.44 190 ALA B O 1
ATOM 5753 N N . LEU B 1 191 ? -8.195 11.555 -2.078 1 98.69 191 LEU B N 1
ATOM 5754 C CA . LEU B 1 191 ? -9.328 12.32 -1.557 1 98.69 191 LEU B CA 1
ATOM 5755 C C . LEU B 1 191 ? -9.906 11.656 -0.31 1 98.69 191 LEU B C 1
ATOM 5757 O O . LEU B 1 191 ? -10.359 12.336 0.607 1 98.69 191 LEU B O 1
ATOM 5761 N N . ALA B 1 192 ? -9.914 10.32 -0.298 1 98.12 192 ALA B N 1
ATOM 5762 C CA . ALA B 1 192 ? -10.344 9.633 0.914 1 98.12 192 ALA B CA 1
ATOM 5763 C C . ALA B 1 192 ? -9.453 9.992 2.098 1 98.12 192 ALA B C 1
ATOM 5765 O O . ALA B 1 192 ? -9.93 10.156 3.219 1 98.12 192 ALA B O 1
ATOM 5766 N N . SER B 1 193 ? -8.18 10.078 1.868 1 97.62 193 SER B N 1
ATOM 5767 C CA . SER B 1 193 ? -7.238 10.492 2.9 1 97.62 193 SER B CA 1
ATOM 5768 C C . SER B 1 193 ? -7.578 11.883 3.428 1 97.62 193 SER B C 1
ATOM 5770 O O . SER B 1 193 ? -7.57 12.109 4.641 1 97.62 193 SER B O 1
ATOM 5772 N N . LEU B 1 194 ? -7.855 12.75 2.492 1 98.25 194 LEU B N 1
ATOM 5773 C CA . LEU B 1 194 ? -8.188 14.125 2.871 1 98.25 194 LEU B CA 1
ATOM 5774 C C . LEU B 1 194 ? -9.469 14.164 3.691 1 98.25 194 LEU B C 1
ATOM 5776 O O . LEU B 1 194 ? -9.594 14.969 4.617 1 98.25 194 LEU B O 1
ATOM 5780 N N . TYR B 1 195 ? -10.422 13.359 3.326 1 98.12 195 TYR B N 1
ATOM 5781 C CA . TYR B 1 195 ? -11.656 13.328 4.102 1 98.12 195 TYR B CA 1
ATOM 5782 C C . TYR B 1 195 ? -11.398 12.852 5.523 1 98.12 195 TYR B C 1
ATOM 5784 O O . TYR B 1 195 ? -11.906 13.43 6.484 1 98.12 195 TYR B O 1
ATOM 5792 N N . TYR B 1 196 ? -10.648 11.797 5.676 1 96.25 196 TYR B N 1
ATOM 5793 C CA . TYR B 1 196 ? -10.289 11.312 7.004 1 96.25 196 TYR B CA 1
ATOM 5794 C C . TYR B 1 196 ? -9.57 12.391 7.801 1 96.25 196 TYR B C 1
ATOM 5796 O O . TYR B 1 196 ? -9.773 12.523 9.008 1 96.25 196 TYR B O 1
ATOM 5804 N N . SER B 1 197 ? -8.727 13.117 7.105 1 96.31 197 SER B N 1
ATOM 5805 C CA . SER B 1 197 ? -8.008 14.211 7.758 1 96.31 197 SER B CA 1
ATOM 5806 C C . SER B 1 197 ? -8.977 15.25 8.312 1 96.31 197 SER B C 1
ATOM 5808 O O . SER B 1 197 ? -8.805 15.734 9.43 1 96.31 197 SER B O 1
ATOM 5810 N N . SER B 1 198 ? -9.977 15.578 7.52 1 96.69 198 SER B N 1
ATOM 5811 C CA . SER B 1 198 ? -10.945 16.594 7.922 1 96.69 198 SER B CA 1
ATOM 5812 C C . SER B 1 198 ? -11.773 16.125 9.117 1 96.69 198 SER B C 1
ATOM 5814 O O . SER B 1 198 ? -12.352 16.953 9.828 1 96.69 198 SER B O 1
ATOM 5816 N N . CYS B 1 199 ? -11.836 14.812 9.375 1 95.12 199 CYS B N 1
ATOM 5817 C CA . CYS B 1 199 ? -12.602 14.242 10.484 1 95.12 199 CYS B CA 1
ATOM 5818 C C . CYS B 1 199 ? -11.711 13.992 11.688 1 95.12 199 CYS B C 1
ATOM 5820 O O . CYS B 1 199 ? -12.18 13.5 12.719 1 95.12 199 CYS B O 1
ATOM 5822 N N . GLY B 1 200 ? -10.508 14.297 11.617 1 93.19 200 GLY B N 1
ATOM 5823 C CA . GLY B 1 200 ? -9.586 14.094 12.727 1 93.19 200 GLY B CA 1
ATOM 5824 C C . GLY B 1 200 ? -9.172 12.648 12.898 1 93.19 200 GLY B C 1
ATOM 5825 O O . GLY B 1 200 ? -8.797 12.227 14 1 93.19 200 GLY B O 1
ATOM 5826 N N . GLN B 1 201 ? -9.312 11.859 11.852 1 93.44 201 GLN B N 1
ATOM 5827 C CA . GLN B 1 201 ? -8.898 10.461 11.883 1 93.44 201 GLN B CA 1
ATOM 5828 C C . GLN B 1 201 ? -7.477 10.305 11.344 1 93.44 201 GLN B C 1
ATOM 5830 O O . GLN B 1 201 ? -7.277 10.047 10.156 1 93.44 201 GLN B O 1
ATOM 5835 N N . ALA B 1 202 ? -6.555 10.328 12.219 1 92.19 202 ALA B N 1
ATOM 5836 C CA . ALA B 1 202 ? -5.152 10.43 11.836 1 92.19 202 ALA B CA 1
ATOM 5837 C C . ALA B 1 202 ? -4.648 9.117 11.234 1 92.19 202 ALA B C 1
ATOM 5839 O O . ALA B 1 202 ? -4.027 9.117 10.172 1 92.19 202 ALA B O 1
ATOM 5840 N N . LEU B 1 203 ? -4.914 8.016 11.906 1 90.25 203 LEU B N 1
ATOM 5841 C CA . LEU B 1 203 ? -4.414 6.723 11.445 1 90.25 203 LEU B CA 1
ATOM 5842 C C . LEU B 1 203 ? -5.016 6.359 10.086 1 90.25 203 LEU B C 1
ATOM 5844 O O . LEU B 1 203 ? -4.309 5.891 9.195 1 90.25 203 LEU B O 1
ATOM 5848 N N . GLU B 1 204 ? -6.312 6.527 9.938 1 92.31 204 GLU B N 1
ATOM 5849 C CA . GLU B 1 204 ? -7.004 6.242 8.688 1 92.31 204 GLU B CA 1
ATOM 5850 C C . GLU B 1 204 ? -6.477 7.121 7.555 1 92.31 204 GLU B C 1
ATOM 5852 O O . GLU B 1 204 ? -6.316 6.66 6.422 1 92.31 204 GLU B O 1
ATOM 5857 N N . CYS B 1 205 ? -6.27 8.367 7.91 1 94.31 205 CYS B N 1
ATOM 5858 C CA . CYS B 1 205 ? -5.715 9.297 6.93 1 94.31 205 CYS B CA 1
ATOM 5859 C C . CYS B 1 205 ? -4.363 8.812 6.422 1 94.31 205 CYS B C 1
ATOM 5861 O O . CYS B 1 205 ? -4.121 8.781 5.215 1 94.31 205 CYS B O 1
ATOM 5863 N N . TRP B 1 206 ? -3.516 8.43 7.285 1 93 206 TRP B N 1
ATOM 5864 C CA . TRP B 1 206 ? -2.189 7.941 6.926 1 93 206 TRP B CA 1
ATOM 5865 C C . TRP B 1 206 ? -2.287 6.699 6.047 1 93 206 TRP B C 1
ATOM 5867 O O . TRP B 1 206 ? -1.601 6.594 5.027 1 93 206 TRP B O 1
ATOM 5877 N N . ARG B 1 207 ? -3.078 5.746 6.441 1 91.81 207 ARG B N 1
ATOM 5878 C CA . ARG B 1 207 ? -3.219 4.504 5.688 1 91.81 207 ARG B CA 1
ATOM 5879 C C . ARG B 1 207 ? -3.676 4.777 4.258 1 91.81 207 ARG B C 1
ATOM 5881 O O . ARG B 1 207 ? -3.143 4.199 3.311 1 91.81 207 ARG B O 1
ATOM 5888 N N . MET B 1 208 ? -4.676 5.613 4.129 1 95.06 208 MET B N 1
ATOM 5889 C CA . MET B 1 208 ? -5.18 5.938 2.799 1 95.06 208 MET B CA 1
ATOM 5890 C C . MET B 1 208 ? -4.113 6.633 1.964 1 95.06 208 MET B C 1
ATOM 5892 O O . MET B 1 208 ? -4.047 6.449 0.748 1 95.06 208 MET B O 1
ATOM 5896 N N . ASN B 1 209 ? -3.354 7.469 2.643 1 95.19 209 ASN B N 1
ATOM 5897 C CA . ASN B 1 209 ? -2.271 8.125 1.92 1 95.19 209 ASN B CA 1
ATOM 5898 C C . ASN B 1 209 ? -1.235 7.125 1.422 1 95.19 209 ASN B C 1
ATOM 5900 O O . ASN B 1 209 ? -0.69 7.281 0.327 1 95.19 209 ASN B O 1
ATOM 5904 N N . VAL B 1 210 ? -0.9 6.152 2.23 1 93.25 210 VAL B N 1
ATOM 5905 C CA . VAL B 1 210 ? 0.037 5.109 1.835 1 93.25 210 VAL B CA 1
ATOM 5906 C C . VAL B 1 210 ? -0.502 4.363 0.616 1 93.25 210 VAL B C 1
ATOM 5908 O O . VAL B 1 210 ? 0.233 4.113 -0.342 1 93.25 210 VAL B O 1
ATOM 5911 N N . TYR B 1 211 ? -1.784 4.051 0.652 1 94.38 211 TYR B N 1
ATOM 5912 C CA . TYR B 1 211 ? -2.402 3.379 -0.484 1 94.38 211 TYR B CA 1
ATOM 5913 C C . TYR B 1 211 ? -2.354 4.254 -1.73 1 94.38 211 TYR B C 1
ATOM 5915 O O . TYR B 1 211 ? -2.127 3.758 -2.836 1 94.38 211 TYR B O 1
ATOM 5923 N N . ALA B 1 212 ? -2.611 5.516 -1.562 1 96.69 212 ALA B N 1
ATOM 5924 C CA . ALA B 1 212 ? -2.547 6.434 -2.695 1 96.69 212 ALA B CA 1
ATOM 5925 C C . ALA B 1 212 ? -1.146 6.465 -3.299 1 96.69 212 ALA B C 1
ATOM 5927 O O . ALA B 1 212 ? -0.987 6.434 -4.52 1 96.69 212 ALA B O 1
ATOM 5928 N N . SER B 1 213 ? -0.142 6.566 -2.441 1 95.69 213 SER B N 1
ATOM 5929 C CA . SER B 1 213 ? 1.244 6.59 -2.896 1 95.69 213 SER B CA 1
ATOM 5930 C C . SER B 1 213 ? 1.598 5.312 -3.652 1 95.69 213 SER B C 1
ATOM 5932 O O . SER B 1 213 ? 2.244 5.367 -4.699 1 95.69 213 SER B O 1
ATOM 5934 N N . LEU B 1 214 ? 1.16 4.188 -3.133 1 92.69 214 LEU B N 1
ATOM 5935 C CA . LEU B 1 214 ? 1.443 2.91 -3.779 1 92.69 214 LEU B CA 1
ATOM 5936 C C . LEU B 1 214 ? 0.693 2.791 -5.102 1 92.69 214 LEU B C 1
ATOM 5938 O O . LEU B 1 214 ? 1.228 2.262 -6.078 1 92.69 214 LEU B O 1
ATOM 5942 N N . ALA B 1 215 ? -0.543 3.207 -5.035 1 94.25 215 ALA B N 1
ATOM 5943 C CA . ALA B 1 215 ? -1.318 3.205 -6.27 1 94.25 215 ALA B CA 1
ATOM 5944 C C . ALA B 1 215 ? -0.667 4.094 -7.328 1 94.25 215 ALA B C 1
ATOM 5946 O O . ALA B 1 215 ? -0.688 3.768 -8.516 1 94.25 215 ALA B O 1
ATOM 5947 N N . CYS B 1 216 ? -0.146 5.207 -6.898 1 95.31 216 CYS B N 1
ATOM 5948 C CA . CYS B 1 216 ? 0.545 6.109 -7.812 1 95.31 216 CYS B CA 1
ATOM 5949 C C . CYS B 1 216 ? 1.77 5.434 -8.422 1 95.31 216 CYS B C 1
ATOM 5951 O O . CYS B 1 216 ? 2.006 5.539 -9.625 1 95.31 216 CYS B O 1
ATOM 5953 N N . GLN B 1 217 ? 2.537 4.746 -7.641 1 91 217 GLN B N 1
ATOM 5954 C CA . GLN B 1 217 ? 3.684 3.986 -8.133 1 91 217 GLN B CA 1
ATOM 5955 C C . GLN B 1 217 ? 3.25 2.934 -9.148 1 91 217 GLN B C 1
ATOM 5957 O O . GLN B 1 217 ? 3.893 2.766 -10.188 1 91 217 GLN B O 1
ATOM 5962 N N . GLY B 1 218 ? 2.166 2.236 -8.719 1 87.44 218 GLY B N 1
ATOM 5963 C CA . GLY B 1 218 ? 1.638 1.229 -9.625 1 87.44 218 GLY B CA 1
ATOM 5964 C C . GLY B 1 218 ? 1.223 1.797 -10.969 1 87.44 218 GLY B C 1
ATOM 5965 O O . GLY B 1 218 ? 1.456 1.177 -12.008 1 87.44 218 GLY B O 1
ATOM 5966 N N . LEU B 1 219 ? 0.637 2.941 -10.961 1 91.31 219 LEU B N 1
ATOM 5967 C CA . LEU B 1 219 ? 0.198 3.598 -12.188 1 91.31 219 LEU B CA 1
ATOM 5968 C C . LEU B 1 219 ? 1.39 3.949 -13.07 1 91.31 219 LEU B C 1
ATOM 5970 O O . LEU B 1 219 ? 1.379 3.674 -14.273 1 91.31 219 LEU B O 1
ATOM 5974 N N . ILE B 1 220 ? 2.395 4.48 -12.508 1 89.31 220 ILE B N 1
ATOM 5975 C CA . ILE B 1 220 ? 3.561 4.965 -13.242 1 89.31 220 ILE B CA 1
ATOM 5976 C C . ILE B 1 220 ? 4.344 3.779 -13.805 1 89.31 220 ILE B C 1
ATOM 5978 O O . ILE B 1 220 ? 4.855 3.84 -14.922 1 89.31 220 ILE B O 1
ATOM 5982 N N . THR B 1 221 ? 4.371 2.697 -13.055 1 80.69 221 THR B N 1
ATOM 5983 C CA . THR B 1 221 ? 5.164 1.54 -13.461 1 80.69 221 THR B CA 1
ATOM 5984 C C . THR B 1 221 ? 4.395 0.69 -14.469 1 80.69 221 THR B C 1
ATOM 5986 O O . THR B 1 221 ? 4.98 0.177 -15.422 1 80.69 221 THR B O 1
ATOM 5989 N N . SER B 1 222 ? 3.092 0.534 -14.234 1 80.94 222 SER B N 1
ATOM 5990 C CA . SER B 1 222 ? 2.305 -0.377 -15.055 1 80.94 222 SER B CA 1
ATOM 5991 C C . SER B 1 222 ? 1.787 0.319 -16.312 1 80.94 222 SER B C 1
ATOM 5993 O O . SER B 1 222 ? 1.53 -0.331 -17.328 1 80.94 222 SER B O 1
ATOM 5995 N N . LYS B 1 223 ? 1.565 1.638 -16.234 1 84.94 223 LYS B N 1
ATOM 5996 C CA . LYS B 1 223 ? 1.07 2.404 -17.375 1 84.94 223 LYS B CA 1
ATOM 5997 C C . LYS B 1 223 ? 1.935 3.635 -17.625 1 84.94 223 LYS B C 1
ATOM 5999 O O . LYS B 1 223 ? 1.462 4.766 -17.5 1 84.94 223 LYS B O 1
ATOM 6004 N N . PRO B 1 224 ? 3.111 3.451 -18.125 1 81.62 224 PRO B N 1
ATOM 6005 C CA . PRO B 1 224 ? 4.027 4.578 -18.312 1 81.62 224 PRO B CA 1
ATOM 6006 C C . PRO B 1 224 ? 3.521 5.578 -19.359 1 81.62 224 PRO B C 1
ATOM 6008 O O . PRO B 1 224 ? 3.902 6.754 -19.328 1 81.62 224 PRO B O 1
ATOM 6011 N N . ASP B 1 225 ? 2.611 5.156 -20.188 1 85.56 225 ASP B N 1
ATOM 6012 C CA . ASP B 1 225 ? 2.074 6.031 -21.219 1 85.56 225 ASP B CA 1
ATOM 6013 C C . ASP B 1 225 ? 1.277 7.184 -20.609 1 85.56 225 ASP B C 1
ATOM 6015 O O . ASP B 1 225 ? 1.089 8.219 -21.25 1 85.56 225 ASP B O 1
ATOM 6019 N N . GLU B 1 226 ? 0.844 6.98 -19.438 1 87.69 226 GLU B N 1
ATOM 6020 C CA . GLU B 1 226 ? 0.098 8.023 -18.75 1 87.69 226 GLU B CA 1
ATOM 6021 C C . GLU B 1 226 ? 0.969 9.25 -18.484 1 87.69 226 GLU B C 1
ATOM 6023 O O . GLU B 1 226 ? 0.455 10.352 -18.281 1 87.69 226 GLU B O 1
ATOM 6028 N N . LEU B 1 227 ? 2.285 9.125 -18.547 1 87.25 227 LEU B N 1
ATOM 6029 C CA . LEU B 1 227 ? 3.209 10.227 -18.297 1 87.25 227 LEU B CA 1
ATOM 6030 C C . LEU B 1 227 ? 3.48 11 -19.578 1 87.25 227 LEU B C 1
ATOM 6032 O O . LEU B 1 227 ? 4.176 12.023 -19.562 1 87.25 227 LEU B O 1
ATOM 6036 N N . HIS B 1 228 ? 2.912 10.586 -20.656 1 86 228 HIS B N 1
ATOM 6037 C CA . HIS B 1 228 ? 3.123 11.266 -21.922 1 86 228 HIS B CA 1
ATOM 6038 C C . HIS B 1 228 ? 1.796 11.672 -22.562 1 86 228 HIS B C 1
ATOM 6040 O O . HIS B 1 228 ? 1.77 12.18 -23.688 1 86 228 HIS B O 1
ATOM 6046 N N . GLY B 1 229 ? 0.779 11.586 -21.906 1 83.06 229 GLY B N 1
ATOM 6047 C CA . GLY B 1 229 ? -0.534 11.875 -22.453 1 83.06 229 GLY B CA 1
ATOM 6048 C C . GLY B 1 229 ? -1.139 13.156 -21.922 1 83.06 229 GLY B C 1
ATOM 6049 O O . GLY B 1 229 ? -0.456 13.938 -21.25 1 83.06 229 GLY B O 1
ATOM 6050 N N . PRO B 1 230 ? -2.367 13.445 -22.328 1 83.94 230 PRO B N 1
ATOM 6051 C CA . PRO B 1 230 ? -3.059 14.672 -21.922 1 83.94 230 PRO B CA 1
ATOM 6052 C C . PRO B 1 230 ? -3.27 14.742 -20.406 1 83.94 230 PRO B C 1
ATOM 6054 O O . PRO B 1 230 ? -3.477 15.836 -19.859 1 83.94 230 PRO B O 1
ATOM 6057 N N . ARG B 1 231 ? -3.172 13.688 -19.781 1 91.75 231 ARG B N 1
ATOM 6058 C CA . ARG B 1 231 ? -3.441 13.656 -18.344 1 91.75 231 ARG B CA 1
ATOM 6059 C C . ARG B 1 231 ? -2.146 13.641 -17.547 1 91.75 231 ARG B C 1
ATOM 6061 O O . ARG B 1 231 ? -2.164 13.445 -16.328 1 91.75 231 ARG B O 1
ATOM 6068 N N . THR B 1 232 ? -1.062 13.828 -18.188 1 93.75 232 THR B N 1
ATOM 6069 C CA . THR B 1 232 ? 0.253 13.781 -17.562 1 93.75 232 THR B CA 1
ATOM 6070 C C . THR B 1 232 ? 0.326 14.758 -16.391 1 93.75 232 THR B C 1
ATOM 6072 O O . THR B 1 232 ? 0.868 14.43 -15.336 1 93.75 232 THR B O 1
ATOM 6075 N N . ASP B 1 233 ? -0.198 15.945 -16.594 1 95.12 233 ASP B N 1
ATOM 6076 C CA . ASP B 1 233 ? -0.15 16.953 -15.547 1 95.12 233 ASP B CA 1
ATOM 6077 C C . ASP B 1 233 ? -0.888 16.484 -14.297 1 95.12 233 ASP B C 1
ATOM 6079 O O . ASP B 1 233 ? -0.455 16.766 -13.172 1 95.12 233 ASP B O 1
ATOM 6083 N N . LEU B 1 234 ? -2.002 15.836 -14.516 1 95.5 234 LEU B N 1
ATOM 6084 C CA . LEU B 1 234 ? -2.783 15.352 -13.383 1 95.5 234 LEU B CA 1
ATOM 6085 C C . LEU B 1 234 ? -2.02 14.273 -12.625 1 95.5 234 LEU B C 1
ATOM 6087 O O . LEU B 1 234 ? -2.105 14.195 -11.398 1 95.5 234 LEU B O 1
ATOM 6091 N N . VAL B 1 235 ? -1.289 13.43 -13.375 1 96.56 235 VAL B N 1
ATOM 6092 C CA . VAL B 1 235 ? -0.47 12.406 -12.734 1 96.56 235 VAL B CA 1
ATOM 6093 C C . VAL B 1 235 ? 0.624 13.062 -11.898 1 96.56 235 VAL B C 1
ATOM 6095 O O . VAL B 1 235 ? 0.891 12.633 -10.773 1 96.56 235 VAL B O 1
ATOM 6098 N N . LYS B 1 236 ? 1.202 14.125 -12.445 1 96.62 236 LYS B N 1
ATOM 6099 C CA . LYS B 1 236 ? 2.236 14.852 -11.711 1 96.62 236 LYS B CA 1
ATOM 6100 C C . LYS B 1 236 ? 1.668 15.492 -10.445 1 96.62 236 LYS B C 1
ATOM 6102 O O . LYS B 1 236 ? 2.301 15.461 -9.391 1 96.62 236 LYS B O 1
ATOM 6107 N N . ARG B 1 237 ? 0.498 16.078 -10.523 1 97.06 237 ARG B N 1
ATOM 6108 C CA . ARG B 1 237 ? -0.14 16.75 -9.391 1 97.06 237 ARG B CA 1
ATOM 6109 C C . ARG B 1 237 ? -0.385 15.773 -8.25 1 97.06 237 ARG B C 1
ATOM 6111 O O . ARG B 1 237 ? -0.042 16.062 -7.098 1 97.06 237 ARG B O 1
ATOM 6118 N N . VAL B 1 238 ? -0.962 14.641 -8.633 1 97.75 238 VAL B N 1
ATOM 6119 C CA . VAL B 1 238 ? -1.297 13.688 -7.582 1 97.75 238 VAL B CA 1
ATOM 6120 C C . VAL B 1 238 ? -0.019 13.07 -7.016 1 97.75 238 VAL B C 1
ATOM 6122 O O . VAL B 1 238 ? 0.062 12.781 -5.82 1 97.75 238 VAL B O 1
ATOM 6125 N N . PHE B 1 239 ? 1.019 12.852 -7.84 1 97.5 239 PHE B N 1
ATOM 6126 C CA . PHE B 1 239 ? 2.307 12.352 -7.375 1 97.5 239 PHE B CA 1
ATOM 6127 C C . PHE B 1 239 ? 2.885 13.266 -6.301 1 97.5 239 PHE B C 1
ATOM 6129 O O . PHE B 1 239 ? 3.285 12.797 -5.23 1 97.5 239 PHE B O 1
ATOM 6136 N N . TRP B 1 240 ? 2.908 14.508 -6.594 1 97.75 240 TRP B N 1
ATOM 6137 C CA . TRP B 1 240 ? 3.535 15.453 -5.676 1 97.75 240 TRP B CA 1
ATOM 6138 C C . TRP B 1 240 ? 2.676 15.656 -4.434 1 97.75 240 TRP B C 1
ATOM 6140 O O . TRP B 1 240 ? 3.199 15.867 -3.336 1 97.75 240 TRP B O 1
ATOM 6150 N N . HIS B 1 241 ? 1.337 15.648 -4.602 1 97.88 241 HIS B N 1
ATOM 6151 C CA . HIS B 1 241 ? 0.479 15.672 -3.422 1 97.88 241 HIS B CA 1
ATOM 6152 C C . HIS B 1 241 ? 0.814 14.523 -2.475 1 97.88 241 HIS B C 1
ATOM 6154 O O . HIS B 1 241 ? 0.986 14.742 -1.272 1 97.88 241 HIS B O 1
ATOM 6160 N N . CYS B 1 242 ? 0.864 13.297 -3.016 1 97.69 242 CYS B N 1
ATOM 6161 C CA . CYS B 1 242 ? 1.199 12.125 -2.207 1 97.69 242 CYS B CA 1
ATOM 6162 C C . CYS B 1 242 ? 2.578 12.281 -1.575 1 97.69 242 CYS B C 1
ATOM 6164 O O . CYS B 1 242 ? 2.773 11.93 -0.409 1 97.69 242 CYS B O 1
ATOM 6166 N N . SER B 1 243 ? 3.514 12.812 -2.348 1 96.69 243 SER B N 1
ATOM 6167 C CA . SER B 1 243 ? 4.879 13 -1.865 1 96.69 243 SER B CA 1
ATOM 6168 C C . SER B 1 243 ? 4.914 13.969 -0.685 1 96.69 243 SER B C 1
ATOM 6170 O O . SER B 1 243 ? 5.617 13.719 0.3 1 96.69 243 SER B O 1
ATOM 6172 N N . ILE B 1 244 ? 4.199 15.039 -0.791 1 96.44 244 ILE B N 1
ATOM 6173 C CA . ILE B 1 244 ? 4.16 16.047 0.267 1 96.44 244 ILE B CA 1
ATOM 6174 C C . ILE B 1 244 ? 3.559 15.438 1.532 1 96.44 244 ILE B C 1
ATOM 6176 O O . ILE B 1 244 ? 4.121 15.57 2.621 1 96.44 244 ILE B O 1
ATOM 6180 N N . MET B 1 245 ? 2.443 14.758 1.383 1 95.94 245 MET B N 1
ATOM 6181 C CA . MET B 1 245 ? 1.771 14.156 2.531 1 95.94 245 MET B CA 1
ATOM 6182 C C . MET B 1 245 ? 2.66 13.109 3.197 1 95.94 245 MET B C 1
ATOM 6184 O O . MET B 1 245 ? 2.791 13.094 4.422 1 95.94 245 MET B O 1
ATOM 6188 N N . GLU B 1 246 ? 3.232 12.289 2.385 1 93.44 246 GLU B N 1
ATOM 6189 C CA . GLU B 1 246 ? 4.086 11.219 2.896 1 93.44 246 GLU B CA 1
ATOM 6190 C C . GLU B 1 246 ? 5.285 11.789 3.652 1 93.44 246 GLU B C 1
ATOM 6192 O O . GLU B 1 246 ? 5.684 11.25 4.688 1 93.44 246 GLU B O 1
ATOM 6197 N N . THR B 1 247 ? 5.867 12.797 3.156 1 92.94 247 THR B N 1
ATOM 6198 C CA . THR B 1 247 ? 7.008 13.438 3.809 1 92.94 247 THR B CA 1
ATOM 6199 C C . THR B 1 247 ? 6.613 13.984 5.176 1 92.94 247 THR B C 1
ATOM 6201 O O . THR B 1 247 ? 7.367 13.852 6.145 1 92.94 247 THR B O 1
ATOM 6204 N N . CYS B 1 248 ? 5.457 14.562 5.23 1 91.69 248 CYS B N 1
ATOM 6205 C CA . CYS B 1 248 ? 4.965 15.086 6.5 1 91.69 248 CYS B CA 1
ATOM 6206 C C . CYS B 1 248 ? 4.809 13.977 7.527 1 91.69 248 CYS B C 1
ATOM 6208 O O . CYS B 1 248 ? 5.254 14.109 8.672 1 91.69 248 CYS B O 1
ATOM 6210 N N . PHE B 1 249 ? 4.27 12.867 7.141 1 90.44 249 PHE B N 1
ATOM 6211 C CA . PHE B 1 249 ? 4.055 11.75 8.047 1 90.44 249 PHE B CA 1
ATOM 6212 C C . PHE B 1 249 ? 5.383 11.133 8.469 1 90.44 249 PHE B C 1
ATOM 6214 O O . PHE B 1 249 ? 5.543 10.711 9.617 1 90.44 249 PHE B O 1
ATOM 6221 N N . HIS B 1 250 ? 6.285 11.094 7.57 1 88.69 250 HIS B N 1
ATOM 6222 C CA . HIS B 1 250 ? 7.594 10.516 7.848 1 88.69 250 HIS B CA 1
ATOM 6223 C C . HIS B 1 250 ? 8.383 11.375 8.828 1 88.69 250 HIS B C 1
ATOM 6225 O O . HIS B 1 250 ? 8.945 10.859 9.797 1 88.69 250 HIS B O 1
ATOM 6231 N N . MET B 1 251 ? 8.438 12.633 8.633 1 85.69 251 MET B N 1
ATOM 6232 C CA . MET B 1 251 ? 9.273 13.539 9.414 1 85.69 251 MET B CA 1
ATOM 6233 C C . MET B 1 251 ? 8.711 13.727 10.82 1 85.69 251 MET B C 1
ATOM 6235 O O . MET B 1 251 ? 9.461 13.82 11.789 1 85.69 251 MET B O 1
ATOM 6239 N N . GLU B 1 252 ? 7.43 13.719 10.938 1 79.75 252 GLU B N 1
ATOM 6240 C CA . GLU B 1 252 ? 6.836 14.039 12.227 1 79.75 252 GLU B CA 1
ATOM 6241 C C . GLU B 1 252 ? 6.547 12.773 13.031 1 79.75 252 GLU B C 1
ATOM 6243 O O . GLU B 1 252 ? 6.664 12.773 14.258 1 79.75 252 GLU B O 1
ATOM 6248 N N . PHE B 1 253 ? 6.152 11.75 12.328 1 80 253 PHE B N 1
ATOM 6249 C CA . PHE B 1 253 ? 5.672 10.586 13.062 1 80 253 PHE B CA 1
ATOM 6250 C C . PHE B 1 253 ? 6.598 9.398 12.859 1 80 253 PHE B C 1
ATOM 6252 O O . PHE B 1 253 ? 6.375 8.32 13.422 1 80 253 PHE B O 1
ATOM 6259 N N . GLY B 1 254 ? 7.621 9.586 12.055 1 78.94 254 GLY B N 1
ATOM 6260 C CA . GLY B 1 254 ? 8.594 8.523 11.836 1 78.94 254 GLY B CA 1
ATOM 6261 C C . GLY B 1 254 ? 8.023 7.352 11.062 1 78.94 254 GLY B C 1
ATOM 6262 O O . GLY B 1 254 ? 8.5 6.223 11.195 1 78.94 254 GLY B O 1
ATOM 6263 N N . LEU B 1 255 ? 7.035 7.605 10.344 1 83.69 255 LEU B N 1
ATOM 6264 C CA . LEU B 1 255 ? 6.41 6.535 9.578 1 83.69 255 LEU B CA 1
ATOM 6265 C C . LEU B 1 255 ? 7.219 6.219 8.328 1 83.69 255 LEU B C 1
ATOM 6267 O O . LEU B 1 255 ? 7.84 7.109 7.742 1 83.69 255 LEU B O 1
ATOM 6271 N N . PRO B 1 256 ? 7.215 4.988 7.91 1 82.5 256 PRO B N 1
ATOM 6272 C CA . PRO B 1 256 ? 8.047 4.586 6.777 1 82.5 256 PRO B CA 1
ATOM 6273 C C . PRO B 1 256 ? 7.582 5.191 5.453 1 82.5 256 PRO B C 1
ATOM 6275 O O . PRO B 1 256 ? 6.383 5.395 5.254 1 82.5 256 PRO B O 1
ATOM 6278 N N . LEU B 1 257 ? 8.555 5.398 4.586 1 87.5 257 LEU B N 1
ATOM 6279 C CA . LEU B 1 257 ? 8.273 5.855 3.23 1 87.5 257 LEU B CA 1
ATOM 6280 C C . LEU B 1 257 ? 7.906 4.684 2.326 1 87.5 257 LEU B C 1
ATOM 6282 O O . LEU B 1 257 ? 8.383 3.564 2.531 1 87.5 257 LEU B O 1
ATOM 6286 N N . THR B 1 258 ? 7.121 4.848 1.331 1 87.75 258 THR B N 1
ATOM 6287 C CA . THR B 1 258 ? 6.664 3.797 0.427 1 87.75 258 THR B CA 1
ATOM 6288 C C . THR B 1 258 ? 7.66 3.6 -0.714 1 87.75 258 THR B C 1
ATOM 6290 O O . THR B 1 258 ? 7.605 2.594 -1.426 1 87.75 258 THR B O 1
ATOM 6293 N N . GLY B 1 259 ? 8.602 4.484 -0.95 1 86.56 259 GLY B N 1
ATOM 6294 C CA . GLY B 1 259 ? 9.516 4.441 -2.08 1 86.56 259 GLY B CA 1
ATOM 6295 C C . GLY B 1 259 ? 9.125 5.383 -3.201 1 86.56 259 GLY B C 1
ATOM 6296 O O . GLY B 1 259 ? 9.828 5.484 -4.207 1 86.56 259 GLY B O 1
ATOM 6297 N N . LEU B 1 260 ? 8.039 6.102 -3.02 1 90.75 260 LEU B N 1
ATOM 6298 C CA . LEU B 1 260 ? 7.578 7.07 -4.008 1 90.75 260 LEU B CA 1
ATOM 6299 C C . LEU B 1 260 ? 8.672 8.094 -4.316 1 90.75 260 LEU B C 1
ATOM 6301 O O . LEU B 1 260 ? 8.766 8.586 -5.441 1 90.75 260 LEU B O 1
ATOM 6305 N N . GLU B 1 261 ? 9.508 8.422 -3.318 1 89.5 261 GLU B N 1
ATOM 6306 C CA . GLU B 1 261 ? 10.547 9.438 -3.434 1 89.5 261 GLU B CA 1
ATOM 6307 C C . GLU B 1 261 ? 11.586 9.055 -4.484 1 89.5 261 GLU B C 1
ATOM 6309 O O . GLU B 1 261 ? 12.266 9.922 -5.039 1 89.5 261 GLU B O 1
ATOM 6314 N N . LYS B 1 262 ? 11.68 7.777 -4.801 1 87.5 262 LYS B N 1
ATOM 6315 C CA . LYS B 1 262 ? 12.648 7.305 -5.781 1 87.5 262 LYS B CA 1
ATOM 6316 C C . LYS B 1 262 ? 12.258 7.734 -7.195 1 87.5 262 LYS B C 1
ATOM 6318 O O . LYS B 1 262 ? 13.094 7.754 -8.094 1 87.5 262 LYS B O 1
ATOM 6323 N N . LEU B 1 263 ? 11.016 8.086 -7.402 1 90.69 263 LEU B N 1
ATOM 6324 C CA . LEU B 1 263 ? 10.508 8.438 -8.727 1 90.69 263 LEU B CA 1
ATOM 6325 C C . LEU B 1 263 ? 10.547 9.953 -8.938 1 90.69 263 LEU B C 1
ATOM 6327 O O . LEU B 1 263 ? 10.242 10.438 -10.031 1 90.69 263 LEU B O 1
ATOM 6331 N N . GLU B 1 264 ? 10.953 10.75 -7.984 1 90.81 264 GLU B N 1
ATOM 6332 C CA . GLU B 1 264 ? 10.875 12.211 -8.008 1 90.81 264 GLU B CA 1
ATOM 6333 C C . GLU B 1 264 ? 11.641 12.789 -9.195 1 90.81 264 GLU B C 1
ATOM 6335 O O . GLU B 1 264 ? 11.18 13.734 -9.836 1 90.81 264 GLU B O 1
ATOM 6340 N N . GLU B 1 265 ? 12.727 12.242 -9.477 1 87.06 265 GLU B N 1
ATOM 6341 C CA . GLU B 1 265 ? 13.586 12.789 -10.523 1 87.06 265 GLU B CA 1
ATOM 6342 C C . GLU B 1 265 ? 12.984 12.547 -11.906 1 87.06 265 GLU B C 1
ATOM 6344 O O . GLU B 1 265 ? 13.203 13.328 -12.836 1 87.06 265 GLU B O 1
ATOM 6349 N N . THR B 1 266 ? 12.18 11.539 -12.031 1 87.5 266 THR B N 1
ATOM 6350 C CA . THR B 1 266 ? 11.641 11.148 -13.328 1 87.5 266 THR B CA 1
ATOM 6351 C C . THR B 1 266 ? 10.32 11.852 -13.602 1 87.5 266 THR B C 1
ATOM 6353 O O . THR B 1 266 ? 9.953 12.07 -14.758 1 87.5 266 THR B O 1
ATOM 6356 N N . ILE B 1 267 ? 9.531 12.25 -12.695 1 90.62 267 ILE B N 1
ATOM 6357 C CA . ILE B 1 267 ? 8.164 12.727 -12.867 1 90.62 267 ILE B CA 1
ATOM 6358 C C . ILE B 1 267 ? 8.172 14.219 -13.219 1 90.62 267 ILE B C 1
ATOM 6360 O O . ILE B 1 267 ? 7.395 14.672 -14.062 1 90.62 267 ILE B O 1
ATOM 6364 N N . GLY B 1 268 ? 9.039 15.023 -12.734 1 88.75 268 GLY B N 1
ATOM 6365 C CA . GLY B 1 268 ? 9.07 16.469 -12.969 1 88.75 268 GLY B CA 1
ATOM 6366 C C . GLY B 1 268 ? 7.973 17.203 -12.234 1 88.75 268 GLY B C 1
ATOM 6367 O O . GLY B 1 268 ? 7.148 16.594 -11.555 1 88.75 268 GLY B O 1
ATOM 6368 N N . LEU B 1 269 ? 7.758 18.531 -12.438 1 91.81 269 LEU B N 1
ATOM 6369 C CA . LEU B 1 269 ? 6.801 19.391 -11.734 1 91.81 269 LEU B CA 1
ATOM 6370 C C . LEU B 1 269 ? 5.531 19.578 -12.562 1 91.81 269 LEU B C 1
ATOM 6372 O O . LEU B 1 269 ? 5.578 19.547 -13.789 1 91.81 269 LEU B O 1
ATOM 6376 N N . PRO B 1 270 ? 4.422 19.641 -11.828 1 93.44 270 PRO B N 1
ATOM 6377 C CA . PRO B 1 270 ? 3.203 19.969 -12.57 1 93.44 270 PRO B CA 1
ATOM 6378 C C . PRO B 1 270 ? 3.27 21.344 -13.227 1 93.44 270 PRO B C 1
ATOM 6380 O O . PRO B 1 270 ? 3.824 22.281 -12.641 1 93.44 270 PRO B O 1
ATOM 6383 N N . ASP B 1 271 ? 2.762 21.516 -14.43 1 88.38 271 ASP B N 1
ATOM 6384 C CA . ASP B 1 271 ? 2.832 22.781 -15.148 1 88.38 271 ASP B CA 1
ATOM 6385 C C . ASP B 1 271 ? 1.446 23.406 -15.297 1 88.38 271 ASP B C 1
ATOM 6387 O O . ASP B 1 271 ? 1.32 24.547 -15.727 1 88.38 271 ASP B O 1
ATOM 6391 N N . PHE B 1 272 ? 0.448 22.734 -14.93 1 89.5 272 PHE B N 1
ATOM 6392 C CA . PHE B 1 272 ? -0.918 23.234 -15.016 1 89.5 272 PHE B CA 1
ATOM 6393 C C . PHE B 1 272 ? -1.193 23.828 -16.391 1 89.5 272 PHE B C 1
ATOM 6395 O O . PHE B 1 272 ? -1.818 24.875 -16.516 1 89.5 272 PHE B O 1
ATOM 6402 N N . SER B 1 273 ? -0.618 23.188 -17.422 1 79.44 273 SER B N 1
ATOM 6403 C CA . SER B 1 273 ? -0.676 23.688 -18.797 1 79.44 273 SER B CA 1
ATOM 6404 C C . SER B 1 273 ? -2.027 23.391 -19.438 1 79.44 273 SER B C 1
ATOM 6406 O O . SER B 1 273 ? -2.35 23.938 -20.5 1 79.44 273 SER B O 1
ATOM 6408 N N . GLY B 1 274 ? -2.857 22.719 -18.828 1 76.88 274 GLY B N 1
ATOM 6409 C CA . GLY B 1 274 ? -4.137 22.375 -19.422 1 76.88 274 GLY B CA 1
ATOM 6410 C C . GLY B 1 274 ? -5.113 23.531 -19.453 1 76.88 274 GLY B C 1
ATOM 6411 O O . GLY B 1 274 ? -4.828 24.609 -18.906 1 76.88 274 GLY B O 1
ATOM 6412 N N . PRO B 1 275 ? -6.184 23.359 -20.203 1 82.56 275 PRO B N 1
ATOM 6413 C CA . PRO B 1 275 ? -7.199 24.422 -20.25 1 82.56 275 PRO B CA 1
ATOM 6414 C C . PRO B 1 275 ? -7.793 24.734 -18.875 1 82.56 275 PRO B C 1
ATOM 6416 O O . PRO B 1 275 ? -8.047 23.828 -18.094 1 82.56 275 PRO B O 1
ATOM 6419 N N . MET B 1 276 ? -7.887 26.016 -18.625 1 85.62 276 MET B N 1
ATOM 6420 C CA . MET B 1 276 ? -8.445 26.469 -17.359 1 85.62 276 MET B CA 1
ATOM 6421 C C . MET B 1 276 ? -9.867 27 -17.547 1 85.62 276 MET B C 1
ATOM 6423 O O . MET B 1 276 ? -10.133 27.734 -18.5 1 85.62 276 MET B O 1
ATOM 6427 N N . THR B 1 277 ? -10.719 26.594 -16.734 1 90.31 277 THR B N 1
ATOM 6428 C CA . THR B 1 277 ? -12.07 27.141 -16.75 1 90.31 277 THR B CA 1
ATOM 6429 C C . THR B 1 277 ? -12.078 28.594 -16.266 1 90.31 277 THR B C 1
ATOM 6431 O O . THR B 1 277 ? -11.133 29.031 -15.617 1 90.31 277 THR B O 1
ATOM 6434 N N . ASP B 1 278 ? -13.125 29.25 -16.562 1 91.12 278 ASP B N 1
ATOM 6435 C CA . ASP B 1 278 ? -13.273 30.625 -16.078 1 91.12 278 ASP B CA 1
ATOM 6436 C C . ASP B 1 278 ? -13.273 30.672 -14.555 1 91.12 278 ASP B C 1
ATOM 6438 O O . ASP B 1 278 ? -12.672 31.578 -13.961 1 91.12 278 ASP B O 1
ATOM 6442 N N . GLU B 1 279 ? -13.914 29.781 -14.008 1 91.69 279 GLU B N 1
ATOM 6443 C CA . GLU B 1 279 ? -13.977 29.719 -12.555 1 91.69 279 GLU B CA 1
ATOM 6444 C C . GLU B 1 279 ? -12.586 29.562 -11.945 1 91.69 279 GLU B C 1
ATOM 6446 O O . GLU B 1 279 ? -12.234 30.25 -10.992 1 91.69 279 GLU B O 1
ATOM 6451 N N . ASP B 1 280 ? -11.828 28.672 -12.492 1 90.75 280 ASP B N 1
ATOM 6452 C CA . ASP B 1 280 ? -10.484 28.422 -11.977 1 90.75 280 ASP B CA 1
ATOM 6453 C C . ASP B 1 280 ? -9.562 29.609 -12.211 1 90.75 280 ASP B C 1
ATOM 6455 O O . ASP B 1 280 ? -8.656 29.859 -11.414 1 90.75 280 ASP B O 1
ATOM 6459 N N . TYR B 1 281 ? -9.844 30.234 -13.336 1 90.75 281 TYR B N 1
ATOM 6460 C CA . TYR B 1 281 ? -9.062 31.453 -13.594 1 90.75 281 TYR B CA 1
ATOM 6461 C C . TYR B 1 281 ? -9.289 32.5 -12.508 1 90.75 281 TYR B C 1
ATOM 6463 O O . TYR B 1 281 ? -8.328 33.062 -11.992 1 90.75 281 TYR B O 1
ATOM 6471 N N . ILE B 1 282 ? -10.5 32.75 -12.148 1 90.69 282 ILE B N 1
ATOM 6472 C CA . ILE B 1 282 ? -10.859 33.719 -11.117 1 90.69 282 ILE B CA 1
ATOM 6473 C C . ILE B 1 282 ? -10.25 33.281 -9.781 1 90.69 282 ILE B C 1
ATOM 6475 O O . ILE B 1 282 ? -9.68 34.094 -9.062 1 90.69 282 ILE B O 1
ATOM 6479 N N . VAL B 1 283 ? -10.359 32.031 -9.461 1 89.88 283 VAL B N 1
ATOM 6480 C CA . VAL B 1 283 ? -9.836 31.5 -8.211 1 89.88 283 VAL B CA 1
ATOM 6481 C C . VAL B 1 283 ? -8.32 31.672 -8.164 1 89.88 283 VAL B C 1
ATOM 6483 O O . VAL B 1 283 ? -7.766 32.094 -7.141 1 89.88 283 VAL B O 1
ATOM 6486 N N . ASN B 1 284 ? -7.652 31.344 -9.289 1 90.31 284 ASN B N 1
ATOM 6487 C CA . ASN B 1 284 ? -6.195 31.406 -9.32 1 90.31 284 ASN B CA 1
ATOM 6488 C C . ASN B 1 284 ? -5.699 32.844 -9.242 1 90.31 284 ASN B C 1
ATOM 6490 O O . ASN B 1 284 ? -4.602 33.094 -8.742 1 90.31 284 ASN B O 1
ATOM 6494 N N . GLN B 1 285 ? -6.48 33.812 -9.695 1 86.69 285 GLN B N 1
ATOM 6495 C CA . GLN B 1 285 ? -6.109 35.219 -9.594 1 86.69 285 GLN B CA 1
ATOM 6496 C C . GLN B 1 285 ? -6.156 35.688 -8.141 1 86.69 285 GLN B C 1
ATOM 6498 O O . GLN B 1 285 ? -5.367 36.531 -7.734 1 86.69 285 GLN B O 1
ATOM 6503 N N . GLN B 1 286 ? -6.992 35.031 -7.441 1 85.81 286 GLN B N 1
ATOM 6504 C CA . GLN B 1 286 ? -7.18 35.469 -6.059 1 85.81 286 GLN B CA 1
ATOM 6505 C C . GLN B 1 286 ? -6.266 34.719 -5.109 1 85.81 286 GLN B C 1
ATOM 6507 O O . GLN B 1 286 ? -5.777 35.25 -4.125 1 85.81 286 GLN B O 1
ATOM 6512 N N . THR B 1 287 ? -6.047 33.5 -5.371 1 89.25 287 THR B N 1
ATOM 6513 C CA . THR B 1 287 ? -5.352 32.656 -4.402 1 89.25 287 THR B CA 1
ATOM 6514 C C . THR B 1 287 ? -3.957 32.312 -4.898 1 89.25 287 THR B C 1
ATOM 6516 O O . THR B 1 287 ? -3.08 31.953 -4.105 1 89.25 287 THR B O 1
ATOM 6519 N N . HIS B 1 288 ? -3.723 32.281 -6.23 1 91.19 288 HIS B N 1
ATOM 6520 C CA . HIS B 1 288 ? -2.473 31.844 -6.836 1 91.19 288 HIS B CA 1
ATOM 6521 C C . HIS B 1 288 ? -2.115 30.422 -6.398 1 91.19 288 HIS B C 1
ATOM 6523 O O . HIS B 1 288 ? -0.987 30.172 -5.969 1 91.19 288 HIS B O 1
ATOM 6529 N N . PHE B 1 289 ? -3.096 29.578 -6.488 1 92.25 289 PHE B N 1
ATOM 6530 C CA . PHE B 1 289 ? -2.926 28.25 -5.914 1 92.25 289 PHE B CA 1
ATOM 6531 C C . PHE B 1 289 ? -1.939 27.422 -6.738 1 92.25 289 PHE B C 1
ATOM 6533 O O . PHE B 1 289 ? -1.295 26.516 -6.215 1 92.25 289 PHE B O 1
ATOM 6540 N N . HIS B 1 290 ? -1.656 27.719 -8.023 1 92.94 290 HIS B N 1
ATOM 6541 C CA . HIS B 1 290 ? -0.621 27.031 -8.797 1 92.94 290 HIS B CA 1
ATOM 6542 C C . HIS B 1 290 ? 0.761 27.281 -8.203 1 92.94 290 HIS B C 1
ATOM 6544 O O . HIS B 1 290 ? 1.532 26.344 -7.996 1 92.94 290 HIS B O 1
ATOM 6550 N N . GLU B 1 291 ? 0.966 28.578 -7.953 1 93.06 291 GLU B N 1
ATOM 6551 C CA . GLU B 1 291 ? 2.27 28.969 -7.414 1 93.06 291 GLU B CA 1
ATOM 6552 C C . GLU B 1 291 ? 2.441 28.469 -5.98 1 93.06 291 GLU B C 1
ATOM 6554 O O . GLU B 1 291 ? 3.547 28.109 -5.57 1 93.06 291 GLU B O 1
ATOM 6559 N N . HIS B 1 292 ? 1.324 28.516 -5.277 1 94.38 292 HIS B N 1
ATOM 6560 C CA . HIS B 1 292 ? 1.369 27.969 -3.932 1 94.38 292 HIS B CA 1
ATOM 6561 C C . HIS B 1 292 ? 1.79 26.5 -3.955 1 94.38 292 HIS B C 1
ATOM 6563 O O . HIS B 1 292 ? 2.631 26.078 -3.156 1 94.38 292 HIS B O 1
ATOM 6569 N N . PHE B 1 293 ? 1.181 25.719 -4.891 1 95.69 293 PHE B N 1
ATOM 6570 C CA . PHE B 1 293 ? 1.478 24.297 -4.969 1 95.69 293 PHE B CA 1
ATOM 6571 C C . PHE B 1 293 ? 2.93 24.062 -5.367 1 95.69 293 PHE B C 1
ATOM 6573 O O . PHE B 1 293 ? 3.611 23.203 -4.793 1 95.69 293 PHE B O 1
ATOM 6580 N N . ALA B 1 294 ? 3.367 24.797 -6.297 1 95.06 294 ALA B N 1
ATOM 6581 C CA . ALA B 1 294 ? 4.758 24.688 -6.727 1 95.06 294 ALA B CA 1
ATOM 6582 C C . ALA B 1 294 ? 5.715 25.016 -5.586 1 95.06 294 ALA B C 1
ATOM 6584 O O . ALA B 1 294 ? 6.734 24.359 -5.406 1 95.06 294 ALA B O 1
ATOM 6585 N N . SER B 1 295 ? 5.402 26.078 -4.852 1 95.44 295 SER B N 1
ATOM 6586 C CA . SER B 1 295 ? 6.242 26.484 -3.729 1 95.44 295 SER B CA 1
ATOM 6587 C C . SER B 1 295 ? 6.273 25.422 -2.643 1 95.44 295 SER B C 1
ATOM 6589 O O . SER B 1 295 ? 7.309 25.188 -2.014 1 95.44 295 SER B O 1
ATOM 6591 N N . GLN B 1 296 ? 5.152 24.797 -2.49 1 95.5 296 GLN B N 1
ATOM 6592 C CA . GLN B 1 296 ? 5.082 23.734 -1.49 1 95.5 296 GLN B CA 1
ATOM 6593 C C . GLN B 1 296 ? 5.941 22.531 -1.894 1 95.5 296 GLN B C 1
ATOM 6595 O O . GLN B 1 296 ? 6.531 21.875 -1.039 1 95.5 296 GLN B O 1
ATOM 6600 N N . ILE B 1 297 ? 5.977 22.188 -3.156 1 95.94 297 ILE B N 1
ATOM 6601 C CA . ILE B 1 297 ? 6.785 21.078 -3.654 1 95.94 297 ILE B CA 1
ATOM 6602 C C . ILE B 1 297 ? 8.258 21.344 -3.369 1 95.94 297 ILE B C 1
ATOM 6604 O O . ILE B 1 297 ? 8.969 20.469 -2.861 1 95.94 297 ILE B O 1
ATOM 6608 N N . VAL B 1 298 ? 8.695 22.562 -3.639 1 95.94 298 VAL B N 1
ATOM 6609 C CA . VAL B 1 298 ? 10.102 22.922 -3.426 1 95.94 298 VAL B CA 1
ATOM 6610 C C . VAL B 1 298 ? 10.414 22.922 -1.931 1 95.94 298 VAL B C 1
ATOM 6612 O O . VAL B 1 298 ? 11.461 22.422 -1.51 1 95.94 298 VAL B O 1
ATOM 6615 N N . LEU B 1 299 ? 9.5 23.516 -1.2 1 96.5 299 LEU B N 1
ATOM 6616 C CA . LEU B 1 299 ? 9.703 23.547 0.244 1 96.5 299 LEU B CA 1
ATOM 6617 C C . LEU B 1 299 ? 9.789 22.141 0.813 1 96.5 299 LEU B C 1
ATOM 6619 O O . LEU B 1 299 ? 10.57 21.875 1.73 1 96.5 299 LEU B O 1
ATOM 6623 N N . ARG B 1 300 ? 8.961 21.25 0.342 1 95.25 300 ARG B N 1
ATOM 6624 C CA . ARG B 1 300 ? 8.992 19.844 0.775 1 95.25 300 ARG B CA 1
ATOM 6625 C C . ARG B 1 300 ? 10.359 19.234 0.502 1 95.25 300 ARG B C 1
ATOM 6627 O O . ARG B 1 300 ? 10.891 18.484 1.335 1 95.25 300 ARG B O 1
ATOM 6634 N N . ARG B 1 301 ? 10.898 19.422 -0.624 1 94.5 301 ARG B N 1
ATOM 6635 C CA . ARG B 1 301 ? 12.219 18.906 -0.968 1 94.5 301 ARG B CA 1
ATOM 6636 C C . ARG B 1 301 ? 13.273 19.438 -0.003 1 94.5 301 ARG B C 1
ATOM 6638 O O . ARG B 1 301 ? 14.141 18.688 0.445 1 94.5 301 ARG B O 1
ATOM 6645 N N . LEU B 1 302 ? 13.172 20.734 0.285 1 95.75 302 LEU B N 1
ATOM 6646 C CA . LEU B 1 302 ? 14.094 21.344 1.238 1 95.75 302 LEU B CA 1
ATOM 6647 C C . LEU B 1 302 ? 13.93 20.719 2.623 1 95.75 302 LEU B C 1
ATOM 6649 O O . LEU B 1 302 ? 14.914 20.391 3.285 1 95.75 302 LEU B O 1
ATOM 6653 N N . SER B 1 303 ? 12.703 20.609 3 1 95.31 303 SER B N 1
ATOM 6654 C CA . SER B 1 303 ? 12.414 20.047 4.312 1 95.31 303 SER B CA 1
ATOM 6655 C C . SER B 1 303 ? 12.992 18.641 4.441 1 95.31 303 SER B C 1
ATOM 6657 O O . SER B 1 303 ? 13.547 18.281 5.48 1 95.31 303 SER B O 1
ATOM 6659 N N . ALA B 1 304 ? 12.766 17.812 3.447 1 92.75 304 ALA B N 1
ATOM 6660 C CA . ALA B 1 304 ? 13.305 16.453 3.441 1 92.75 304 ALA B CA 1
ATOM 6661 C C . ALA B 1 304 ? 14.828 16.469 3.543 1 92.75 304 ALA B C 1
ATOM 6663 O O . ALA B 1 304 ? 15.422 15.648 4.25 1 92.75 304 ALA B O 1
ATOM 6664 N N . ASN B 1 305 ? 15.43 17.344 2.842 1 93.31 305 ASN B N 1
ATOM 6665 C CA . ASN B 1 305 ? 16.891 17.484 2.895 1 93.31 305 ASN B CA 1
ATOM 6666 C C . ASN B 1 305 ? 17.359 17.922 4.281 1 93.31 305 ASN B C 1
ATOM 6668 O O . ASN B 1 305 ? 18.359 17.406 4.789 1 93.31 305 ASN B O 1
ATOM 6672 N N . PHE B 1 306 ? 16.703 18.969 4.863 1 94.19 306 PHE B N 1
ATOM 6673 C CA . PHE B 1 306 ? 17.047 19.422 6.211 1 94.19 306 PHE B CA 1
ATOM 6674 C C . PHE B 1 306 ? 17 18.266 7.195 1 94.19 306 PHE B C 1
ATOM 6676 O O . PHE B 1 306 ? 17.922 18.094 7.996 1 94.19 306 PHE B O 1
ATOM 6683 N N . HIS B 1 307 ? 15.945 17.5 7.102 1 90.75 307 HIS B N 1
ATOM 6684 C CA . HIS B 1 307 ? 15.781 16.359 8.008 1 90.75 307 HIS B CA 1
ATOM 6685 C C . HIS B 1 307 ? 16.906 15.352 7.844 1 90.75 307 HIS B C 1
ATOM 6687 O O . HIS B 1 307 ? 17.422 14.828 8.828 1 90.75 307 HIS B O 1
ATOM 6693 N N . SER B 1 308 ? 17.219 15.039 6.613 1 88.88 308 SER B N 1
ATOM 6694 C CA . SER B 1 308 ? 18.297 14.086 6.332 1 88.88 308 SER B CA 1
ATOM 6695 C C . SER B 1 308 ? 19.625 14.586 6.867 1 88.88 308 SER B C 1
ATOM 6697 O O . SER B 1 308 ? 20.359 13.836 7.512 1 88.88 308 SER B O 1
ATOM 6699 N N . VAL B 1 309 ? 19.938 15.852 6.66 1 90.69 309 VAL B N 1
ATOM 6700 C CA . VAL B 1 309 ? 21.203 16.453 7.07 1 90.69 309 VAL B CA 1
ATOM 6701 C C . VAL B 1 309 ? 21.281 16.516 8.594 1 90.69 309 VAL B C 1
ATOM 6703 O O . VAL B 1 309 ? 22.312 16.203 9.188 1 90.69 309 VAL B O 1
ATOM 6706 N N . LEU B 1 310 ? 20.25 16.938 9.219 1 89.56 310 LEU B N 1
ATOM 6707 C CA . LEU B 1 310 ? 20.219 17.062 10.672 1 89.56 310 LEU B CA 1
ATOM 6708 C C . LEU B 1 310 ? 20.344 15.688 11.336 1 89.56 310 LEU B C 1
ATOM 6710 O O . LEU B 1 310 ? 21.031 15.539 12.344 1 89.56 310 LEU B O 1
ATOM 6714 N N . ASN B 1 311 ? 19.703 14.68 10.789 1 84.69 311 ASN B N 1
ATOM 6715 C CA . ASN B 1 311 ? 19.812 13.328 11.328 1 84.69 311 ASN B CA 1
ATOM 6716 C C . ASN B 1 311 ? 21.219 12.766 11.164 1 84.69 311 ASN B C 1
ATOM 6718 O O . ASN B 1 311 ? 21.703 12.031 12.031 1 84.69 311 ASN B O 1
ATOM 6722 N N . LYS B 1 312 ? 21.812 12.969 10.031 1 83.94 312 LYS B N 1
ATOM 6723 C CA . LYS B 1 312 ? 23.188 12.508 9.789 1 83.94 312 LYS B CA 1
ATOM 6724 C C . LYS B 1 312 ? 24.172 13.211 10.711 1 83.94 312 LYS B C 1
ATOM 6726 O O . LYS B 1 312 ? 25.141 12.602 11.18 1 83.94 312 LYS B O 1
ATOM 6731 N N . THR B 1 313 ? 23.906 14.5 10.914 1 82.25 313 THR B N 1
ATOM 6732 C CA . THR B 1 313 ? 24.828 15.328 11.664 1 82.25 313 THR B CA 1
ATOM 6733 C C . THR B 1 313 ? 24.656 15.109 13.164 1 82.25 313 THR B C 1
ATOM 6735 O O . THR B 1 313 ? 25.641 15.086 13.914 1 82.25 313 THR B O 1
ATOM 6738 N N . PHE B 1 314 ? 23.438 15.086 13.555 1 74.62 314 PHE B N 1
ATOM 6739 C CA . PHE B 1 314 ? 23.172 15.086 14.984 1 74.62 314 PHE B CA 1
ATOM 6740 C C . PHE B 1 314 ? 22.641 13.727 15.438 1 74.62 314 PHE B C 1
ATOM 6742 O O . PHE B 1 314 ? 22.531 13.461 16.625 1 74.62 314 PHE B O 1
ATOM 6749 N N . GLY B 1 315 ? 22.156 12.789 14.406 1 61.94 315 GLY B N 1
ATOM 6750 C CA . GLY B 1 315 ? 21.562 11.508 14.742 1 61.94 315 GLY B CA 1
ATOM 6751 C C . GLY B 1 315 ? 22.578 10.453 15.117 1 61.94 315 GLY B C 1
ATOM 6752 O O . GLY B 1 315 ? 23.719 10.492 14.648 1 61.94 315 GLY B O 1
ATOM 6753 N N . THR B 1 316 ? 22.75 9.875 16.266 1 47.75 316 THR B N 1
ATOM 6754 C CA . THR B 1 316 ? 23.625 8.766 16.656 1 47.75 316 THR B CA 1
ATOM 6755 C C . THR B 1 316 ? 23.516 7.621 15.664 1 47.75 316 THR B C 1
ATOM 6757 O O . THR B 1 316 ? 22.5 7.484 14.977 1 47.75 316 THR B O 1
ATOM 6760 N N . ASP B 1 317 ? 24.703 6.648 15.656 1 39.12 317 ASP B N 1
ATOM 6761 C CA . ASP B 1 317 ? 24.75 5.352 14.992 1 39.12 317 ASP B CA 1
ATOM 6762 C C . ASP B 1 317 ? 23.359 4.707 14.961 1 39.12 317 ASP B C 1
ATOM 6764 O O . ASP B 1 317 ? 22.703 4.582 15.992 1 39.12 317 ASP B O 1
ATOM 6768 N N . ALA B 1 318 ? 22.75 4.688 13.867 1 36.56 318 ALA B N 1
ATOM 6769 C CA . ALA B 1 318 ? 21.5 4.039 13.477 1 36.56 318 ALA B CA 1
ATOM 6770 C C . ALA B 1 318 ? 21.281 2.762 14.281 1 36.56 318 ALA B C 1
ATOM 6772 O O . ALA B 1 318 ? 20.422 1.949 13.945 1 36.56 318 ALA B O 1
ATOM 6773 N N . SER B 1 319 ? 22.141 2.088 15.047 1 31.25 319 SER B N 1
ATOM 6774 C CA . SER B 1 319 ? 21.828 0.761 15.562 1 31.25 319 SER B CA 1
ATOM 6775 C C . SER B 1 319 ? 20.469 0.741 16.25 1 31.25 319 SER B C 1
ATOM 6777 O O . SER B 1 319 ? 19.984 -0.321 16.656 1 31.25 319 SER B O 1
ATOM 6779 N N . LEU B 1 320 ? 20.141 1.441 17.422 1 32.84 320 LEU B N 1
ATOM 6780 C CA . LEU B 1 320 ? 18.875 1.171 18.094 1 32.84 320 LEU B CA 1
ATOM 6781 C C . LEU B 1 320 ? 17.703 1.667 17.25 1 32.84 320 LEU B C 1
ATOM 6783 O O . LEU B 1 320 ? 17.672 2.832 16.844 1 32.84 320 LEU B O 1
ATOM 6787 N N . PRO B 1 321 ? 16.969 0.807 16.562 1 32 321 PRO B N 1
ATOM 6788 C CA . PRO B 1 321 ? 15.797 0.985 15.695 1 32 321 PRO B CA 1
ATOM 6789 C C . PRO B 1 321 ? 14.859 2.084 16.188 1 32 321 PRO B C 1
ATOM 6791 O O . PRO B 1 321 ? 13.789 2.295 15.609 1 32 321 PRO B O 1
ATOM 6794 N N . VAL B 1 322 ? 14.609 2.164 17.594 1 29.97 322 VAL B N 1
ATOM 6795 C CA . VAL B 1 322 ? 13.5 3.033 17.984 1 29.97 322 VAL B CA 1
ATOM 6796 C C . VAL B 1 322 ? 13.797 4.469 17.547 1 29.97 322 VAL B C 1
ATOM 6798 O O . VAL B 1 322 ? 14.875 4.996 17.812 1 29.97 322 VAL B O 1
ATOM 6801 N N . ALA B 1 323 ? 13.078 4.992 16.719 1 32.03 323 ALA B N 1
ATOM 6802 C CA . ALA B 1 323 ? 13.078 6.418 16.406 1 32.03 323 ALA B CA 1
ATOM 6803 C C . ALA B 1 323 ? 13.633 7.238 17.562 1 32.03 323 ALA B C 1
ATOM 6805 O O . ALA B 1 323 ? 13.547 8.469 17.547 1 32.03 323 ALA B O 1
ATOM 6806 N N . GLY B 1 324 ? 13.711 6.625 18.781 1 27.95 324 GLY B N 1
ATOM 6807 C CA . GLY B 1 324 ? 14.156 7.527 19.828 1 27.95 324 GLY B CA 1
ATOM 6808 C C . GLY B 1 324 ? 15.578 8.016 19.641 1 27.95 324 GLY B C 1
ATOM 6809 O O . GLY B 1 324 ? 16.375 7.383 18.938 1 27.95 324 GLY B O 1
ATOM 6810 N N . PHE B 1 325 ? 15.836 9.391 20.031 1 31.33 325 PHE B N 1
ATOM 6811 C CA . PHE B 1 325 ? 17 10.258 20.047 1 31.33 325 PHE B CA 1
ATOM 6812 C C . PHE B 1 325 ? 18.219 9.523 20.609 1 31.33 325 PHE B C 1
ATOM 6814 O O . PHE B 1 325 ? 18.188 9.078 21.766 1 31.33 325 PHE B O 1
ATOM 6821 N N . ALA B 1 326 ? 18.938 8.852 19.938 1 34.44 326 ALA B N 1
ATOM 6822 C CA . ALA B 1 326 ? 20.328 8.617 20.312 1 34.44 326 ALA B CA 1
ATOM 6823 C C . ALA B 1 326 ? 20.938 9.836 20.984 1 34.44 326 ALA B C 1
ATOM 6825 O O . ALA B 1 326 ? 20.484 10.969 20.766 1 34.44 326 ALA B O 1
ATOM 6826 N N . PRO B 1 327 ? 21.672 9.586 22.094 1 37.31 327 PRO B N 1
ATOM 6827 C CA . PRO B 1 327 ? 22.328 10.773 22.656 1 37.31 327 PRO B CA 1
ATOM 6828 C C . PRO B 1 327 ? 22.844 11.734 21.594 1 37.31 327 PRO B C 1
ATOM 6830 O O . PRO B 1 327 ? 23.531 11.305 20.641 1 37.31 327 PRO B O 1
ATOM 6833 N N . PHE B 1 328 ? 22.047 12.68 21.281 1 41.09 328 PHE B N 1
ATOM 6834 C CA . PHE B 1 328 ? 22.625 13.797 20.547 1 41.09 328 PHE B CA 1
ATOM 6835 C C . PHE B 1 328 ? 24.094 13.961 20.891 1 41.09 328 PHE B C 1
ATOM 6837 O O . PHE B 1 328 ? 24.453 14.234 22.031 1 41.09 328 PHE B O 1
ATOM 6844 N N . ASN B 1 329 ? 24.859 13.008 20.531 1 43.66 329 ASN B N 1
ATOM 6845 C CA . ASN B 1 329 ? 26.266 13.312 20.688 1 43.66 329 ASN B CA 1
ATOM 6846 C C . ASN B 1 329 ? 26.641 14.617 19.984 1 43.66 329 ASN B C 1
ATOM 6848 O O . ASN B 1 329 ? 26.922 14.625 18.797 1 43.66 329 ASN B O 1
ATOM 6852 N N . ILE B 1 330 ? 26.109 15.695 20.438 1 47.94 330 ILE B N 1
ATOM 6853 C CA . ILE B 1 330 ? 26.516 17.016 19.953 1 47.94 330 ILE B CA 1
ATOM 6854 C C . ILE B 1 330 ? 28.031 17.188 20.125 1 47.94 330 ILE B C 1
ATOM 6856 O O . ILE B 1 330 ? 28.5 17.391 21.234 1 47.94 330 ILE B O 1
ATOM 6860 N N . SER B 1 331 ? 28.797 16.328 19.562 1 44.62 331 SER B N 1
ATOM 6861 C CA . SER B 1 331 ? 30.156 16.844 19.562 1 44.62 331 SER B CA 1
ATOM 6862 C C . SER B 1 331 ? 30.219 18.281 19.062 1 44.62 331 SER B C 1
ATOM 6864 O O . SER B 1 331 ? 29.609 18.609 18.047 1 44.62 331 SER B O 1
ATOM 6866 N N . SER B 1 332 ? 30.328 19.219 19.938 1 47 332 SER B N 1
ATOM 6867 C CA . SER B 1 332 ? 30.578 20.641 19.688 1 47 332 SER B CA 1
ATOM 6868 C C . SER B 1 332 ? 31.5 20.828 18.484 1 47 332 SER B C 1
ATOM 6870 O O . SER B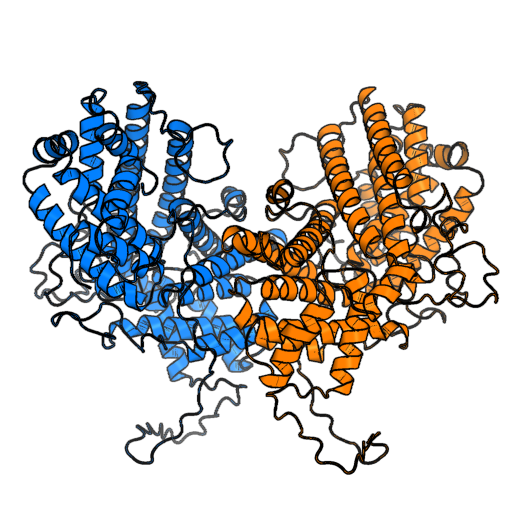 1 332 ? 32.625 21.359 18.625 1 47 332 SER B O 1
ATOM 6872 N N . SER B 1 333 ? 31.562 19.984 17.609 1 51.25 333 SER B N 1
ATOM 6873 C CA . SER B 1 333 ? 32.5 20.375 16.562 1 51.25 333 SER B CA 1
ATOM 6874 C C . SER B 1 333 ? 32 21.609 15.82 1 51.25 333 SER B C 1
ATOM 6876 O O . SER B 1 333 ? 30.812 21.797 15.617 1 51.25 333 SER B O 1
ATOM 6878 N N . PRO B 1 334 ? 32.844 22.812 15.852 1 53.97 334 PRO B N 1
ATOM 6879 C CA . PRO B 1 334 ? 32.594 24.047 15.086 1 53.97 334 PRO B CA 1
ATOM 6880 C C . PRO B 1 334 ? 31.828 23.797 13.797 1 53.97 334 PRO B C 1
ATOM 6882 O O . PRO B 1 334 ? 31.125 24.688 13.312 1 53.97 334 PRO B O 1
ATOM 6885 N N . GLY B 1 335 ? 31.656 22.578 13.43 1 63.94 335 GLY B N 1
ATOM 6886 C CA . GLY B 1 335 ? 31.062 22.203 12.156 1 63.94 335 GLY B CA 1
ATOM 6887 C C . GLY B 1 335 ? 29.562 22.062 12.227 1 63.94 335 GLY B C 1
ATOM 6888 O O . GLY B 1 335 ? 28.859 22.25 11.227 1 63.94 335 GLY B O 1
ATOM 6889 N N . THR B 1 336 ? 29 22.062 13.422 1 77.56 336 THR B N 1
ATOM 6890 C CA . THR B 1 336 ? 27.547 21.844 13.531 1 77.56 336 THR B CA 1
ATOM 6891 C C . THR B 1 336 ? 26.797 23.156 13.352 1 77.56 336 THR B C 1
ATOM 6893 O O . THR B 1 336 ? 25.766 23.188 12.672 1 77.56 336 THR B O 1
ATOM 6896 N N . ALA B 1 337 ? 27.344 24.266 13.891 1 80.38 337 ALA B N 1
ATOM 6897 C CA . ALA B 1 337 ? 26.719 25.578 13.742 1 80.38 337 ALA B CA 1
ATOM 6898 C C . ALA B 1 337 ? 26.75 26.031 12.289 1 80.38 337 ALA B C 1
ATOM 6900 O O . ALA B 1 337 ? 25.812 26.688 11.812 1 80.38 337 ALA B O 1
ATOM 6901 N N . ALA B 1 338 ? 27.766 25.656 11.641 1 84.44 338 ALA B N 1
ATOM 6902 C CA . ALA B 1 338 ? 27.891 26.031 10.234 1 84.44 338 ALA B CA 1
ATOM 6903 C C . ALA B 1 338 ? 26.844 25.328 9.383 1 84.44 338 ALA B C 1
ATOM 6905 O O . ALA B 1 338 ? 26.312 25.906 8.43 1 84.44 338 ALA B O 1
ATOM 6906 N N . VAL B 1 339 ? 26.547 24.141 9.789 1 89.44 339 VAL B N 1
ATOM 6907 C CA . VAL B 1 339 ? 25.562 23.359 9.055 1 89.44 339 VAL B CA 1
ATOM 6908 C C . VAL B 1 339 ? 24.188 23.969 9.227 1 89.44 339 VAL B C 1
ATOM 6910 O O . VAL B 1 339 ? 23.438 24.141 8.258 1 89.44 339 VAL B O 1
ATOM 6913 N N . MET B 1 340 ? 23.812 24.375 10.398 1 92.5 340 MET B N 1
ATOM 6914 C CA . MET B 1 340 ? 22.5 24.953 10.664 1 92.5 340 MET B CA 1
ATOM 6915 C C . MET B 1 340 ? 22.359 26.297 9.961 1 92.5 340 MET B C 1
ATOM 6917 O O . MET B 1 340 ? 21.297 26.609 9.414 1 92.5 340 MET B O 1
ATOM 6921 N N . LYS B 1 341 ? 23.406 27.062 9.945 1 91.88 341 LYS B N 1
ATOM 6922 C CA . LYS B 1 341 ? 23.391 28.344 9.273 1 91.88 341 LYS B CA 1
ATOM 6923 C C . LYS B 1 341 ? 23.203 28.188 7.77 1 91.88 341 LYS B C 1
ATOM 6925 O O . LYS B 1 341 ? 22.516 29 7.129 1 91.88 341 LYS B O 1
ATOM 6930 N N . GLN B 1 342 ? 23.828 27.172 7.297 1 94.19 342 GLN B N 1
ATOM 6931 C CA . GLN B 1 342 ? 23.688 26.906 5.871 1 94.19 342 GLN B CA 1
ATOM 6932 C C . GLN B 1 342 ? 22.266 26.5 5.527 1 94.19 342 GLN B C 1
ATOM 6934 O O . GLN B 1 342 ? 21.703 26.953 4.52 1 94.19 342 GLN B O 1
ATOM 6939 N N . LEU B 1 343 ? 21.703 25.625 6.336 1 96.38 343 LEU B N 1
ATOM 6940 C CA . LEU B 1 343 ? 20.312 25.188 6.113 1 96.38 343 LEU B CA 1
ATOM 6941 C C . LEU B 1 343 ? 19.359 26.375 6.23 1 96.38 343 LEU B C 1
ATOM 6943 O O . LEU B 1 343 ? 18.438 26.516 5.422 1 96.38 343 LEU B O 1
ATOM 6947 N N . ASP B 1 344 ? 19.609 27.219 7.199 1 96 344 ASP B N 1
ATOM 6948 C CA . ASP B 1 344 ? 18.797 28.406 7.406 1 96 344 ASP B CA 1
ATOM 6949 C C . ASP B 1 344 ? 18.891 29.359 6.211 1 96 344 ASP B C 1
ATOM 6951 O O . ASP B 1 344 ? 17.891 29.953 5.805 1 96 344 ASP B O 1
ATOM 6955 N N . ALA B 1 345 ? 20.078 29.484 5.688 1 96.06 345 ALA B N 1
ATOM 6956 C CA . ALA B 1 345 ? 20.281 30.344 4.527 1 96.06 345 ALA B CA 1
ATOM 6957 C C . ALA B 1 345 ? 19.516 29.828 3.312 1 96.06 345 ALA B C 1
ATOM 6959 O O . ALA B 1 345 ? 18.984 30.609 2.523 1 96.06 345 ALA B O 1
ATOM 6960 N N . GLN B 1 346 ? 19.516 28.531 3.166 1 96.81 346 GLN B N 1
ATOM 6961 C CA . GLN B 1 346 ? 18.766 27.922 2.066 1 96.81 346 GLN B CA 1
ATOM 6962 C C . GLN B 1 346 ? 17.266 28.188 2.201 1 96.81 346 GLN B C 1
ATOM 6964 O O . GLN B 1 346 ? 16.594 28.453 1.209 1 96.81 346 GLN B O 1
ATOM 6969 N N . LEU B 1 347 ? 16.75 28.047 3.383 1 96.94 347 LEU B N 1
ATOM 6970 C CA . LEU B 1 347 ? 15.336 28.312 3.639 1 96.94 347 LEU B CA 1
ATOM 6971 C C . LEU B 1 347 ? 14.992 29.766 3.346 1 96.94 347 LEU B C 1
ATOM 6973 O O . LEU B 1 347 ? 13.961 30.047 2.734 1 96.94 347 LEU B O 1
ATOM 6977 N N . ASP B 1 348 ? 15.859 30.656 3.746 1 94.88 348 ASP B N 1
ATOM 6978 C CA . ASP B 1 348 ? 15.625 32.094 3.502 1 94.88 348 ASP B CA 1
ATOM 6979 C C . ASP B 1 348 ? 15.703 32.406 2.012 1 94.88 348 ASP B C 1
ATOM 6981 O O . ASP B 1 348 ? 15 33.281 1.523 1 94.88 348 ASP B O 1
ATOM 6985 N N . GLN B 1 349 ? 16.609 31.719 1.396 1 95 349 GLN B N 1
ATOM 6986 C CA . GLN B 1 349 ? 16.703 31.891 -0.051 1 95 349 GLN B CA 1
ATOM 6987 C C . GLN B 1 349 ? 15.406 31.453 -0.736 1 95 349 GLN B C 1
ATOM 6989 O O . GLN B 1 349 ? 14.938 32.125 -1.667 1 95 349 GLN B O 1
ATOM 6994 N N . TRP B 1 350 ? 14.875 30.375 -0.317 1 96.06 350 TRP B N 1
ATOM 6995 C CA . TRP B 1 350 ? 13.594 29.906 -0.85 1 96.06 350 TRP B CA 1
ATOM 6996 C C . TRP B 1 350 ? 12.508 30.953 -0.633 1 96.06 350 TRP B C 1
ATOM 6998 O O . TRP B 1 350 ? 11.734 31.25 -1.543 1 96.06 350 TRP B O 1
ATOM 7008 N N . ARG B 1 351 ? 12.398 31.516 0.555 1 94.5 351 ARG B N 1
ATOM 7009 C CA . ARG B 1 351 ? 11.391 32.531 0.859 1 94.5 351 ARG B CA 1
ATOM 7010 C C . ARG B 1 351 ? 11.57 33.75 -0.032 1 94.5 351 ARG B C 1
ATOM 7012 O O . ARG B 1 351 ? 10.586 34.344 -0.5 1 94.5 351 ARG B O 1
ATOM 7019 N N . SER B 1 352 ? 12.812 34.094 -0.307 1 91.38 352 SER B N 1
ATOM 7020 C CA . SER B 1 352 ? 13.102 35.281 -1.115 1 91.38 352 SER B CA 1
ATOM 7021 C C . SER B 1 352 ? 12.766 35.031 -2.584 1 91.38 352 SER B C 1
ATOM 7023 O O . SER B 1 352 ? 12.531 36 -3.334 1 91.38 352 SER B O 1
ATOM 7025 N N . MET B 1 353 ? 12.742 33.812 -2.951 1 92 353 MET B N 1
ATOM 7026 C CA . MET B 1 353 ? 12.5 33.469 -4.348 1 92 353 MET B CA 1
ATOM 7027 C C . MET B 1 353 ? 11.008 33.281 -4.617 1 92 353 MET B C 1
ATOM 7029 O O . MET B 1 353 ? 10.602 33.031 -5.758 1 92 353 MET B O 1
ATOM 7033 N N . LEU B 1 354 ? 10.219 33.406 -3.57 1 93 354 LEU B N 1
ATOM 7034 C CA . LEU B 1 354 ? 8.773 33.281 -3.75 1 93 354 LEU B CA 1
ATOM 7035 C C . LEU B 1 354 ? 8.234 34.406 -4.621 1 93 354 LEU B C 1
ATOM 7037 O O . LEU B 1 354 ? 8.758 35.5 -4.594 1 93 354 LEU B O 1
ATOM 7041 N N . PRO B 1 355 ? 7.25 34.094 -5.43 1 89.81 355 PRO B N 1
ATOM 7042 C CA . PRO B 1 355 ? 6.602 35.188 -6.172 1 89.81 355 PRO B CA 1
ATOM 7043 C C . PRO B 1 355 ? 6.09 36.281 -5.262 1 89.81 355 PRO B C 1
ATOM 7045 O O . PRO B 1 355 ? 5.762 36.031 -4.098 1 89.81 355 PRO B O 1
ATOM 7048 N N . SER B 1 356 ? 5.887 37.469 -5.738 1 86.06 356 SER B N 1
ATOM 7049 C CA . SER B 1 356 ? 5.598 38.656 -4.969 1 86.06 356 SER B CA 1
ATOM 7050 C C . SER B 1 356 ? 4.293 38.531 -4.191 1 86.06 356 SER B C 1
ATOM 7052 O O . SER B 1 356 ? 4.188 38.969 -3.055 1 86.06 356 SER B O 1
ATOM 7054 N N . HIS B 1 357 ? 3.357 37.812 -4.777 1 84.25 357 HIS B N 1
ATOM 7055 C CA . HIS B 1 357 ? 2.045 37.688 -4.152 1 84.25 357 HIS B CA 1
ATOM 7056 C C . HIS B 1 357 ? 2.084 36.75 -2.957 1 84.25 357 HIS B C 1
ATOM 7058 O O . HIS B 1 357 ? 1.192 36.781 -2.105 1 84.25 357 HIS B O 1
ATOM 7064 N N . LEU B 1 358 ? 3.123 35.906 -2.865 1 88.88 358 LEU B N 1
ATOM 7065 C CA . LEU B 1 358 ? 3.225 34.938 -1.78 1 88.88 358 LEU B CA 1
ATOM 7066 C C . LEU B 1 358 ? 4.258 35.375 -0.748 1 88.88 358 LEU B C 1
ATOM 7068 O O . LEU B 1 358 ? 4.34 34.812 0.341 1 88.88 358 LEU B O 1
ATOM 7072 N N . ARG B 1 359 ? 4.984 36.438 -1.003 1 85.88 359 ARG B N 1
ATOM 7073 C CA . ARG B 1 359 ? 6.109 36.844 -0.166 1 85.88 359 ARG B CA 1
ATOM 7074 C C . ARG B 1 359 ? 5.629 37.625 1.049 1 85.88 359 ARG B C 1
ATOM 7076 O O . ARG B 1 359 ? 4.609 38.312 0.985 1 85.88 359 ARG B O 1
ATOM 7083 N N . TRP B 1 360 ? 6.289 37.438 2.133 1 82 360 TRP B N 1
ATOM 7084 C CA . TRP B 1 360 ? 6.078 38.219 3.344 1 82 360 TRP B CA 1
ATOM 7085 C C . TRP B 1 360 ? 7.406 38.656 3.949 1 82 360 TRP B C 1
ATOM 7087 O O . TRP B 1 360 ? 8.461 38.125 3.604 1 82 360 TRP B O 1
ATOM 7097 N N . GLN B 1 361 ? 7.309 39.719 4.66 1 73.12 361 GLN B N 1
ATOM 7098 C CA . GLN B 1 361 ? 8.539 40.25 5.23 1 73.12 361 GLN B CA 1
ATOM 7099 C C . GLN B 1 361 ? 8.938 39.5 6.492 1 73.12 361 GLN B C 1
ATOM 7101 O O . GLN B 1 361 ? 8.086 38.906 7.156 1 73.12 361 GLN B O 1
ATOM 7106 N N . ASP B 1 362 ? 10.133 39.688 6.738 1 65 362 ASP B N 1
ATOM 7107 C CA . ASP B 1 362 ? 10.727 39.031 7.906 1 65 362 ASP B CA 1
ATOM 7108 C C . ASP B 1 362 ? 10.039 39.469 9.195 1 65 362 ASP B C 1
ATOM 7110 O O . ASP B 1 362 ? 9.773 40.688 9.375 1 65 362 ASP B O 1
ATOM 7114 N N . ASN B 1 363 ? 9.688 38.688 10.008 1 59.53 363 ASN B N 1
ATOM 7115 C CA . ASN B 1 363 ? 9.07 38.938 11.305 1 59.53 363 ASN B CA 1
ATOM 7116 C C . ASN B 1 363 ? 7.637 39.438 11.156 1 59.53 363 ASN B C 1
ATOM 7118 O O . ASN B 1 363 ? 7.074 40.031 12.094 1 59.53 363 ASN B O 1
ATOM 7122 N N . GLN B 1 364 ? 7.223 39.312 9.883 1 63.62 364 GLN B N 1
ATOM 7123 C CA . GLN B 1 364 ? 5.844 39.719 9.656 1 63.62 364 GLN B CA 1
ATOM 7124 C C . GLN B 1 364 ? 5.02 38.594 9.062 1 63.62 364 GLN B C 1
ATOM 7126 O O . GLN B 1 364 ? 4.324 38.781 8.062 1 63.62 364 GLN B O 1
ATOM 7131 N N . ASP B 1 365 ? 5.125 37.562 9.648 1 71.62 365 ASP B N 1
ATOM 7132 C CA . ASP B 1 365 ? 4.445 36.344 9.195 1 71.62 365 ASP B CA 1
ATOM 7133 C C . ASP B 1 365 ? 2.93 36.531 9.219 1 71.62 365 ASP B C 1
ATOM 7135 O O . ASP B 1 365 ? 2.201 35.781 8.555 1 71.62 365 ASP B O 1
ATOM 7139 N N . VAL B 1 366 ? 2.494 37.531 9.867 1 73.5 366 VAL B N 1
ATOM 7140 C CA . VAL B 1 366 ? 1.055 37.719 10.055 1 73.5 366 VAL B CA 1
ATOM 7141 C C . VAL B 1 366 ? 0.54 38.812 9.148 1 73.5 366 VAL B C 1
ATOM 7143 O O . VAL B 1 366 ? -0.671 39.031 9.023 1 73.5 366 VAL B O 1
ATOM 7146 N N . ALA B 1 367 ? 1.496 39.406 8.438 1 65.25 367 ALA B N 1
ATOM 7147 C CA . ALA B 1 367 ? 1.146 40.594 7.629 1 65.25 367 ALA B CA 1
ATOM 7148 C C . ALA B 1 367 ? 0.671 40.156 6.242 1 65.25 367 ALA B C 1
ATOM 7150 O O . ALA B 1 367 ? 0.849 39 5.84 1 65.25 367 ALA B O 1
ATOM 7151 N N . PHE B 1 368 ? -0.081 41.062 5.645 1 68.88 368 PHE B N 1
ATOM 7152 C CA . PHE B 1 368 ? -0.474 40.812 4.262 1 68.88 368 PHE B CA 1
ATOM 7153 C C . PHE B 1 368 ? 0.75 40.719 3.359 1 68.88 368 PHE B C 1
ATOM 7155 O O . PHE B 1 368 ? 1.804 41.281 3.672 1 68.88 368 PHE B O 1
ATOM 7162 N N . ALA B 1 369 ? 0.688 39.938 2.389 1 59.5 369 ALA B N 1
ATOM 7163 C CA . ALA B 1 369 ? 1.771 39.906 1.407 1 59.5 369 ALA B CA 1
ATOM 7164 C C . ALA B 1 369 ? 1.968 41.312 0.793 1 59.5 369 ALA B C 1
ATOM 7166 O O . ALA B 1 369 ? 1.07 42.156 0.848 1 59.5 369 ALA B O 1
ATOM 7167 N N . ASP B 1 370 ? 3.156 41.844 0.424 1 56.06 370 ASP B N 1
ATOM 7168 C CA . ASP B 1 370 ? 3.564 43.156 -0.089 1 56.06 370 ASP B CA 1
ATOM 7169 C C . ASP B 1 370 ? 2.504 43.719 -1.021 1 56.06 370 ASP B C 1
ATOM 7171 O O . ASP B 1 370 ? 2.061 43.062 -1.958 1 56.06 370 ASP B O 1
ATOM 7175 N N . PRO B 1 371 ? 1.733 44.75 -0.527 1 49.66 371 PRO B N 1
ATOM 7176 C CA . PRO B 1 371 ? 0.642 45.469 -1.17 1 49.66 371 PRO B CA 1
ATOM 7177 C C . PRO B 1 371 ? 0.907 45.75 -2.648 1 49.66 371 PRO B C 1
ATOM 7179 O O . PRO B 1 371 ? 0.019 46.25 -3.359 1 49.66 371 PRO B O 1
ATOM 7182 N N . SER B 1 372 ? 2.094 46.031 -3.148 1 44.06 372 SER B N 1
ATOM 7183 C CA . SER B 1 372 ? 2.062 46.531 -4.52 1 44.06 372 SER B CA 1
ATOM 7184 C C . SER B 1 372 ? 1.167 45.688 -5.402 1 44.06 372 SER B C 1
ATOM 7186 O O . SER B 1 372 ? 0.617 46.156 -6.395 1 44.06 372 SER B O 1
ATOM 7188 N N . HIS B 1 373 ? 1.297 44.344 -5.422 1 42.31 373 HIS B N 1
ATOM 7189 C CA . HIS B 1 373 ? 0.447 43.531 -6.266 1 42.31 373 HIS B CA 1
ATOM 7190 C C . HIS B 1 373 ? -0.764 43 -5.496 1 42.31 373 HIS B C 1
ATOM 7192 O O . HIS B 1 373 ? -0.76 41.875 -5.004 1 42.31 373 HIS B O 1
ATOM 7198 N N . ASN B 1 374 ? -1.419 43.75 -4.805 1 41.66 374 ASN B N 1
ATOM 7199 C CA . ASN B 1 374 ? -2.594 43.469 -3.984 1 41.66 374 ASN B CA 1
ATOM 7200 C C . ASN B 1 374 ? -3.625 42.625 -4.742 1 41.66 374 ASN B C 1
ATOM 7202 O O . ASN B 1 374 ? -4.441 43.188 -5.488 1 41.66 374 ASN B O 1
ATOM 7206 N N . ALA B 1 375 ? -3.361 41.625 -5.039 1 42.5 375 ALA B N 1
ATOM 7207 C CA . ALA B 1 375 ? -4.312 40.75 -5.742 1 42.5 375 ALA B CA 1
ATOM 7208 C C . ALA B 1 375 ? -5.676 40.781 -5.059 1 42.5 375 ALA B C 1
ATOM 7210 O O . ALA B 1 375 ? -6.703 40.531 -5.691 1 42.5 375 ALA B O 1
ATOM 7211 N N . PHE B 1 376 ? -5.664 40.781 -3.725 1 43.53 376 PHE B N 1
ATOM 7212 C CA . PHE B 1 376 ? -6.938 40.812 -3.016 1 43.53 376 PHE B CA 1
ATOM 7213 C C . PHE B 1 376 ? -7.453 42.219 -2.865 1 43.53 376 PHE B C 1
ATOM 7215 O O . PHE B 1 376 ? -8.508 42.469 -2.266 1 43.53 376 PHE B O 1
ATOM 7222 N N . GLY B 1 377 ? -6.746 43.281 -3.184 1 37.06 377 GLY B N 1
ATOM 7223 C CA . GLY B 1 377 ? -7.133 44.656 -2.992 1 37.06 377 GLY B CA 1
ATOM 7224 C C . GLY B 1 377 ? -8.438 45.031 -3.676 1 37.06 377 GLY B C 1
ATOM 7225 O O . GLY B 1 377 ? -9.258 45.75 -3.117 1 37.06 377 GLY B O 1
ATOM 7226 N N . ASP B 1 378 ? -8.43 44.812 -5.016 1 40.94 378 ASP B N 1
ATOM 7227 C CA . ASP B 1 378 ? -9.578 45.375 -5.711 1 40.94 378 ASP B CA 1
ATOM 7228 C C . ASP B 1 378 ? -10.859 44.625 -5.355 1 40.94 378 ASP B C 1
ATOM 7230 O O . ASP B 1 378 ? -11.953 45.062 -5.734 1 40.94 378 ASP B O 1
ATOM 7234 N N . VAL B 1 379 ? -10.789 43.406 -5.184 1 39.22 379 VAL B N 1
ATOM 7235 C CA . VAL B 1 379 ? -12.031 42.656 -4.965 1 39.22 379 VAL B CA 1
ATOM 7236 C C . VAL B 1 379 ? -12.508 42.875 -3.529 1 39.22 379 VAL B C 1
ATOM 7238 O O . VAL B 1 379 ? -13.664 42.594 -3.203 1 39.22 379 VAL B O 1
ATOM 7241 N N . TYR B 1 380 ? -11.648 42.875 -2.578 1 38.41 380 TYR B N 1
ATOM 7242 C CA . TYR B 1 380 ? -12.102 43.156 -1.222 1 38.41 380 TYR B CA 1
ATOM 7243 C C . TYR B 1 380 ? -12.383 44.656 -1.045 1 38.41 380 TYR B C 1
ATOM 7245 O O . TYR B 1 380 ? -11.609 45.5 -1.506 1 38.41 380 TYR B O 1
ATOM 7253 N N . THR B 1 381 ? -13.641 45.125 -1.057 1 35.91 381 THR B N 1
ATOM 7254 C CA . THR B 1 381 ? -14.109 46.469 -0.68 1 35.91 381 THR B CA 1
ATOM 7255 C C . THR B 1 381 ? -13.156 47.094 0.318 1 35.91 381 THR B C 1
ATOM 7257 O O . THR B 1 381 ? -12.516 46.406 1.111 1 35.91 381 THR B O 1
ATOM 7260 N N . GLU B 1 382 ? -12.641 48.375 0.084 1 35.72 382 GLU B N 1
ATOM 7261 C CA . GLU B 1 382 ? -11.992 49.438 0.866 1 35.72 382 GLU B CA 1
ATOM 7262 C C . GLU B 1 382 ? -12.344 49.312 2.346 1 35.72 382 GLU B C 1
ATOM 7264 O O . GLU B 1 382 ? -11.938 50.156 3.152 1 35.72 382 GLU B O 1
ATOM 7269 N N . GLU B 1 383 ? -13.547 48.812 2.678 1 35.88 383 GLU B N 1
ATOM 7270 C CA . GLU B 1 383 ? -13.812 49.094 4.082 1 35.88 383 GLU B CA 1
ATOM 7271 C C . GLU B 1 383 ? -12.578 48.844 4.941 1 35.88 383 GLU B C 1
ATOM 7273 O O . GLU B 1 383 ? -11.578 48.312 4.457 1 35.88 383 GLU B O 1
ATOM 7278 N N . SER B 1 384 ? -12.766 48.281 6.316 1 35.62 384 SER B N 1
ATOM 7279 C CA . SER B 1 384 ? -11.961 48.281 7.531 1 35.62 384 SER B CA 1
ATOM 7280 C C . SER B 1 384 ? -10.734 47.375 7.375 1 35.62 384 SER B C 1
ATOM 7282 O O . SER B 1 384 ? -10.797 46.188 7.633 1 35.62 384 SER B O 1
ATOM 7284 N N . LEU B 1 385 ? -10.133 47.156 6.383 1 42.06 385 LEU B N 1
ATOM 7285 C CA . LEU B 1 385 ? -8.867 46.5 6.691 1 42.06 385 LEU B CA 1
ATOM 7286 C C . LEU B 1 385 ? -8.102 47.281 7.746 1 42.06 385 LEU B C 1
ATOM 7288 O O . LEU B 1 385 ? -7.312 48.188 7.418 1 42.06 385 LEU B O 1
ATOM 7292 N N . GLN B 1 386 ? -8.695 47.812 8.68 1 41.03 386 GLN B N 1
ATOM 7293 C CA . GLN B 1 386 ? -8.039 48.531 9.773 1 41.03 386 GLN B CA 1
ATOM 7294 C C . GLN B 1 386 ? -6.672 47.906 10.078 1 41.03 386 GLN B C 1
ATOM 7296 O O . GLN B 1 386 ? -5.762 48.594 10.531 1 41.03 386 GLN B O 1
ATOM 7301 N N . SER B 1 387 ? -6.527 46.469 10.281 1 51.38 387 SER B N 1
ATOM 7302 C CA . SER B 1 387 ? -5.266 45.938 10.797 1 51.38 387 SER B CA 1
ATOM 7303 C C . SER B 1 387 ? -4.395 45.375 9.68 1 51.38 387 SER B C 1
ATOM 7305 O O . SER B 1 387 ? -4.906 44.875 8.688 1 51.38 387 SER B O 1
ATOM 7307 N N . ASN B 1 388 ? -3.211 45.938 9.32 1 62.38 388 ASN B N 1
ATOM 7308 C CA . ASN B 1 388 ? -2.111 45.594 8.43 1 62.38 388 ASN B CA 1
ATOM 7309 C C . ASN B 1 388 ? -1.765 44.094 8.531 1 62.38 388 ASN B C 1
ATOM 7311 O O . ASN B 1 388 ? -0.8 43.656 7.918 1 62.38 388 ASN B O 1
ATOM 7315 N N . TYR B 1 389 ? -2.623 43.344 9.344 1 80.62 389 TYR B N 1
ATOM 7316 C CA . TYR B 1 389 ? -2.221 41.969 9.562 1 80.62 389 TYR B CA 1
ATOM 7317 C C . TYR B 1 389 ? -3.277 41 9.047 1 80.62 389 TYR B C 1
ATOM 7319 O O . TYR B 1 389 ? -4.477 41.188 9.25 1 80.62 389 TYR B O 1
ATOM 7327 N N . MET B 1 390 ? -2.934 40.094 8.289 1 86.62 390 MET B N 1
ATOM 7328 C CA . MET B 1 390 ? -3.816 39.062 7.77 1 86.62 390 MET B CA 1
ATOM 7329 C C . MET B 1 390 ? -4.27 38.125 8.883 1 86.62 390 MET B C 1
ATOM 7331 O O . MET B 1 390 ? -5.371 37.562 8.828 1 86.62 390 MET B O 1
ATOM 7335 N N . PHE B 1 391 ? -3.434 37.969 9.891 1 92.44 391 PHE B N 1
ATOM 7336 C CA . PHE B 1 391 ? -3.684 37.031 10.984 1 92.44 391 PHE B CA 1
ATOM 7337 C C . PHE B 1 391 ? -3.561 37.75 12.328 1 92.44 391 PHE B C 1
ATOM 7339 O O . PHE B 1 391 ? -2.768 38.656 12.484 1 92.44 391 PHE B O 1
ATOM 7346 N N . THR B 1 392 ? -4.32 37.312 13.297 1 92.44 392 THR B N 1
ATOM 7347 C CA . THR B 1 392 ? -4.27 37.938 14.609 1 92.44 392 THR B CA 1
ATOM 7348 C C . THR B 1 392 ? -4.371 36.875 15.711 1 92.44 392 THR B C 1
ATOM 7350 O O . THR B 1 392 ? -5.109 35.906 15.578 1 92.44 392 THR B O 1
ATOM 7353 N N . PRO B 1 393 ? -3.582 37 16.734 1 93.25 393 PRO B N 1
ATOM 7354 C CA . PRO B 1 393 ? -3.684 36.094 17.891 1 93.25 393 PRO B CA 1
ATOM 7355 C C . PRO B 1 393 ? -4.902 36.375 18.766 1 93.25 393 PRO B C 1
ATOM 7357 O O . PRO B 1 393 ? -5.223 35.594 19.656 1 93.25 393 PRO B O 1
ATOM 7360 N N . ASP B 1 394 ? -5.562 37.469 18.438 1 92.12 394 ASP B N 1
ATOM 7361 C CA . ASP B 1 394 ? -6.785 37.781 19.188 1 92.12 394 ASP B CA 1
ATOM 7362 C C . ASP B 1 394 ? -7.969 36.969 18.641 1 92.12 394 ASP B C 1
ATOM 7364 O O . ASP B 1 394 ? -8.664 37.438 17.734 1 92.12 394 ASP B O 1
ATOM 7368 N N . LEU B 1 395 ? -8.273 35.969 19.297 1 92.38 395 LEU B N 1
ATOM 7369 C CA . LEU B 1 395 ? -9.266 35 18.812 1 92.38 395 LEU B CA 1
ATOM 7370 C C . LEU B 1 395 ? -10.68 35.5 19.094 1 92.38 395 LEU B C 1
ATOM 7372 O O . LEU B 1 395 ? -11.648 34.969 18.547 1 92.38 395 LEU B O 1
ATOM 7376 N N . ASP B 1 396 ? -10.836 36.5 19.891 1 89.12 396 ASP B N 1
ATOM 7377 C CA . ASP B 1 396 ? -12.156 36.969 20.297 1 89.12 396 ASP B CA 1
ATOM 7378 C C . ASP B 1 396 ? -12.688 38.031 19.328 1 89.12 396 ASP B C 1
ATOM 7380 O O . ASP B 1 396 ? -13.852 38.406 19.406 1 89.12 396 ASP B O 1
ATOM 7384 N N . THR B 1 397 ? -11.859 38.438 18.438 1 86.81 397 THR B N 1
ATOM 7385 C CA . THR B 1 397 ? -12.289 39.375 17.391 1 86.81 397 THR B CA 1
ATOM 7386 C C . THR B 1 397 ? -12.945 38.625 16.234 1 86.81 397 THR B C 1
ATOM 7388 O O . THR B 1 397 ? -12.516 37.5 15.883 1 86.81 397 THR B O 1
ATOM 7391 N N . PRO B 1 398 ? -13.992 39.219 15.672 1 85.31 398 PRO B N 1
ATOM 7392 C CA . PRO B 1 398 ? -14.625 38.562 14.523 1 85.31 398 PRO B CA 1
ATOM 7393 C C . PRO B 1 398 ? -13.633 38.281 13.398 1 85.31 398 PRO B C 1
ATOM 7395 O O . PRO B 1 398 ? -12.898 39.156 12.969 1 85.31 398 PRO B O 1
ATOM 7398 N N . PRO B 1 399 ? -13.633 37.094 13.031 1 86.94 399 PRO B N 1
ATOM 7399 C CA . PRO B 1 399 ? -12.656 36.719 12.016 1 86.94 399 PRO B CA 1
ATOM 7400 C C . PRO B 1 399 ? -12.93 37.375 10.664 1 86.94 399 PRO B C 1
ATOM 7402 O O . PRO B 1 399 ? -14.086 37.531 10.258 1 86.94 399 PRO B O 1
ATOM 7405 N N . ALA B 1 400 ? -11.859 37.75 10.008 1 84.75 400 ALA B N 1
ATOM 7406 C CA . ALA B 1 400 ? -11.977 38.25 8.633 1 84.75 400 ALA B CA 1
ATOM 7407 C C . ALA B 1 400 ? -12.359 37.125 7.68 1 84.75 400 ALA B C 1
ATOM 7409 O O . ALA B 1 400 ? -12.07 35.938 7.945 1 84.75 400 ALA B O 1
ATOM 7410 N N . THR B 1 401 ? -13.062 37.469 6.637 1 83.5 401 THR B N 1
ATOM 7411 C CA . THR B 1 401 ? -13.461 36.469 5.648 1 83.5 401 THR B CA 1
ATOM 7412 C C . THR B 1 401 ? -12.672 36.656 4.352 1 83.5 401 THR B C 1
ATOM 7414 O O . THR B 1 401 ? -12.555 37.781 3.84 1 83.5 401 THR B O 1
ATOM 7417 N N . TYR B 1 402 ? -12.086 35.625 3.912 1 86.25 402 TYR B N 1
ATOM 7418 C CA . TYR B 1 402 ? -11.359 35.594 2.645 1 86.25 402 TYR B CA 1
ATOM 7419 C C . TYR B 1 402 ? -12 34.625 1.662 1 86.25 402 TYR B C 1
ATOM 7421 O O . TYR B 1 402 ? -12.461 33.562 2.051 1 86.25 402 TYR B O 1
ATOM 7429 N N . PRO B 1 403 ? -11.984 35.062 0.468 1 87.44 403 PRO B N 1
ATOM 7430 C CA . PRO B 1 403 ? -12.555 34.156 -0.521 1 87.44 403 PRO B CA 1
ATOM 7431 C C . PRO B 1 403 ? -11.727 32.875 -0.703 1 87.44 403 PRO B C 1
ATOM 7433 O O . PRO B 1 403 ? -10.5 32.938 -0.631 1 87.44 403 PRO B O 1
ATOM 7436 N N . PHE B 1 404 ? -12.375 31.797 -0.964 1 90.69 404 PHE B N 1
ATOM 7437 C CA . PHE B 1 404 ? -11.789 30.531 -1.371 1 90.69 404 PHE B CA 1
ATOM 7438 C C . PHE B 1 404 ? -10.797 30.031 -0.329 1 90.69 404 PHE B C 1
ATOM 7440 O O . PHE B 1 404 ? -9.789 29.406 -0.671 1 90.69 404 PHE B O 1
ATOM 7447 N N . ALA B 1 405 ? -10.977 30.422 0.9 1 88 405 ALA B N 1
ATOM 7448 C CA . ALA B 1 405 ? -10.109 29.984 1.993 1 88 405 ALA B CA 1
ATOM 7449 C C . ALA B 1 405 ? -8.656 30.359 1.721 1 88 405 ALA B C 1
ATOM 7451 O O . ALA B 1 405 ? -7.742 29.609 2.047 1 88 405 ALA B O 1
ATOM 7452 N N . ALA B 1 406 ? -8.414 31.484 1.19 1 90.31 406 ALA B N 1
ATOM 7453 C CA . ALA B 1 406 ? -7.078 31.969 0.845 1 90.31 406 ALA B CA 1
ATOM 7454 C C . ALA B 1 406 ? -6.223 32.156 2.096 1 90.31 406 ALA B C 1
ATOM 7456 O O . ALA B 1 406 ? -5.004 31.969 2.051 1 90.31 406 ALA B O 1
ATOM 7457 N N . ASP B 1 407 ? -6.902 32.469 3.158 1 92.31 407 ASP B N 1
ATOM 7458 C CA . ASP B 1 407 ? -6.184 32.656 4.414 1 92.31 407 ASP B CA 1
ATOM 7459 C C . ASP B 1 407 ? -5.508 31.359 4.859 1 92.31 407 ASP B C 1
ATOM 7461 O O . ASP B 1 407 ? -4.371 31.375 5.328 1 92.31 407 ASP B O 1
ATOM 7465 N N . ILE B 1 408 ? -6.195 30.25 4.676 1 94.25 408 ILE B N 1
ATOM 7466 C CA . ILE B 1 408 ? -5.66 28.969 5.117 1 94.25 408 ILE B CA 1
ATOM 7467 C C . ILE B 1 408 ? -4.453 28.578 4.258 1 94.25 408 ILE B C 1
ATOM 7469 O O . ILE B 1 408 ? -3.445 28.094 4.777 1 94.25 408 ILE B O 1
ATOM 7473 N N . GLN B 1 409 ? -4.57 28.781 2.998 1 93.62 409 GLN B N 1
ATOM 7474 C CA . GLN B 1 409 ? -3.473 28.453 2.088 1 93.62 409 GLN B CA 1
ATOM 7475 C C . GLN B 1 409 ? -2.221 29.266 2.439 1 93.62 409 GLN B C 1
ATOM 7477 O O . GLN B 1 409 ? -1.12 28.703 2.49 1 93.62 409 GLN B O 1
ATOM 7482 N N . THR B 1 410 ? -2.396 30.531 2.697 1 93.56 410 THR B N 1
ATOM 7483 C CA . THR B 1 410 ? -1.285 31.406 3.066 1 93.56 410 THR B CA 1
ATOM 7484 C C . THR B 1 410 ? -0.728 31.016 4.434 1 93.56 410 THR B C 1
ATOM 7486 O O . THR B 1 410 ? 0.49 30.969 4.625 1 93.56 410 THR B O 1
ATOM 7489 N N . ALA B 1 411 ? -1.648 30.75 5.328 1 95.5 411 ALA B N 1
ATOM 7490 C CA . ALA B 1 411 ? -1.237 30.359 6.676 1 95.5 411 ALA B CA 1
ATOM 7491 C C . ALA B 1 411 ? -0.408 29.078 6.645 1 95.5 411 ALA B C 1
ATOM 7493 O O . ALA B 1 411 ? 0.562 28.938 7.395 1 95.5 411 ALA B O 1
ATOM 7494 N N . LEU B 1 412 ? -0.797 28.172 5.801 1 95.12 412 LEU B N 1
ATOM 7495 C CA . LEU B 1 412 ? -0.093 26.891 5.707 1 95.12 412 LEU B CA 1
ATOM 7496 C C . LEU B 1 412 ? 1.333 27.094 5.207 1 95.12 412 LEU B C 1
ATOM 7498 O O . LEU B 1 412 ? 2.275 26.531 5.762 1 95.12 412 LEU B O 1
ATOM 7502 N N . LEU B 1 413 ? 1.507 27.828 4.176 1 94.62 413 LEU B N 1
ATOM 7503 C CA . LEU B 1 413 ? 2.824 28.078 3.598 1 94.62 413 LEU B CA 1
ATOM 7504 C C . LEU B 1 413 ? 3.742 28.75 4.609 1 94.62 413 LEU B C 1
ATOM 7506 O O . LEU B 1 413 ? 4.891 28.344 4.785 1 94.62 413 LEU B O 1
ATOM 7510 N N . ARG B 1 414 ? 3.252 29.766 5.301 1 94.94 414 ARG B N 1
ATOM 7511 C CA . ARG B 1 414 ? 4.059 30.531 6.246 1 94.94 414 ARG B CA 1
ATOM 7512 C C . ARG B 1 414 ? 4.367 29.703 7.492 1 94.94 414 ARG B C 1
ATOM 7514 O O . ARG B 1 414 ? 5.453 29.812 8.062 1 94.94 414 ARG B O 1
ATOM 7521 N N . THR B 1 415 ? 3.383 28.969 7.906 1 96.25 415 THR B N 1
ATOM 7522 C CA . THR B 1 415 ? 3.611 28.109 9.062 1 96.25 415 THR B CA 1
ATOM 7523 C C . THR B 1 415 ? 4.664 27.047 8.75 1 96.25 415 THR B C 1
ATOM 7525 O O . THR B 1 415 ? 5.508 26.734 9.594 1 96.25 415 THR B O 1
ATOM 7528 N N . ARG B 1 416 ? 4.594 26.469 7.555 1 95.44 416 ARG B N 1
ATOM 7529 C CA . ARG B 1 416 ? 5.582 25.469 7.168 1 95.44 416 ARG B CA 1
ATOM 7530 C C . ARG B 1 416 ? 6.988 26.062 7.148 1 95.44 416 ARG B C 1
ATOM 7532 O O . ARG B 1 416 ? 7.961 25.391 7.488 1 95.44 416 ARG B O 1
ATOM 7539 N N . TYR B 1 417 ? 7.102 27.281 6.719 1 95.94 417 TYR B N 1
ATOM 7540 C CA . TYR B 1 417 ? 8.383 27.969 6.773 1 95.94 417 TYR B CA 1
ATOM 7541 C C . TYR B 1 417 ? 8.883 28.078 8.211 1 95.94 417 TYR B C 1
ATOM 7543 O O . TYR B 1 417 ? 10.031 27.734 8.5 1 95.94 417 TYR B O 1
ATOM 7551 N N . SER B 1 418 ? 8.023 28.578 9.07 1 95.88 418 SER B N 1
ATOM 7552 C CA . SER B 1 418 ? 8.391 28.75 10.477 1 95.88 418 SER B CA 1
ATOM 7553 C C . SER B 1 418 ? 8.734 27.406 11.125 1 95.88 418 SER B C 1
ATOM 7555 O O . SER B 1 418 ? 9.641 27.328 11.945 1 95.88 418 SER B O 1
ATOM 7557 N N . TYR B 1 419 ? 7.98 26.453 10.766 1 95.88 419 TYR B N 1
ATOM 7558 C CA . TYR B 1 419 ? 8.227 25.109 11.273 1 95.88 419 TYR B CA 1
ATOM 7559 C C . TYR B 1 419 ? 9.625 24.625 10.883 1 95.88 419 TYR B C 1
ATOM 7561 O O . TYR B 1 419 ? 10.344 24.062 11.711 1 95.88 419 TYR B O 1
ATOM 7569 N N . ASN B 1 420 ? 9.977 24.766 9.617 1 96.25 420 ASN B N 1
ATOM 7570 C CA . ASN B 1 420 ? 11.305 24.344 9.18 1 96.25 420 ASN B CA 1
ATOM 7571 C C . ASN B 1 420 ? 12.406 25.109 9.906 1 96.25 420 ASN B C 1
ATOM 7573 O O . ASN B 1 420 ? 13.43 24.531 10.273 1 96.25 420 ASN B O 1
ATOM 7577 N N . LYS B 1 421 ? 12.195 26.406 10.117 1 95.81 421 LYS B N 1
ATOM 7578 C CA . LYS B 1 421 ? 13.164 27.203 10.867 1 95.81 421 LYS B CA 1
ATOM 7579 C C . LYS B 1 421 ? 13.297 26.688 12.297 1 95.81 421 LYS B C 1
ATOM 7581 O O . LYS B 1 421 ? 14.406 26.609 12.836 1 95.81 421 LYS B O 1
ATOM 7586 N N . TYR B 1 422 ? 12.18 26.422 12.844 1 95.94 422 TYR B N 1
ATOM 7587 C CA . TYR B 1 422 ? 12.109 25.844 14.188 1 95.94 422 TYR B CA 1
ATOM 7588 C C . TYR B 1 422 ? 12.883 24.531 14.258 1 95.94 422 TYR B C 1
ATOM 7590 O O . TYR B 1 422 ? 13.672 24.328 15.188 1 95.94 422 TYR B O 1
ATOM 7598 N N . VAL B 1 423 ? 12.742 23.656 13.297 1 93.88 423 VAL B N 1
ATOM 7599 C CA . VAL B 1 423 ? 13.367 22.328 13.273 1 93.88 423 VAL B CA 1
ATOM 7600 C C . VAL B 1 423 ? 14.867 22.469 13.031 1 93.88 423 VAL B C 1
ATOM 7602 O O . VAL B 1 423 ? 15.672 21.75 13.641 1 93.88 423 VAL B O 1
ATOM 7605 N N . ILE B 1 424 ? 15.266 23.375 12.164 1 95.31 424 ILE B N 1
ATOM 7606 C CA . ILE B 1 424 ? 16.672 23.562 11.789 1 95.31 424 ILE B CA 1
ATOM 7607 C C . ILE B 1 424 ? 17.484 23.938 13.023 1 95.31 424 ILE B C 1
ATOM 7609 O O . ILE B 1 424 ? 18.609 23.469 13.195 1 95.31 424 ILE B O 1
ATOM 7613 N N . HIS B 1 425 ? 16.891 24.719 13.961 1 94.81 425 HIS B N 1
ATOM 7614 C CA . HIS B 1 425 ? 17.672 25.281 15.07 1 94.81 425 HIS B CA 1
ATOM 7615 C C . HIS B 1 425 ? 17.375 24.531 16.359 1 94.81 425 HIS B C 1
ATOM 7617 O O . HIS B 1 425 ? 17.906 24.891 17.422 1 94.81 425 HIS B O 1
ATOM 7623 N N . ARG B 1 426 ? 16.656 23.5 16.297 1 92.81 426 ARG B N 1
ATOM 7624 C CA . ARG B 1 426 ? 16.266 22.719 17.469 1 92.81 426 ARG B CA 1
ATOM 7625 C C . ARG B 1 426 ? 17.5 22.156 18.188 1 92.81 426 ARG B C 1
ATOM 7627 O O . ARG B 1 426 ? 17.516 22.078 19.406 1 92.81 426 ARG B O 1
ATOM 7634 N N . PRO B 1 427 ? 18.5 21.734 17.438 1 91 427 PRO B N 1
ATOM 7635 C CA . PRO B 1 427 ? 19.688 21.203 18.125 1 91 427 PRO B CA 1
ATOM 7636 C C . PRO B 1 427 ? 20.328 22.219 19.062 1 91 427 PRO B C 1
ATOM 7638 O O . PRO B 1 427 ? 20.922 21.844 20.062 1 91 427 PRO B O 1
ATOM 7641 N N . CYS B 1 428 ? 20.234 23.547 18.797 1 92.75 428 CYS B N 1
ATOM 7642 C CA . CYS B 1 428 ? 20.766 24.578 19.672 1 92.75 428 CYS B CA 1
ATOM 7643 C C . CYS B 1 428 ? 20 24.609 21 1 92.75 428 CYS B C 1
ATOM 7645 O O . CYS B 1 428 ? 20.594 24.891 22.047 1 92.75 428 CYS B O 1
ATOM 7647 N N . ILE B 1 429 ? 18.719 24.359 20.906 1 93.88 429 ILE B N 1
ATOM 7648 C CA . ILE B 1 429 ? 17.906 24.281 22.109 1 93.88 429 ILE B CA 1
ATOM 7649 C C . ILE B 1 429 ? 18.328 23.078 22.953 1 93.88 429 ILE B C 1
ATOM 7651 O O . ILE B 1 429 ? 18.406 23.172 24.188 1 93.88 429 ILE B O 1
ATOM 7655 N N . PHE B 1 430 ? 18.547 22 22.312 1 91.31 430 PHE B N 1
ATOM 7656 C CA . PHE B 1 430 ? 19 20.797 23 1 91.31 430 PHE B CA 1
ATOM 7657 C C . PHE B 1 430 ? 20.297 21.062 23.75 1 91.31 430 PHE B C 1
ATOM 7659 O O . PHE B 1 430 ? 20.438 20.656 24.906 1 91.31 430 PHE B O 1
ATOM 7666 N N . LYS B 1 431 ? 21.234 21.656 23.031 1 89.94 431 LYS B N 1
ATOM 7667 C CA . LYS B 1 431 ? 22.516 21.969 23.656 1 89.94 431 LYS B CA 1
ATOM 7668 C C . LYS B 1 431 ? 22.344 22.906 24.844 1 89.94 431 LYS B C 1
ATOM 7670 O O . LYS B 1 431 ? 23 22.734 25.875 1 89.94 431 LYS B O 1
ATOM 7675 N N . ALA B 1 432 ? 21.516 23.875 24.75 1 92.94 432 ALA B N 1
ATOM 7676 C CA . ALA B 1 432 ? 21.266 24.828 25.828 1 92.94 432 ALA B CA 1
ATOM 7677 C C . ALA B 1 432 ? 20.672 24.109 27.062 1 92.94 432 ALA B C 1
ATOM 7679 O O . ALA B 1 432 ? 21 24.469 28.188 1 92.94 432 ALA B O 1
ATOM 7680 N N . LEU B 1 433 ? 19.844 23.125 26.859 1 92.19 433 LEU B N 1
ATOM 7681 C CA . LEU B 1 433 ? 19.141 22.438 27.938 1 92.19 433 LEU B CA 1
ATOM 7682 C C . LEU B 1 433 ? 20.016 21.391 28.609 1 92.19 433 LEU B C 1
ATOM 7684 O O . LEU B 1 433 ? 19.922 21.156 29.812 1 92.19 433 LEU B O 1
ATOM 7688 N N . HIS B 1 434 ? 20.859 20.766 27.844 1 89.69 434 HIS B N 1
ATOM 7689 C CA . HIS B 1 434 ? 21.547 19.609 28.359 1 89.69 434 HIS B CA 1
ATOM 7690 C C . HIS B 1 434 ? 23.031 19.906 28.562 1 89.69 434 HIS B C 1
ATOM 7692 O O . HIS B 1 434 ? 23.703 19.234 29.359 1 89.69 434 HIS B O 1
ATOM 7698 N N . HIS B 1 435 ? 23.562 20.891 27.734 1 89.25 435 HIS B N 1
ATOM 7699 C CA . HIS B 1 435 ? 24.984 21.234 27.844 1 89.25 435 HIS B CA 1
ATOM 7700 C C . HIS B 1 435 ? 25.172 22.75 27.859 1 89.25 435 HIS B C 1
ATOM 7702 O O . HIS B 1 435 ? 25.922 23.281 27.047 1 89.25 435 HIS B O 1
ATOM 7708 N N . PRO B 1 436 ? 24.656 23.422 28.812 1 91.19 436 PRO B N 1
ATOM 7709 C CA . PRO B 1 436 ? 24.734 24.891 28.859 1 91.19 436 PRO B CA 1
ATOM 7710 C C . PRO B 1 436 ? 26.172 25.391 28.969 1 91.19 436 PRO B C 1
ATOM 7712 O O . PRO B 1 436 ? 26.484 26.484 28.484 1 91.19 436 PRO B O 1
ATOM 7715 N N . GLU B 1 437 ? 27.016 24.609 29.484 1 90.5 437 GLU B N 1
ATOM 7716 C CA . GLU B 1 437 ? 28.406 25 29.688 1 90.5 437 GLU B CA 1
ATOM 7717 C C . GLU B 1 437 ? 29.156 25.047 28.359 1 90.5 437 GLU B C 1
ATOM 7719 O O . GLU B 1 437 ? 30.156 25.75 28.234 1 90.5 437 GLU B O 1
ATOM 7724 N N . SER B 1 438 ? 28.672 24.359 27.422 1 88.19 438 SER B N 1
ATOM 7725 C CA . SER B 1 438 ? 29.375 24.25 26.141 1 88.19 438 SER B CA 1
ATOM 7726 C C . SER B 1 438 ? 28.75 25.188 25.109 1 88.19 438 SER B C 1
ATOM 7728 O O . SER B 1 438 ? 29.094 25.125 23.922 1 88.19 438 SER B O 1
ATOM 7730 N N . MET B 1 439 ? 27.938 26.062 25.594 1 89.81 439 MET B N 1
ATOM 7731 C CA . MET B 1 439 ? 27.203 26.938 24.672 1 89.81 439 MET B CA 1
ATOM 7732 C C . MET B 1 439 ? 28.125 28.031 24.125 1 89.81 439 MET B C 1
ATOM 7734 O O . MET B 1 439 ? 28.828 28.688 24.875 1 89.81 439 MET B O 1
ATOM 7738 N N . THR B 1 440 ? 28.219 28.109 22.844 1 90.5 440 THR B N 1
ATOM 7739 C CA . THR B 1 440 ? 28.906 29.234 22.203 1 90.5 440 THR B CA 1
ATOM 7740 C C . THR B 1 440 ? 27.922 30.344 21.844 1 90.5 440 THR B C 1
ATOM 7742 O O . THR B 1 440 ? 26.719 30.172 21.984 1 90.5 440 THR B O 1
ATOM 7745 N N . ARG B 1 441 ? 28.453 31.484 21.391 1 91.06 441 ARG B N 1
ATOM 7746 C CA . ARG B 1 441 ? 27.594 32.594 20.969 1 91.06 441 ARG B CA 1
ATOM 7747 C C . ARG B 1 441 ? 26.734 32.188 19.781 1 91.06 441 ARG B C 1
ATOM 7749 O O . ARG B 1 441 ? 25.562 32.594 19.719 1 91.06 441 ARG B O 1
ATOM 7756 N N . GLU B 1 442 ? 27.312 31.469 18.922 1 91.06 442 GLU B N 1
ATOM 7757 C CA . GLU B 1 442 ? 26.578 31.031 17.734 1 91.06 442 GLU B CA 1
ATOM 7758 C C . GLU B 1 442 ? 25.438 30.094 18.125 1 91.06 442 GLU B C 1
ATOM 7760 O O . GLU B 1 442 ? 24.359 30.141 17.531 1 91.06 442 GLU B O 1
ATOM 7765 N N . ASP B 1 443 ? 25.719 29.281 19.094 1 91.94 443 ASP B N 1
ATOM 7766 C CA . ASP B 1 443 ? 24.672 28.391 19.594 1 91.94 443 ASP B CA 1
ATOM 7767 C C . ASP B 1 443 ? 23.516 29.172 20.203 1 91.94 443 ASP B C 1
ATOM 7769 O O . ASP B 1 443 ? 22.359 28.844 20 1 91.94 443 ASP B O 1
ATOM 7773 N N . ALA B 1 444 ? 23.891 30.156 20.938 1 94.69 444 ALA B N 1
ATOM 7774 C CA . ALA B 1 444 ? 22.875 30.984 21.609 1 94.69 444 ALA B CA 1
ATOM 7775 C C . ALA B 1 444 ? 22.016 31.719 20.578 1 94.69 444 ALA B C 1
ATOM 7777 O O . ALA B 1 444 ? 20.797 31.844 20.766 1 94.69 444 ALA B O 1
ATOM 7778 N N . GLU B 1 445 ? 22.656 32.219 19.594 1 94.88 445 GLU B N 1
ATOM 7779 C CA . GLU B 1 445 ? 21.922 32.875 18.516 1 94.88 445 GLU B CA 1
ATOM 7780 C C . GLU B 1 445 ? 20.984 31.906 17.812 1 94.88 445 GLU B C 1
ATOM 7782 O O . GLU B 1 445 ? 19.875 32.281 17.438 1 94.88 445 GLU B O 1
ATOM 7787 N N . GLY B 1 446 ? 21.453 30.719 17.562 1 94.69 446 GLY B N 1
ATOM 7788 C CA . GLY B 1 446 ? 20.609 29.688 16.984 1 94.69 446 GLY B CA 1
ATOM 7789 C C . GLY B 1 446 ? 19.406 29.344 17.859 1 94.69 446 GLY B C 1
ATOM 7790 O O . GLY B 1 446 ? 18.312 29.141 17.344 1 94.69 446 GLY B O 1
ATOM 7791 N N . ALA B 1 447 ? 19.656 29.203 19.109 1 95.81 447 ALA B N 1
ATOM 7792 C CA . ALA B 1 447 ? 18.562 28.922 20.047 1 95.81 447 ALA B CA 1
ATOM 7793 C C . ALA B 1 447 ? 17.531 30.047 20.031 1 95.81 447 ALA B C 1
ATOM 7795 O O . ALA B 1 447 ? 16.328 29.797 20.125 1 95.81 447 ALA B O 1
ATOM 7796 N N . ALA B 1 448 ? 18.031 31.266 19.969 1 96.56 448 ALA B N 1
ATOM 7797 C CA . ALA B 1 448 ? 17.125 32.406 19.891 1 96.56 448 ALA B CA 1
ATOM 7798 C C . ALA B 1 448 ? 16.281 32.375 18.625 1 96.56 448 ALA B C 1
ATOM 7800 O O . ALA B 1 448 ? 15.094 32.688 18.656 1 96.56 448 ALA B O 1
ATOM 7801 N N . GLU B 1 449 ? 16.938 32 17.516 1 95.56 449 GLU B N 1
ATOM 7802 C CA . GLU B 1 449 ? 16.203 31.875 16.266 1 95.56 449 GLU B CA 1
ATOM 7803 C C . GLU B 1 449 ? 15.117 30.812 16.359 1 95.56 449 GLU B C 1
ATOM 7805 O O . GLU B 1 449 ? 14.031 30.969 15.789 1 95.56 449 GLU B O 1
ATOM 7810 N N . CYS B 1 450 ? 15.406 29.734 17 1 96.31 450 CYS B N 1
ATOM 7811 C CA . CYS B 1 450 ? 14.43 28.672 17.203 1 96.31 450 CYS B CA 1
ATOM 7812 C C . CYS B 1 450 ? 13.234 29.188 18 1 96.31 450 CYS B C 1
ATOM 7814 O O . CYS B 1 450 ? 12.086 28.906 17.641 1 96.31 450 CYS B O 1
ATOM 7816 N N . LEU B 1 451 ? 13.492 29.891 19.062 1 97.25 451 LEU B N 1
ATOM 7817 C CA . LEU B 1 451 ? 12.438 30.453 19.906 1 97.25 451 LEU B CA 1
ATOM 7818 C C . LEU B 1 451 ? 11.578 31.438 19.109 1 97.25 451 LEU B C 1
ATOM 7820 O O . LEU B 1 451 ? 10.352 31.391 19.172 1 97.25 451 LEU B O 1
ATOM 7824 N N . LYS B 1 452 ? 12.227 32.281 18.375 1 95.94 452 LYS B N 1
ATOM 7825 C CA . LYS B 1 452 ? 11.5 33.25 17.578 1 95.94 452 LYS B CA 1
ATOM 7826 C C . LYS B 1 452 ? 10.641 32.562 16.516 1 95.94 452 LYS B C 1
ATOM 7828 O O . LYS B 1 452 ? 9.531 33.031 16.234 1 95.94 452 LYS B O 1
ATOM 7833 N N . ALA B 1 453 ? 11.148 31.5 15.953 1 95.81 453 ALA B N 1
ATOM 7834 C CA . ALA B 1 453 ? 10.453 30.781 14.898 1 95.81 453 ALA B CA 1
ATOM 7835 C C . ALA B 1 453 ? 9.258 30.016 15.453 1 95.81 453 ALA B C 1
ATOM 7837 O O . ALA B 1 453 ? 8.359 29.609 14.711 1 95.81 453 ALA B O 1
ATOM 7838 N N . SER B 1 454 ? 9.188 29.766 16.734 1 96.5 454 SER B N 1
ATOM 7839 C CA . SER B 1 454 ? 8.172 28.906 17.328 1 96.5 454 SER B CA 1
ATOM 7840 C C . SER B 1 454 ? 6.906 29.688 17.656 1 96.5 454 SER B C 1
ATOM 7842 O O . SER B 1 454 ? 5.855 29.109 17.906 1 96.5 454 SER B O 1
ATOM 7844 N N . VAL B 1 455 ? 6.934 31 17.562 1 95.62 455 VAL B N 1
ATOM 7845 C CA . VAL B 1 455 ? 5.816 31.797 18.062 1 95.62 455 VAL B CA 1
ATOM 7846 C C . VAL B 1 455 ? 4.906 32.188 16.906 1 95.62 455 VAL B C 1
ATOM 7848 O O . VAL B 1 455 ? 5.371 32.406 15.773 1 95.62 455 VAL B O 1
ATOM 7851 N N . LYS B 1 456 ? 3.621 32.219 17.125 1 93.88 456 LYS B N 1
ATOM 7852 C CA . LYS B 1 456 ? 2.57 32.812 16.297 1 93.88 456 LYS B CA 1
ATOM 7853 C C . LYS B 1 456 ? 2.512 32.156 14.93 1 93.88 456 LYS B C 1
ATOM 7855 O O . LYS B 1 456 ? 2.525 32.844 13.898 1 93.88 456 LYS B O 1
ATOM 7860 N N . TRP B 1 457 ? 2.449 30.891 14.914 1 96.5 457 TRP B N 1
ATOM 7861 C CA . TRP B 1 457 ? 2.197 30.203 13.656 1 96.5 457 TRP B CA 1
ATOM 7862 C C . TRP B 1 457 ? 0.816 30.547 13.109 1 96.5 457 TRP B C 1
ATOM 7864 O O . TRP B 1 457 ? -0.196 30.328 13.781 1 96.5 457 TRP B O 1
ATOM 7874 N N . PRO B 1 458 ? 0.756 31 11.891 1 95.94 458 PRO B N 1
ATOM 7875 C CA . PRO B 1 458 ? -0.484 31.547 11.328 1 95.94 458 PRO B CA 1
ATOM 7876 C C . PRO B 1 458 ? -1.627 30.531 11.336 1 95.94 458 PRO B C 1
ATOM 7878 O O . PRO B 1 458 ? -2.793 30.922 11.453 1 95.94 458 PRO B O 1
ATOM 7881 N N . ILE B 1 459 ? -1.412 29.297 11.273 1 95.88 459 ILE B N 1
ATOM 7882 C CA . ILE B 1 459 ? -2.459 28.281 11.18 1 95.88 459 ILE B CA 1
ATOM 7883 C C . ILE B 1 459 ? -3.285 28.266 12.469 1 95.88 459 ILE B C 1
ATOM 7885 O O . ILE B 1 459 ? -4.469 27.922 12.445 1 95.88 459 ILE B O 1
ATOM 7889 N N . ALA B 1 460 ? -2.688 28.672 13.594 1 97.12 460 ALA B N 1
ATOM 7890 C CA . ALA B 1 460 ? -3.359 28.641 14.891 1 97.12 460 ALA B CA 1
ATOM 7891 C C . ALA B 1 460 ? -3.977 30 15.211 1 97.12 460 ALA B C 1
ATOM 7893 O O . ALA B 1 460 ? -4.629 30.156 16.25 1 97.12 460 ALA B O 1
ATOM 7894 N N . LEU B 1 461 ? -3.789 30.969 14.328 1 96.62 461 LEU B N 1
ATOM 7895 C CA . LEU B 1 461 ? -4.316 32.312 14.531 1 96.62 461 LEU B CA 1
ATOM 7896 C C . LEU B 1 461 ? -5.637 32.5 13.781 1 96.62 461 LEU B C 1
ATOM 7898 O O . LEU B 1 461 ? -6.047 31.609 13.016 1 96.62 461 LEU B O 1
ATOM 7902 N N . SER B 1 462 ? -6.348 33.5 14.109 1 94.25 462 SER B N 1
ATOM 7903 C CA . SER B 1 462 ? -7.566 33.844 13.398 1 94.25 462 SER B CA 1
ATOM 7904 C C . SER B 1 462 ? -7.254 34.531 12.062 1 94.25 462 SER B C 1
ATOM 7906 O O . SER B 1 462 ? -6.41 35.438 12 1 94.25 462 SER B O 1
ATOM 7908 N N . PRO B 1 463 ? -7.719 34.125 10.969 1 94.31 463 PRO B N 1
ATOM 7909 C CA . PRO B 1 463 ? -8.984 33.406 10.852 1 94.31 463 PRO B CA 1
ATOM 7910 C C . PRO B 1 463 ? -8.781 31.906 10.625 1 94.31 463 PRO B C 1
ATOM 7912 O O . PRO B 1 463 ? -9.727 31.125 10.766 1 94.31 463 PRO B O 1
ATOM 7915 N N . PRO B 1 464 ? -7.656 31.375 10.234 1 94.69 464 PRO B N 1
ATOM 7916 C CA . PRO B 1 464 ? -7.527 29.953 9.906 1 94.69 464 PRO B CA 1
ATOM 7917 C C . PRO B 1 464 ? -7.996 29.047 11.031 1 94.69 464 PRO B C 1
ATOM 7919 O O . PRO B 1 464 ? -8.594 28 10.773 1 94.69 464 PRO B O 1
ATOM 7922 N N . CYS B 1 465 ? -7.871 29.406 12.258 1 95.56 465 CYS B N 1
ATOM 7923 C CA . CYS B 1 465 ? -8.211 28.547 13.398 1 95.56 465 CYS B CA 1
ATOM 7924 C C . CYS B 1 465 ? -9.719 28.422 13.547 1 95.56 465 CYS B C 1
ATOM 7926 O O . CYS B 1 465 ? -10.203 27.594 14.328 1 95.56 465 CYS B O 1
ATOM 7928 N N . THR B 1 466 ? -10.492 29.25 12.789 1 94.56 466 THR B N 1
ATOM 7929 C CA . THR B 1 466 ? -11.945 29.172 12.852 1 94.56 466 THR B CA 1
ATOM 7930 C C . THR B 1 466 ? -12.477 28.109 11.898 1 94.56 466 THR B C 1
ATOM 7932 O O . THR B 1 466 ? -13.664 27.766 11.938 1 94.56 466 THR B O 1
ATOM 7935 N N . ASN B 1 467 ? -11.664 27.562 11.023 1 95.19 467 ASN B N 1
ATOM 7936 C CA . ASN B 1 467 ? -12.023 26.531 10.07 1 95.19 467 ASN B CA 1
ATOM 7937 C C . ASN B 1 467 ? -11.039 25.359 10.117 1 95.19 467 ASN B C 1
ATOM 7939 O O . ASN B 1 467 ? -10.43 25.016 9.102 1 95.19 467 ASN B O 1
ATOM 7943 N N . LYS B 1 468 ? -11.023 24.719 11.203 1 96.12 468 LYS B N 1
ATOM 7944 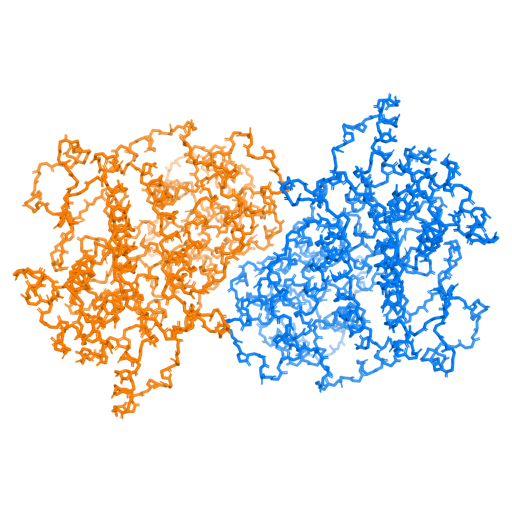C CA . LYS B 1 468 ? -9.969 23.75 11.477 1 96.12 468 LYS B CA 1
ATOM 7945 C C . LYS B 1 468 ? -10.164 22.484 10.648 1 96.12 468 LYS B C 1
ATOM 7947 O O . LYS B 1 468 ? -9.203 21.75 10.406 1 96.12 468 LYS B O 1
ATOM 7952 N N . ARG B 1 469 ? -11.398 22.156 10.164 1 95.19 469 ARG B N 1
ATOM 7953 C CA . ARG B 1 469 ? -11.625 20.984 9.32 1 95.19 469 ARG B CA 1
ATOM 7954 C C . ARG B 1 469 ? -10.914 21.141 7.977 1 95.19 469 ARG B C 1
ATOM 7956 O O . ARG B 1 469 ? -10.625 20.141 7.305 1 95.19 469 ARG B O 1
ATOM 7963 N N . LEU B 1 470 ? -10.656 22.375 7.613 1 95.81 470 LEU B N 1
ATOM 7964 C CA . LEU B 1 470 ? -10.07 22.641 6.305 1 95.81 470 LEU B CA 1
ATOM 7965 C C . LEU B 1 470 ? -8.547 22.672 6.387 1 95.81 470 LEU B C 1
ATOM 7967 O O . LEU B 1 470 ? -7.867 22.656 5.359 1 95.81 470 LEU B O 1
ATOM 7971 N N . VAL B 1 471 ? -8 22.703 7.594 1 95.44 471 VAL B N 1
ATOM 7972 C CA . VAL B 1 471 ? -6.551 22.656 7.766 1 95.44 471 VAL B CA 1
ATOM 7973 C C . VAL B 1 471 ? -6.059 21.219 7.559 1 95.44 471 VAL B C 1
ATOM 7975 O O . VAL B 1 471 ? -6.414 20.328 8.32 1 95.44 471 VAL B O 1
ATOM 7978 N N . PRO B 1 472 ? -5.281 21.016 6.566 1 92.56 472 PRO B N 1
ATOM 7979 C CA . PRO B 1 472 ? -4.828 19.641 6.297 1 92.56 472 PRO B CA 1
ATOM 7980 C C . PRO B 1 472 ? -3.965 19.078 7.422 1 92.56 472 PRO B C 1
ATOM 7982 O O . PRO B 1 472 ? -3.152 19.797 8.008 1 92.56 472 PRO B O 1
ATOM 7985 N N . ILE B 1 473 ? -4.133 17.797 7.75 1 93.56 473 ILE B N 1
ATOM 7986 C CA . ILE B 1 473 ? -3.336 17.031 8.703 1 93.56 473 ILE B CA 1
ATOM 7987 C C . ILE B 1 473 ? -3.203 17.812 10.008 1 93.56 473 ILE B C 1
ATOM 7989 O O . ILE B 1 473 ? -2.098 17.984 10.523 1 93.56 473 ILE B O 1
ATOM 7993 N N . ALA B 1 474 ? -4.293 18.234 10.5 1 94.88 474 ALA B N 1
ATOM 7994 C CA . ALA B 1 474 ? -4.336 19.031 11.719 1 94.88 474 ALA B CA 1
ATOM 7995 C C . ALA B 1 474 ? -3.629 18.328 12.875 1 94.88 474 ALA B C 1
ATOM 7997 O O . ALA B 1 474 ? -3.062 18.969 13.758 1 94.88 474 ALA B O 1
ATOM 7998 N N . PHE B 1 475 ? -3.633 17.016 12.914 1 92.94 475 PHE B N 1
ATOM 7999 C CA . PHE B 1 475 ? -2.979 16.25 13.977 1 92.94 475 PHE B CA 1
ATOM 8000 C C . PHE B 1 475 ? -1.47 16.469 13.938 1 92.94 475 PHE B C 1
ATOM 8002 O O . PHE B 1 475 ? -0.802 16.391 14.977 1 92.94 475 PHE B O 1
ATOM 8009 N N . PHE B 1 476 ? -0.945 16.672 12.742 1 92.38 476 PHE B N 1
ATOM 8010 C CA . PHE B 1 476 ? 0.46 17.047 12.609 1 92.38 476 PHE B CA 1
ATOM 8011 C C . PHE B 1 476 ? 0.751 18.344 13.344 1 92.38 476 PHE B C 1
ATOM 8013 O O . PHE B 1 476 ? 1.713 18.422 14.117 1 92.38 476 PHE B O 1
ATOM 8020 N N . TRP B 1 477 ? -0.021 19.297 13.156 1 95.31 477 TRP B N 1
ATOM 8021 C CA . TRP B 1 477 ? 0.172 20.594 13.773 1 95.31 477 TRP B CA 1
ATOM 8022 C C . TRP B 1 477 ? -0.076 20.531 15.273 1 95.31 477 TRP B C 1
ATOM 8024 O O . TRP B 1 477 ? 0.634 21.172 16.062 1 95.31 477 TRP B O 1
ATOM 8034 N N . SER B 1 478 ? -1.08 19.781 15.68 1 95.06 478 SER B N 1
ATOM 8035 C CA . SER B 1 478 ? -1.35 19.656 17.109 1 95.06 478 SER B CA 1
ATOM 8036 C C . SER B 1 478 ? -0.123 19.141 17.859 1 95.06 478 SER B C 1
ATOM 8038 O O . SER B 1 478 ? 0.205 19.641 18.938 1 95.06 478 SER B O 1
ATOM 8040 N N . GLN B 1 479 ? 0.516 18.219 17.297 1 92.19 479 GLN B N 1
ATOM 8041 C CA . GLN B 1 479 ? 1.698 17.656 17.953 1 92.19 479 GLN B CA 1
ATOM 8042 C C . GLN B 1 479 ? 2.832 18.672 18 1 92.19 479 GLN B C 1
ATOM 8044 O O . GLN B 1 479 ? 3.557 18.766 19 1 92.19 479 GLN B O 1
ATOM 8049 N N . ASN B 1 480 ? 2.994 19.375 16.922 1 94.06 480 ASN B N 1
ATOM 8050 C CA . ASN B 1 480 ? 4.066 20.359 16.891 1 94.06 480 ASN B CA 1
ATOM 8051 C C . ASN B 1 480 ? 3.76 21.547 17.781 1 94.06 480 ASN B C 1
ATOM 8053 O O . ASN B 1 480 ? 4.668 22.141 18.375 1 94.06 480 ASN B O 1
ATOM 8057 N N . LEU B 1 481 ? 2.514 21.922 17.891 1 97.12 481 LEU B N 1
ATOM 8058 C CA . LEU B 1 481 ? 2.131 22.984 18.812 1 97.12 481 LEU B CA 1
ATOM 8059 C C . LEU B 1 481 ? 2.434 22.594 20.266 1 97.12 481 LEU B C 1
ATOM 8061 O O . LEU B 1 481 ? 2.865 23.422 21.062 1 97.12 481 LEU B O 1
ATOM 8065 N N . LEU B 1 482 ? 2.172 21.328 20.562 1 94.94 482 LEU B N 1
ATOM 8066 C CA . LEU B 1 482 ? 2.547 20.859 21.875 1 94.94 482 LEU B CA 1
ATOM 8067 C C . LEU B 1 482 ? 4.051 20.984 22.109 1 94.94 482 LEU B C 1
ATOM 8069 O O . LEU B 1 482 ? 4.488 21.406 23.172 1 94.94 482 LEU B O 1
ATOM 8073 N N . GLY B 1 483 ? 4.805 20.578 21.062 1 94.06 483 GLY B N 1
ATOM 8074 C CA . GLY B 1 483 ? 6.25 20.719 21.156 1 94.06 483 GLY B CA 1
ATOM 8075 C C . GLY B 1 483 ? 6.68 22.141 21.469 1 94.06 483 GLY B C 1
ATOM 8076 O O . GLY B 1 483 ? 7.574 22.359 22.297 1 94.06 483 GLY B O 1
ATOM 8077 N N . VAL B 1 484 ? 6.062 23.094 20.875 1 97.06 484 VAL B N 1
ATOM 8078 C CA . VAL B 1 484 ? 6.375 24.5 21.094 1 97.06 484 VAL B CA 1
ATOM 8079 C C . VAL B 1 484 ? 5.957 24.906 22.516 1 97.06 484 VAL B C 1
ATOM 8081 O O . VAL B 1 484 ? 6.66 25.672 23.172 1 97.06 484 VAL B O 1
ATOM 8084 N N . LEU B 1 485 ? 4.793 24.453 22.938 1 97.19 485 LEU B N 1
ATOM 8085 C CA . LEU B 1 485 ? 4.32 24.766 24.281 1 97.19 485 LEU B CA 1
ATOM 8086 C C . LEU B 1 485 ? 5.316 24.281 25.328 1 97.19 485 LEU B C 1
ATOM 8088 O O . LEU B 1 485 ? 5.602 25 26.297 1 97.19 485 LEU B O 1
ATOM 8092 N N . ILE B 1 486 ? 5.816 23.109 25.125 1 94.75 486 ILE B N 1
ATOM 8093 C CA . ILE B 1 486 ? 6.805 22.562 26.062 1 94.75 486 ILE B CA 1
ATOM 8094 C C . ILE B 1 486 ? 8.078 23.406 26.016 1 94.75 486 ILE B C 1
ATOM 8096 O O . ILE B 1 486 ? 8.648 23.719 27.062 1 94.75 486 ILE B O 1
ATOM 8100 N N . LEU B 1 487 ? 8.477 23.75 24.828 1 96.12 487 LEU B N 1
ATOM 8101 C CA . LEU B 1 487 ? 9.68 24.562 24.656 1 96.12 487 LEU B CA 1
ATOM 8102 C C . LEU B 1 487 ? 9.531 25.906 25.359 1 96.12 487 LEU B C 1
ATOM 8104 O O . LEU B 1 487 ? 10.438 26.359 26.062 1 96.12 487 LEU B O 1
ATOM 8108 N N . LEU B 1 488 ? 8.406 26.578 25.156 1 96.88 488 LEU B N 1
ATOM 8109 C CA . LEU B 1 488 ? 8.18 27.891 25.75 1 96.88 488 LEU B CA 1
ATOM 8110 C C . LEU B 1 488 ? 8.117 27.797 27.281 1 96.88 488 LEU B C 1
ATOM 8112 O O . LEU B 1 488 ? 8.57 28.688 27.984 1 96.88 488 LEU B O 1
ATOM 8116 N N . HIS B 1 489 ? 7.57 26.688 27.75 1 95.06 489 HIS B N 1
ATOM 8117 C CA . HIS B 1 489 ? 7.551 26.453 29.203 1 95.06 489 HIS B CA 1
ATOM 8118 C C . HIS B 1 489 ? 8.961 26.281 29.75 1 95.06 489 HIS B C 1
ATOM 8120 O O . HIS B 1 489 ? 9.32 26.891 30.75 1 95.06 489 HIS B O 1
ATOM 8126 N N . LEU B 1 490 ? 9.75 25.5 29.062 1 93.94 490 LEU B N 1
ATOM 8127 C CA . LEU B 1 490 ? 11.125 25.234 29.484 1 93.94 490 LEU B CA 1
ATOM 8128 C C . LEU B 1 490 ? 11.969 26.5 29.391 1 93.94 490 LEU B C 1
ATOM 8130 O O . LEU B 1 490 ? 12.891 26.703 30.188 1 93.94 490 LEU B O 1
ATOM 8134 N N . SER B 1 491 ? 11.688 27.344 28.375 1 95.25 491 SER B N 1
ATOM 8135 C CA . SER B 1 491 ? 12.461 28.562 28.188 1 95.25 491 SER B CA 1
ATOM 8136 C C . SER B 1 491 ? 12.266 29.531 29.344 1 95.25 491 SER B C 1
ATOM 8138 O O . SER B 1 491 ? 13.109 30.391 29.594 1 95.25 491 SER B O 1
ATOM 8140 N N . GLN B 1 492 ? 11.203 29.375 30.062 1 92.94 492 GLN B N 1
ATOM 8141 C CA . GLN B 1 492 ? 10.953 30.203 31.234 1 92.94 492 GLN B CA 1
ATOM 8142 C C . GLN B 1 492 ? 11.594 29.609 32.469 1 92.94 492 GLN B C 1
ATOM 8144 O O . GLN B 1 492 ? 11.969 30.344 33.406 1 92.94 492 GLN B O 1
ATOM 8149 N N . GLN B 1 493 ? 11.75 28.312 32.531 1 90.75 493 GLN B N 1
ATOM 8150 C CA . GLN B 1 493 ? 12.195 27.625 33.75 1 90.75 493 GLN B CA 1
ATOM 8151 C C . GLN B 1 493 ? 13.703 27.422 33.719 1 90.75 493 GLN B C 1
ATOM 8153 O O . GLN B 1 493 ? 14.359 27.5 34.781 1 90.75 493 GLN B O 1
ATOM 8158 N N . HIS B 1 494 ? 14.258 27.203 32.656 1 92.75 494 HIS B N 1
ATOM 8159 C CA . HIS B 1 494 ? 15.672 26.875 32.562 1 92.75 494 HIS B CA 1
ATOM 8160 C C . HIS B 1 494 ? 16.531 28.125 32.5 1 92.75 494 HIS B C 1
ATOM 8162 O O . HIS B 1 494 ? 16.281 29.016 31.688 1 92.75 494 HIS B O 1
ATOM 8168 N N . PRO B 1 495 ? 17.547 28.203 33.25 1 94.25 495 PRO B N 1
ATOM 8169 C CA . PRO B 1 495 ? 18.328 29.438 33.375 1 94.25 495 PRO B CA 1
ATOM 8170 C C . PRO B 1 495 ? 19 29.844 32.062 1 94.25 495 PRO B C 1
ATOM 8172 O O . PRO B 1 495 ? 18.953 31.031 31.672 1 94.25 495 PRO B O 1
ATOM 8175 N N . MET B 1 496 ? 19.609 28.938 31.375 1 94.38 496 MET B N 1
ATOM 8176 C CA . MET B 1 496 ? 20.312 29.266 30.141 1 94.38 496 MET B CA 1
ATOM 8177 C C . MET B 1 496 ? 19.328 29.766 29.078 1 94.38 496 MET B C 1
ATOM 8179 O O . MET B 1 496 ? 19.578 30.766 28.406 1 94.38 496 MET B O 1
ATOM 8183 N N . LEU B 1 497 ? 18.25 29.078 28.859 1 95.12 497 LEU B N 1
ATOM 8184 C CA . LEU B 1 497 ? 17.25 29.484 27.875 1 95.12 497 LEU B CA 1
ATOM 8185 C C . LEU B 1 497 ? 16.578 30.797 28.281 1 95.12 497 LEU B C 1
ATOM 8187 O O . LEU B 1 497 ? 16.219 31.594 27.438 1 95.12 497 LEU B O 1
ATOM 8191 N N . GLY B 1 498 ? 16.391 30.922 29.562 1 94.69 498 GLY B N 1
ATOM 8192 C CA . GLY B 1 498 ? 15.859 32.188 30.062 1 94.69 498 GLY B CA 1
ATOM 8193 C C . GLY B 1 498 ? 16.719 33.375 29.719 1 94.69 498 GLY B C 1
ATOM 8194 O O . GLY B 1 498 ? 16.203 34.438 29.375 1 94.69 498 GLY B O 1
ATOM 8195 N N . ARG B 1 499 ? 17.969 33.156 29.859 1 95.19 499 ARG B N 1
ATOM 8196 C CA . ARG B 1 499 ? 18.906 34.219 29.531 1 9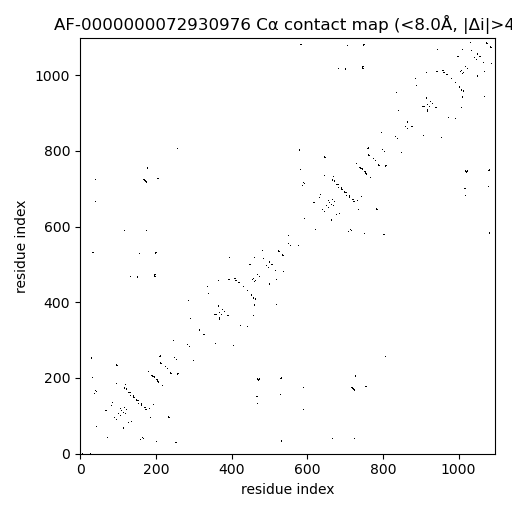5.19 499 ARG B CA 1
ATOM 8197 C C . ARG B 1 499 ? 18.859 34.531 28.031 1 95.19 499 ARG B C 1
ATOM 8199 O O . ARG B 1 499 ? 18.969 35.688 27.625 1 95.19 499 ARG B O 1
ATOM 8206 N N . ILE B 1 500 ? 18.812 33.531 27.281 1 96.25 500 ILE B N 1
ATOM 8207 C CA . ILE B 1 500 ? 18.766 33.688 25.828 1 96.25 500 ILE B CA 1
ATOM 8208 C C . ILE B 1 500 ? 17.469 34.406 25.438 1 96.25 500 ILE B C 1
ATOM 8210 O O . ILE B 1 500 ? 17.484 35.281 24.594 1 96.25 500 ILE B O 1
ATOM 8214 N N . ARG B 1 501 ? 16.438 33.969 26.016 1 95.19 501 ARG B N 1
ATOM 8215 C CA . ARG B 1 501 ? 15.109 34.562 25.781 1 95.19 501 ARG B CA 1
ATOM 8216 C C . ARG B 1 501 ? 15.094 36.031 26.078 1 95.19 501 ARG B C 1
ATOM 8218 O O . ARG B 1 501 ? 14.57 36.844 25.297 1 95.19 501 ARG B O 1
ATOM 8225 N N . SER B 1 502 ? 15.727 36.5 27.141 1 93.19 502 SER B N 1
ATOM 8226 C CA . SER B 1 502 ? 15.711 37.875 27.578 1 93.19 502 SER B CA 1
ATOM 8227 C C . SER B 1 502 ? 16.719 38.719 26.812 1 93.19 502 SER B C 1
ATOM 8229 O O . SER B 1 502 ? 16.5 39.906 26.562 1 93.19 502 SER B O 1
ATOM 8231 N N . SER B 1 503 ? 17.734 38.125 26.328 1 94.25 503 SER B N 1
ATOM 8232 C CA . SER B 1 503 ? 18.844 38.906 25.766 1 94.25 503 SER B CA 1
ATOM 8233 C C . SER B 1 503 ? 18.797 38.906 24.25 1 94.25 503 SER B C 1
ATOM 8235 O O . SER B 1 503 ? 19.188 39.906 23.609 1 94.25 503 SER B O 1
ATOM 8237 N N . LEU B 1 504 ? 18.344 37.844 23.703 1 95.06 504 LEU B N 1
ATOM 8238 C CA . LEU B 1 504 ? 18.594 37.688 22.266 1 95.06 504 LEU B CA 1
ATOM 8239 C C . LEU B 1 504 ? 17.281 37.656 21.5 1 95.06 504 LEU B C 1
ATOM 8241 O O . LEU B 1 504 ? 17.281 37.781 20.266 1 95.06 504 LEU B O 1
ATOM 8245 N N . CYS B 1 505 ? 16.109 37.531 22.078 1 94.38 505 CYS B N 1
ATOM 8246 C CA . CYS B 1 505 ? 14.859 37.312 21.344 1 94.38 505 CYS B CA 1
ATOM 8247 C C . CYS B 1 505 ? 14.141 38.656 21.125 1 94.38 505 CYS B C 1
ATOM 8249 O O . CYS B 1 505 ? 13.211 38.719 20.328 1 94.38 505 CYS B O 1
ATOM 8251 N N . GLY B 1 506 ? 14.57 39.688 21.766 1 90.75 506 GLY B N 1
ATOM 8252 C CA . GLY B 1 506 ? 13.961 41 21.578 1 90.75 506 GLY B CA 1
ATOM 8253 C C . GLY B 1 506 ? 12.961 41.375 22.656 1 90.75 506 GLY B C 1
ATOM 8254 O O . GLY B 1 506 ? 12.508 40.5 23.406 1 90.75 506 GLY B O 1
ATOM 8255 N N . GLN B 1 507 ? 12.414 42.562 22.656 1 89.25 507 GLN B N 1
ATOM 8256 C CA . GLN B 1 507 ? 11.602 43.094 23.75 1 89.25 507 GLN B CA 1
ATOM 8257 C C . GLN B 1 507 ? 10.156 42.625 23.641 1 89.25 507 GLN B C 1
ATOM 8259 O O . GLN B 1 507 ? 9.461 42.5 24.641 1 89.25 507 GLN B O 1
ATOM 8264 N N . ARG B 1 508 ? 9.773 42.312 22.516 1 91.12 508 ARG B N 1
ATOM 8265 C CA . ARG B 1 508 ? 8.375 41.938 22.312 1 91.12 508 ARG B CA 1
ATOM 8266 C C . ARG B 1 508 ? 8.164 40.438 22.438 1 91.12 508 ARG B C 1
ATOM 8268 O O . ARG B 1 508 ? 7.031 39.969 22.391 1 91.12 508 ARG B O 1
ATOM 8275 N N . PHE B 1 509 ? 9.188 39.719 22.625 1 94.69 509 PHE B N 1
ATOM 8276 C CA . PHE B 1 509 ? 9.125 38.25 22.562 1 94.69 509 PHE B CA 1
ATOM 8277 C C . PHE B 1 509 ? 8.234 37.719 23.672 1 94.69 509 PHE B C 1
ATOM 8279 O O . PHE B 1 509 ? 7.461 36.781 23.438 1 94.69 509 PHE B O 1
ATOM 8286 N N . ASP B 1 510 ? 8.305 38.281 24.828 1 94.5 510 ASP B N 1
ATOM 8287 C CA . ASP B 1 510 ? 7.559 37.75 25.969 1 94.5 510 ASP B CA 1
ATOM 8288 C C . ASP B 1 510 ? 6.055 37.875 25.75 1 94.5 510 ASP B C 1
ATOM 8290 O O . ASP B 1 510 ? 5.281 37 26.094 1 94.5 510 ASP B O 1
ATOM 8294 N N . VAL B 1 511 ? 5.676 39 25.203 1 94.19 511 VAL B N 1
ATOM 8295 C CA . VAL B 1 511 ? 4.266 39.219 24.891 1 94.19 511 VAL B CA 1
ATOM 8296 C C . VAL B 1 511 ? 3.812 38.219 23.812 1 94.19 511 VAL B C 1
ATOM 8298 O O . VAL B 1 511 ? 2.756 37.594 23.938 1 94.19 511 VAL B O 1
ATOM 8301 N N . GLU B 1 512 ? 4.605 38.094 22.844 1 94.62 512 GLU B N 1
ATOM 8302 C CA . GLU B 1 512 ? 4.285 37.188 21.75 1 94.62 512 GLU B CA 1
ATOM 8303 C C . GLU B 1 512 ? 4.23 35.75 22.219 1 94.62 512 GLU B C 1
ATOM 8305 O O . GLU B 1 512 ? 3.385 34.969 21.781 1 94.62 512 GLU B O 1
ATOM 8310 N N . ALA B 1 513 ? 5.16 35.406 23.047 1 96.62 513 ALA B N 1
ATOM 8311 C CA . ALA B 1 513 ? 5.195 34.031 23.609 1 96.62 513 ALA B CA 1
ATOM 8312 C C . ALA B 1 513 ? 3.939 33.75 24.422 1 96.62 513 ALA B C 1
ATOM 8314 O O . ALA B 1 513 ? 3.381 32.656 24.344 1 96.62 513 ALA B O 1
ATOM 8315 N N . SER B 1 514 ? 3.486 34.719 25.203 1 96.44 514 SER B N 1
ATOM 8316 C CA . SER B 1 514 ? 2.285 34.562 26 1 96.44 514 SER B CA 1
ATOM 8317 C C . SER B 1 514 ? 1.045 34.406 25.125 1 96.44 514 SER B C 1
ATOM 8319 O O . SER B 1 514 ? 0.171 33.594 25.422 1 96.44 514 SER B O 1
ATOM 8321 N N . GLN B 1 515 ? 0.971 35.219 24.125 1 96.12 515 GLN B N 1
ATOM 8322 C CA . GLN B 1 515 ? -0.123 35.125 23.172 1 96.12 515 GLN B CA 1
ATOM 8323 C C . GLN B 1 515 ? -0.116 33.75 22.484 1 96.12 515 GLN B C 1
ATOM 8325 O O . GLN B 1 515 ? -1.171 33.156 22.281 1 96.12 515 GLN B O 1
ATOM 8330 N N . THR B 1 516 ? 1.075 33.312 22.141 1 97.38 516 THR B N 1
ATOM 8331 C CA . THR B 1 516 ? 1.247 32.031 21.484 1 97.38 516 THR B CA 1
ATOM 8332 C C . THR B 1 516 ? 0.75 30.906 22.375 1 97.38 516 THR B C 1
ATOM 8334 O O . THR B 1 516 ? 0.05 30 21.906 1 97.38 516 THR B O 1
ATOM 8337 N N . VAL B 1 517 ? 1.111 30.922 23.625 1 97.75 517 VAL B N 1
ATOM 8338 C CA . VAL B 1 517 ? 0.686 29.891 24.562 1 97.75 517 VAL B CA 1
ATOM 8339 C C . VAL B 1 517 ? -0.839 29.844 24.609 1 97.75 517 VAL B C 1
ATOM 8341 O O . VAL B 1 517 ? -1.432 28.75 24.578 1 97.75 517 VAL B O 1
ATOM 8344 N N . THR B 1 518 ? -1.472 30.984 24.625 1 96.19 518 THR B N 1
ATOM 8345 C CA . THR B 1 518 ? -2.926 31.062 24.719 1 96.19 518 THR B CA 1
ATOM 8346 C C . THR B 1 518 ? -3.574 30.453 23.469 1 96.19 518 THR B C 1
ATOM 8348 O O . THR B 1 518 ? -4.512 29.656 23.578 1 96.19 518 THR B O 1
ATOM 8351 N N . VAL B 1 519 ? -3.066 30.797 22.344 1 97.19 519 VAL B N 1
ATOM 8352 C CA . VAL B 1 519 ? -3.664 30.375 21.078 1 97.19 519 VAL B CA 1
ATOM 8353 C C . VAL B 1 519 ? -3.422 28.891 20.875 1 97.19 519 VAL B C 1
ATOM 8355 O O . VAL B 1 519 ? -4.305 28.172 20.391 1 97.19 519 VAL B O 1
ATOM 8358 N N . TYR B 1 520 ? -2.197 28.422 21.188 1 98.19 520 TYR B N 1
ATOM 8359 C CA . TYR B 1 520 ? -1.868 27.016 20.984 1 98.19 520 TYR B CA 1
ATOM 8360 C C . TYR B 1 520 ? -2.664 26.125 21.938 1 98.19 520 TYR B C 1
ATOM 8362 O O . TYR B 1 520 ? -3.105 25.047 21.562 1 98.19 520 TYR B O 1
ATOM 8370 N N . LEU B 1 521 ? -2.885 26.578 23.156 1 97.19 521 LEU B N 1
ATOM 8371 C CA . LEU B 1 521 ? -3.715 25.844 24.094 1 97.19 521 LEU B CA 1
ATOM 8372 C C . LEU B 1 521 ? -5.164 25.797 23.625 1 97.19 521 LEU B C 1
ATOM 8374 O O . LEU B 1 521 ? -5.832 24.766 23.766 1 97.19 521 LEU B O 1
ATOM 8378 N N . ASP B 1 522 ? -5.621 26.906 23.125 1 96.75 522 ASP B N 1
ATOM 8379 C CA . ASP B 1 522 ? -6.984 26.938 22.609 1 96.75 522 ASP B CA 1
ATOM 8380 C C . ASP B 1 522 ? -7.156 25.953 21.453 1 96.75 522 ASP B C 1
ATOM 8382 O O . ASP B 1 522 ? -8.195 25.297 21.344 1 96.75 522 ASP B O 1
ATOM 8386 N N . TRP B 1 523 ? -6.152 25.875 20.562 1 97.69 523 TRP B N 1
ATOM 8387 C CA . TRP B 1 523 ? -6.172 24.922 19.453 1 97.69 523 TRP B CA 1
ATOM 8388 C C . TRP B 1 523 ? -6.305 23.5 19.953 1 97.69 523 TRP B C 1
ATOM 8390 O O . TRP B 1 523 ? -7.152 22.734 19.469 1 97.69 523 TRP B O 1
ATOM 8400 N N . LEU B 1 524 ? -5.484 23.141 20.906 1 97.06 524 LEU B N 1
ATOM 8401 C CA . LEU B 1 524 ? -5.469 21.766 21.406 1 97.06 524 LEU B CA 1
ATOM 8402 C C . LEU B 1 524 ? -6.773 21.438 22.125 1 97.06 524 LEU B C 1
ATOM 8404 O O . LEU B 1 524 ? -7.324 20.359 21.969 1 97.06 524 LEU B O 1
ATOM 8408 N N . ARG B 1 525 ? -7.273 22.359 22.938 1 95.69 525 ARG B N 1
ATOM 8409 C CA . ARG B 1 525 ? -8.523 22.172 23.656 1 95.69 525 ARG B CA 1
ATOM 8410 C C . ARG B 1 525 ? -9.688 21.938 22.703 1 95.69 525 ARG B C 1
ATOM 8412 O O . ARG B 1 525 ? -10.57 21.125 22.969 1 95.69 525 ARG B O 1
ATOM 8419 N N . ASP B 1 526 ? -9.633 22.656 21.672 1 95.62 526 ASP B N 1
ATOM 8420 C CA . ASP B 1 526 ? -10.703 22.562 20.688 1 95.62 526 ASP B CA 1
ATOM 8421 C C . ASP B 1 526 ? -10.609 21.25 19.906 1 95.62 526 ASP B C 1
ATOM 8423 O O . ASP B 1 526 ? -11.602 20.547 19.75 1 95.62 526 ASP B O 1
ATOM 8427 N N . MET B 1 527 ? -9.43 20.906 19.438 1 95.56 527 MET B N 1
ATOM 8428 C CA . MET B 1 527 ? -9.211 19.781 18.531 1 95.56 527 MET B CA 1
ATOM 8429 C C . MET B 1 527 ? -9.336 18.453 19.281 1 95.56 527 MET B C 1
ATOM 8431 O O . MET B 1 527 ? -9.586 17.406 18.672 1 95.56 527 MET B O 1
ATOM 8435 N N . LYS B 1 528 ? -9.18 18.422 20.578 1 93.5 528 LYS B N 1
ATOM 8436 C CA . LYS B 1 528 ? -9.219 17.172 21.344 1 93.5 528 LYS B CA 1
ATOM 8437 C C . LYS B 1 528 ? -10.562 16.484 21.203 1 93.5 528 LYS B C 1
ATOM 8439 O O . LYS B 1 528 ? -10.672 15.266 21.422 1 93.5 528 LYS B O 1
ATOM 8444 N N . LYS B 1 529 ? -11.562 17.172 20.797 1 91.81 529 LYS B N 1
ATOM 8445 C CA . LYS B 1 529 ? -12.922 16.656 20.688 1 91.81 529 LYS B CA 1
ATOM 8446 C C . LYS B 1 529 ? -13.031 15.656 19.531 1 91.81 529 LYS B C 1
ATOM 8448 O O . LYS B 1 529 ? -13.844 14.734 19.594 1 91.81 529 LYS B O 1
ATOM 8453 N N . ILE B 1 530 ? -12.211 15.836 18.484 1 91.88 530 ILE B N 1
ATOM 8454 C CA . ILE B 1 530 ? -12.414 14.992 17.312 1 91.88 530 ILE B CA 1
ATOM 8455 C C . ILE B 1 530 ? -11.125 14.234 16.984 1 91.88 530 ILE B C 1
ATOM 8457 O O . ILE B 1 530 ? -11.141 13.289 16.203 1 91.88 530 ILE B O 1
ATOM 8461 N N . ASP B 1 531 ? -10.023 14.633 17.516 1 92.88 531 ASP B N 1
ATOM 8462 C CA . ASP B 1 531 ? -8.711 14.102 17.172 1 92.88 531 ASP B CA 1
ATOM 8463 C C . ASP B 1 531 ? -8.023 13.492 18.391 1 92.88 531 ASP B C 1
ATOM 8465 O O . ASP B 1 531 ? -7.688 14.203 19.344 1 92.88 531 ASP B O 1
ATOM 8469 N N . SER B 1 532 ? -7.695 12.227 18.328 1 90.06 532 SER B N 1
ATOM 8470 C CA . SER B 1 532 ? -7.086 11.523 19.453 1 90.06 532 SER B CA 1
ATOM 8471 C C . SER B 1 532 ? -5.676 12.031 19.719 1 90.06 532 SER B C 1
ATOM 8473 O O . SER B 1 532 ? -5.227 12.047 20.875 1 90.06 532 SER B O 1
ATOM 8475 N N . THR B 1 533 ? -4.965 12.406 18.734 1 89.81 533 THR B N 1
ATOM 8476 C CA . THR B 1 533 ? -3.635 12.977 18.922 1 89.81 533 THR B CA 1
ATOM 8477 C C . THR B 1 533 ? -3.711 14.289 19.703 1 89.81 533 THR B C 1
ATOM 8479 O O . THR B 1 533 ? -2.918 14.523 20.609 1 89.81 533 THR B O 1
ATOM 8482 N N . ALA B 1 534 ? -4.656 15.125 19.281 1 93.5 534 ALA B N 1
ATOM 8483 C CA . ALA B 1 534 ? -4.844 16.391 20 1 93.5 534 ALA B CA 1
ATOM 8484 C C . ALA B 1 534 ? -5.27 16.156 21.438 1 93.5 534 ALA B C 1
ATOM 8486 O O . ALA B 1 534 ? -4.898 16.906 22.344 1 93.5 534 ALA B O 1
ATOM 8487 N N . ASN B 1 535 ? -6.078 15.109 21.609 1 92.38 535 ASN B N 1
ATOM 8488 C CA . ASN B 1 535 ? -6.48 14.766 22.969 1 92.38 535 ASN B CA 1
ATOM 8489 C C . ASN B 1 535 ? -5.285 14.367 23.828 1 92.38 535 ASN B C 1
ATOM 8491 O O . ASN B 1 535 ? -5.188 14.758 24.984 1 92.38 535 ASN B O 1
ATOM 8495 N N . TRP B 1 536 ? -4.461 13.586 23.297 1 88.69 536 TRP B N 1
ATOM 8496 C CA . TRP B 1 536 ? -3.225 13.211 23.969 1 88.69 536 TRP B CA 1
ATOM 8497 C C . TRP B 1 536 ? -2.377 14.445 24.266 1 88.69 536 TRP B C 1
ATOM 8499 O O . TRP B 1 536 ? -1.856 14.602 25.375 1 88.69 536 TRP B O 1
ATOM 8509 N N . CYS B 1 537 ? -2.213 15.344 23.312 1 92.25 537 CYS B N 1
ATOM 8510 C CA . CYS B 1 537 ? -1.453 16.578 23.484 1 92.25 537 CYS B CA 1
ATOM 8511 C C . CYS B 1 537 ? -2.053 17.453 24.578 1 92.25 537 CYS B C 1
ATOM 8513 O O . CYS B 1 537 ? -1.323 18.031 25.375 1 92.25 537 CYS B O 1
ATOM 8515 N N . TRP B 1 538 ? -3.346 17.516 24.562 1 93.94 538 TRP B N 1
ATOM 8516 C CA . TRP B 1 538 ? -4.035 18.344 25.562 1 93.94 538 TRP B CA 1
ATOM 8517 C C . TRP B 1 538 ? -3.775 17.812 26.969 1 93.94 538 TRP B C 1
ATOM 8519 O O . TRP B 1 538 ? -3.559 18.594 27.906 1 93.94 538 TRP B O 1
ATOM 8529 N N . ASN B 1 539 ? -3.775 16.547 27.109 1 89.69 539 ASN B N 1
ATOM 8530 C CA . ASN B 1 539 ? -3.553 15.938 28.422 1 89.69 539 ASN B CA 1
ATOM 8531 C C . ASN B 1 539 ? -2.158 16.25 28.953 1 89.69 539 ASN B C 1
ATOM 8533 O O . ASN B 1 539 ? -1.974 16.422 30.156 1 89.69 539 ASN B O 1
ATOM 8537 N N . ILE B 1 540 ? -1.247 16.359 28.109 1 88.81 540 ILE B N 1
ATOM 8538 C CA . ILE B 1 540 ? 0.109 16.719 28.516 1 88.81 540 ILE B CA 1
ATOM 8539 C C . ILE B 1 540 ? 0.188 18.219 28.781 1 88.81 540 ILE B C 1
ATOM 8541 O O . ILE B 1 540 ? 0.742 18.656 29.797 1 88.81 540 ILE B O 1
ATOM 8545 N N . ALA B 1 541 ? -0.373 19.031 27.859 1 93.56 541 ALA B N 1
ATOM 8546 C CA . ALA B 1 541 ? -0.311 20.484 27.969 1 93.56 541 ALA B CA 1
ATOM 8547 C C . ALA B 1 541 ? -1.001 20.969 29.234 1 93.56 541 ALA B C 1
ATOM 8549 O O . ALA B 1 541 ? -0.543 21.922 29.875 1 93.56 541 ALA B O 1
ATOM 8550 N N . ARG B 1 542 ? -2.041 20.312 29.562 1 92.06 542 ARG B N 1
ATOM 8551 C CA . ARG B 1 542 ? -2.789 20.703 30.75 1 92.06 542 ARG B CA 1
ATOM 8552 C C . ARG B 1 542 ? -1.959 20.5 32.031 1 92.06 542 ARG B C 1
ATOM 8554 O O . ARG B 1 542 ? -2.051 21.281 32.969 1 92.06 542 ARG B O 1
ATOM 8561 N N . LEU B 1 543 ? -1.19 19.469 32 1 88.12 543 LEU B N 1
ATOM 8562 C CA . LEU B 1 543 ? -0.325 19.203 33.156 1 88.12 543 LEU B CA 1
ATOM 8563 C C . LEU B 1 543 ? 0.829 20.188 33.219 1 88.12 543 LEU B C 1
ATOM 8565 O O . LEU B 1 543 ? 1.195 20.656 34.281 1 88.12 543 LEU B O 1
ATOM 8569 N N . VAL B 1 544 ? 1.364 20.5 32.094 1 90.5 544 VAL B N 1
ATOM 8570 C CA . VAL B 1 544 ? 2.51 21.391 32.031 1 90.5 544 VAL B CA 1
ATOM 8571 C C . VAL B 1 544 ? 2.092 22.797 32.438 1 90.5 544 VAL B C 1
ATOM 8573 O O . VAL B 1 544 ? 2.822 23.484 33.188 1 90.5 544 VAL B O 1
ATOM 8576 N N . TYR B 1 545 ? 0.976 23.281 32.062 1 93.25 545 TYR B N 1
ATOM 8577 C CA . TYR B 1 545 ? 0.537 24.641 32.312 1 93.25 545 TYR B CA 1
ATOM 8578 C C . TYR B 1 545 ? -0.481 24.703 33.438 1 93.25 545 TYR B C 1
ATOM 8580 O O . TYR B 1 545 ? -1.077 25.75 33.688 1 93.25 545 TYR B O 1
ATOM 8588 N N . GLN B 1 546 ? -0.731 23.594 34.062 1 88.12 546 GLN B N 1
ATOM 8589 C CA . GLN B 1 546 ? -1.583 23.469 35.25 1 88.12 546 GLN B CA 1
ATOM 8590 C C . GLN B 1 546 ? -2.982 24.016 34.969 1 88.12 546 GLN B C 1
ATOM 8592 O O . GLN B 1 546 ? -3.477 24.875 35.688 1 88.12 546 GLN B O 1
ATOM 8597 N N . LEU B 1 547 ? -3.527 23.438 34 1 87.44 547 LEU B N 1
ATOM 8598 C CA . LEU B 1 547 ? -4.863 23.859 33.594 1 87.44 547 LEU B CA 1
ATOM 8599 C C . LEU B 1 547 ? -5.906 22.828 34 1 87.44 547 LEU B C 1
ATOM 8601 O O . LEU B 1 547 ? -5.578 21.656 34.188 1 87.44 547 LEU B O 1
ATOM 8605 N N . ASP B 1 548 ? -7.152 23.266 34.219 1 75.69 548 ASP B N 1
ATOM 8606 C CA . ASP B 1 548 ? -8.273 22.359 34.469 1 75.69 548 ASP B CA 1
ATOM 8607 C C . ASP B 1 548 ? -8.797 21.75 33.188 1 75.69 548 ASP B C 1
ATOM 8609 O O . ASP B 1 548 ? -8.547 22.281 32.094 1 75.69 548 ASP B O 1
ATOM 8613 N N . ASP B 1 549 ? -9.445 20.562 33.344 1 67.94 549 ASP B N 1
ATOM 8614 C CA . ASP B 1 549 ? -9.969 19.922 32.125 1 67.94 549 ASP B CA 1
ATOM 8615 C C . ASP B 1 549 ? -11.125 20.734 31.547 1 67.94 549 ASP B C 1
ATOM 8617 O O . ASP B 1 549 ? -11.93 21.312 32.281 1 67.94 549 ASP B O 1
#

Foldseek 3Di:
DCQFPVNVVVVVVLVVPDPPPPPDLPPDLQFADAFPADADLDAPPDDDDDPDDPVCPVPPPVDDPPQLPADPDRDDPVLLVQLLLLLCLAVCLLQVLDASVCCVPPQVVCCSVHNQDAELSNLLSLLSSQVSQLSVQLPFAAQDDDPNFGALQGQDHLRHHGSSNSNSVSVVRLVSHLPPQDSSNLSSLQSNLLQCQLLQRQVSSVVSLLSSLVSLVVNCVVPVCCCVDPCVLSSQSSLLSSVLVQLLSCLQNVDDDNCSVVCDVPSDHRDVPDDHDPSVVLSCLQQVSVLLSVLSSVLSVLLSVLSVVCCVQQNPDCPPVPPHPDPSPPPVPVVLLVSLVVSLVVLVVSLVPRPQQLHDDPLQLFAHRPPPPPSPVPVPPPPPPVDRGNWDLPSVDDFDDDTSPSLLSSLVSSLSSLVSLLVSLVVLLSCCQPPVVSHDPSSLLSLLSNLSSLFPRRCLTPPNSSNQSSRGNSLSVLVSLLVSLVSLLCLCVRDSSVVSQVPPNDDCSVVRSVSRNVSSLSSLVSSLSRHVSSVSSNVSSCSSVVHDD/DCLFPVNVVVVVVLPVPDPPPPPPLPPDLFFADAFPADADLDADPDDDDPPDDPPCPVPPPVDDPPQLPADPDRDDPVLLVQLLLLLCLAVCLLQVLDASVCCVPPQVVCCSVHHQDAELSNLLSLLSSLVSQLSVQLPFAAQDDDPNFGALQGQDHLRHHGSSNSNSVSVVRLVSHLPPQDSSNLSSLQSNLLQCQLLQRQVSSVVSLLSSLVSLVVNCVVPVCCCVDPCVLSSQSSLLSSVLVQLLSCLQNVDDDNCSVVCDVPSDHRDVPDDHDPSRVLSCLQQVSSLLSVLSSVLSVLLSVLSVVCCVQQNPDCPPVDPRGDPSPPPVPVVLLVVLVVSLVVLVVSLVPRPQQLHDDDLQLFAHRPPPPPSVPPVPPPPPPVDRGNWDLPSVDDFDDDTSPSLLSSLVSSLSSLVSLLVSLVVLLSCCQPPVVSHDPSSLLSLLSNLSSLFPRRCLTPPNSSNQSSRGNSLSVLVSLLVSLVSLLCLCVRDSSVVSQVPPNDDCSVVRSVSRNVSSLSSLVSSVSRHVSSVSSNVSSCSSVVHDD

Secondary structure (DSSP, 8-state):
-TTSHHHHHHHHHHHTT---S--S--SS--SPPPPSSPPP----------SS---------SS-------SS----HHHHHHHHHHIIIIIHHHS--S-HHHIIIIIIHHHHHH-S-SSHHHHHHHHHHHHHHHHGGGGS-BS-EETTEEPS-BSS-SSS-TTHHHHHHHHHHHHHHTT--SHHHHHHHHHHHHHHHHTT-HHHHHHHHHHHHHHHHHHHHH-GGGGSSTTHHHHHHHHHHHHHHHHHHHHHH-PPP-SGGGGHHHH------S---HHHHHHHHHH-HHHHHHHHHHHHHHHHHHHHHHHHHHS--TTS-S-S---------THHHHHHHHHHHHHHHHHHTS-TTT---TT-TTBPS-GGG-TTTTTS-SS---SSBS-BS-TTSPPP--GGGHHHHHHHHHHHHHHHHHHHTHHHHHHHHH-GGG--HHHHHHHHHHHHHHS--GGGSBTGGG-GGGSTTHHHHHHHHHHHHHHHHHHHHSHHHHHHHHHHS-TTHHHHHHHHHHHHHHHHHHHTTT-HHHHHHHHHHHHHTT---/-TTSHHHHHHHHHHHTT---S--S--SS--SPPPPSSPPP----------SS---------SS-------SS----HHHHHHHHHHIIIIIHHHS--S-HHHIIIIIIHHHHHH-S-SSHHHHHHHHHHHHHHHHGGGGS-BS-EETTEEPS-BSS-SSS-TTHHHHHHHHHHHHHHTT--SHHHHHHHHHHHHHHHHTT-HHHHHHHHHHHHHHHHHHHHH-GGGGSSTTHHHHHHHHHHHHHHHHHHHHHH-PPP-SGGGGHHHH------S---HHHHHHHHHH-HHHHHHHHHHHHHHHHHHHHHHHHHHS--TTS-SSS---------THHHHHHHHHHHHHHHHHHTS-TTT---TT-TTBPS-GGG-TTTTTS-SS---SSBS-BS-TTSPPP--GGGHHHHHHHHHHHHHHHHHHHTHHHHHHHHH-GGG--HHHHHHHHHHHHHHS--GGGSBTGGG-GGGSTTHHHHHHHHHHHHHHHHHHHHSHHHHHHHHHHS-TTHHHHHHHHHHHHHHHHHHHTTT-HHHHHHHHHHHHHTT---

InterPro domains:
  IPR007219 Xylanolytic transcriptional activator, regulatory domain [PF04082] (86-351)

Solvent-accessible surface area (backbone atoms only — not comparable to full-atom values): 59700 Å² total; per-residue (Å²): 109,77,64,36,67,71,47,40,52,49,49,50,62,58,62,73,61,74,81,54,88,66,58,74,76,69,72,73,89,72,49,71,44,66,51,85,68,76,76,71,73,67,55,72,71,80,85,77,76,70,82,74,87,59,84,61,77,67,76,70,63,86,67,89,78,75,72,76,84,41,50,83,77,86,75,55,67,69,58,52,52,52,20,43,49,32,17,56,47,31,51,31,47,74,51,57,48,69,52,72,55,57,38,53,68,55,51,52,42,45,35,73,74,69,23,57,54,82,17,30,64,40,24,29,53,27,38,42,37,13,47,5,41,47,46,52,18,80,78,43,59,46,62,48,63,57,96,84,39,68,35,19,48,38,32,56,43,85,76,47,45,50,30,47,37,40,39,34,56,16,24,38,21,34,29,63,17,68,52,53,79,43,71,49,32,24,51,30,28,42,48,52,14,51,49,29,28,41,55,33,26,53,38,40,15,50,47,27,37,52,50,16,37,51,41,43,50,47,29,53,70,75,41,54,65,51,70,73,43,96,54,21,48,46,52,28,28,40,50,48,52,38,49,48,54,49,48,53,43,27,75,73,44,68,42,83,78,83,59,62,75,77,47,54,85,76,65,57,78,59,69,77,78,62,87,72,44,70,68,55,48,57,49,35,59,60,54,36,34,68,59,50,51,52,51,48,54,54,49,44,55,49,50,54,48,50,53,52,51,49,42,68,69,40,44,48,82,77,75,69,80,60,88,65,70,44,67,62,60,67,68,82,47,83,63,54,63,53,49,40,52,51,52,51,50,51,52,50,49,52,55,69,66,42,56,64,73,74,24,61,55,87,94,29,81,36,34,52,42,55,65,89,59,44,58,55,52,81,76,45,74,83,63,83,68,78,63,78,43,66,39,38,75,60,69,86,50,84,62,73,87,56,73,58,53,36,56,42,53,53,19,48,57,52,29,52,52,27,46,51,47,22,58,60,22,40,64,31,44,50,40,41,74,76,37,54,87,74,58,46,72,68,38,48,54,34,26,25,49,18,56,59,34,56,43,68,47,36,50,58,14,30,39,33,36,55,41,42,47,74,40,78,54,46,58,60,51,36,52,51,45,44,52,41,49,52,50,58,52,47,32,69,69,36,68,61,43,31,49,35,49,68,69,62,47,48,90,60,40,65,60,45,46,52,46,28,50,53,32,48,50,51,49,26,63,55,41,31,74,50,15,44,50,17,34,53,38,32,60,51,50,28,64,74,69,68,49,86,134,110,76,70,36,66,71,48,41,52,49,48,51,64,59,63,74,62,72,83,56,87,67,56,77,68,70,69,73,85,74,46,73,44,65,50,86,69,76,76,71,73,65,57,71,71,79,83,76,76,68,81,74,88,62,84,55,78,65,77,68,62,86,67,88,77,75,72,75,85,37,51,82,74,84,74,55,70,67,56,51,51,51,20,45,48,32,16,56,48,32,52,32,46,74,50,56,47,70,52,71,55,57,38,54,68,55,51,52,41,46,36,72,75,69,25,57,56,82,17,30,64,41,22,30,53,28,40,42,37,13,46,5,43,46,46,54,20,80,79,43,59,45,62,50,63,58,96,85,40,68,36,18,46,38,32,56,40,85,76,47,45,51,30,47,38,38,38,34,56,17,25,38,23,35,29,62,18,68,50,54,77,43,72,49,32,24,49,31,29,43,48,51,13,50,48,29,28,42,56,32,27,51,38,42,14,50,47,26,36,52,50,16,38,50,41,45,50,47,28,52,70,73,41,54,63,50,69,73,43,95,53,20,47,46,54,28,28,39,51,50,52,38,50,49,53,50,49,52,44,27,76,74,44,66,42,84,77,81,60,62,74,75,47,54,85,77,65,59,78,58,70,76,78,62,88,72,45,71,68,53,48,56,48,37,60,59,55,38,35,68,59,50,50,52,50,48,54,55,49,43,54,49,50,54,47,50,52,53,52,48,41,68,69,42,43,42,83,75,76,70,81,57,90,62,74,43,68,61,59,69,66,82,48,82,61,54,63,53,49,40,52,50,54,50,50,52,53,51,50,53,55,69,65,41,57,66,72,74,24,62,57,87,96,29,81,36,34,53,42,56,63,88,64,43,55,58,53,80,76,44,73,82,63,83,69,76,63,79,43,66,40,39,73,60,70,85,51,84,63,72,86,55,73,60,52,37,56,44,54,52,18,48,56,53,29,53,51,29,48,51,47,23,60,58,22,40,64,31,45,50,39,41,74,76,38,53,87,73,58,47,73,68,37,47,52,34,27,25,48,18,56,61,34,57,43,68,46,37,51,58,15,31,38,33,37,55,39,42,47,74,40,77,52,46,58,60,51,36,53,52,45,42,53,41,49,52,48,58,52,46,32,68,69,36,68,60,42,32,50,33,49,68,70,63,48,48,90,61,40,65,60,45,46,53,47,29,50,54,32,48,51,50,50,26,63,56,41,31,73,50,15,44,50,17,33,56,39,34,60,52,50,28,61,75,70,68,50,82,134

Sequence (1098 aa):
MSEWPVVRQMFESLGQKAPSALGEIPALPRGLRASNVTLPSDGLQPVGIPSNSALQIPLHLSGSTSTLNLSPPSVDWETMQRLSKAYFDVINMLHPVLDRQWFNSNVLSSIINNGFQEGALSSLVLLVFALGEVALTTSEVPISAYKQRPSGIKGGTIDRPPGLALFNEARKRMGFAMSEVSLENVQMLALASLYYSSCGQALECWRMNVYASLACQGLITSKPDELHGPRTDLVKRVFWHCSIMETCFHMEFGLPLTGLEKLEETIGLPDFSGPMTDEDYIVNQQTHFHEHFASQIVLRRLSANFHSVLNKTFGTDASLPVAGFAPFNISSSPGTAAVMKQLDAQLDQWRSMLPSHLRWQDNQDVAFADPSHNAFGDVYTEESLQSNYMFTPDLDTPPATYPFAADIQTALLRTRYSYNKYVIHRPCIFKALHHPESMTREDAEGAAECLKASVKWPIALSPPCTNKRLVPIAFFWSQNLLGVLILLHLSQQHPMLGRIRSSLCGQRFDVEASQTVTVYLDWLRDMKKIDSTANWCWNIARLVYQLDDMSEWPVVRQMFESLGQKAPSALGEIPALPRGLRASNVTLPSDGLQPVGIPSNSALQIPLHLSGSTSTLNLSPPSVDWETMQRLSKAYFDVINMLHPVLDRQWFNSNVLSSIINNGFQEGALSSLVLLVFALGEVALTTSEVPISAYKQRPSGIKGGTIDRPPGLALFNEARKRMGFAMSEVSLENVQMLALASLYYSSCGQALECWRMNVYASLACQGLITSKPDELHGPRTDLVKRVFWHCSIMETCFHMEFGLPLTGLEKLEETIGLPDFSGPMTDEDYIVNQQTHFHEHFASQIVLRRLSANFHSVLNKTFGTDASLPVAGFAPFNISSSPGTAAVMKQLDAQLDQWRSMLPSHLRWQDNQDVAFADPSHNAFGDVYTEESLQSNYMFTPDLDTPPATYPFAADIQTALLRTRYSYNKYVIHRPCIFKALHHPESMTREDAEGAAECLKASVKWPIALSPPCTNKRLVPIAFFWSQNLLGVLILLHLSQQHPMLGRIRSSLCGQRFDVEASQTVTVYLDWLRDMKKIDSTANWCWNIARLVYQLDD

Radius of gyration: 32.43 Å; Cα contacts (8 Å, |Δi|>4): 1457; chains: 2; bounding box: 83×100×82 Å